Protein AF-0000000074221878 (afdb_homodimer)

Structure (mmCIF, N/CA/C/O backbone):
data_AF-0000000074221878-model_v1
#
loop_
_entity.id
_entity.type
_entity.pdbx_description
1 polymer 'Proton channel OtopLc-like'
#
loop_
_atom_site.group_PDB
_atom_site.id
_atom_site.type_symbol
_atom_site.label_atom_id
_atom_site.label_alt_id
_atom_site.label_comp_id
_atom_site.label_asym_id
_atom_site.label_entity_id
_atom_site.label_seq_id
_atom_site.pdbx_PDB_ins_code
_atom_site.Cartn_x
_atom_site.Cartn_y
_atom_site.Cartn_z
_atom_site.occupancy
_atom_site.B_iso_or_equiv
_atom_site.auth_seq_id
_atom_site.auth_comp_id
_atom_site.auth_asym_id
_atom_site.auth_atom_id
_atom_site.pdbx_PDB_model_num
ATOM 1 N N . MET A 1 1 ? -26.781 33.594 -7.465 1 39.38 1 MET A N 1
ATOM 2 C CA . MET A 1 1 ? -26.672 32.406 -6.637 1 39.38 1 MET A CA 1
ATOM 3 C C . MET A 1 1 ? -25.438 31.594 -7.02 1 39.38 1 MET A C 1
ATOM 5 O O . MET A 1 1 ? -25.219 31.312 -8.203 1 39.38 1 MET A O 1
ATOM 9 N N . ILE A 1 2 ? -24.562 31.484 -6.18 1 54.72 2 ILE A N 1
ATOM 10 C CA . ILE A 1 2 ? -23.312 30.781 -6.449 1 54.72 2 ILE A CA 1
ATOM 11 C C . ILE A 1 2 ? -23.625 29.344 -6.867 1 54.72 2 ILE A C 1
ATOM 13 O O . ILE A 1 2 ? -24.359 28.625 -6.168 1 54.72 2 ILE A O 1
ATOM 17 N N . ALA A 1 3 ? -23.375 28.922 -8.078 1 70.56 3 ALA A N 1
ATOM 18 C CA . ALA A 1 3 ? -23.719 27.672 -8.742 1 70.56 3 ALA A CA 1
ATOM 19 C C . ALA A 1 3 ? -23.156 26.469 -7.977 1 70.56 3 ALA A C 1
ATOM 21 O O . ALA A 1 3 ? -23.828 25.453 -7.828 1 70.56 3 ALA A O 1
ATOM 22 N N . TYR A 1 4 ? -22 26.609 -7.422 1 78 4 TYR A N 1
ATOM 23 C CA . TYR A 1 4 ? -21.375 25.5 -6.715 1 78 4 TYR A CA 1
ATOM 24 C C . TYR A 1 4 ? -20.719 25.984 -5.422 1 78 4 TYR A C 1
ATOM 26 O O . TYR A 1 4 ? -20.141 27.078 -5.379 1 78 4 TYR A O 1
ATOM 34 N N . ARG A 1 5 ? -21.031 25.312 -4.316 1 76.56 5 ARG A N 1
ATOM 35 C CA . ARG A 1 5 ? -20.391 25.562 -3.031 1 76.56 5 ARG A CA 1
ATOM 36 C C . ARG A 1 5 ? -19.734 24.297 -2.482 1 76.56 5 ARG A C 1
ATOM 38 O O . ARG A 1 5 ? -19.953 23.203 -3.008 1 76.56 5 ARG A O 1
ATOM 45 N N . TYR A 1 6 ? -18.812 24.438 -1.639 1 74.56 6 TYR A N 1
ATOM 46 C CA . TYR A 1 6 ? -18.141 23.281 -1.045 1 74.56 6 TYR A CA 1
ATOM 47 C C . TYR A 1 6 ? -18.406 23.219 0.454 1 74.56 6 TYR A C 1
ATOM 49 O O . TYR A 1 6 ? -18.438 24.234 1.137 1 74.56 6 TYR A O 1
ATOM 57 N N . PHE A 1 7 ? -18.703 22.062 0.841 1 70.56 7 PHE A N 1
ATOM 58 C CA . PHE A 1 7 ? -18.922 21.797 2.256 1 70.56 7 PHE A CA 1
ATOM 59 C C . PHE A 1 7 ? -17.625 21.859 3.033 1 70.56 7 PHE A C 1
ATOM 61 O O . PHE A 1 7 ? -16.609 21.297 2.609 1 70.56 7 PHE A O 1
ATOM 68 N N . HIS A 1 8 ? -17.625 22.859 4.031 1 65.5 8 HIS A N 1
ATOM 69 C CA . HIS A 1 8 ? -16.453 22.938 4.895 1 65.5 8 HIS A CA 1
ATOM 70 C C . HIS A 1 8 ? -16.781 22.5 6.316 1 65.5 8 HIS A C 1
ATOM 72 O O . HIS A 1 8 ? -17.75 22.969 6.91 1 65.5 8 HIS A O 1
ATOM 78 N N . GLY A 1 9 ? -16.781 21.25 6.664 1 62.94 9 GLY A N 1
ATOM 79 C CA . GLY A 1 9 ? -17.047 20.766 8.008 1 62.94 9 GLY A CA 1
ATOM 80 C C . GLY A 1 9 ? -16.203 19.562 8.375 1 62.94 9 GLY A C 1
ATOM 81 O O . GLY A 1 9 ? -15.383 19.109 7.57 1 62.94 9 GLY A O 1
ATOM 82 N N . ARG A 1 10 ? -16.516 19.406 9.602 1 64.75 10 ARG A N 1
ATOM 83 C CA . ARG A 1 10 ? -15.883 18.203 10.125 1 64.75 10 ARG A CA 1
ATOM 84 C C . ARG A 1 10 ? -16.203 16.984 9.242 1 64.75 10 ARG A C 1
ATOM 86 O O . ARG A 1 10 ? -17.344 16.828 8.797 1 64.75 10 ARG A O 1
ATOM 93 N N . HIS A 1 11 ? -15.359 16.297 8.828 1 63 11 HIS A N 1
ATOM 94 C CA . HIS A 1 11 ? -15.516 15.016 8.148 1 63 11 HIS A CA 1
ATOM 95 C C . HIS A 1 11 ? -15.727 15.211 6.652 1 63 11 HIS A C 1
ATOM 97 O O . HIS A 1 11 ? -15.922 14.242 5.914 1 63 11 HIS A O 1
ATOM 103 N N . ALA A 1 12 ? -15.82 16.594 6.219 1 64.19 12 ALA A N 1
ATOM 104 C CA . ALA A 1 12 ? -16.078 16.844 4.801 1 64.19 12 ALA A CA 1
ATOM 105 C C . ALA A 1 12 ? -14.906 16.359 3.943 1 64.19 12 ALA A C 1
ATOM 107 O O . ALA A 1 12 ? -15.094 15.945 2.799 1 64.19 12 ALA A O 1
ATOM 108 N N . ASN A 1 13 ? -13.75 16.5 4.453 1 64.88 13 ASN A N 1
ATOM 109 C CA . ASN A 1 13 ? -12.594 16.078 3.67 1 64.88 13 ASN A CA 1
ATOM 110 C C . ASN A 1 13 ? -11.852 14.93 4.336 1 64.88 13 ASN A C 1
ATOM 112 O O . ASN A 1 13 ? -10.922 15.148 5.117 1 64.88 13 ASN A O 1
ATOM 116 N N . ASP A 1 14 ? -12.344 13.773 3.955 1 79.06 14 ASP A N 1
ATOM 117 C CA . ASP A 1 14 ? -11.742 12.586 4.566 1 79.06 14 ASP A CA 1
ATOM 118 C C . ASP A 1 14 ? -10.586 12.055 3.725 1 79.06 14 ASP A C 1
ATOM 120 O O . ASP A 1 14 ? -10.797 11.477 2.66 1 79.06 14 ASP A O 1
ATOM 124 N N . PHE A 1 15 ? -9.469 12.266 4.164 1 79.25 15 PHE A N 1
ATOM 125 C CA . PHE A 1 15 ? -8.266 11.844 3.461 1 79.25 15 PHE A CA 1
ATOM 126 C C . PHE A 1 15 ? -8.148 10.32 3.463 1 79.25 15 PHE A C 1
ATOM 128 O O . PHE A 1 15 ? -7.73 9.727 2.469 1 79.25 15 PHE A O 1
ATOM 135 N N . TYR A 1 16 ? -8.547 9.688 4.52 1 86.44 16 TYR A N 1
ATOM 136 C CA . TYR A 1 16 ? -8.461 8.242 4.621 1 86.44 16 TYR A CA 1
ATOM 137 C C . TYR A 1 16 ? -9.391 7.566 3.621 1 86.44 16 TYR A C 1
ATOM 139 O O . TYR A 1 16 ? -9.016 6.586 2.971 1 86.44 16 TYR A O 1
ATOM 147 N N . LEU A 1 17 ? -10.531 8.094 3.508 1 88.25 17 LEU A N 1
ATOM 148 C CA . LEU A 1 17 ? -11.484 7.539 2.549 1 88.25 17 LEU A CA 1
ATOM 149 C C . LEU A 1 17 ? -10.977 7.707 1.12 1 88.25 17 LEU A C 1
ATOM 151 O O . LEU A 1 17 ? -11.117 6.805 0.293 1 88.25 17 LEU A O 1
ATOM 155 N N . LYS A 1 18 ? -10.352 8.805 0.858 1 87.38 18 LYS A N 1
ATOM 156 C CA . LYS A 1 18 ? -9.828 9.078 -0.477 1 87.38 18 LYS A CA 1
ATOM 157 C C . LYS A 1 18 ? -8.68 8.141 -0.821 1 87.38 18 LYS A C 1
ATOM 159 O O . LYS A 1 18 ? -8.57 7.672 -1.956 1 87.38 18 LYS A O 1
ATOM 164 N N . ILE A 1 19 ? -7.855 7.914 0.152 1 87.94 19 ILE A N 1
ATOM 165 C CA . ILE A 1 19 ? -6.773 6.961 -0.062 1 87.94 19 ILE A CA 1
ATOM 166 C C . ILE A 1 19 ? -7.352 5.57 -0.311 1 87.94 19 ILE A C 1
ATOM 168 O O . ILE A 1 19 ? -6.883 4.844 -1.191 1 87.94 19 ILE A O 1
ATOM 172 N N . GLY A 1 20 ? -8.344 5.191 0.486 1 91.56 20 GLY A N 1
ATOM 173 C CA . GLY A 1 20 ? -9.016 3.924 0.25 1 91.56 20 GLY A CA 1
ATOM 174 C C . GLY A 1 20 ? -9.617 3.818 -1.137 1 91.56 20 GLY A C 1
ATOM 175 O O . GLY A 1 20 ? -9.516 2.779 -1.789 1 91.56 20 GLY A O 1
ATOM 176 N N . MET A 1 21 ? -10.141 4.887 -1.604 1 92.38 21 MET A N 1
ATOM 177 C CA . MET A 1 21 ? -10.742 4.902 -2.934 1 92.38 21 MET A CA 1
ATOM 178 C C . MET A 1 21 ? -9.688 4.703 -4.016 1 92.38 21 MET A C 1
ATOM 180 O O . MET A 1 21 ? -9.938 4.023 -5.012 1 92.38 21 MET A O 1
ATOM 184 N N . ILE A 1 22 ? -8.586 5.27 -3.826 1 91 22 ILE A N 1
ATOM 185 C CA . ILE A 1 22 ? -7.504 5.109 -4.785 1 91 22 ILE A CA 1
ATOM 186 C C . ILE A 1 22 ? -7.074 3.645 -4.84 1 91 22 ILE A C 1
ATOM 188 O O . ILE A 1 22 ? -6.941 3.07 -5.922 1 91 22 ILE A O 1
ATOM 192 N N . VAL A 1 23 ? -6.977 3.053 -3.689 1 92.38 23 VAL A N 1
ATOM 193 C CA . VAL A 1 23 ? -6.535 1.663 -3.617 1 92.38 23 VAL A CA 1
ATOM 194 C C . VAL A 1 23 ? -7.578 0.755 -4.262 1 92.38 23 VAL A C 1
ATOM 196 O O . VAL A 1 23 ? -7.242 -0.112 -5.074 1 92.38 23 VAL A O 1
ATOM 199 N N . PHE A 1 24 ? -8.766 0.953 -3.951 1 94.75 24 PHE A N 1
ATOM 200 C CA . PHE A 1 24 ? -9.828 0.114 -4.488 1 94.75 24 PHE A CA 1
ATOM 201 C C . PHE A 1 24 ? -10.008 0.355 -5.984 1 94.75 24 PHE A C 1
ATOM 203 O O . PHE A 1 24 ? -10.312 -0.572 -6.734 1 94.75 24 PHE A O 1
ATOM 210 N N . CYS A 1 25 ? -9.812 1.573 -6.406 1 94.31 25 CYS A N 1
ATOM 211 C CA . CYS A 1 25 ? -9.883 1.866 -7.832 1 94.31 25 CYS A CA 1
ATOM 212 C C . CYS A 1 25 ? -8.75 1.181 -8.586 1 94.31 25 CYS A C 1
ATOM 214 O O . CYS A 1 25 ? -8.969 0.613 -9.656 1 94.31 25 CYS A O 1
ATOM 216 N N . PHE A 1 26 ? -7.594 1.206 -8.031 1 91 26 PHE A N 1
ATOM 217 C CA . PHE A 1 26 ? -6.453 0.548 -8.656 1 91 26 PHE A CA 1
ATOM 218 C C . PHE A 1 26 ? -6.688 -0.954 -8.773 1 91 26 PHE A C 1
ATOM 220 O O . PHE A 1 26 ? -6.387 -1.561 -9.805 1 91 26 PHE A O 1
ATOM 227 N N . GLY A 1 27 ? -7.25 -1.488 -7.676 1 90.94 27 GLY A N 1
ATOM 228 C CA . GLY A 1 27 ? -7.602 -2.896 -7.742 1 90.94 27 GLY A CA 1
ATOM 229 C C . GLY A 1 27 ? -8.656 -3.197 -8.789 1 90.94 27 GLY A C 1
ATOM 230 O O . GLY A 1 27 ? -8.57 -4.199 -9.5 1 90.94 27 GLY A O 1
ATOM 231 N N . SER A 1 28 ? -9.578 -2.328 -8.859 1 92.38 28 SER A N 1
ATOM 232 C CA . SER A 1 28 ? -10.648 -2.504 -9.836 1 92.38 28 SER A CA 1
ATOM 233 C C . SER A 1 28 ? -10.125 -2.387 -11.266 1 92.38 28 SER A C 1
ATOM 235 O O . SER A 1 28 ? -10.484 -3.184 -12.133 1 92.38 28 SER A O 1
ATOM 237 N N . ILE A 1 29 ? -9.297 -1.512 -11.484 1 90.19 29 ILE A N 1
ATOM 238 C CA . ILE A 1 29 ? -8.75 -1.298 -12.82 1 90.19 29 ILE A CA 1
ATOM 239 C C . ILE A 1 29 ? -7.848 -2.469 -13.203 1 90.19 29 ILE A C 1
ATOM 241 O O . ILE A 1 29 ? -7.84 -2.9 -14.352 1 90.19 29 ILE A O 1
ATOM 245 N N . THR A 1 30 ? -7.129 -2.957 -12.219 1 85.75 30 THR A N 1
ATOM 246 C CA . THR A 1 30 ? -6.332 -4.152 -12.469 1 85.75 30 THR A CA 1
ATOM 247 C C . THR A 1 30 ? -7.23 -5.332 -12.828 1 85.75 30 THR A C 1
ATOM 249 O O . THR A 1 30 ? -6.91 -6.109 -13.734 1 85.75 30 THR A O 1
ATOM 252 N N . HIS A 1 31 ? -8.258 -5.43 -12.125 1 88.25 31 HIS A N 1
ATOM 253 C CA . HIS A 1 31 ? -9.25 -6.457 -12.414 1 88.25 31 HIS A CA 1
ATOM 254 C C . HIS A 1 31 ? -9.766 -6.336 -13.852 1 88.25 31 HIS A C 1
ATOM 256 O O . HIS A 1 31 ? -9.773 -7.316 -14.594 1 88.25 31 HIS A O 1
ATOM 262 N N . ILE A 1 32 ? -10.148 -5.219 -14.25 1 86.69 32 ILE A N 1
ATOM 263 C CA . ILE A 1 32 ? -10.656 -4.957 -15.594 1 86.69 32 ILE A CA 1
ATOM 264 C C . ILE A 1 32 ? -9.547 -5.164 -16.625 1 86.69 32 ILE A C 1
ATOM 266 O O . ILE A 1 32 ? -9.789 -5.66 -17.719 1 86.69 32 ILE A O 1
ATOM 270 N N . GLY A 1 33 ? -8.383 -4.805 -16.219 1 82.06 33 GLY A N 1
ATOM 271 C CA . GLY A 1 33 ? -7.238 -4.996 -17.109 1 82.06 33 GLY A CA 1
ATOM 272 C C . GLY A 1 33 ? -6.98 -6.453 -17.438 1 82.06 33 GLY A C 1
ATOM 273 O O . GLY A 1 33 ? -6.656 -6.785 -18.578 1 82.06 33 GLY A O 1
ATOM 274 N N . ILE A 1 34 ? -7.102 -7.309 -16.422 1 81.88 34 ILE A N 1
ATOM 275 C CA . ILE A 1 34 ? -6.914 -8.734 -16.641 1 81.88 34 ILE A CA 1
ATOM 276 C C . ILE A 1 34 ? -8.008 -9.258 -17.578 1 81.88 34 ILE A C 1
ATOM 278 O O . ILE A 1 34 ? -7.738 -10.086 -18.453 1 81.88 34 ILE A O 1
ATOM 282 N N . ASP A 1 35 ? -9.211 -8.742 -17.422 1 81.69 35 ASP A N 1
ATOM 283 C CA . ASP A 1 35 ? -10.305 -9.133 -18.312 1 81.69 35 ASP A CA 1
ATOM 284 C C . ASP A 1 35 ? -10.055 -8.648 -19.734 1 81.69 35 ASP A C 1
ATOM 286 O O . ASP A 1 35 ? -10.391 -9.344 -20.703 1 81.69 35 ASP A O 1
ATOM 290 N N . LEU A 1 36 ? -9.508 -7.57 -19.844 1 81.75 36 LEU A N 1
ATOM 291 C CA . LEU A 1 36 ? -9.18 -7.031 -21.156 1 81.75 36 LEU A CA 1
ATOM 292 C C . LEU A 1 36 ? -8.07 -7.852 -21.812 1 81.75 36 LEU A C 1
ATOM 294 O O . LEU A 1 36 ? -8.109 -8.086 -23.016 1 81.75 36 LEU A O 1
ATOM 298 N N . ALA A 1 37 ? -7.129 -8.266 -21.016 1 77 37 ALA A N 1
ATOM 299 C CA . ALA A 1 37 ? -6.059 -9.109 -21.547 1 77 37 ALA A CA 1
ATOM 300 C C . ALA A 1 37 ? -6.605 -10.445 -22.031 1 77 37 ALA A C 1
ATOM 302 O O . ALA A 1 37 ? -6.156 -10.969 -23.062 1 77 37 ALA A O 1
ATOM 303 N N . LYS A 1 38 ? -7.516 -10.945 -21.297 1 79.88 38 LYS A N 1
ATOM 304 C CA . LYS A 1 38 ? -8.172 -12.188 -21.703 1 79.88 38 LYS A CA 1
ATOM 305 C C . LYS A 1 38 ? -8.883 -12.023 -23.047 1 79.88 38 LYS A C 1
ATOM 307 O O . LYS A 1 38 ? -8.75 -12.867 -23.922 1 79.88 38 LYS A O 1
ATOM 312 N N . GLN A 1 39 ? -9.539 -10.938 -23.234 1 80.88 39 GLN A N 1
ATOM 313 C CA . GLN A 1 39 ? -10.266 -10.688 -24.469 1 80.88 39 GLN A CA 1
ATOM 314 C C . GLN A 1 39 ? -9.305 -10.438 -25.625 1 80.88 39 GLN A C 1
ATOM 316 O O . GLN A 1 39 ? -9.555 -10.883 -26.75 1 80.88 39 GLN A O 1
ATOM 321 N N . THR A 1 40 ? -8.305 -9.773 -25.359 1 75.12 40 THR A N 1
ATOM 322 C CA . THR A 1 40 ? -7.316 -9.523 -26.406 1 75.12 40 THR A CA 1
ATOM 323 C C . THR A 1 40 ? -6.684 -10.836 -26.859 1 75.12 40 THR A C 1
ATOM 325 O O . THR A 1 40 ? -6.395 -11 -28.047 1 75.12 40 THR A O 1
ATOM 328 N N . TYR A 1 41 ? -6.508 -11.719 -25.906 1 74.88 41 TYR A N 1
ATOM 329 C CA . TYR A 1 41 ? -5.988 -13.031 -26.266 1 74.88 41 TYR A CA 1
ATOM 330 C C . TYR A 1 41 ? -6.934 -13.758 -27.219 1 74.88 41 TYR A C 1
ATOM 332 O O . TYR A 1 41 ? -6.492 -14.359 -28.203 1 74.88 41 TYR A O 1
ATOM 340 N N . PHE A 1 42 ? -8.18 -13.688 -26.953 1 81.25 42 PHE A N 1
ATOM 341 C CA . PHE A 1 42 ? -9.164 -14.359 -27.797 1 81.25 42 PHE A CA 1
ATOM 342 C C . PHE A 1 42 ? -9.211 -13.727 -29.188 1 81.25 42 PHE A C 1
ATOM 344 O O . PHE A 1 42 ? -9.398 -14.422 -30.188 1 81.25 42 PHE A O 1
ATOM 351 N N . PHE A 1 43 ? -8.984 -12.484 -29.25 1 79.12 43 PHE A N 1
ATOM 352 C CA . PHE A 1 43 ? -9 -11.789 -30.531 1 79.12 43 PHE A CA 1
ATOM 353 C C . PHE A 1 43 ? -7.754 -12.117 -31.344 1 79.12 43 PHE A C 1
ATOM 355 O O . PHE A 1 43 ? -7.832 -12.297 -32.562 1 79.12 43 PHE A O 1
ATOM 362 N N . VAL A 1 44 ? -6.652 -12.234 -30.656 1 74 44 VAL A N 1
ATOM 363 C CA . VAL A 1 44 ? -5.395 -12.516 -31.328 1 74 44 VAL A CA 1
ATOM 364 C C . VAL A 1 44 ? -5.41 -13.945 -31.859 1 74 44 VAL A C 1
ATOM 366 O O . VAL A 1 44 ? -4.898 -14.219 -32.969 1 74 44 VAL A O 1
ATOM 369 N N . HIS A 1 45 ? -6 -14.875 -31.125 1 77.38 45 HIS A N 1
ATOM 370 C CA . HIS A 1 45 ? -6.012 -16.281 -31.516 1 77.38 45 HIS A CA 1
ATOM 371 C C . HIS A 1 45 ? -7.266 -16.609 -32.312 1 77.38 45 HIS A C 1
ATOM 373 O O . HIS A 1 45 ? -7.512 -17.781 -32.625 1 77.38 45 HIS A O 1
ATOM 379 N N . ASN A 1 46 ? -8.008 -15.641 -32.656 1 78.88 46 ASN A N 1
ATOM 380 C CA . ASN A 1 46 ? -9.195 -15.758 -33.5 1 78.88 46 ASN A CA 1
ATOM 381 C C . ASN A 1 46 ? -10.141 -16.844 -33 1 78.88 46 ASN A C 1
ATOM 383 O O . ASN A 1 46 ? -10.57 -17.703 -33.75 1 78.88 46 ASN A O 1
ATOM 387 N N . ASP A 1 47 ? -10.289 -16.828 -31.688 1 81.88 47 ASP A N 1
ATOM 388 C CA . ASP A 1 47 ? -11.281 -17.719 -31.109 1 81.88 47 ASP A CA 1
ATOM 389 C C . ASP A 1 47 ? -12.688 -17.156 -31.234 1 81.88 47 ASP A C 1
ATOM 391 O O . ASP A 1 47 ? -13.102 -16.328 -30.422 1 81.88 47 ASP A O 1
ATOM 395 N N . ASN A 1 48 ? -13.438 -17.578 -32.062 1 82 48 ASN A N 1
ATOM 396 C CA . ASN A 1 48 ? -14.75 -17.031 -32.375 1 82 48 ASN A CA 1
ATOM 397 C C . ASN A 1 48 ? -15.758 -17.297 -31.25 1 82 48 ASN A C 1
ATOM 399 O O . ASN A 1 48 ? -16.75 -16.578 -31.109 1 82 48 ASN A O 1
ATOM 403 N N . GLU A 1 49 ? -15.539 -18.281 -30.516 1 82.81 49 GLU A N 1
ATOM 404 C CA . GLU A 1 49 ? -16.5 -18.641 -29.469 1 82.81 49 GLU A CA 1
ATOM 405 C C . GLU A 1 49 ? -16.406 -17.688 -28.281 1 82.81 49 GLU A C 1
ATOM 407 O O . GLU A 1 49 ? -17.422 -17.297 -27.703 1 82.81 49 GLU A O 1
ATOM 412 N N . CYS A 1 50 ? -15.258 -17.203 -28 1 84.38 50 CYS A N 1
ATOM 413 C CA . CYS A 1 50 ? -15.055 -16.438 -26.766 1 84.38 50 CYS A CA 1
ATOM 414 C C . CYS A 1 50 ? -14.781 -14.969 -27.078 1 84.38 50 CYS A C 1
ATOM 416 O O . CYS A 1 50 ? -14.852 -14.117 -26.188 1 84.38 50 CYS A O 1
ATOM 418 N N . GLN A 1 51 ? -14.578 -14.734 -28.406 1 84.75 51 GLN A N 1
ATOM 419 C CA . GLN A 1 51 ? -14.289 -13.352 -28.766 1 84.75 51 GLN A CA 1
ATOM 420 C C . GLN A 1 51 ? -15.562 -12.516 -28.797 1 84.75 51 GLN A C 1
ATOM 422 O O . GLN A 1 51 ? -16.562 -12.914 -29.391 1 84.75 51 GLN A O 1
ATOM 427 N N . CYS A 1 52 ? -15.648 -11.391 -28.031 1 85.56 52 CYS A N 1
ATOM 428 C CA . CYS A 1 52 ? -16.781 -10.461 -28.016 1 85.56 52 CYS A CA 1
ATOM 429 C C . CYS A 1 52 ? -16.297 -9.023 -28.078 1 85.56 52 CYS A C 1
ATOM 431 O O . CYS A 1 52 ? -15.773 -8.484 -27.094 1 85.56 52 CYS A O 1
ATOM 433 N N . ILE A 1 53 ? -16.531 -8.359 -29.172 1 86.81 53 ILE A N 1
ATOM 434 C CA . ILE A 1 53 ? -16.047 -7 -29.391 1 86.81 53 ILE A CA 1
ATOM 435 C C . ILE A 1 53 ? -16.781 -6.031 -28.469 1 86.81 53 ILE A C 1
ATOM 437 O O . ILE A 1 53 ? -16.188 -5.055 -28 1 86.81 53 ILE A O 1
ATOM 441 N N . SER A 1 54 ? -18.062 -6.297 -28.266 1 88.38 54 SER A N 1
ATOM 442 C CA . SER A 1 54 ? -18.828 -5.434 -27.375 1 88.38 54 SER A CA 1
ATOM 443 C C . SER A 1 54 ? -18.281 -5.465 -25.953 1 88.38 54 SER A C 1
ATOM 445 O O . SER A 1 54 ? -18.219 -4.434 -25.281 1 88.38 54 SER A O 1
ATOM 447 N N . LEU A 1 55 ? -17.797 -6.582 -25.594 1 86 55 LEU A N 1
ATOM 448 C CA . LEU A 1 55 ? -17.234 -6.715 -24.25 1 86 55 LEU A CA 1
ATOM 449 C C . LEU A 1 55 ? -15.891 -5.992 -24.156 1 86 55 LEU A C 1
ATOM 451 O O . LEU A 1 55 ? -15.594 -5.359 -23.141 1 86 55 LEU A O 1
ATOM 455 N N . LEU A 1 56 ? -15.141 -6.094 -25.188 1 86.69 56 LEU A N 1
ATOM 456 C CA . LEU A 1 56 ? -13.867 -5.395 -25.234 1 86.69 56 LEU A CA 1
ATOM 457 C C . LEU A 1 56 ? -14.07 -3.885 -25.156 1 86.69 56 LEU A C 1
ATOM 459 O O . LEU A 1 56 ? -13.383 -3.203 -24.391 1 86.69 56 LEU A O 1
ATOM 463 N N . PHE A 1 57 ? -15.008 -3.408 -25.844 1 89.75 57 PHE A N 1
ATOM 464 C CA . PHE A 1 57 ? -15.305 -1.98 -25.828 1 89.75 57 PHE A CA 1
ATOM 465 C C . PHE A 1 57 ? -15.867 -1.55 -24.484 1 89.75 57 PHE A C 1
ATOM 467 O O . PHE A 1 57 ? -15.461 -0.521 -23.938 1 89.75 57 PHE A O 1
ATOM 474 N N . MET A 1 58 ? -16.734 -2.297 -23.938 1 89.12 58 MET A N 1
ATOM 475 C CA . MET A 1 58 ? -17.359 -1.966 -22.672 1 89.12 58 MET A CA 1
ATOM 476 C C . MET A 1 58 ? -16.328 -1.967 -21.547 1 89.12 58 MET A C 1
ATOM 478 O O . MET A 1 58 ? -16.344 -1.084 -20.688 1 89.12 58 MET A O 1
ATOM 482 N N . GLU A 1 59 ? -15.422 -2.877 -21.594 1 88.19 59 GLU A N 1
ATOM 483 C CA . GLU A 1 59 ? -14.398 -2.945 -20.547 1 88.19 59 GLU A CA 1
ATOM 484 C C . GLU A 1 59 ? -13.406 -1.789 -20.672 1 88.19 59 GLU A C 1
ATOM 486 O O . GLU A 1 59 ? -12.922 -1.265 -19.672 1 88.19 59 GLU A O 1
ATOM 491 N N . SER A 1 60 ? -13.133 -1.376 -21.859 1 87.94 60 SER A N 1
ATOM 492 C CA . SER A 1 60 ? -12.242 -0.242 -22.078 1 87.94 60 SER A CA 1
ATOM 493 C C . SER A 1 60 ? -12.867 1.057 -21.578 1 87.94 60 SER A C 1
ATOM 495 O O . SER A 1 60 ? -12.211 1.869 -20.938 1 87.94 60 SER A O 1
ATOM 497 N N . VAL A 1 61 ? -14.078 1.188 -21.812 1 91.62 61 VAL A N 1
ATOM 498 C CA . VAL A 1 61 ? -14.789 2.387 -21.359 1 91.62 61 VAL A CA 1
ATOM 499 C C . VAL A 1 61 ? -14.945 2.363 -19.844 1 91.62 61 VAL A C 1
ATOM 501 O O . VAL A 1 61 ? -14.836 3.4 -19.188 1 91.62 61 VAL A O 1
ATOM 504 N N . ARG A 1 62 ? -15.172 1.207 -19.344 1 91.81 62 ARG A N 1
ATOM 505 C CA . ARG A 1 62 ? -15.312 1.069 -17.906 1 91.81 62 ARG A CA 1
ATOM 506 C C . ARG A 1 62 ? -14.023 1.457 -17.188 1 91.81 62 ARG A C 1
ATOM 508 O O . ARG A 1 62 ? -14.055 2.068 -16.109 1 91.81 62 ARG A O 1
ATOM 515 N N . LEU A 1 63 ? -12.953 1.116 -17.766 1 90.12 63 LEU A N 1
ATOM 516 C CA . LEU A 1 63 ? -11.648 1.468 -17.203 1 90.12 63 LEU A CA 1
ATOM 517 C C . LEU A 1 63 ? -11.469 2.98 -17.156 1 90.12 63 LEU A C 1
ATOM 519 O O . LEU A 1 63 ? -11.125 3.533 -16.109 1 90.12 63 LEU A O 1
ATOM 523 N N . LEU A 1 64 ? -11.758 3.633 -18.203 1 89.81 64 LEU A N 1
ATOM 524 C CA . LEU A 1 64 ? -11.625 5.082 -18.281 1 89.81 64 LEU A CA 1
ATOM 525 C C . LEU A 1 64 ? -12.648 5.773 -17.391 1 89.81 64 LEU A C 1
ATOM 527 O O . LEU A 1 64 ? -12.328 6.766 -16.734 1 89.81 64 LEU A O 1
ATOM 531 N N . PHE A 1 65 ? -13.789 5.23 -17.391 1 93.69 65 PHE A N 1
ATOM 532 C CA . PHE A 1 65 ? -14.859 5.785 -16.578 1 93.69 65 PHE A CA 1
ATOM 533 C C . PHE A 1 65 ? -14.523 5.684 -15.086 1 93.69 65 PHE A C 1
ATOM 535 O O . PHE A 1 65 ? -14.773 6.617 -14.32 1 93.69 65 PHE A O 1
ATOM 542 N N . SER A 1 66 ? -13.977 4.582 -14.703 1 92.69 66 SER A N 1
ATOM 543 C CA . SER A 1 66 ? -13.602 4.395 -13.305 1 92.69 66 SER A CA 1
ATOM 544 C C . SER A 1 66 ? -12.531 5.395 -12.875 1 92.69 66 SER A C 1
ATOM 546 O O . SER A 1 66 ? -12.617 5.973 -11.789 1 92.69 66 SER A O 1
ATOM 548 N N . PHE A 1 67 ? -11.641 5.656 -13.711 1 90.12 67 PHE A N 1
ATOM 549 C CA . PHE A 1 67 ? -10.578 6.598 -13.391 1 90.12 67 PHE A CA 1
ATOM 550 C C . PHE A 1 67 ? -11.109 8.023 -13.352 1 90.12 67 PHE A C 1
ATOM 552 O O . PHE A 1 67 ? -10.688 8.828 -12.516 1 90.12 67 PHE A O 1
ATOM 559 N N . TYR A 1 68 ? -11.961 8.312 -14.234 1 91.56 68 TYR A N 1
ATOM 560 C CA . TYR A 1 68 ? -12.539 9.648 -14.258 1 91.56 68 TYR A CA 1
ATOM 561 C C . TYR A 1 68 ? -13.383 9.898 -13.016 1 91.56 68 TYR A C 1
ATOM 563 O O . TYR A 1 68 ? -13.367 10.992 -12.453 1 91.56 68 TYR A O 1
ATOM 571 N N . GLN A 1 69 ? -14.125 8.883 -12.633 1 93.94 69 GLN A N 1
ATOM 572 C CA . GLN A 1 69 ? -14.922 9.031 -11.422 1 93.94 69 GLN A CA 1
ATOM 573 C C . GLN A 1 69 ? -14.031 9.25 -10.203 1 93.94 69 GLN A C 1
ATOM 575 O O . GLN A 1 69 ? -14.367 10.039 -9.312 1 93.94 69 GLN A O 1
ATOM 580 N N . LEU A 1 70 ? -12.961 8.562 -10.164 1 92.5 70 LEU A N 1
ATOM 581 C CA . LEU A 1 70 ? -12.016 8.766 -9.07 1 92.5 70 LEU A CA 1
ATOM 582 C C . LEU A 1 70 ? -11.516 10.203 -9.047 1 92.5 70 LEU A C 1
ATOM 584 O O . LEU A 1 70 ? -11.469 10.828 -7.984 1 92.5 70 LEU A O 1
ATOM 588 N N . TYR A 1 71 ? -11.211 10.711 -10.188 1 89.44 71 TYR A N 1
ATOM 589 C CA . TYR A 1 71 ? -10.727 12.086 -10.297 1 89.44 71 TYR A CA 1
ATOM 590 C C . TYR A 1 71 ? -11.773 13.078 -9.812 1 89.44 71 TYR A C 1
ATOM 592 O O . TYR A 1 71 ? -11.461 13.984 -9.031 1 89.44 71 TYR A O 1
ATOM 600 N N . PHE A 1 72 ? -12.93 12.906 -10.188 1 90 72 PHE A N 1
ATOM 601 C CA . PHE A 1 72 ? -14.016 13.812 -9.828 1 90 72 PHE A CA 1
ATOM 602 C C . PHE A 1 72 ? -14.266 13.781 -8.328 1 90 72 PHE A C 1
ATOM 604 O O . PHE A 1 72 ? -14.398 14.836 -7.699 1 90 72 PHE A O 1
ATOM 611 N N . ILE A 1 73 ? -14.328 12.625 -7.805 1 89 73 ILE A N 1
ATOM 612 C CA . ILE A 1 73 ? -14.656 12.5 -6.391 1 89 73 ILE A CA 1
ATOM 613 C C . ILE A 1 73 ? -13.492 13 -5.543 1 89 73 ILE A C 1
ATOM 615 O O . ILE A 1 73 ? -13.695 13.602 -4.488 1 89 73 ILE A O 1
ATOM 619 N N . PHE A 1 74 ? -12.367 12.734 -6.008 1 85.38 74 PHE A N 1
ATOM 620 C CA . PHE A 1 74 ? -11.195 13.18 -5.254 1 85.38 74 PHE A CA 1
ATOM 621 C C . PHE A 1 74 ? -11.156 14.695 -5.152 1 85.38 74 PHE A C 1
ATOM 623 O O . PHE A 1 74 ? -10.805 15.242 -4.105 1 85.38 74 PHE A O 1
ATOM 630 N N . LYS A 1 75 ? -11.625 15.367 -6.156 1 82.19 75 LYS A N 1
ATOM 631 C CA . LYS A 1 75 ? -11.539 16.828 -6.195 1 82.19 75 LYS A CA 1
ATOM 632 C C . LYS A 1 75 ? -12.828 17.469 -5.684 1 82.19 75 LYS A C 1
ATOM 634 O O . LYS A 1 75 ? -12.789 18.5 -5.012 1 82.19 75 LYS A O 1
ATOM 639 N N . TYR A 1 76 ? -13.969 16.766 -5.996 1 84.75 76 TYR A N 1
ATOM 640 C CA . TYR A 1 76 ? -15.234 17.453 -5.781 1 84.75 76 TYR A CA 1
ATOM 641 C C . TYR A 1 76 ? -16.172 16.609 -4.926 1 84.75 76 TYR A C 1
ATOM 643 O O . TYR A 1 76 ? -17.375 16.562 -5.18 1 84.75 76 TYR A O 1
ATOM 651 N N . SER A 1 77 ? -15.695 15.945 -3.955 1 82.31 77 SER A N 1
ATOM 652 C CA . SER A 1 77 ? -16.562 15.102 -3.135 1 82.31 77 SER A CA 1
ATOM 653 C C . SER A 1 77 ? -17.469 15.938 -2.238 1 82.31 77 SER A C 1
ATOM 655 O O . SER A 1 77 ? -18.562 15.5 -1.868 1 82.31 77 SER A O 1
ATOM 657 N N . ASN A 1 78 ? -17.047 17.156 -1.926 1 82.19 78 ASN A N 1
ATOM 658 C CA . ASN A 1 78 ? -17.812 17.984 -1.013 1 82.19 78 ASN A CA 1
ATOM 659 C C . ASN A 1 78 ? -18.547 19.109 -1.755 1 82.19 78 ASN A C 1
ATOM 661 O O . ASN A 1 78 ? -18.891 20.125 -1.164 1 82.19 78 ASN A O 1
ATOM 665 N N . ILE A 1 79 ? -18.875 18.859 -2.945 1 84.25 79 ILE A N 1
ATOM 666 C CA . ILE A 1 79 ? -19.5 19.891 -3.764 1 84.25 79 ILE A CA 1
ATOM 667 C C . ILE A 1 79 ? -21 19.984 -3.426 1 84.25 79 ILE A C 1
ATOM 669 O O . ILE A 1 79 ? -21.641 18.953 -3.152 1 84.25 79 ILE A O 1
ATOM 673 N N . ILE A 1 80 ? -21.438 21.125 -3.33 1 86.31 80 ILE A N 1
ATOM 674 C CA . ILE A 1 80 ? -22.859 21.406 -3.207 1 86.31 80 ILE A CA 1
ATOM 675 C C . ILE A 1 80 ? -23.375 22.078 -4.48 1 86.31 80 ILE A C 1
ATOM 677 O O . ILE A 1 80 ? -22.922 23.172 -4.828 1 86.31 80 ILE A O 1
ATOM 681 N N . ILE A 1 81 ? -24.312 21.438 -5.082 1 88.31 81 ILE A N 1
ATOM 682 C CA . ILE A 1 81 ? -24.797 21.906 -6.371 1 88.31 81 ILE A CA 1
ATOM 683 C C . ILE A 1 81 ? -26.094 22.703 -6.176 1 88.31 81 ILE A C 1
ATOM 685 O O . ILE A 1 81 ? -27.078 22.172 -5.664 1 88.31 81 ILE A O 1
ATOM 689 N N . ASN A 1 82 ? -26.047 23.953 -6.59 1 87.88 82 ASN A N 1
ATOM 690 C CA . ASN A 1 82 ? -27.219 24.812 -6.426 1 87.88 82 ASN A CA 1
ATOM 691 C C . ASN A 1 82 ? -27.75 25.297 -7.773 1 87.88 82 ASN A C 1
ATOM 693 O O . ASN A 1 82 ? -28.734 26.031 -7.828 1 87.88 82 ASN A O 1
ATOM 697 N N . ARG A 1 83 ? -27.094 24.875 -8.797 1 87.81 83 ARG A N 1
ATOM 698 C CA . ARG A 1 83 ? -27.547 25.203 -10.141 1 87.81 83 ARG A CA 1
ATOM 699 C C . ARG A 1 83 ? -28.078 23.969 -10.867 1 87.81 83 ARG A C 1
ATOM 701 O O . ARG A 1 83 ? -27.516 22.891 -10.734 1 87.81 83 ARG A O 1
ATOM 708 N N . TYR A 1 84 ? -29.141 24.125 -11.68 1 90.31 84 TYR A N 1
ATOM 709 C CA . TYR A 1 84 ? -29.75 23.016 -12.422 1 90.31 84 TYR A CA 1
ATOM 710 C C . TYR A 1 84 ? -29.984 21.812 -11.516 1 90.31 84 TYR A C 1
ATOM 712 O O . TYR A 1 84 ? -29.531 20.703 -11.82 1 90.31 84 TYR A O 1
ATOM 720 N N . LYS A 1 85 ? -30.672 22.094 -10.516 1 91.31 85 LYS A N 1
ATOM 721 C CA . LYS A 1 85 ? -30.844 21.125 -9.438 1 91.31 85 LYS A CA 1
ATOM 722 C C . LYS A 1 85 ? -31.484 19.844 -9.953 1 91.31 85 LYS A C 1
ATOM 724 O O . LYS A 1 85 ? -31.047 18.75 -9.625 1 91.31 85 LYS A O 1
ATOM 729 N N . ASN A 1 86 ? -32.438 19.969 -10.812 1 92.44 86 ASN A N 1
ATOM 730 C CA . ASN A 1 86 ? -33.125 18.797 -11.297 1 92.44 86 ASN A CA 1
ATOM 731 C C . ASN A 1 86 ? -32.25 17.938 -12.219 1 92.44 86 ASN A C 1
ATOM 733 O O . ASN A 1 86 ? -32.312 16.719 -12.164 1 92.44 86 ASN A O 1
ATOM 737 N N . LEU A 1 87 ? -31.562 18.625 -13.016 1 93.44 87 LEU A N 1
ATOM 738 C CA . LEU A 1 87 ? -30.656 17.891 -13.891 1 93.44 87 LEU A CA 1
ATOM 739 C C . LEU A 1 87 ? -29.562 17.188 -13.078 1 93.44 87 LEU A C 1
ATOM 741 O O . LEU A 1 87 ? -29.156 16.078 -13.391 1 93.44 87 LEU A O 1
ATOM 745 N N . ALA A 1 88 ? -29.141 17.906 -12.109 1 94.19 88 ALA A N 1
ATOM 746 C CA . ALA A 1 88 ? -28.125 17.328 -11.234 1 94.19 88 ALA A CA 1
ATOM 747 C C . ALA A 1 88 ? -28.672 16.109 -10.484 1 94.19 88 ALA A C 1
ATOM 749 O O . ALA A 1 88 ? -27.969 15.102 -10.352 1 94.19 88 ALA A O 1
ATOM 750 N N . ARG A 1 89 ? -29.875 16.203 -10.047 1 94.75 89 ARG A N 1
ATOM 751 C CA . ARG A 1 89 ? -30.484 15.078 -9.359 1 94.75 89 ARG A CA 1
ATOM 752 C C . ARG A 1 89 ? -30.625 13.875 -10.281 1 94.75 89 ARG A C 1
ATOM 754 O O . ARG A 1 89 ? -30.359 12.742 -9.883 1 94.75 89 ARG A O 1
ATOM 761 N N . PHE A 1 90 ? -31 14.148 -11.461 1 95.94 90 PHE A N 1
ATOM 762 C CA . PHE A 1 90 ? -31.156 13.078 -12.438 1 95.94 90 PHE A CA 1
ATOM 763 C C . PHE A 1 90 ? -29.812 12.43 -12.75 1 95.94 90 PHE A C 1
ATOM 765 O O . PHE A 1 90 ? -29.703 11.203 -12.797 1 95.94 90 PHE A O 1
ATOM 772 N N . ALA A 1 91 ? -28.875 13.258 -12.969 1 95.5 91 ALA A N 1
ATOM 773 C CA . ALA A 1 91 ? -27.547 12.742 -13.289 1 95.5 91 ALA A CA 1
ATOM 774 C C . ALA A 1 91 ? -26.984 11.922 -12.133 1 95.5 91 ALA A C 1
ATOM 776 O O . ALA A 1 91 ? -26.422 10.844 -12.344 1 95.5 91 ALA A O 1
ATOM 777 N N . LEU A 1 92 ? -27.156 12.383 -10.93 1 95.81 92 LEU A N 1
ATOM 778 C CA . LEU A 1 92 ? -26.625 11.688 -9.766 1 95.81 92 LEU A CA 1
ATOM 779 C C . LEU A 1 92 ? -27.391 10.398 -9.5 1 95.81 92 LEU A C 1
ATOM 781 O O . LEU A 1 92 ? -26.812 9.406 -9.055 1 95.81 92 LEU A O 1
ATOM 785 N N . MET A 1 93 ? -28.625 10.367 -9.789 1 96.62 93 MET A N 1
ATOM 786 C CA . MET A 1 93 ? -29.406 9.141 -9.672 1 96.62 93 MET A CA 1
ATOM 787 C C . MET A 1 93 ? -28.906 8.086 -10.656 1 96.62 93 MET A C 1
ATOM 789 O O . MET A 1 93 ? -28.828 6.898 -10.312 1 96.62 93 MET A O 1
ATOM 793 N N . HIS A 1 94 ? -28.594 8.555 -11.812 1 96.56 94 HIS A N 1
ATOM 794 C CA . HIS A 1 94 ? -28.047 7.637 -12.805 1 96.56 94 HIS A CA 1
ATOM 795 C C . HIS A 1 94 ? -26.688 7.098 -12.367 1 96.56 94 HIS A C 1
ATOM 797 O O . HIS A 1 94 ? -26.375 5.926 -12.602 1 96.56 94 HIS A O 1
ATOM 803 N N . LEU A 1 95 ? -25.922 7.961 -11.773 1 96.94 95 LEU A N 1
ATOM 804 C CA . LEU A 1 95 ? -24.609 7.531 -11.312 1 96.94 95 LEU A CA 1
ATOM 805 C C . LEU A 1 95 ? -24.734 6.539 -10.156 1 96.94 95 LEU A C 1
ATOM 807 O O . LEU A 1 95 ? -23.984 5.566 -10.086 1 96.94 95 LEU A O 1
ATOM 811 N N . ILE A 1 96 ? -25.641 6.73 -9.281 1 96.75 96 ILE A N 1
ATOM 812 C CA . ILE A 1 96 ? -25.906 5.797 -8.195 1 96.75 96 ILE A CA 1
ATOM 813 C C . ILE A 1 96 ? -26.375 4.457 -8.766 1 96.75 96 ILE A C 1
ATOM 815 O O . ILE A 1 96 ? -25.859 3.4 -8.375 1 96.75 96 ILE A O 1
ATOM 819 N N . GLY A 1 97 ? -27.266 4.547 -9.711 1 96.56 97 GLY A N 1
ATOM 820 C CA . GLY A 1 97 ? -27.75 3.336 -10.352 1 96.56 97 GLY A CA 1
ATOM 821 C C . GLY A 1 97 ? -26.672 2.564 -11.07 1 96.56 97 GLY A C 1
ATOM 822 O O . GLY A 1 97 ? -26.625 1.335 -11.008 1 96.56 97 GLY A O 1
ATOM 823 N N . THR A 1 98 ? -25.812 3.256 -11.734 1 95.94 98 THR A N 1
ATOM 824 C CA . THR A 1 98 ? -24.703 2.617 -12.438 1 95.94 98 THR A CA 1
ATOM 825 C C . THR A 1 98 ? -23.75 1.944 -11.461 1 95.94 98 THR A C 1
ATOM 827 O O . THR A 1 98 ? -23.328 0.811 -11.68 1 95.94 98 THR A O 1
ATOM 830 N N . SER A 1 99 ? -23.453 2.617 -10.344 1 96.44 99 SER A N 1
ATOM 831 C CA . SER A 1 99 ? -22.547 2.051 -9.344 1 96.44 99 SER A CA 1
ATOM 832 C C . SER A 1 99 ? -23.156 0.81 -8.695 1 96.44 99 SER A C 1
ATOM 834 O O . SER A 1 99 ? -22.453 -0.19 -8.492 1 96.44 99 SER A O 1
ATOM 836 N N . ILE A 1 100 ? -24.406 0.826 -8.461 1 95.44 100 ILE A N 1
ATOM 837 C CA . ILE A 1 100 ? -25.078 -0.315 -7.855 1 95.44 100 ILE A CA 1
ATOM 838 C C . ILE A 1 100 ? -25.156 -1.464 -8.859 1 95.44 100 ILE A C 1
ATOM 840 O O . ILE A 1 100 ? -25 -2.631 -8.492 1 95.44 100 ILE A O 1
ATOM 844 N N . SER A 1 101 ? -25.344 -1.125 -10.07 1 95.69 101 SER A N 1
ATOM 845 C CA . SER A 1 101 ? -25.391 -2.148 -11.109 1 95.69 101 SER A CA 1
ATOM 846 C C . SER A 1 101 ? -24.031 -2.824 -11.273 1 95.69 101 SER A C 1
ATOM 848 O O . SER A 1 101 ? -23.953 -4.051 -11.375 1 95.69 101 SER A O 1
ATOM 850 N N . PHE A 1 102 ? -23.016 -2.023 -11.289 1 94.75 102 PHE A N 1
ATOM 851 C CA . PHE A 1 102 ? -21.688 -2.598 -11.398 1 94.75 102 PHE A CA 1
ATOM 852 C C . PHE A 1 102 ? -21.344 -3.43 -10.164 1 94.75 102 PHE A C 1
ATOM 854 O O . PHE A 1 102 ? -20.688 -4.465 -10.266 1 94.75 102 PHE A O 1
ATOM 861 N N . TRP A 1 103 ? -21.766 -2.977 -9.07 1 93.88 103 TRP A N 1
ATOM 862 C CA . TRP A 1 103 ? -21.562 -3.707 -7.82 1 93.88 103 TRP A CA 1
ATOM 863 C C . TRP A 1 103 ? -22.203 -5.082 -7.883 1 93.88 103 TRP A C 1
ATOM 865 O O . TRP A 1 103 ? -21.562 -6.098 -7.598 1 93.88 103 TRP A O 1
ATOM 875 N N . LEU A 1 104 ? -23.453 -5.188 -8.328 1 92.69 104 LEU A N 1
ATOM 876 C CA . LEU A 1 104 ? -24.172 -6.445 -8.422 1 92.69 104 LEU A CA 1
ATOM 877 C C . LEU A 1 104 ? -23.594 -7.336 -9.508 1 92.69 104 LEU A C 1
ATOM 879 O O . LEU A 1 104 ? -23.438 -8.547 -9.32 1 92.69 104 LEU A O 1
ATOM 883 N N . ASP A 1 105 ? -23.266 -6.699 -10.555 1 92.19 105 ASP A N 1
ATOM 884 C CA . ASP A 1 105 ? -22.672 -7.434 -11.664 1 92.19 105 ASP A CA 1
ATOM 885 C C . ASP A 1 105 ? -21.375 -8.117 -11.242 1 92.19 105 ASP A C 1
ATOM 887 O O . ASP A 1 105 ? -21.141 -9.273 -11.594 1 92.19 105 ASP A O 1
ATOM 891 N N . THR A 1 106 ? -20.609 -7.449 -10.523 1 92.31 106 THR A N 1
ATOM 892 C CA . THR A 1 106 ? -19.312 -7.984 -10.094 1 92.31 106 THR A CA 1
ATOM 893 C C . THR A 1 106 ? -19.516 -9.133 -9.109 1 92.31 106 THR A C 1
ATOM 895 O O . THR A 1 106 ? -18.766 -10.109 -9.125 1 92.31 106 THR A O 1
ATOM 898 N N . ILE A 1 107 ? -20.5 -9.047 -8.289 1 92.25 107 ILE A N 1
ATOM 899 C CA . ILE A 1 107 ? -20.781 -10.109 -7.34 1 92.25 107 ILE A CA 1
ATOM 900 C C . ILE A 1 107 ? -21.203 -11.375 -8.086 1 92.25 107 ILE A C 1
ATOM 902 O O . ILE A 1 107 ? -20.75 -12.477 -7.758 1 92.25 107 ILE A O 1
ATOM 906 N N . ILE A 1 108 ? -21.984 -11.227 -9.109 1 88.81 108 ILE A N 1
ATOM 907 C CA . ILE A 1 108 ? -22.453 -12.359 -9.906 1 88.81 108 ILE A CA 1
ATOM 908 C C . ILE A 1 108 ? -21.266 -12.984 -10.656 1 88.81 108 ILE A C 1
ATOM 910 O O . ILE A 1 108 ? -21.109 -14.203 -10.664 1 88.81 108 ILE A O 1
ATOM 914 N N . ASP A 1 109 ? -20.469 -12.117 -11.227 1 87.12 109 ASP A N 1
ATOM 915 C CA . ASP A 1 109 ? -19.297 -12.609 -11.93 1 87.12 109 ASP A CA 1
ATOM 916 C C . ASP A 1 109 ? -18.359 -13.367 -10.984 1 87.12 109 ASP A C 1
ATOM 918 O O . ASP A 1 109 ? -17.812 -14.398 -11.359 1 87.12 109 ASP A O 1
ATOM 922 N N . ASP A 1 110 ? -18.188 -12.805 -9.852 1 89.44 110 ASP A N 1
ATOM 923 C CA . ASP A 1 110 ? -17.344 -13.445 -8.852 1 89.44 110 ASP A CA 1
ATOM 924 C C . ASP A 1 110 ? -17.875 -14.82 -8.469 1 89.44 110 ASP A C 1
ATOM 926 O O . ASP A 1 110 ? -17.125 -15.781 -8.359 1 89.44 110 ASP A O 1
ATOM 930 N N . ALA A 1 111 ? -19.156 -14.953 -8.312 1 87.75 111 ALA A N 1
ATOM 931 C CA . ALA A 1 111 ? -19.781 -16.219 -7.945 1 87.75 111 ALA A CA 1
ATOM 932 C C . ALA A 1 111 ? -19.641 -17.25 -9.062 1 87.75 111 ALA A C 1
ATOM 934 O O . ALA A 1 111 ? -19.312 -18.406 -8.82 1 87.75 111 ALA A O 1
ATOM 935 N N . ILE A 1 112 ? -19.812 -16.781 -10.242 1 84.12 112 ILE A N 1
ATOM 936 C CA . ILE A 1 112 ? -19.75 -17.672 -11.398 1 84.12 112 ILE A CA 1
ATOM 937 C C . ILE A 1 112 ? -18.312 -18.156 -11.594 1 84.12 112 ILE A C 1
ATOM 939 O O . ILE A 1 112 ? -18.062 -19.344 -11.805 1 84.12 112 ILE A O 1
ATOM 943 N N . ASP A 1 113 ? -17.406 -17.203 -11.516 1 82.62 113 ASP A N 1
ATOM 944 C CA . ASP A 1 113 ? -16 -17.547 -11.695 1 82.62 113 ASP A CA 1
ATOM 945 C C . ASP A 1 113 ? -15.547 -18.531 -10.625 1 82.62 113 ASP A C 1
ATOM 947 O O . ASP A 1 113 ? -14.758 -19.453 -10.906 1 82.62 113 ASP A O 1
ATOM 951 N N . ASP A 1 114 ? -15.961 -18.297 -9.477 1 83.5 114 ASP A N 1
ATOM 952 C CA . ASP A 1 114 ? -15.609 -19.172 -8.367 1 83.5 114 ASP A CA 1
ATOM 953 C C . ASP A 1 114 ? -16.156 -20.578 -8.594 1 83.5 114 ASP A C 1
ATOM 955 O O . ASP A 1 114 ? -15.469 -21.578 -8.352 1 83.5 114 ASP A O 1
ATOM 959 N N . TYR A 1 115 ? -17.312 -20.672 -9.07 1 79.62 115 TYR A N 1
ATOM 960 C CA . TYR A 1 115 ? -17.953 -21.953 -9.336 1 79.62 115 TYR A CA 1
ATOM 961 C C . TYR A 1 115 ? -17.25 -22.688 -10.469 1 79.62 115 TYR A C 1
ATOM 963 O O . TYR A 1 115 ? -16.984 -23.891 -10.367 1 79.62 115 TYR A O 1
ATOM 971 N N . VAL A 1 116 ? -16.906 -21.969 -11.438 1 78.5 116 VAL A N 1
ATOM 972 C CA . VAL A 1 116 ? -16.25 -22.547 -12.602 1 78.5 116 VAL A CA 1
ATOM 973 C C . VAL A 1 116 ? -14.844 -23.031 -12.227 1 78.5 116 VAL A C 1
ATOM 975 O O . VAL A 1 116 ? -14.422 -24.109 -12.641 1 78.5 116 VAL A O 1
ATOM 978 N N . ASP A 1 117 ? -14.156 -22.234 -11.484 1 77.5 117 ASP A N 1
ATOM 979 C CA . ASP A 1 117 ? -12.805 -22.578 -11.07 1 77.5 117 ASP A CA 1
ATOM 980 C C . ASP A 1 117 ? -12.805 -23.859 -10.234 1 77.5 117 ASP A C 1
ATOM 982 O O . ASP A 1 117 ? -11.914 -24.703 -10.383 1 77.5 117 ASP A O 1
ATOM 986 N N . LYS A 1 118 ? -13.703 -24.062 -9.422 1 76.94 118 LYS A N 1
ATOM 987 C CA . LYS A 1 118 ? -13.797 -25.25 -8.594 1 76.94 118 LYS A CA 1
ATOM 988 C C . LYS A 1 118 ? -14.125 -26.484 -9.43 1 76.94 118 LYS A C 1
ATOM 990 O O . LYS A 1 118 ? -13.57 -27.562 -9.203 1 76.94 118 LYS A O 1
ATOM 995 N N . LYS A 1 119 ? -14.859 -26.297 -10.414 1 74.38 119 LYS A N 1
ATOM 996 C CA . LYS A 1 119 ? -15.219 -27.406 -11.297 1 74.38 119 LYS A CA 1
ATOM 997 C C . LYS A 1 119 ? -14.039 -27.812 -12.188 1 74.38 119 LYS A C 1
ATOM 999 O O . LYS A 1 119 ? -13.82 -29 -12.438 1 74.38 119 LYS A O 1
ATOM 1004 N N . LEU A 1 120 ? -13.375 -26.766 -12.555 1 73 120 LEU A N 1
ATOM 1005 C CA . LEU A 1 120 ? -12.203 -27.031 -13.391 1 73 120 LEU A CA 1
ATOM 1006 C C . LEU A 1 120 ? -11.117 -27.75 -12.594 1 73 120 LEU A C 1
ATOM 1008 O O . LEU A 1 120 ? -10.453 -28.641 -13.109 1 73 120 LEU A O 1
ATOM 1012 N N . ASN A 1 121 ? -10.898 -27.344 -11.391 1 70.56 121 ASN A N 1
ATOM 1013 C CA . ASN A 1 121 ? -9.914 -27.984 -10.531 1 70.56 121 ASN A CA 1
ATOM 1014 C C . ASN A 1 121 ? -10.297 -29.438 -10.227 1 70.56 121 ASN A C 1
ATOM 1016 O O . ASN A 1 121 ? -9.438 -30.312 -10.195 1 70.56 121 ASN A O 1
ATOM 1020 N N . ASP A 1 122 ? -11.523 -29.672 -10.07 1 68.06 122 ASP A N 1
ATOM 1021 C CA . ASP A 1 122 ? -12.008 -31.031 -9.852 1 68.06 122 ASP A CA 1
ATOM 1022 C C . ASP A 1 122 ? -11.812 -31.906 -11.094 1 68.06 122 ASP A C 1
ATOM 1024 O O . ASP A 1 122 ? -11.477 -33.094 -10.984 1 68.06 122 ASP A O 1
ATOM 1028 N N . TYR A 1 123 ? -11.922 -31.188 -12.172 1 63.56 123 TYR A N 1
ATOM 1029 C CA . TYR A 1 123 ? -11.734 -31.859 -13.453 1 63.56 123 TYR A CA 1
ATOM 1030 C C . TYR A 1 123 ? -10.273 -32.281 -13.641 1 63.56 123 TYR A C 1
ATOM 1032 O O . TYR A 1 123 ? -9.992 -33.406 -14.062 1 63.56 123 TYR A O 1
ATOM 1040 N N . TYR A 1 124 ? -9.406 -31.391 -13.398 1 62.78 124 TYR A N 1
ATOM 1041 C CA . TYR A 1 124 ? -7.98 -31.656 -13.594 1 62.78 124 TYR A CA 1
ATOM 1042 C C . TYR A 1 124 ? -7.477 -32.719 -12.617 1 62.78 124 TYR A C 1
ATOM 1044 O O . TYR A 1 124 ? -6.621 -33.531 -12.961 1 62.78 124 TYR A O 1
ATOM 1052 N N . GLN A 1 125 ? -7.961 -32.719 -11.461 1 59.78 125 GLN A N 1
ATOM 1053 C CA . GLN A 1 125 ? -7.543 -33.688 -10.453 1 59.78 125 GLN A CA 1
ATOM 1054 C C . GLN A 1 125 ? -8.102 -35.094 -10.773 1 59.78 125 GLN A C 1
ATOM 1056 O O . GLN A 1 125 ? -7.441 -36.094 -10.516 1 59.78 125 GLN A O 1
ATOM 1061 N N . GLN A 1 126 ? -9.336 -35.188 -11.234 1 56.91 126 GLN A N 1
ATOM 1062 C CA . GLN A 1 126 ? -9.93 -36.5 -11.484 1 56.91 126 GLN A CA 1
ATOM 1063 C C . GLN A 1 126 ? -9.586 -37 -12.883 1 56.91 126 GLN A C 1
ATOM 1065 O O . GLN A 1 126 ? -9.969 -38.094 -13.266 1 56.91 126 GLN A O 1
ATOM 1070 N N . ASN A 1 127 ? -8.352 -36.625 -13.539 1 53 127 ASN A N 1
ATOM 1071 C CA . ASN A 1 127 ? -7.941 -37.094 -14.852 1 53 127 ASN A CA 1
ATOM 1072 C C . ASN A 1 127 ? -9.148 -37.406 -15.742 1 53 127 ASN A C 1
ATOM 1074 O O . ASN A 1 127 ? -9.039 -38.156 -16.703 1 53 127 ASN A O 1
ATOM 1078 N N . GLN A 1 128 ? -10.438 -37.5 -15.367 1 45.94 128 GLN A N 1
ATOM 1079 C CA . GLN A 1 128 ? -11.586 -38 -16.094 1 45.94 128 GLN A CA 1
ATOM 1080 C C . GLN A 1 128 ? -12.188 -36.938 -17.016 1 45.94 128 GLN A C 1
ATOM 1082 O O . GLN A 1 128 ? -12.086 -35.75 -16.719 1 45.94 128 GLN A O 1
ATOM 1087 N N . SER A 1 129 ? -12.367 -37.188 -18.344 1 41.34 129 SER A N 1
ATOM 1088 C CA . SER A 1 129 ? -12.961 -36.531 -19.484 1 41.34 129 SER A CA 1
ATOM 1089 C C . SER A 1 129 ? -14.25 -35.812 -19.109 1 41.34 129 SER A C 1
ATOM 1091 O O . SER A 1 129 ? -14.938 -35.25 -19.969 1 41.34 129 SER A O 1
ATOM 1093 N N . ILE A 1 130 ? -15.094 -36.219 -18.047 1 39.16 130 ILE A N 1
ATOM 1094 C CA . ILE A 1 130 ? -16.516 -35.969 -17.922 1 39.16 130 ILE A CA 1
ATOM 1095 C C . ILE A 1 130 ? -16.734 -34.531 -17.453 1 39.16 130 ILE A C 1
ATOM 1097 O O . ILE A 1 130 ? -16.438 -34.188 -16.312 1 39.16 130 ILE A O 1
ATOM 1101 N N . VAL A 1 131 ? -16.406 -33.594 -18.078 1 44.5 131 VAL A N 1
ATOM 1102 C CA . VAL A 1 131 ? -16.766 -32.188 -17.828 1 44.5 131 VAL A CA 1
ATOM 1103 C C . VAL A 1 131 ? -18.266 -32.062 -17.578 1 44.5 131 VAL A C 1
ATOM 1105 O O . VAL A 1 131 ? -18.844 -30.984 -17.688 1 44.5 131 VAL A O 1
ATOM 1108 N N . ILE A 1 132 ? -19.203 -33.094 -17.688 1 43.22 132 ILE A N 1
ATOM 1109 C CA . ILE A 1 132 ? -20.625 -32.812 -17.875 1 43.22 132 ILE A CA 1
ATOM 1110 C C . ILE A 1 132 ? -21.156 -32.031 -16.688 1 43.22 132 ILE A C 1
ATOM 1112 O O . ILE A 1 132 ? -21.109 -32.5 -15.547 1 43.22 132 ILE A O 1
ATOM 1116 N N . ILE A 1 133 ? -21.141 -30.719 -16.609 1 47.94 133 ILE A N 1
ATOM 1117 C CA . ILE A 1 133 ? -22.156 -29.984 -15.875 1 47.94 133 ILE A CA 1
ATOM 1118 C C . ILE A 1 133 ? -23.422 -30.844 -15.781 1 47.94 133 ILE A C 1
ATOM 1120 O O . ILE A 1 133 ? -24.328 -30.703 -16.609 1 47.94 133 ILE A O 1
ATOM 1124 N N . ASP A 1 134 ? -23.406 -32.156 -15.898 1 43.03 134 ASP A N 1
ATOM 1125 C CA . ASP A 1 134 ? -24.609 -32.969 -15.773 1 43.03 134 ASP A CA 1
ATOM 1126 C C . ASP A 1 134 ? -25.328 -32.688 -14.453 1 43.03 134 ASP A C 1
ATOM 1128 O O . ASP A 1 134 ? -26.109 -33.5 -13.977 1 43.03 134 ASP A O 1
ATOM 1132 N N . ASP A 1 135 ? -24.734 -31.906 -13.641 1 43.69 135 ASP A N 1
ATOM 1133 C CA . ASP A 1 135 ? -25.547 -31.922 -12.43 1 43.69 135 ASP A CA 1
ATOM 1134 C C . ASP A 1 135 ? -27 -31.516 -12.734 1 43.69 135 ASP A C 1
ATOM 1136 O O . ASP A 1 135 ? -27.25 -30.406 -13.18 1 43.69 135 ASP A O 1
ATOM 1140 N N . ASN A 1 136 ? -27.875 -32.406 -13.086 1 42.81 136 ASN A N 1
ATOM 1141 C CA . ASN A 1 136 ? -29.328 -32.406 -13.172 1 42.81 136 ASN A CA 1
ATOM 1142 C C . ASN A 1 136 ? -29.953 -31.344 -12.297 1 42.81 136 ASN A C 1
ATOM 1144 O O . ASN A 1 136 ? -31.109 -30.969 -12.492 1 42.81 136 ASN A O 1
ATOM 1148 N N . SER A 1 137 ? -29.391 -31.094 -11.211 1 44.12 137 SER A N 1
ATOM 1149 C CA . SER A 1 137 ? -30.094 -30.188 -10.312 1 44.12 137 SER A CA 1
ATOM 1150 C C . SER A 1 137 ? -30.109 -28.766 -10.883 1 44.12 137 SER A C 1
ATOM 1152 O O . SER A 1 137 ? -31.094 -28.031 -10.688 1 44.12 137 SER A O 1
ATOM 1154 N N . ILE A 1 138 ? -28.953 -28.188 -11.414 1 49.44 138 ILE A N 1
ATOM 1155 C CA . ILE A 1 138 ? -29.047 -26.859 -12.023 1 49.44 138 ILE A CA 1
ATOM 1156 C C . ILE A 1 138 ? -29.797 -26.953 -13.344 1 49.44 138 ILE A C 1
ATOM 1158 O O . ILE A 1 138 ? -30.406 -25.969 -13.797 1 49.44 138 ILE A O 1
ATOM 1162 N N . ILE A 1 139 ? -29.672 -28.094 -14.156 1 44.53 139 ILE A N 1
ATOM 1163 C CA . ILE A 1 139 ? -30.188 -28.297 -15.508 1 44.53 139 ILE A CA 1
ATOM 1164 C C . ILE A 1 139 ? -31.719 -28.281 -15.484 1 44.53 139 ILE A C 1
ATOM 1166 O O . ILE A 1 139 ? -32.344 -27.875 -16.469 1 44.53 139 ILE A O 1
ATOM 1170 N N . ASN A 1 140 ? -32.281 -29.141 -14.703 1 44.31 140 ASN A N 1
ATOM 1171 C CA . ASN A 1 140 ? -33.688 -29.266 -15.016 1 44.31 140 ASN A CA 1
ATOM 1172 C C . ASN A 1 140 ? -34.344 -27.906 -15.219 1 44.31 140 ASN A C 1
ATOM 1174 O O . ASN A 1 140 ? -35.062 -27.688 -16.188 1 44.31 140 ASN A O 1
ATOM 1178 N N . GLY A 1 141 ? -35.062 -27.219 -14.164 1 41.84 141 GLY A N 1
ATOM 1179 C CA . GLY A 1 141 ? -36.094 -26.219 -14.359 1 41.84 141 GLY A CA 1
ATOM 1180 C C . GLY A 1 141 ? -35.562 -24.875 -14.805 1 41.84 141 GLY A C 1
ATOM 1181 O O . GLY A 1 141 ? -35.031 -24.734 -15.906 1 41.84 141 GLY A O 1
ATOM 1182 N N . GLU A 1 142 ? -35.688 -23.656 -13.922 1 48.41 142 GLU A N 1
ATOM 1183 C CA . GLU A 1 142 ? -36 -22.234 -13.906 1 48.41 142 GLU A CA 1
ATOM 1184 C C . GLU A 1 142 ? -34.75 -21.391 -14.18 1 48.41 142 GLU A C 1
ATOM 1186 O O . GLU A 1 142 ? -34.844 -20.188 -14.445 1 48.41 142 GLU A O 1
ATOM 1191 N N . PHE A 1 143 ? -33.438 -21.859 -14.188 1 56.66 143 PHE A N 1
ATOM 1192 C CA . PHE A 1 143 ? -32.344 -20.891 -14.312 1 56.66 143 PHE A CA 1
ATOM 1193 C C . PHE A 1 143 ? -31.516 -21.156 -15.562 1 56.66 143 PHE A C 1
ATOM 1195 O O . PHE A 1 143 ? -30.281 -21.203 -15.5 1 56.66 143 PHE A O 1
ATOM 1202 N N . HIS A 1 144 ? -32.062 -21.359 -16.734 1 57.62 144 HIS A N 1
ATOM 1203 C CA . HIS A 1 144 ? -31.422 -21.625 -18.031 1 57.62 144 HIS A CA 1
ATOM 1204 C C . HIS A 1 144 ? -30.391 -20.562 -18.375 1 57.62 144 HIS A C 1
ATOM 1206 O O . HIS A 1 144 ? -29.312 -20.875 -18.891 1 57.62 144 HIS A O 1
ATOM 1212 N N . GLY A 1 145 ? -30.766 -19.312 -18.078 1 61.25 145 GLY A N 1
ATOM 1213 C CA . GLY A 1 145 ? -29.828 -18.234 -18.375 1 61.25 145 GLY A CA 1
ATOM 1214 C C . GLY A 1 145 ? -28.531 -18.328 -17.609 1 61.25 145 GLY A C 1
ATOM 1215 O O . GLY A 1 145 ? -27.453 -18.125 -18.172 1 61.25 145 GLY A O 1
ATOM 1216 N N . LEU A 1 146 ? -28.594 -18.719 -16.484 1 69.88 146 LEU A N 1
ATOM 1217 C CA . LEU A 1 146 ? -27.406 -18.859 -15.641 1 69.88 146 LEU A CA 1
ATOM 1218 C C . LEU A 1 146 ? -26.531 -20.016 -16.109 1 69.88 146 LEU A C 1
ATOM 1220 O O . LEU A 1 146 ? -25.297 -19.922 -16.094 1 69.88 146 LEU A O 1
ATOM 1224 N N . LYS A 1 147 ? -27.172 -21.047 -16.609 1 70.88 147 LYS A N 1
ATOM 1225 C CA . LYS A 1 147 ? -26.453 -22.219 -17.094 1 70.88 147 LYS A CA 1
ATOM 1226 C C . LYS A 1 147 ? -25.609 -21.875 -18.312 1 70.88 147 LYS A C 1
ATOM 1228 O O . LYS A 1 147 ? -24.438 -22.266 -18.391 1 70.88 147 LYS A O 1
ATOM 1233 N N . ASN A 1 148 ? -26.297 -21.156 -19.188 1 71.38 148 ASN A N 1
ATOM 1234 C CA . ASN A 1 148 ? -25.562 -20.781 -20.391 1 71.38 148 ASN A CA 1
ATOM 1235 C C . ASN A 1 148 ? -24.375 -19.891 -20.062 1 71.38 148 ASN A C 1
ATOM 1237 O O . ASN A 1 148 ? -23.312 -20.031 -20.656 1 71.38 148 ASN A O 1
ATOM 1241 N N . HIS A 1 149 ? -24.625 -19.094 -19.094 1 74.94 149 HIS A N 1
ATOM 1242 C CA . HIS A 1 149 ? -23.531 -18.203 -18.688 1 74.94 149 HIS A CA 1
ATOM 1243 C C . HIS A 1 149 ? -22.406 -18.984 -18.016 1 74.94 149 HIS A C 1
ATOM 1245 O O . HIS A 1 149 ? -21.219 -18.703 -18.266 1 74.94 149 HIS A O 1
ATOM 1251 N N . ILE A 1 150 ? -22.719 -19.938 -17.344 1 75.94 150 ILE A N 1
ATOM 1252 C CA . ILE A 1 150 ? -21.719 -20.75 -16.641 1 75.94 150 ILE A CA 1
ATOM 1253 C C . ILE A 1 150 ? -20.938 -21.578 -17.641 1 75.94 150 ILE A C 1
ATOM 1255 O O . ILE A 1 150 ? -19.703 -21.688 -17.547 1 75.94 150 ILE A O 1
ATOM 1259 N N . ILE A 1 151 ? -21.656 -22.125 -18.641 1 75.12 151 ILE A N 1
ATOM 1260 C CA . ILE A 1 151 ? -21 -22.953 -19.656 1 75.12 151 ILE A CA 1
ATOM 1261 C C . ILE A 1 151 ? -20.062 -22.094 -20.5 1 75.12 151 ILE A C 1
ATOM 1263 O O . ILE A 1 151 ? -18.938 -22.516 -20.797 1 75.12 151 ILE A O 1
ATOM 1267 N N . PHE A 1 152 ? -20.578 -20.969 -20.812 1 75.88 152 PHE A N 1
ATOM 1268 C CA . PHE A 1 152 ? -19.766 -20.031 -21.578 1 75.88 152 PHE A CA 1
ATOM 1269 C C . PHE A 1 152 ? -18.5 -19.672 -20.828 1 75.88 152 PHE A C 1
ATOM 1271 O O . PHE A 1 152 ? -17.406 -19.703 -21.391 1 75.88 152 PHE A O 1
ATOM 1278 N N . GLU A 1 153 ? -18.656 -19.375 -19.594 1 77.31 153 GLU A N 1
ATOM 1279 C CA . GLU A 1 153 ? -17.516 -18.969 -18.781 1 77.31 153 GLU A CA 1
ATOM 1280 C C . GLU A 1 153 ? -16.547 -20.125 -18.562 1 77.31 153 GLU A C 1
ATOM 1282 O O . GLU A 1 153 ? -15.328 -19.938 -18.531 1 77.31 153 GLU A O 1
ATOM 1287 N N . GLU A 1 154 ? -17.094 -21.234 -18.422 1 77.12 154 GLU A N 1
ATOM 1288 C CA . GLU A 1 154 ? -16.25 -22.422 -18.25 1 77.12 154 GLU A CA 1
ATOM 1289 C C . GLU A 1 154 ? -15.391 -22.672 -19.484 1 77.12 154 GLU A C 1
ATOM 1291 O O . GLU A 1 154 ? -14.188 -22.906 -19.359 1 77.12 154 GLU A O 1
ATOM 1296 N N . ASN A 1 155 ? -16.016 -22.578 -20.625 1 77.25 155 ASN A N 1
ATOM 1297 C CA . ASN A 1 155 ? -15.305 -22.844 -21.875 1 77.25 155 ASN A CA 1
ATOM 1298 C C . ASN A 1 155 ? -14.227 -21.797 -22.141 1 77.25 155 ASN A C 1
ATOM 1300 O O . ASN A 1 155 ? -13.117 -22.141 -22.562 1 77.25 155 ASN A O 1
ATOM 1304 N N . CYS A 1 156 ? -14.586 -20.656 -21.859 1 77.81 156 CYS A N 1
ATOM 1305 C CA . CYS A 1 156 ? -13.656 -19.578 -22.172 1 77.81 156 CYS A CA 1
ATOM 1306 C C . CYS A 1 156 ? -12.547 -19.5 -21.125 1 77.81 156 CYS A C 1
ATOM 1308 O O . CYS A 1 156 ? -11.406 -19.188 -21.453 1 77.81 156 CYS A O 1
ATOM 1310 N N . SER A 1 157 ? -12.914 -19.797 -19.906 1 74.88 157 SER A N 1
ATOM 1311 C CA . SER A 1 157 ? -11.906 -19.766 -18.859 1 74.88 157 SER A CA 1
ATOM 1312 C C . SER A 1 157 ? -10.883 -20.875 -19.031 1 74.88 157 SER A C 1
ATOM 1314 O O . SER A 1 157 ? -9.695 -20.688 -18.766 1 74.88 157 SER A O 1
ATOM 1316 N N . LYS A 1 158 ? -11.312 -21.984 -19.438 1 72.12 158 LYS A N 1
ATOM 1317 C CA . LYS A 1 158 ? -10.414 -23.109 -19.688 1 72.12 158 LYS A CA 1
ATOM 1318 C C . LYS A 1 158 ? -9.383 -22.75 -20.75 1 72.12 158 LYS A C 1
ATOM 1320 O O . LYS A 1 158 ? -8.203 -23.078 -20.625 1 72.12 158 LYS A O 1
ATOM 1325 N N . LYS A 1 159 ? -9.883 -22.062 -21.672 1 72.25 159 LYS A N 1
ATOM 1326 C CA . LYS A 1 159 ? -8.992 -21.672 -22.781 1 72.25 159 LYS A CA 1
ATOM 1327 C C . LYS A 1 159 ? -8.023 -20.578 -22.344 1 72.25 159 LYS A C 1
ATOM 1329 O O . LYS A 1 159 ? -6.852 -20.594 -22.734 1 72.25 159 LYS A O 1
ATOM 1334 N N . ALA A 1 160 ? -8.57 -19.766 -21.469 1 67.69 160 ALA A N 1
ATOM 1335 C CA . ALA A 1 160 ? -7.793 -18.594 -21.078 1 67.69 160 ALA A CA 1
ATOM 1336 C C . ALA A 1 160 ? -6.754 -18.953 -20.031 1 67.69 160 ALA A C 1
ATOM 1338 O O . ALA A 1 160 ? -5.637 -18.422 -20.047 1 67.69 160 ALA A O 1
ATOM 1339 N N . ILE A 1 161 ? -7.074 -19.703 -19.031 1 59.56 161 ILE A N 1
ATOM 1340 C CA . ILE A 1 161 ? -6.207 -20.031 -17.891 1 59.56 161 ILE A CA 1
ATOM 1341 C C . ILE A 1 161 ? -4.973 -20.781 -18.391 1 59.56 161 ILE A C 1
ATOM 1343 O O . ILE A 1 161 ? -3.863 -20.547 -17.906 1 59.56 161 ILE A O 1
ATOM 1347 N N . ILE A 1 162 ? -5.234 -21.688 -19.234 1 54.25 162 ILE A N 1
ATOM 1348 C CA . ILE A 1 162 ? -4.109 -22.438 -19.797 1 54.25 162 ILE A CA 1
ATOM 1349 C C . ILE A 1 162 ? -3.064 -21.453 -20.328 1 54.25 162 ILE A C 1
ATOM 1351 O O . ILE A 1 162 ? -1.861 -21.719 -20.25 1 54.25 162 ILE A O 1
ATOM 1355 N N . SER A 1 163 ? -3.572 -20.297 -20.547 1 56.38 163 SER A N 1
ATOM 1356 C CA . SER A 1 163 ? -2.645 -19.438 -21.281 1 56.38 163 SER A CA 1
ATOM 1357 C C . SER A 1 163 ? -2.135 -18.312 -20.391 1 56.38 163 SER A C 1
ATOM 1359 O O . SER A 1 163 ? -1.06 -17.75 -20.625 1 56.38 163 SER A O 1
ATOM 1361 N N . ASN A 1 164 ? -2.955 -18.078 -19.312 1 62.25 164 ASN A N 1
ATOM 1362 C CA . ASN A 1 164 ? -2.58 -16.875 -18.578 1 62.25 164 ASN A CA 1
ATOM 1363 C C . ASN A 1 164 ? -2.621 -17.109 -17.078 1 62.25 164 ASN A C 1
ATOM 1365 O O . ASN A 1 164 ? -3.699 -17.188 -16.484 1 62.25 164 ASN A O 1
ATOM 1369 N N . GLU A 1 165 ? -1.406 -17.219 -16.453 1 65.62 165 GLU A N 1
ATOM 1370 C CA . GLU A 1 165 ? -1.263 -17.438 -15.023 1 65.62 165 GLU A CA 1
ATOM 1371 C C . GLU A 1 165 ? -1.848 -16.266 -14.227 1 65.62 165 GLU A C 1
ATOM 1373 O O . GLU A 1 165 ? -2.184 -16.422 -13.047 1 65.62 165 GLU A O 1
ATOM 1378 N N . SER A 1 166 ? -2.049 -15.188 -14.898 1 65.56 166 SER A N 1
ATOM 1379 C CA . SER A 1 166 ? -2.547 -14.016 -14.195 1 65.56 166 SER A CA 1
ATOM 1380 C C . SER A 1 166 ? -4.016 -14.172 -13.82 1 65.56 166 SER A C 1
ATOM 1382 O O . SER A 1 166 ? -4.52 -13.477 -12.938 1 65.56 166 SER A O 1
ATOM 1384 N N . LEU A 1 167 ? -4.641 -15.102 -14.43 1 71.44 167 LEU A N 1
ATOM 1385 C CA . LEU A 1 167 ? -6.059 -15.336 -14.172 1 71.44 167 LEU A CA 1
ATOM 1386 C C . LEU A 1 167 ? -6.27 -15.891 -12.766 1 71.44 167 LEU A C 1
ATOM 1388 O O . LEU A 1 167 ? -7.359 -15.766 -12.203 1 71.44 167 LEU A O 1
ATOM 1392 N N . HIS A 1 168 ? -5.188 -16.344 -12.195 1 72.5 168 HIS A N 1
ATOM 1393 C CA . HIS A 1 168 ? -5.281 -16.875 -10.844 1 72.5 168 HIS A CA 1
ATOM 1394 C C . HIS A 1 168 ? -5.402 -15.758 -9.812 1 72.5 168 HIS A C 1
ATOM 1396 O O . HIS A 1 168 ? -5.789 -16 -8.672 1 72.5 168 HIS A O 1
ATOM 1402 N N . ALA A 1 169 ? -5.152 -14.594 -10.242 1 74.44 169 ALA A N 1
ATOM 1403 C CA . ALA A 1 169 ? -5.219 -13.461 -9.328 1 74.44 169 ALA A CA 1
ATOM 1404 C C . ALA A 1 169 ? -6.617 -12.859 -9.305 1 74.44 169 ALA A C 1
ATOM 1406 O O . ALA A 1 169 ? -6.941 -12.062 -8.414 1 74.44 169 ALA A O 1
ATOM 1407 N N . LEU A 1 170 ? -7.52 -13.227 -10.172 1 77.69 170 LEU A N 1
ATOM 1408 C CA . LEU A 1 170 ? -8.82 -12.594 -10.367 1 77.69 170 LEU A CA 1
ATOM 1409 C C . LEU A 1 170 ? -9.688 -12.727 -9.117 1 77.69 170 LEU A C 1
ATOM 1411 O O . LEU A 1 170 ? -10.297 -11.758 -8.672 1 77.69 170 LEU A O 1
ATOM 1415 N N . PRO A 1 171 ? -9.672 -13.812 -8.516 1 80.44 171 PRO A N 1
ATOM 1416 C CA . PRO A 1 171 ? -10.531 -13.969 -7.34 1 80.44 171 PRO A CA 1
ATOM 1417 C C . PRO A 1 171 ? -10.164 -13.016 -6.203 1 80.44 171 PRO A C 1
ATOM 1419 O O . PRO A 1 171 ? -11.016 -12.648 -5.391 1 80.44 171 PRO A O 1
ATOM 1422 N N . TYR A 1 172 ? -9.039 -12.586 -6.219 1 84.81 172 TYR A N 1
ATOM 1423 C CA . TYR A 1 172 ? -8.578 -11.719 -5.137 1 84.81 172 TYR A CA 1
ATOM 1424 C C . TYR A 1 172 ? -8.812 -10.25 -5.477 1 84.81 172 TYR A C 1
ATOM 1426 O O . TYR A 1 172 ? -8.68 -9.383 -4.617 1 84.81 172 TYR A O 1
ATOM 1434 N N . LEU A 1 173 ? -9.203 -9.953 -6.66 1 88.75 173 LEU A N 1
ATOM 1435 C CA . LEU A 1 173 ? -9.375 -8.57 -7.09 1 88.75 173 LEU A CA 1
ATOM 1436 C C . LEU A 1 173 ? -10.852 -8.18 -7.078 1 88.75 173 LEU A C 1
ATOM 1438 O O . LEU A 1 173 ? -11.188 -6.996 -7.066 1 88.75 173 LEU A O 1
ATOM 1442 N N . TYR A 1 174 ? -11.781 -9.148 -6.996 1 91.69 174 TYR A N 1
ATOM 1443 C CA . TYR A 1 174 ? -13.211 -8.883 -7.012 1 91.69 174 TYR A CA 1
ATOM 1444 C C . TYR A 1 174 ? -13.617 -8.016 -5.828 1 91.69 174 TYR A C 1
ATOM 1446 O O . TYR A 1 174 ? -14.375 -7.051 -5.988 1 91.69 174 TYR A O 1
ATOM 1454 N N . PRO A 1 175 ? -13.07 -8.258 -4.656 1 91.75 175 PRO A N 1
ATOM 1455 C CA . PRO A 1 175 ? -13.461 -7.43 -3.516 1 91.75 175 PRO A CA 1
ATOM 1456 C C . PRO A 1 175 ? -13.094 -5.957 -3.707 1 91.75 175 PRO A C 1
ATOM 1458 O O . PRO A 1 175 ? -13.805 -5.074 -3.232 1 91.75 175 PRO A O 1
ATOM 1461 N N . PHE A 1 176 ? -12.078 -5.688 -4.402 1 93.81 176 PHE A N 1
ATOM 1462 C CA . PHE A 1 176 ? -11.68 -4.305 -4.641 1 93.81 176 PHE A CA 1
ATOM 1463 C C . PHE A 1 176 ? -12.688 -3.6 -5.543 1 93.81 176 PHE A C 1
ATOM 1465 O O . PHE A 1 176 ? -13.055 -2.451 -5.293 1 93.81 176 PHE A O 1
ATOM 1472 N N . THR A 1 177 ? -13.125 -4.301 -6.52 1 94.44 177 THR A N 1
ATOM 1473 C CA . THR A 1 177 ? -14.117 -3.727 -7.426 1 94.44 177 THR A CA 1
ATOM 1474 C C . THR A 1 177 ? -15.453 -3.545 -6.715 1 94.44 177 THR A C 1
ATOM 1476 O O . THR A 1 177 ? -16.125 -2.523 -6.887 1 94.44 177 THR A O 1
ATOM 1479 N N . ILE A 1 178 ? -15.766 -4.469 -5.934 1 94.69 178 ILE A N 1
ATOM 1480 C CA . ILE A 1 178 ? -17.031 -4.414 -5.195 1 94.69 178 ILE A CA 1
ATOM 1481 C C . ILE A 1 178 ? -17 -3.242 -4.219 1 94.69 178 ILE A C 1
ATOM 1483 O O . ILE A 1 178 ? -17.922 -2.428 -4.191 1 94.69 178 ILE A O 1
ATOM 1487 N N . GLU A 1 179 ? -15.969 -3.139 -3.467 1 94.25 179 GLU A N 1
ATOM 1488 C CA . GLU A 1 179 ? -15.859 -2.062 -2.486 1 94.25 179 GLU A CA 1
ATOM 1489 C C . GLU A 1 179 ? -15.797 -0.699 -3.168 1 94.25 179 GLU A C 1
ATOM 1491 O O . GLU A 1 179 ? -16.375 0.271 -2.684 1 94.25 179 GLU A O 1
ATOM 1496 N N . TYR A 1 180 ? -15.078 -0.634 -4.312 1 96.06 180 TYR A N 1
ATOM 1497 C CA . TYR A 1 180 ? -14.984 0.622 -5.047 1 96.06 180 TYR A CA 1
ATOM 1498 C C . TYR A 1 180 ? -16.375 1.124 -5.449 1 96.06 180 TYR A C 1
ATOM 1500 O O . TYR A 1 180 ? -16.688 2.301 -5.262 1 96.06 180 TYR A O 1
ATOM 1508 N N . ASN A 1 181 ? -17.219 0.26 -5.891 1 95.75 181 ASN A N 1
ATOM 1509 C CA . ASN A 1 181 ? -18.531 0.655 -6.375 1 95.75 181 ASN A CA 1
ATOM 1510 C C . ASN A 1 181 ? -19.469 0.991 -5.223 1 95.75 181 ASN A C 1
ATOM 1512 O O . ASN A 1 181 ? -20.344 1.863 -5.352 1 95.75 181 ASN A O 1
ATOM 1516 N N . ILE A 1 182 ? -19.281 0.353 -4.117 1 93 182 ILE A N 1
ATOM 1517 C CA . ILE A 1 182 ? -20.109 0.689 -2.959 1 93 182 ILE A CA 1
ATOM 1518 C C . ILE A 1 182 ? -19.734 2.076 -2.445 1 93 182 ILE A C 1
ATOM 1520 O O . ILE A 1 182 ? -20.609 2.871 -2.086 1 93 182 ILE A O 1
ATOM 1524 N N . ILE A 1 183 ? -18.484 2.342 -2.4 1 93.31 183 ILE A N 1
ATOM 1525 C CA . ILE A 1 183 ? -18.016 3.65 -1.95 1 93.31 183 ILE A CA 1
ATOM 1526 C C . ILE A 1 183 ? -18.516 4.73 -2.908 1 93.31 183 ILE A C 1
ATOM 1528 O O . ILE A 1 183 ? -18.984 5.781 -2.475 1 93.31 183 ILE A O 1
ATOM 1532 N N . LEU A 1 184 ? -18.453 4.43 -4.184 1 94.94 184 LEU A N 1
ATOM 1533 C CA . LEU A 1 184 ? -18.938 5.379 -5.18 1 94.94 184 LEU A CA 1
ATOM 1534 C C . LEU A 1 184 ? -20.422 5.656 -4.996 1 94.94 184 LEU A C 1
ATOM 1536 O O . LEU A 1 184 ? -20.844 6.816 -4.996 1 94.94 184 LEU A O 1
ATOM 1540 N N . ALA A 1 185 ? -21.172 4.633 -4.844 1 94.44 185 ALA A N 1
ATOM 1541 C CA . ALA A 1 185 ? -22.609 4.793 -4.652 1 94.44 185 ALA A CA 1
ATOM 1542 C C . ALA A 1 185 ? -22.906 5.648 -3.422 1 94.44 185 ALA A C 1
ATOM 1544 O O . ALA A 1 185 ? -23.797 6.5 -3.451 1 94.44 185 ALA A O 1
ATOM 1545 N N . SER A 1 186 ? -22.141 5.469 -2.412 1 91.75 186 SER A N 1
ATOM 1546 C CA . SER A 1 186 ? -22.359 6.215 -1.177 1 91.75 186 SER A CA 1
ATOM 1547 C C . SER A 1 186 ? -22.016 7.688 -1.354 1 91.75 186 SER A C 1
ATOM 1549 O O . SER A 1 186 ? -22.75 8.562 -0.881 1 91.75 186 SER A O 1
ATOM 1551 N N . ILE A 1 187 ? -20.938 7.949 -1.988 1 91.81 187 ILE A N 1
ATOM 1552 C CA . ILE A 1 187 ? -20.516 9.328 -2.176 1 91.81 187 ILE A CA 1
ATOM 1553 C C . ILE A 1 187 ? -21.484 10.055 -3.105 1 91.81 187 ILE A C 1
ATOM 1555 O O . ILE A 1 187 ? -21.859 11.203 -2.857 1 91.81 187 ILE A O 1
ATOM 1559 N N . TRP A 1 188 ? -21.906 9.375 -4.199 1 94.31 188 TRP A N 1
ATOM 1560 C CA . TRP A 1 188 ? -22.891 9.977 -5.098 1 94.31 188 TRP A CA 1
ATOM 1561 C C . TRP A 1 188 ? -24.188 10.273 -4.355 1 94.31 188 TRP A C 1
ATOM 1563 O O . TRP A 1 188 ? -24.812 11.312 -4.582 1 94.31 188 TRP A O 1
ATOM 1573 N N . TYR A 1 189 ? -24.547 9.383 -3.553 1 92.69 189 TYR A N 1
ATOM 1574 C CA . TYR A 1 189 ? -25.766 9.602 -2.764 1 92.69 189 TYR A CA 1
ATOM 1575 C C . TYR A 1 189 ? -25.594 10.797 -1.836 1 92.69 189 TYR A C 1
ATOM 1577 O O . TYR A 1 189 ? -26.531 11.57 -1.645 1 92.69 189 TYR A O 1
ATOM 1585 N N . MET A 1 190 ? -24.438 10.93 -1.241 1 89.19 190 MET A N 1
ATOM 1586 C CA . MET A 1 190 ? -24.172 12.062 -0.364 1 89.19 190 MET A CA 1
ATOM 1587 C C . MET A 1 190 ? -24.266 13.383 -1.128 1 89.19 190 MET A C 1
ATOM 1589 O O . MET A 1 190 ? -24.875 14.344 -0.64 1 89.19 190 MET A O 1
ATOM 1593 N N . ILE A 1 191 ? -23.688 13.422 -2.252 1 90.19 191 ILE A N 1
ATOM 1594 C CA . ILE A 1 191 ? -23.766 14.633 -3.07 1 90.19 191 ILE A CA 1
ATOM 1595 C C . ILE A 1 191 ? -25.219 14.898 -3.467 1 90.19 191 ILE A C 1
ATOM 1597 O O . ILE A 1 191 ? -25.672 16.047 -3.449 1 90.19 191 ILE A O 1
ATOM 1601 N N . TRP A 1 192 ? -25.938 13.828 -3.842 1 91.62 192 TRP A N 1
ATOM 1602 C CA . TRP A 1 192 ? -27.344 13.938 -4.223 1 91.62 192 TRP A CA 1
ATOM 1603 C C . TRP A 1 192 ? -28.172 14.5 -3.078 1 91.62 192 TRP A C 1
ATOM 1605 O O . TRP A 1 192 ? -29.047 15.352 -3.293 1 91.62 192 TRP A O 1
ATOM 1615 N N . SER A 1 193 ? -27.875 14.164 -1.854 1 87.44 193 SER A N 1
ATOM 1616 C CA . SER A 1 193 ? -28.641 14.57 -0.682 1 87.44 193 SER A CA 1
ATOM 1617 C C . SER A 1 193 ? -28.359 16.016 -0.31 1 87.44 193 SER A C 1
ATOM 1619 O O . SER A 1 193 ? -29.141 16.656 0.398 1 87.44 193 SER A O 1
ATOM 1621 N N . ASN A 1 194 ? -27.281 16.516 -0.761 1 86.31 194 ASN A N 1
ATOM 1622 C CA . ASN A 1 194 ? -26.875 17.859 -0.382 1 86.31 194 ASN A CA 1
ATOM 1623 C C . ASN A 1 194 ? -27.219 18.875 -1.47 1 86.31 194 ASN A C 1
ATOM 1625 O O . ASN A 1 194 ? -26.906 20.062 -1.343 1 86.31 194 ASN A O 1
ATOM 1629 N N . ILE A 1 195 ? -27.875 18.406 -2.447 1 89.25 195 ILE A N 1
ATOM 1630 C CA . ILE A 1 195 ? -28.25 19.328 -3.518 1 89.25 195 ILE A CA 1
ATOM 1631 C C . ILE A 1 195 ? -29.25 20.359 -2.988 1 89.25 195 ILE A C 1
ATOM 1633 O O . ILE A 1 195 ? -30.219 20 -2.303 1 89.25 195 ILE A O 1
ATOM 1637 N N . GLY A 1 196 ? -29 21.656 -3.252 1 81.38 196 GLY A N 1
ATOM 1638 C CA . GLY A 1 196 ? -29.922 22.734 -2.928 1 81.38 196 GLY A CA 1
ATOM 1639 C C . GLY A 1 196 ? -29.797 23.219 -1.494 1 81.38 196 GLY A C 1
ATOM 1640 O O . GLY A 1 196 ? -30.531 24.094 -1.064 1 81.38 196 GLY A O 1
ATOM 1641 N N . LYS A 1 197 ? -28.906 22.547 -0.721 1 74.56 197 LYS A N 1
ATOM 1642 C CA . LYS A 1 197 ? -28.734 22.984 0.663 1 74.56 197 LYS A CA 1
ATOM 1643 C C . LYS A 1 197 ? -27.938 24.281 0.736 1 74.56 197 LYS A C 1
ATOM 1645 O O . LYS A 1 197 ? -26.812 24.344 0.263 1 74.56 197 LYS A O 1
ATOM 1650 N N . VAL A 1 198 ? -28.406 25.531 0.597 1 62.41 198 VAL A N 1
ATOM 1651 C CA . VAL A 1 198 ? -27.812 26.859 0.645 1 62.41 198 VAL A CA 1
ATOM 1652 C C . VAL A 1 198 ? -27.562 27.266 2.098 1 62.41 198 VAL A C 1
ATOM 1654 O O . VAL A 1 198 ? -26.547 27.906 2.412 1 62.41 198 VAL A O 1
ATOM 1657 N N . LYS A 1 199 ? -28.578 27.5 2.934 1 53.06 199 LYS A N 1
ATOM 1658 C CA . LYS A 1 199 ? -28.734 28.312 4.129 1 53.06 199 LYS A CA 1
ATOM 1659 C C . LYS A 1 199 ? -28.125 27.641 5.352 1 53.06 199 LYS A C 1
ATOM 1661 O O . LYS A 1 199 ? -28.234 28.156 6.469 1 53.06 199 LYS A O 1
ATOM 1666 N N . ASP A 1 200 ? -27.672 26.422 5.34 1 50.94 200 ASP A N 1
ATOM 1667 C CA . ASP A 1 200 ? -27.391 25.953 6.691 1 50.94 200 ASP A CA 1
ATOM 1668 C C . ASP A 1 200 ? -26.047 26.469 7.188 1 50.94 200 ASP A C 1
ATOM 1670 O O . ASP A 1 200 ? -25 26.031 6.711 1 50.94 200 ASP A O 1
ATOM 1674 N N . ARG A 1 201 ? -26.016 27.719 7.719 1 47.34 201 ARG A N 1
ATOM 1675 C CA . ARG A 1 201 ? -24.906 28.438 8.359 1 47.34 201 ARG A CA 1
ATOM 1676 C C . ARG A 1 201 ? -24 27.469 9.117 1 47.34 201 ARG A C 1
ATOM 1678 O O . ARG A 1 201 ? -22.812 27.75 9.289 1 47.34 201 ARG A O 1
ATOM 1685 N N . SER A 1 202 ? -24.688 26.484 9.695 1 46.28 202 SER A N 1
ATOM 1686 C CA . SER A 1 202 ? -23.938 25.547 10.523 1 46.28 202 SER A CA 1
ATOM 1687 C C . SER A 1 202 ? -22.938 24.75 9.68 1 46.28 202 SER A C 1
ATOM 1689 O O . SER A 1 202 ? -21.984 24.188 10.211 1 46.28 202 SER A O 1
ATOM 1691 N N . LEU A 1 203 ? -23.281 24.562 8.445 1 49.78 203 LEU A N 1
ATOM 1692 C CA . LEU A 1 203 ? -22.5 23.688 7.574 1 49.78 203 LEU A CA 1
ATOM 1693 C C . LEU A 1 203 ? -21.234 24.391 7.082 1 49.78 203 LEU A C 1
ATOM 1695 O O . LEU A 1 203 ? -20.312 23.734 6.609 1 49.78 203 LEU A O 1
ATOM 1699 N N . PHE A 1 204 ? -21.266 25.766 7.121 1 47.69 204 PHE A N 1
ATOM 1700 C CA . PHE A 1 204 ? -20.156 26.562 6.598 1 47.69 204 PHE A CA 1
ATOM 1701 C C . PHE A 1 204 ? -19.391 27.234 7.734 1 47.69 204 PHE A C 1
ATOM 1703 O O . PHE A 1 204 ? -19.844 28.219 8.305 1 47.69 204 PHE A O 1
ATOM 1710 N N . SER A 1 205 ? -18.906 26.531 8.703 1 42.28 205 SER A N 1
ATOM 1711 C CA . SER A 1 205 ? -18.172 27.125 9.812 1 42.28 205 SER A CA 1
ATOM 1712 C C . SER A 1 205 ? -17.281 28.266 9.344 1 42.28 205 SER A C 1
ATOM 1714 O O . SER A 1 205 ? -16.531 28.125 8.375 1 42.28 205 SER A O 1
ATOM 1716 N N . GLU A 1 206 ? -17.5 29.484 9.617 1 39.12 206 GLU A N 1
ATOM 1717 C CA . GLU A 1 206 ? -16.812 30.766 9.461 1 39.12 206 GLU A CA 1
ATOM 1718 C C . GLU A 1 206 ? -15.328 30.641 9.789 1 39.12 206 GLU A C 1
ATOM 1720 O O . GLU A 1 206 ? -14.516 31.438 9.336 1 39.12 206 GLU A O 1
ATOM 1725 N N . SER A 1 207 ? -14.961 29.797 10.664 1 39.5 207 SER A N 1
ATOM 1726 C CA . SER A 1 207 ? -13.617 29.875 11.227 1 39.5 207 SER A CA 1
ATOM 1727 C C . SER A 1 207 ? -12.562 29.562 10.172 1 39.5 207 SER A C 1
ATOM 1729 O O . SER A 1 207 ? -11.484 30.156 10.172 1 39.5 207 SER A O 1
ATOM 1731 N N . TYR A 1 208 ? -12.719 28.562 9.375 1 39.69 208 TYR A N 1
ATOM 1732 C CA . TYR A 1 208 ? -11.695 28.219 8.398 1 39.69 208 TYR A CA 1
ATOM 1733 C C . TYR A 1 208 ? -11.562 29.312 7.344 1 39.69 208 TYR A C 1
ATOM 1735 O O . TYR A 1 208 ? -10.461 29.609 6.879 1 39.69 208 TYR A O 1
ATOM 1743 N N . GLU A 1 209 ? -12.656 30.016 6.984 1 39.56 209 GLU A N 1
ATOM 1744 C CA . GLU A 1 209 ? -12.633 31.188 6.125 1 39.56 209 GLU A CA 1
ATOM 1745 C C . GLU A 1 209 ? -11.773 32.312 6.727 1 39.56 209 GLU A C 1
ATOM 1747 O O . GLU A 1 209 ? -11.078 33.031 6.004 1 39.56 209 GLU A O 1
ATOM 1752 N N . LYS A 1 210 ? -11.93 32.562 8 1 43.47 210 LYS A N 1
ATOM 1753 C CA . LYS A 1 210 ? -11.156 33.625 8.633 1 43.47 210 LYS A CA 1
ATOM 1754 C C . LYS A 1 210 ? -9.656 33.312 8.578 1 43.47 210 LYS A C 1
ATOM 1756 O O . LYS A 1 210 ? -8.844 34.219 8.359 1 43.47 210 LYS A O 1
ATOM 1761 N N . ASP A 1 211 ? -9.336 32.125 8.711 1 41.88 211 ASP A N 1
ATOM 1762 C CA . ASP A 1 211 ? -7.914 31.797 8.68 1 41.88 211 ASP A CA 1
ATOM 1763 C C . ASP A 1 211 ? -7.367 31.859 7.258 1 41.88 211 ASP A C 1
ATOM 1765 O O . ASP A 1 211 ? -6.258 32.344 7.031 1 41.88 211 ASP A O 1
ATOM 1769 N N . LEU A 1 212 ? -8.141 31.344 6.277 1 41.25 212 LEU A N 1
ATOM 1770 C CA . LEU A 1 212 ? -7.77 31.531 4.879 1 41.25 212 LEU A CA 1
ATOM 1771 C C . LEU A 1 212 ? -7.883 33 4.48 1 41.25 212 LEU A C 1
ATOM 1773 O O . LEU A 1 212 ? -7.023 33.531 3.768 1 41.25 212 LEU A O 1
ATOM 1777 N N . LEU A 1 213 ? -8.969 33.75 4.879 1 40.97 213 LEU A N 1
ATOM 1778 C CA . LEU A 1 213 ? -9.094 35.188 4.664 1 40.97 213 LEU A CA 1
ATOM 1779 C C . LEU A 1 213 ? -7.957 35.938 5.355 1 40.97 213 LEU A C 1
ATOM 1781 O O . LEU A 1 213 ? -7.445 36.906 4.824 1 40.97 213 LEU A O 1
ATOM 1785 N N . HIS A 1 214 ? -7.641 35.562 6.566 1 41.88 214 HIS A N 1
ATOM 1786 C CA . HIS A 1 214 ? -6.512 36.219 7.219 1 41.88 214 HIS A CA 1
ATOM 1787 C C . HIS A 1 214 ? -5.219 36 6.445 1 41.88 214 HIS A C 1
ATOM 1789 O O . HIS A 1 214 ? -4.395 36.906 6.316 1 41.88 214 HIS A O 1
ATOM 1795 N N . LYS A 1 215 ? -5.031 34.812 5.969 1 43.31 215 LYS A N 1
ATOM 1796 C CA . LYS A 1 215 ? -3.855 34.562 5.145 1 43.31 215 LYS A CA 1
ATOM 1797 C C . LYS A 1 215 ? -3.943 35.312 3.82 1 43.31 215 LYS A C 1
ATOM 1799 O O . LYS A 1 215 ? -2.941 35.844 3.336 1 43.31 215 LYS A O 1
ATOM 1804 N N . TYR A 1 216 ? -5.133 35.469 3.24 1 40.97 216 TYR A N 1
ATOM 1805 C CA . TYR A 1 216 ? -5.34 36.281 2.041 1 40.97 216 TYR A CA 1
ATOM 1806 C C . TYR A 1 216 ? -5.223 37.75 2.354 1 40.97 216 TYR A C 1
ATOM 1808 O O . TYR A 1 216 ? -4.727 38.531 1.534 1 40.97 216 TYR A O 1
ATOM 1816 N N . ARG A 1 217 ? -5.742 38.312 3.48 1 41.81 217 ARG A N 1
ATOM 1817 C CA . ARG A 1 217 ? -5.621 39.75 3.818 1 41.81 217 ARG A CA 1
ATOM 1818 C C . ARG A 1 217 ? -4.156 40.156 3.945 1 41.81 217 ARG A C 1
ATOM 1820 O O . ARG A 1 217 ? -3.797 41.281 3.641 1 41.81 217 ARG A O 1
ATOM 1827 N N . ILE A 1 218 ? -3.361 39.344 4.438 1 41.78 218 ILE A N 1
ATOM 1828 C CA . ILE A 1 218 ? -1.962 39.75 4.492 1 41.78 218 ILE A CA 1
ATOM 1829 C C . ILE A 1 218 ? -1.454 40.031 3.08 1 41.78 218 ILE A C 1
ATOM 1831 O O . ILE A 1 218 ? -0.575 40.875 2.889 1 41.78 218 ILE A O 1
ATOM 1835 N N . PHE A 1 219 ? -2.027 39.312 2.084 1 37.12 219 PHE A N 1
ATOM 1836 C CA . PHE A 1 219 ? -1.591 39.562 0.72 1 37.12 219 PHE A CA 1
ATOM 1837 C C . PHE A 1 219 ? -2.035 40.969 0.275 1 37.12 219 PHE A C 1
ATOM 1839 O O . PHE A 1 219 ? -1.32 41.656 -0.465 1 37.12 219 PHE A O 1
ATOM 1846 N N . ASN A 1 220 ? -3.324 41.281 0.572 1 36.5 220 ASN A N 1
ATOM 1847 C CA . ASN A 1 220 ? -3.807 42.562 0.037 1 36.5 220 ASN A CA 1
ATOM 1848 C C . ASN A 1 220 ? -3.355 43.75 0.896 1 36.5 220 ASN A C 1
ATOM 1850 O O . ASN A 1 220 ? -3.895 44.844 0.778 1 36.5 220 ASN A O 1
ATOM 1854 N N . ASP A 1 221 ? -2.643 43.562 1.921 1 36.75 221 ASP A N 1
ATOM 1855 C CA . ASP A 1 221 ? -2.344 44.812 2.615 1 36.75 221 ASP A CA 1
ATOM 1856 C C . ASP A 1 221 ? -1.548 45.75 1.721 1 36.75 221 ASP A C 1
ATOM 1858 O O . ASP A 1 221 ? -1.076 46.781 2.178 1 36.75 221 ASP A O 1
ATOM 1862 N N . ASP A 1 222 ? -0.803 45.469 0.639 1 34.41 222 ASP A N 1
ATOM 1863 C CA . ASP A 1 222 ? -0.254 46.719 0.168 1 34.41 222 ASP A CA 1
ATOM 1864 C C . ASP A 1 222 ? -1.363 47.75 -0.092 1 34.41 222 ASP A C 1
ATOM 1866 O O . ASP A 1 222 ? -1.25 48.906 0.298 1 34.41 222 ASP A O 1
ATOM 1870 N N . GLU A 1 223 ? -1.782 47.938 -1.451 1 33.56 223 GLU A N 1
ATOM 1871 C CA . GLU A 1 223 ? -2.35 49.219 -1.893 1 33.56 223 GLU A CA 1
ATOM 1872 C C . GLU A 1 223 ? -3.65 49.5 -1.156 1 33.56 223 GLU A C 1
ATOM 1874 O O . GLU A 1 223 ? -4.359 48.594 -0.728 1 33.56 223 GLU A O 1
ATOM 1879 N N . GLU A 1 224 ? -3.959 50.906 -0.678 1 32.28 224 GLU A N 1
ATOM 1880 C CA . GLU A 1 224 ? -4.984 51.812 -0.207 1 32.28 224 GLU A CA 1
ATOM 1881 C C . GLU A 1 224 ? -6.348 51.5 -0.808 1 32.28 224 GLU A C 1
ATOM 1883 O O . GLU A 1 224 ? -7.336 52.188 -0.542 1 32.28 224 GLU A O 1
ATOM 1888 N N . THR A 1 225 ? -6.406 51.094 -2.168 1 32.78 225 THR A N 1
ATOM 1889 C CA . THR A 1 225 ? -7.773 51.281 -2.643 1 32.78 225 THR A CA 1
ATOM 1890 C C . THR A 1 225 ? -8.75 50.438 -1.83 1 32.78 225 THR A C 1
ATOM 1892 O O . THR A 1 225 ? -8.609 49.219 -1.771 1 32.78 225 THR A O 1
ATOM 1895 N N . GLU A 1 226 ? -9.492 50.938 -0.791 1 32.28 226 GLU A N 1
ATOM 1896 C CA . GLU A 1 226 ? -10.727 50.781 -0.032 1 32.28 226 GLU A CA 1
ATOM 1897 C C . GLU A 1 226 ? -11.789 50.062 -0.856 1 32.28 226 GLU A C 1
ATOM 1899 O O . GLU A 1 226 ? -12.945 49.969 -0.441 1 32.28 226 GLU A O 1
ATOM 1904 N N . GLN A 1 227 ? -11.734 50.125 -2.234 1 30.22 227 GLN A N 1
ATOM 1905 C CA . GLN A 1 227 ? -13.039 49.719 -2.73 1 30.22 227 GLN A CA 1
ATOM 1906 C C . GLN A 1 227 ? -13.383 48.312 -2.271 1 30.22 227 GLN A C 1
ATOM 1908 O O . GLN A 1 227 ? -12.594 47.375 -2.463 1 30.22 227 GLN A O 1
ATOM 1913 N N . ASP A 1 228 ? -14.312 48.094 -1.286 1 32.44 228 ASP A N 1
ATOM 1914 C CA . ASP A 1 228 ? -15.234 47.062 -0.812 1 32.44 228 ASP A CA 1
ATOM 1915 C C . ASP A 1 228 ? -15.672 46.156 -1.953 1 32.44 228 ASP A C 1
ATOM 1917 O O . ASP A 1 228 ? -16.859 45.875 -2.109 1 32.44 228 ASP A O 1
ATOM 1921 N N . ASP A 1 229 ? -15.07 46.312 -3.139 1 31.25 229 ASP A N 1
ATOM 1922 C CA . ASP A 1 229 ? -15.875 45.469 -4.023 1 31.25 229 ASP A CA 1
ATOM 1923 C C . ASP A 1 229 ? -15.953 44.031 -3.49 1 31.25 229 ASP A C 1
ATOM 1925 O O . ASP A 1 229 ? -14.977 43.5 -2.951 1 31.25 229 ASP A O 1
ATOM 1929 N N . GLY A 1 230 ? -17.125 43.5 -3.162 1 30.62 230 GLY A N 1
ATOM 1930 C CA . GLY A 1 230 ? -17.859 42.281 -2.857 1 30.62 230 GLY A CA 1
ATOM 1931 C C . GLY A 1 230 ? -17.234 41.031 -3.467 1 30.62 230 GLY A C 1
ATOM 1932 O O . GLY A 1 230 ? -17.891 40 -3.623 1 30.62 230 GLY A O 1
ATOM 1933 N N . ASP A 1 231 ? -16.234 41.219 -4.309 1 31.03 231 ASP A N 1
ATOM 1934 C CA . ASP A 1 231 ? -15.922 39.906 -4.918 1 31.03 231 ASP A CA 1
ATOM 1935 C C . ASP A 1 231 ? -15.367 38.938 -3.887 1 31.03 231 ASP A C 1
ATOM 1937 O O . ASP A 1 231 ? -14.148 38.875 -3.666 1 31.03 231 ASP A O 1
ATOM 1941 N N . ASP A 1 232 ? -15.844 38.844 -2.719 1 33.75 232 ASP A N 1
ATOM 1942 C CA . ASP A 1 232 ? -15.875 37.75 -1.757 1 33.75 232 ASP A CA 1
ATOM 1943 C C . ASP A 1 232 ? -15.867 36.406 -2.467 1 33.75 232 ASP A C 1
ATOM 1945 O O . ASP A 1 232 ? -15.906 35.344 -1.817 1 33.75 232 ASP A O 1
ATOM 1949 N N . GLY A 1 233 ? -16.141 36.281 -3.732 1 33 233 GLY A N 1
ATOM 1950 C CA . GLY A 1 233 ? -16.578 35.094 -4.422 1 33 233 GLY A CA 1
ATOM 1951 C C . GLY A 1 233 ? -15.461 34.094 -4.676 1 33 233 GLY A C 1
ATOM 1952 O O . GLY A 1 233 ? -15.703 32.938 -5.02 1 33 233 GLY A O 1
ATOM 1953 N N . ASP A 1 234 ? -14.25 34.5 -4.941 1 35.59 234 ASP A N 1
ATOM 1954 C CA . ASP A 1 234 ? -13.367 33.531 -5.551 1 35.59 234 ASP A CA 1
ATOM 1955 C C . ASP A 1 234 ? -12.789 32.562 -4.496 1 35.59 234 ASP A C 1
ATOM 1957 O O . ASP A 1 234 ? -12.18 31.547 -4.836 1 35.59 234 ASP A O 1
ATOM 1961 N N . ASP A 1 235 ? -12.609 33 -3.271 1 36.69 235 ASP A N 1
ATOM 1962 C CA . ASP A 1 235 ? -11.945 32.188 -2.254 1 36.69 235 ASP A CA 1
ATOM 1963 C C . ASP A 1 235 ? -12.719 30.906 -1.966 1 36.69 235 ASP A C 1
ATOM 1965 O O . ASP A 1 235 ? -12.18 29.953 -1.403 1 36.69 235 ASP A O 1
ATOM 1969 N N . TYR A 1 236 ? -14.016 30.984 -2.166 1 37.84 236 TYR A N 1
ATOM 1970 C CA . TYR A 1 236 ? -15 29.938 -1.914 1 37.84 236 TYR A CA 1
ATOM 1971 C C . TYR A 1 236 ? -14.766 28.734 -2.816 1 37.84 236 TYR A C 1
ATOM 1973 O O . TYR A 1 236 ? -15.43 27.703 -2.674 1 37.84 236 TYR A O 1
ATOM 1981 N N . ASN A 1 237 ? -13.938 28.828 -3.783 1 41.56 237 ASN A N 1
ATOM 1982 C CA . ASN A 1 237 ? -13.961 27.797 -4.812 1 41.56 237 ASN A CA 1
ATOM 1983 C C . ASN A 1 237 ? -12.859 26.766 -4.598 1 41.56 237 ASN A C 1
ATOM 1985 O O . ASN A 1 237 ? -12.453 26.078 -5.539 1 41.56 237 ASN A O 1
ATOM 1989 N N . ARG A 1 238 ? -12.117 26.953 -3.436 1 48.31 238 ARG A N 1
ATOM 1990 C CA . ARG A 1 238 ? -11.023 26 -3.572 1 48.31 238 ARG A CA 1
ATOM 1991 C C . ARG A 1 238 ? -11.133 24.891 -2.537 1 48.31 238 ARG A C 1
ATOM 1993 O O . ARG A 1 238 ? -11.367 25.156 -1.355 1 48.31 238 ARG A O 1
ATOM 2000 N N . SER A 1 239 ? -11.43 23.656 -2.895 1 47.41 239 SER A N 1
ATOM 2001 C CA . SER A 1 239 ? -11.461 22.391 -2.168 1 47.41 239 SER A CA 1
ATOM 2002 C C . SER A 1 239 ? -10.078 22.031 -1.641 1 47.41 239 SER A C 1
ATOM 2004 O O . SER A 1 239 ? -9.211 21.594 -2.402 1 47.41 239 SER A O 1
ATOM 2006 N N . SER A 1 240 ? -9.523 22.859 -0.69 1 53.06 240 SER A N 1
ATOM 2007 C CA . SER A 1 240 ? -8.18 22.484 -0.25 1 53.06 240 SER A CA 1
ATOM 2008 C C . SER A 1 240 ? -8.234 21.359 0.784 1 53.06 240 SER A C 1
ATOM 2010 O O . SER A 1 240 ? -9.062 21.391 1.692 1 53.06 240 SER A O 1
ATOM 2012 N N . LEU A 1 241 ? -7.707 20.234 0.475 1 55.97 241 LEU A N 1
ATOM 2013 C CA . LEU A 1 241 ? -7.488 19.156 1.433 1 55.97 241 LEU A CA 1
ATOM 2014 C C . LEU A 1 241 ? -6.324 19.484 2.363 1 55.97 241 LEU A C 1
ATOM 2016 O O . LEU A 1 241 ? -5.18 19.594 1.921 1 55.97 241 LEU A O 1
ATOM 2020 N N . LEU A 1 242 ? -6.527 20.078 3.525 1 58.44 242 LEU A N 1
ATOM 2021 C CA . LEU A 1 242 ? -5.512 20.312 4.547 1 58.44 242 LEU A CA 1
ATOM 2022 C C . LEU A 1 242 ? -5.551 19.234 5.613 1 58.44 242 LEU A C 1
ATOM 2024 O O . LEU A 1 242 ? -6.617 18.906 6.141 1 58.44 242 LEU A O 1
ATOM 2028 N N . LEU A 1 243 ? -4.574 18.344 5.621 1 62.09 243 LEU A N 1
ATOM 2029 C CA . LEU A 1 243 ? -4.492 17.312 6.648 1 62.09 243 LEU A CA 1
ATOM 2030 C C . LEU A 1 243 ? -3.357 17.609 7.625 1 62.09 243 LEU A C 1
ATOM 2032 O O . LEU A 1 243 ? -2.227 17.859 7.207 1 62.09 243 LEU A O 1
ATOM 2036 N N . THR A 1 244 ? -3.686 17.844 8.883 1 64.62 244 THR A N 1
ATOM 2037 C CA . THR A 1 244 ? -2.689 17.922 9.945 1 64.62 244 THR A CA 1
ATOM 2038 C C . THR A 1 244 ? -2.637 16.609 10.727 1 64.62 244 THR A C 1
ATOM 2040 O O . THR A 1 244 ? -3.658 16.141 11.234 1 64.62 244 THR A O 1
ATOM 2043 N N . VAL A 1 245 ? -1.63 15.906 10.602 1 68.94 245 VAL A N 1
ATOM 2044 C CA . VAL A 1 245 ? -1.472 14.633 11.289 1 68.94 245 VAL A CA 1
ATOM 2045 C C . VAL A 1 245 ? -0.488 14.781 12.445 1 68.94 245 VAL A C 1
ATOM 2047 O O . VAL A 1 245 ? 0.631 15.266 12.258 1 68.94 245 VAL A O 1
ATOM 2050 N N . ASP A 1 246 ? -1.001 14.672 13.734 1 68.44 246 ASP A N 1
ATOM 2051 C CA . ASP A 1 246 ? -0.185 14.625 14.945 1 68.44 246 ASP A CA 1
ATOM 2052 C C . ASP A 1 246 ? -0.152 13.211 15.531 1 68.44 246 ASP A C 1
ATOM 2054 O O . ASP A 1 246 ? -1.172 12.703 16 1 68.44 246 ASP A O 1
ATOM 2058 N N . CYS A 1 247 ? 0.965 12.609 15.461 1 71.75 247 CYS A N 1
ATOM 2059 C CA . CYS A 1 247 ? 1.032 11.211 15.875 1 71.75 247 CYS A CA 1
ATOM 2060 C C . CYS A 1 247 ? 1.597 11.086 17.281 1 71.75 247 CYS A C 1
ATOM 2062 O O . CYS A 1 247 ? 1.964 9.992 17.719 1 71.75 247 CYS A O 1
ATOM 2064 N N . HIS A 1 248 ? 1.676 12.039 18.109 1 71.25 248 HIS A N 1
ATOM 2065 C CA . HIS A 1 248 ? 2.369 11.977 19.391 1 71.25 248 HIS A CA 1
ATOM 2066 C C . HIS A 1 248 ? 1.666 11.016 20.344 1 71.25 248 HIS A C 1
ATOM 2068 O O . HIS A 1 248 ? 2.322 10.273 21.078 1 71.25 248 HIS A O 1
ATOM 2074 N N . ALA A 1 249 ? 0.367 10.836 20.375 1 77.62 249 ALA A N 1
ATOM 2075 C CA . ALA A 1 249 ? -0.345 9.992 21.328 1 77.62 249 ALA A CA 1
ATOM 2076 C C . ALA A 1 249 ? -0.879 8.734 20.656 1 77.62 249 ALA A C 1
ATOM 2078 O O . ALA A 1 249 ? -1.861 8.148 21.109 1 77.62 249 ALA A O 1
ATOM 2079 N N . SER A 1 250 ? -0.245 8.266 19.625 1 86.62 250 SER A N 1
ATOM 2080 C CA . SER A 1 250 ? -0.771 7.109 18.906 1 86.62 250 SER A CA 1
ATOM 2081 C C . SER A 1 250 ? 0.331 6.105 18.594 1 86.62 250 SER A C 1
ATOM 2083 O O . SER A 1 250 ? 0.076 5.07 17.984 1 86.62 250 SER A O 1
ATOM 2085 N N . ASN A 1 251 ? 1.548 6.273 19.109 1 83.25 251 ASN A N 1
ATOM 2086 C CA . ASN A 1 251 ? 2.703 5.488 18.703 1 83.25 251 ASN A CA 1
ATOM 2087 C C . ASN A 1 251 ? 2.605 4.047 19.188 1 83.25 251 ASN A C 1
ATOM 2089 O O . ASN A 1 251 ? 2.807 3.107 18.422 1 83.25 251 ASN A O 1
ATOM 2093 N N . LYS A 1 252 ? 2.258 3.871 20.422 1 86.69 252 LYS A N 1
ATOM 2094 C CA . LYS A 1 252 ? 2.188 2.518 20.969 1 86.69 252 LYS A CA 1
ATOM 2095 C C . LYS A 1 252 ? 1.093 1.705 20.281 1 86.69 252 LYS A C 1
ATOM 2097 O O . LYS A 1 252 ? 1.283 0.525 19.984 1 86.69 252 LYS A O 1
ATOM 2102 N N . GLY A 1 253 ? -0.05 2.312 20.109 1 91.81 253 GLY A N 1
ATOM 2103 C CA . GLY A 1 253 ? -1.125 1.641 19.406 1 91.81 253 GLY A CA 1
ATOM 2104 C C . GLY A 1 253 ? -0.777 1.321 17.969 1 91.81 253 GLY A C 1
ATOM 2105 O O . GLY A 1 253 ? -1.127 0.254 17.453 1 91.81 253 GLY A O 1
ATOM 2106 N N . LEU A 1 254 ? -0.09 2.211 17.391 1 89.69 254 LEU A N 1
ATOM 2107 C CA . LEU A 1 254 ? 0.31 2.025 16 1 89.69 254 LEU A CA 1
ATOM 2108 C C . LEU A 1 254 ? 1.268 0.846 15.859 1 89.69 254 LEU A C 1
ATOM 2110 O O . LEU A 1 254 ? 1.055 -0.039 15.031 1 89.69 254 LEU A O 1
ATOM 2114 N N . PHE A 1 255 ? 2.258 0.737 16.672 1 89.12 255 PHE A N 1
ATOM 2115 C CA . PHE A 1 255 ? 3.285 -0.285 16.531 1 89.12 255 PHE A CA 1
ATOM 2116 C C . PHE A 1 255 ? 2.777 -1.64 17 1 89.12 255 PHE A C 1
ATOM 2118 O O . PHE A 1 255 ? 3.154 -2.678 16.453 1 89.12 255 PHE A O 1
ATOM 2125 N N . LEU A 1 256 ? 1.945 -1.603 18 1 92.06 256 LEU A N 1
ATOM 2126 C CA . LEU A 1 256 ? 1.318 -2.863 18.375 1 92.06 256 LEU A CA 1
ATOM 2127 C C . LEU A 1 256 ? 0.425 -3.385 17.266 1 92.06 256 LEU A C 1
ATOM 2129 O O . LEU A 1 256 ? 0.423 -4.582 16.969 1 92.06 256 LEU A O 1
ATOM 2133 N N . GLY A 1 257 ? -0.319 -2.484 16.734 1 94.31 257 GLY A N 1
ATOM 2134 C CA . GLY A 1 257 ? -1.142 -2.869 15.602 1 94.31 257 GLY A CA 1
ATOM 2135 C C . GLY A 1 257 ? -0.333 -3.375 14.422 1 94.31 257 GLY A C 1
ATOM 2136 O O . GLY A 1 257 ? -0.676 -4.395 13.812 1 94.31 257 GLY A O 1
ATOM 2137 N N . LEU A 1 258 ? 0.733 -2.725 14.117 1 90.88 258 LEU A N 1
ATOM 2138 C CA . LEU A 1 258 ? 1.599 -3.133 13.016 1 90.88 258 LEU A CA 1
ATOM 2139 C C . LEU A 1 258 ? 2.24 -4.488 13.305 1 90.88 258 LEU A C 1
ATOM 2141 O O . LEU A 1 258 ? 2.43 -5.293 12.391 1 90.88 258 LEU A O 1
ATOM 2145 N N . ALA A 1 259 ? 2.578 -4.684 14.5 1 90.5 259 ALA A N 1
ATOM 2146 C CA . ALA A 1 259 ? 3.141 -5.977 14.875 1 90.5 259 ALA A CA 1
ATOM 2147 C C . ALA A 1 259 ? 2.137 -7.102 14.633 1 90.5 259 ALA A C 1
ATOM 2149 O O . ALA A 1 259 ? 2.486 -8.148 14.078 1 90.5 259 ALA A O 1
ATOM 2150 N N . ILE A 1 260 ? 0.93 -6.855 15.023 1 93 260 ILE A N 1
ATOM 2151 C CA . ILE A 1 260 ? -0.11 -7.855 14.812 1 93 260 ILE A CA 1
ATOM 2152 C C . ILE A 1 260 ? -0.323 -8.07 13.32 1 93 260 ILE A C 1
ATOM 2154 O O . ILE A 1 260 ? -0.438 -9.211 12.859 1 93 260 ILE A O 1
ATOM 2158 N N . LEU A 1 261 ? -0.352 -7.02 12.609 1 92.88 261 LEU A N 1
ATOM 2159 C CA . LEU A 1 261 ? -0.523 -7.109 11.164 1 92.88 261 LEU A CA 1
ATOM 2160 C C . LEU A 1 261 ? 0.604 -7.922 10.531 1 92.88 261 LEU A C 1
ATOM 2162 O O . LEU A 1 261 ? 0.359 -8.758 9.656 1 92.88 261 LEU A O 1
ATOM 2166 N N . LEU A 1 262 ? 1.748 -7.723 10.992 1 86.88 262 LEU A N 1
ATOM 2167 C CA . LEU A 1 262 ? 2.9 -8.438 10.453 1 86.88 262 LEU A CA 1
ATOM 2168 C C . LEU A 1 262 ? 2.803 -9.93 10.758 1 86.88 262 LEU A C 1
ATOM 2170 O O . LEU A 1 262 ? 3.076 -10.766 9.891 1 86.88 262 LEU A O 1
ATOM 2174 N N . ILE A 1 263 ? 2.475 -10.211 11.938 1 86.62 263 ILE A N 1
ATOM 2175 C CA . ILE A 1 263 ? 2.307 -11.602 12.328 1 86.62 263 ILE A CA 1
ATOM 2176 C C . ILE A 1 263 ? 1.233 -12.258 11.461 1 86.62 263 ILE A C 1
ATOM 2178 O O . ILE A 1 263 ? 1.409 -13.383 10.984 1 86.62 263 ILE A O 1
ATOM 2182 N N . ILE A 1 264 ? 0.173 -11.57 11.234 1 90.69 264 ILE A N 1
ATOM 2183 C CA . ILE A 1 264 ? -0.928 -12.102 10.445 1 90.69 264 ILE A CA 1
ATOM 2184 C C . ILE A 1 264 ? -0.478 -12.289 8.992 1 90.69 264 ILE A C 1
ATOM 2186 O O . ILE A 1 264 ? -0.804 -13.289 8.359 1 90.69 264 ILE A O 1
ATOM 2190 N N . LEU A 1 265 ? 0.287 -11.391 8.508 1 84.88 265 LEU A N 1
ATOM 2191 C CA . LEU A 1 265 ? 0.769 -11.516 7.133 1 84.88 265 LEU A CA 1
ATOM 2192 C C . LEU A 1 265 ? 1.658 -12.742 6.98 1 84.88 265 LEU A C 1
ATOM 2194 O O . LEU A 1 265 ? 1.551 -13.477 5.992 1 84.88 265 LEU A O 1
ATOM 2198 N N . ILE A 1 266 ? 2.473 -12.961 7.91 1 80.38 266 ILE A N 1
ATOM 2199 C CA . ILE A 1 266 ? 3.344 -14.133 7.891 1 80.38 266 ILE A CA 1
ATOM 2200 C C . ILE A 1 266 ? 2.5 -15.398 7.953 1 80.38 266 ILE A C 1
ATOM 2202 O O . ILE A 1 266 ? 2.729 -16.344 7.191 1 80.38 266 ILE A O 1
ATOM 2206 N N . THR A 1 267 ? 1.547 -15.445 8.766 1 86 267 THR A N 1
ATOM 2207 C CA . THR A 1 267 ? 0.717 -16.641 8.914 1 86 267 THR A CA 1
ATOM 2208 C C . THR A 1 267 ? -0.168 -16.828 7.688 1 86 267 THR A C 1
ATOM 2210 O O . THR A 1 267 ? -0.526 -17.969 7.352 1 86 267 THR A O 1
ATOM 2213 N N . VAL A 1 268 ? -0.534 -15.766 7.008 1 87.44 268 VAL A N 1
ATOM 2214 C CA . VAL A 1 268 ? -1.287 -15.891 5.766 1 87.44 268 VAL A CA 1
ATOM 2215 C C . VAL A 1 268 ? -0.426 -16.562 4.703 1 87.44 268 VAL A C 1
ATOM 2217 O O . VAL A 1 268 ? -0.913 -17.422 3.951 1 87.44 268 VAL A O 1
ATOM 2220 N N . ILE A 1 269 ? 0.804 -16.219 4.664 1 79.19 269 ILE A N 1
ATOM 2221 C CA . ILE A 1 269 ? 1.72 -16.844 3.713 1 79.19 269 ILE A CA 1
ATOM 2222 C C . ILE A 1 269 ? 1.843 -18.328 4.016 1 79.19 269 ILE A C 1
ATOM 2224 O O . ILE A 1 269 ? 1.781 -19.156 3.105 1 79.19 269 ILE A O 1
ATOM 2228 N N . ILE A 1 270 ? 1.956 -18.672 5.266 1 78.19 270 ILE A N 1
ATOM 2229 C CA . ILE A 1 270 ? 2.035 -20.078 5.672 1 78.19 270 ILE A CA 1
ATOM 2230 C C . ILE A 1 270 ? 0.734 -20.781 5.312 1 78.19 270 ILE A C 1
ATOM 2232 O O . ILE A 1 270 ? 0.753 -21.938 4.859 1 78.19 270 ILE A O 1
ATOM 2236 N N . PHE A 1 271 ? -0.358 -20.172 5.441 1 85.19 271 PHE A N 1
ATOM 2237 C CA . PHE A 1 271 ? -1.671 -20.719 5.105 1 85.19 271 PHE A CA 1
ATOM 2238 C C . PHE A 1 271 ? -1.737 -21.109 3.637 1 85.19 271 PHE A C 1
ATOM 2240 O O . PHE A 1 271 ? -2.133 -22.234 3.305 1 85.19 271 PHE A O 1
ATOM 2247 N N . PHE A 1 272 ? -1.285 -20.312 2.719 1 79.94 272 PHE A N 1
ATOM 2248 C CA . PHE A 1 272 ? -1.392 -20.578 1.287 1 79.94 272 PHE A CA 1
ATOM 2249 C C . PHE A 1 272 ? -0.391 -21.641 0.851 1 79.94 272 PHE A C 1
ATOM 2251 O O . PHE A 1 272 ? -0.63 -22.359 -0.116 1 79.94 272 PHE A O 1
ATOM 2258 N N . SER A 1 273 ? 0.63 -21.781 1.6 1 74.88 273 SER A N 1
ATOM 2259 C CA . SER A 1 273 ? 1.609 -22.812 1.272 1 74.88 273 SER A CA 1
ATOM 2260 C C . SER A 1 273 ? 1.126 -24.188 1.707 1 74.88 273 SER A C 1
ATOM 2262 O O . SER A 1 273 ? 1.533 -25.203 1.138 1 74.88 273 SER A O 1
ATOM 2264 N N . THR A 1 274 ? 0.228 -24.188 2.635 1 77.19 274 THR A N 1
ATOM 2265 C CA . THR A 1 274 ? -0.151 -25.469 3.215 1 77.19 274 THR A CA 1
ATOM 2266 C C . THR A 1 274 ? -1.544 -25.875 2.748 1 77.19 274 THR A C 1
ATOM 2268 O O . THR A 1 274 ? -1.87 -27.062 2.729 1 77.19 274 THR A O 1
ATOM 2271 N N . ILE A 1 275 ? -2.375 -25.031 2.277 1 81.19 275 ILE A N 1
ATOM 2272 C CA . ILE A 1 275 ? -3.781 -25.328 2.014 1 81.19 275 ILE A CA 1
ATOM 2273 C C . ILE A 1 275 ? -3.904 -26.219 0.786 1 81.19 275 ILE A C 1
ATOM 2275 O O . ILE A 1 275 ? -4.836 -27.031 0.687 1 81.19 275 ILE A O 1
ATOM 2279 N N . HIS A 1 276 ? -2.99 -26.109 -0.168 1 74.69 276 HIS A N 1
ATOM 2280 C CA . HIS A 1 276 ? -3.127 -26.859 -1.41 1 74.69 276 HIS A CA 1
ATOM 2281 C C . HIS A 1 276 ? -2.447 -28.219 -1.31 1 74.69 276 HIS A C 1
ATOM 2283 O O . HIS A 1 276 ? -2.486 -29.016 -2.256 1 74.69 276 HIS A O 1
ATOM 2289 N N . LYS A 1 277 ? -1.9 -28.453 -0.163 1 72.56 277 LYS A N 1
ATOM 2290 C CA . LYS A 1 277 ? -1.317 -29.766 0.051 1 72.56 277 LYS A CA 1
ATOM 2291 C C . LYS A 1 277 ? -2.248 -30.656 0.875 1 72.56 277 LYS A C 1
ATOM 2293 O O . LYS A 1 277 ? -2.695 -30.25 1.953 1 72.56 277 LYS A O 1
ATOM 2298 N N . ASP A 1 278 ? -2.586 -31.734 0.325 1 69.25 278 ASP A N 1
ATOM 2299 C CA . ASP A 1 278 ? -3.604 -32.625 0.887 1 69.25 278 ASP A CA 1
ATOM 2300 C C . ASP A 1 278 ? -3.279 -32.969 2.334 1 69.25 278 ASP A C 1
ATOM 2302 O O . ASP A 1 278 ? -4.16 -32.969 3.197 1 69.25 278 ASP A O 1
ATOM 2306 N N . VAL A 1 279 ? -2.049 -33.156 2.584 1 68 279 VAL A N 1
ATOM 2307 C CA . VAL A 1 279 ? -1.677 -33.656 3.9 1 68 279 VAL A CA 1
ATOM 2308 C C . VAL A 1 279 ? -1.732 -32.531 4.922 1 68 279 VAL A C 1
ATOM 2310 O O . VAL A 1 279 ? -2.029 -32.75 6.098 1 68 279 VAL A O 1
ATOM 2313 N N . SER A 1 280 ? -1.743 -31.359 4.441 1 78.38 280 SER A N 1
ATOM 2314 C CA . SER A 1 280 ? -1.57 -30.25 5.379 1 78.38 280 SER A CA 1
ATOM 2315 C C . SER A 1 280 ? -2.771 -29.312 5.352 1 78.38 280 SER A C 1
ATOM 2317 O O . SER A 1 280 ? -2.715 -28.219 5.898 1 78.38 280 SER A O 1
ATOM 2319 N N . THR A 1 281 ? -3.816 -29.719 4.785 1 82.88 281 THR A N 1
ATOM 2320 C CA . THR A 1 281 ? -5 -28.875 4.688 1 82.88 281 THR A CA 1
ATOM 2321 C C . THR A 1 281 ? -5.57 -28.578 6.07 1 82.88 281 THR A C 1
ATOM 2323 O O . THR A 1 281 ? -5.98 -27.453 6.352 1 82.88 281 THR A O 1
ATOM 2326 N N . HIS A 1 282 ? -5.566 -29.562 6.871 1 83.38 282 HIS A N 1
ATOM 2327 C CA . HIS A 1 282 ? -6.094 -29.391 8.219 1 83.38 282 HIS A CA 1
ATOM 2328 C C . HIS A 1 282 ? -5.293 -28.344 8.992 1 83.38 282 HIS A C 1
ATOM 2330 O O . HIS A 1 282 ? -5.859 -27.562 9.75 1 83.38 282 HIS A O 1
ATOM 2336 N N . PHE A 1 283 ? -4.051 -28.391 8.773 1 84 283 PHE A N 1
ATOM 2337 C CA . PHE A 1 283 ? -3.182 -27.422 9.438 1 84 283 PHE A CA 1
ATOM 2338 C C . PHE A 1 283 ? -3.496 -26 8.969 1 84 283 PHE A C 1
ATOM 2340 O O . PHE A 1 283 ? -3.512 -25.062 9.773 1 84 283 PHE A O 1
ATOM 2347 N N . ALA A 1 284 ? -3.732 -25.844 7.734 1 86.94 284 ALA A N 1
ATOM 2348 C CA . ALA A 1 284 ? -4.078 -24.531 7.184 1 86.94 284 ALA A CA 1
ATOM 2349 C C . ALA A 1 284 ? -5.391 -24.016 7.777 1 86.94 284 ALA A C 1
ATOM 2351 O O . ALA A 1 284 ? -5.504 -22.828 8.109 1 86.94 284 ALA A O 1
ATOM 2352 N N . VAL A 1 285 ? -6.309 -24.875 7.965 1 88.06 285 VAL A N 1
ATOM 2353 C CA . VAL A 1 285 ? -7.605 -24.484 8.516 1 88.06 285 VAL A CA 1
ATOM 2354 C C . VAL A 1 285 ? -7.441 -24.078 9.977 1 88.06 285 VAL A C 1
ATOM 2356 O O . VAL A 1 285 ? -8.062 -23.109 10.43 1 88.06 285 VAL A O 1
ATOM 2359 N N . VAL A 1 286 ? -6.617 -24.75 10.688 1 88.62 286 VAL A N 1
ATOM 2360 C CA . VAL A 1 286 ? -6.367 -24.422 12.086 1 88.62 286 VAL A CA 1
ATOM 2361 C C . VAL A 1 286 ? -5.672 -23.062 12.188 1 88.62 286 VAL A C 1
ATOM 2363 O O . VAL A 1 286 ? -5.965 -22.281 13.094 1 88.62 286 VAL A O 1
ATOM 2366 N N . ILE A 1 287 ? -4.777 -22.781 11.289 1 89.25 287 ILE A N 1
ATOM 2367 C CA . ILE A 1 287 ? -4.09 -21.484 11.266 1 89.25 287 ILE A CA 1
ATOM 2368 C C . ILE A 1 287 ? -5.109 -20.359 11.117 1 89.25 287 ILE A C 1
ATOM 2370 O O . ILE A 1 287 ? -5.066 -19.375 11.844 1 89.25 287 ILE A O 1
ATOM 2374 N N . TYR A 1 288 ? -5.98 -20.531 10.203 1 90.88 288 TYR A N 1
ATOM 2375 C CA . TYR A 1 288 ? -7.004 -19.516 9.984 1 90.88 288 TYR A CA 1
ATOM 2376 C C . TYR A 1 288 ? -7.863 -19.328 11.227 1 90.88 288 TYR A C 1
ATOM 2378 O O . TYR A 1 288 ? -8.148 -18.188 11.633 1 90.88 288 TYR A O 1
ATOM 2386 N N . THR A 1 289 ? -8.258 -20.406 11.836 1 91.56 289 THR A N 1
ATOM 2387 C CA . THR A 1 289 ? -9.109 -20.359 13.023 1 91.56 289 THR A CA 1
ATOM 2388 C C . THR A 1 289 ? -8.398 -19.641 14.172 1 91.56 289 THR A C 1
ATOM 2390 O O . THR A 1 289 ? -9.008 -18.844 14.883 1 91.56 289 THR A O 1
ATOM 2393 N N . LEU A 1 290 ? -7.195 -19.875 14.289 1 92.12 290 LEU A N 1
ATOM 2394 C CA . LEU A 1 290 ? -6.422 -19.25 15.344 1 92.12 290 LEU A CA 1
ATOM 2395 C C . LEU A 1 290 ? -6.25 -17.75 15.078 1 92.12 290 LEU A C 1
ATOM 2397 O O . LEU A 1 290 ? -6.281 -16.938 16 1 92.12 290 LEU A O 1
ATOM 2401 N N . GLN A 1 291 ? -6.047 -17.422 13.805 1 94.88 291 GLN A N 1
ATOM 2402 C CA . GLN A 1 291 ? -5.914 -16.016 13.438 1 94.88 291 GLN A CA 1
ATOM 2403 C C . GLN A 1 291 ? -7.18 -15.234 13.773 1 94.88 291 GLN A C 1
ATOM 2405 O O . GLN A 1 291 ? -7.113 -14.195 14.438 1 94.88 291 GLN A O 1
ATOM 2410 N N . ILE A 1 292 ? -8.312 -15.766 13.414 1 94.25 292 ILE A N 1
ATOM 2411 C CA . ILE A 1 292 ? -9.578 -15.086 13.633 1 94.25 292 ILE A CA 1
ATOM 2412 C C . ILE A 1 292 ? -9.891 -15.039 15.133 1 94.25 292 ILE A C 1
ATOM 2414 O O . ILE A 1 292 ? -10.375 -14.023 15.641 1 94.25 292 ILE A O 1
ATOM 2418 N N . LEU A 1 293 ? -9.578 -16.062 15.797 1 94.06 293 LEU A N 1
ATOM 2419 C CA . LEU A 1 293 ? -9.82 -16.125 17.234 1 94.06 293 LEU A CA 1
ATOM 2420 C C . LEU A 1 293 ? -8.984 -15.078 17.969 1 94.06 293 LEU A C 1
ATOM 2422 O O . LEU A 1 293 ? -9.5 -14.328 18.797 1 94.06 293 LEU A O 1
ATOM 2426 N N . LEU A 1 294 ? -7.777 -14.992 17.609 1 94.31 294 LEU A N 1
ATOM 2427 C CA . LEU A 1 294 ? -6.875 -14.047 18.25 1 94.31 294 LEU A CA 1
ATOM 2428 C C . LEU A 1 294 ? -7.301 -12.609 17.969 1 94.31 294 LEU A C 1
ATOM 2430 O O . LEU A 1 294 ? -7.312 -11.773 18.875 1 94.31 294 LEU A O 1
ATOM 2434 N N . LEU A 1 295 ? -7.625 -12.336 16.75 1 96.5 295 LEU A N 1
ATOM 2435 C CA . LEU A 1 295 ? -8.016 -10.977 16.375 1 96.5 295 LEU A CA 1
ATOM 2436 C C . LEU A 1 295 ? -9.344 -10.594 17.016 1 96.5 295 LEU A C 1
ATOM 2438 O O . LEU A 1 295 ? -9.492 -9.484 17.531 1 96.5 295 LEU A O 1
ATOM 2442 N N . THR A 1 296 ? -10.297 -11.531 17.078 1 94.94 296 THR A N 1
ATOM 2443 C CA . THR A 1 296 ? -11.602 -11.258 17.672 1 94.94 296 THR A CA 1
ATOM 2444 C C . THR A 1 296 ? -11.477 -11.086 19.172 1 94.94 296 THR A C 1
ATOM 2446 O O . THR A 1 296 ? -12.078 -10.18 19.75 1 94.94 296 THR A O 1
ATOM 2449 N N . LEU A 1 297 ? -10.672 -11.867 19.781 1 94.06 297 LEU A N 1
ATOM 2450 C CA . LEU A 1 297 ? -10.461 -11.758 21.219 1 94.06 297 LEU A CA 1
ATOM 2451 C C . LEU A 1 297 ? -9.781 -10.43 21.562 1 94.06 297 LEU A C 1
ATOM 2453 O O . LEU A 1 297 ? -10.133 -9.789 22.562 1 94.06 297 LEU A O 1
ATOM 2457 N N . SER A 1 298 ? -8.812 -10.062 20.734 1 95.38 298 SER A N 1
ATOM 2458 C CA . SER A 1 298 ? -8.156 -8.773 20.938 1 95.38 298 SER A CA 1
ATOM 2459 C C . SER A 1 298 ? -9.148 -7.625 20.859 1 95.38 298 SER A C 1
ATOM 2461 O O . SER A 1 298 ? -9.141 -6.727 21.703 1 95.38 298 SER A O 1
ATOM 2463 N N . CYS A 1 299 ? -10.055 -7.68 19.906 1 95.94 299 CYS A N 1
ATOM 2464 C CA . CYS A 1 299 ? -11.07 -6.637 19.766 1 95.94 299 CYS A CA 1
ATOM 2465 C C . CYS A 1 299 ? -12.008 -6.629 20.969 1 95.94 299 CYS A C 1
ATOM 2467 O O . CYS A 1 299 ? -12.414 -5.562 21.438 1 95.94 299 CYS A O 1
ATOM 2469 N N . PHE A 1 300 ? -12.281 -7.75 21.531 1 93.5 300 PHE A N 1
ATOM 2470 C CA . PHE A 1 300 ? -13.195 -7.895 22.672 1 93.5 300 PHE A CA 1
ATOM 2471 C C . PHE A 1 300 ? -12.617 -7.23 23.906 1 93.5 300 PHE A C 1
ATOM 2473 O O . PHE A 1 300 ? -13.367 -6.73 24.75 1 93.5 300 PHE A O 1
ATOM 2480 N N . VAL A 1 301 ? -11.367 -7.203 23.922 1 94.38 301 VAL A N 1
ATOM 2481 C CA . VAL A 1 301 ? -10.711 -6.637 25.094 1 94.38 301 VAL A CA 1
ATOM 2482 C C . VAL A 1 301 ? -10.453 -5.148 24.875 1 94.38 301 VAL A C 1
ATOM 2484 O O . VAL A 1 301 ? -10.75 -4.32 25.734 1 94.38 301 VAL A O 1
ATOM 2487 N N . ILE A 1 302 ? -10.031 -4.766 23.734 1 97.06 302 ILE A N 1
ATOM 2488 C CA . ILE A 1 302 ? -9.531 -3.42 23.469 1 97.06 302 ILE A CA 1
ATOM 2489 C C . ILE A 1 302 ? -10.703 -2.451 23.328 1 97.06 302 ILE A C 1
ATOM 2491 O O . ILE A 1 302 ? -10.641 -1.32 23.812 1 97.06 302 ILE A O 1
ATOM 2495 N N . ILE A 1 303 ? -11.836 -2.842 22.734 1 97.44 303 ILE A N 1
ATOM 2496 C CA . ILE A 1 303 ? -12.93 -1.938 22.406 1 97.44 303 ILE A CA 1
ATOM 2497 C C . ILE A 1 303 ? -13.594 -1.443 23.688 1 97.44 303 ILE A C 1
ATOM 2499 O O . ILE A 1 303 ? -13.789 -0.239 23.875 1 97.44 303 ILE A O 1
ATOM 2503 N N . PRO A 1 304 ? -13.906 -2.326 24.656 1 96.12 304 PRO A N 1
ATOM 2504 C CA . PRO A 1 304 ? -14.5 -1.811 25.891 1 96.12 304 PRO A CA 1
ATOM 2505 C C . PRO A 1 304 ? -13.547 -0.916 26.672 1 96.12 304 PRO A C 1
ATOM 2507 O O . PRO A 1 304 ? -13.977 0.059 27.297 1 96.12 304 PRO A O 1
ATOM 2510 N N . ILE A 1 305 ? -12.289 -1.195 26.672 1 96.38 305 ILE A N 1
ATOM 2511 C CA . ILE A 1 305 ? -11.312 -0.363 27.359 1 96.38 305 ILE A CA 1
ATOM 2512 C C . ILE A 1 305 ? -11.25 1.014 26.703 1 96.38 305 ILE A C 1
ATOM 2514 O O . ILE A 1 305 ? -11.227 2.037 27.391 1 96.38 305 ILE A O 1
ATOM 2518 N N . ALA A 1 306 ? -11.211 1.021 25.391 1 96.62 306 ALA A N 1
ATOM 2519 C CA . ALA A 1 306 ? -11.211 2.287 24.656 1 96.62 306 ALA A CA 1
ATOM 2520 C C . ALA A 1 306 ? -12.477 3.086 24.938 1 96.62 306 ALA A C 1
ATOM 2522 O O . ALA A 1 306 ? -12.422 4.301 25.156 1 96.62 306 ALA A O 1
ATOM 2523 N N . TYR A 1 307 ? -13.602 2.418 24.969 1 95.69 307 TYR A N 1
ATOM 2524 C CA . TYR A 1 307 ? -14.883 3.074 25.219 1 95.69 307 TYR A CA 1
ATOM 2525 C C . TYR A 1 307 ? -14.906 3.717 26.609 1 95.69 307 TYR A C 1
ATOM 2527 O O . TYR A 1 307 ? -15.359 4.852 26.766 1 95.69 307 TYR A O 1
ATOM 2535 N N . TYR A 1 308 ? -14.414 3.041 27.547 1 95.06 308 TYR A N 1
ATOM 2536 C CA . TYR A 1 308 ? -14.391 3.541 28.922 1 95.06 308 TYR A CA 1
ATOM 2537 C C . TYR A 1 308 ? -13.484 4.762 29.047 1 95.06 308 TYR A C 1
ATOM 2539 O O . TYR A 1 308 ? -13.859 5.762 29.656 1 95.06 308 TYR A O 1
ATOM 2547 N N . ARG A 1 309 ? -12.391 4.758 28.438 1 93.88 309 ARG A N 1
ATOM 2548 C CA . ARG A 1 309 ? -11.43 5.855 28.5 1 93.88 309 ARG A CA 1
ATOM 2549 C C . ARG A 1 309 ? -11.953 7.086 27.766 1 93.88 309 ARG A C 1
ATOM 2551 O O . ARG A 1 309 ? -11.734 8.219 28.203 1 93.88 309 ARG A O 1
ATOM 2558 N N . MET A 1 310 ? -12.617 6.895 26.703 1 94.38 310 MET A N 1
ATOM 2559 C CA . MET A 1 310 ? -13.078 8.008 25.875 1 94.38 310 MET A CA 1
ATOM 2560 C C . MET A 1 310 ? -14.375 8.594 26.422 1 94.38 310 MET A C 1
ATOM 2562 O O . MET A 1 310 ? -14.547 9.812 26.453 1 94.38 310 MET A O 1
ATOM 2566 N N . ARG A 1 311 ? -15.242 7.762 26.891 1 91.88 311 ARG A N 1
ATOM 2567 C CA . ARG A 1 311 ? -16.547 8.203 27.375 1 91.88 311 ARG A CA 1
ATOM 2568 C C . ARG A 1 311 ? -16.406 9.117 28.594 1 91.88 311 ARG A C 1
ATOM 2570 O O . ARG A 1 311 ? -17.125 10.102 28.734 1 91.88 311 ARG A O 1
ATOM 2577 N N . ASN A 1 312 ? -15.492 8.867 29.391 1 89.75 312 ASN A N 1
ATOM 2578 C CA . ASN A 1 312 ? -15.328 9.609 30.641 1 89.75 312 ASN A CA 1
ATOM 2579 C C . ASN A 1 312 ? -14.602 10.938 30.422 1 89.75 312 ASN A C 1
ATOM 2581 O O . ASN A 1 312 ? -14.734 11.867 31.219 1 89.75 312 ASN A O 1
ATOM 2585 N N . GLN A 1 313 ? -14.008 11.062 29.281 1 91.75 313 GLN A N 1
ATOM 2586 C CA . GLN A 1 313 ? -13.133 12.227 29.156 1 91.75 313 GLN A CA 1
ATOM 2587 C C . GLN A 1 313 ? -13.57 13.117 28 1 91.75 313 GLN A C 1
ATOM 2589 O O . GLN A 1 313 ? -13.18 14.289 27.922 1 91.75 313 GLN A O 1
ATOM 2594 N N . LEU A 1 314 ? -14.281 12.578 27.078 1 93.19 314 LEU A N 1
ATOM 2595 C CA . LEU A 1 314 ? -14.672 13.359 25.906 1 93.19 314 LEU A CA 1
ATOM 2596 C C . LEU A 1 314 ? -16.094 13.883 26.062 1 93.19 314 LEU A C 1
ATOM 2598 O O . LEU A 1 314 ? -16.906 13.289 26.781 1 93.19 314 LEU A O 1
ATOM 2602 N N . ASP A 1 315 ? -16.359 14.953 25.406 1 91.31 315 ASP A N 1
ATOM 2603 C CA . ASP A 1 315 ? -17.672 15.594 25.422 1 91.31 315 ASP A CA 1
ATOM 2604 C C . ASP A 1 315 ? -18.484 15.242 24.172 1 91.31 315 ASP A C 1
ATOM 2606 O O . ASP A 1 315 ? -17.922 14.781 23.188 1 91.31 315 ASP A O 1
ATOM 2610 N N . VAL A 1 316 ? -19.75 15.359 24.312 1 89.12 316 VAL A N 1
ATOM 2611 C CA . VAL A 1 316 ? -20.641 15.148 23.172 1 89.12 316 VAL A CA 1
ATOM 2612 C C . VAL A 1 316 ? -20.75 16.438 22.359 1 89.12 316 VAL A C 1
ATOM 2614 O O . VAL A 1 316 ? -20.859 17.531 22.922 1 89.12 316 VAL A O 1
ATOM 2617 N N . VAL A 1 317 ? -20.641 16.266 21.109 1 85.75 317 VAL A N 1
ATOM 2618 C CA . VAL A 1 317 ? -20.734 17.406 20.203 1 85.75 317 VAL A CA 1
ATOM 2619 C C . VAL A 1 317 ? -22.094 18.094 20.391 1 85.75 317 VAL A C 1
ATOM 2621 O O . VAL A 1 317 ? -23.078 17.453 20.734 1 85.75 317 VAL A O 1
ATOM 2624 N N . ASN A 1 318 ? -22.094 19.297 20.047 1 80 318 ASN A N 1
ATOM 2625 C CA . ASN A 1 318 ? -23.328 20.094 20.172 1 80 318 ASN A CA 1
ATOM 2626 C C . ASN A 1 318 ? -24.406 19.578 19.234 1 80 318 ASN A C 1
ATOM 2628 O O . ASN A 1 318 ? -24.109 19.031 18.172 1 80 318 ASN A O 1
ATOM 2632 N N . PHE A 1 319 ? -25.594 19.703 19.594 1 73.81 319 PHE A N 1
ATOM 2633 C CA . PHE A 1 319 ? -26.781 19.172 18.906 1 73.81 319 PHE A CA 1
ATOM 2634 C C . PHE A 1 319 ? -26.844 19.672 17.469 1 73.81 319 PHE A C 1
ATOM 2636 O O . PHE A 1 319 ? -27.25 18.938 16.562 1 73.81 319 PHE A O 1
ATOM 2643 N N . GLU A 1 320 ? -26.344 20.859 17.219 1 70.19 320 GLU A N 1
ATOM 2644 C CA . GLU A 1 320 ? -26.391 21.453 15.883 1 70.19 320 GLU A CA 1
ATOM 2645 C C . GLU A 1 320 ? -25.484 20.703 14.914 1 70.19 320 GLU A C 1
ATOM 2647 O O . GLU A 1 320 ? -25.766 20.641 13.719 1 70.19 320 GLU A O 1
ATOM 2652 N N . HIS A 1 321 ? -24.531 20.109 15.461 1 67.81 321 HIS A N 1
ATOM 2653 C CA . HIS A 1 321 ? -23.531 19.484 14.602 1 67.81 321 HIS A CA 1
ATOM 2654 C C . HIS A 1 321 ? -23.672 17.969 14.602 1 67.81 321 HIS A C 1
ATOM 2656 O O . HIS A 1 321 ? -22.969 17.266 13.859 1 67.81 321 HIS A O 1
ATOM 2662 N N . ARG A 1 322 ? -24.641 17.469 15.328 1 66.81 322 ARG A N 1
ATOM 2663 C CA . ARG A 1 322 ? -24.75 16.031 15.539 1 66.81 322 ARG A CA 1
ATOM 2664 C C . ARG A 1 322 ? -25.359 15.344 14.32 1 66.81 322 ARG A C 1
ATOM 2666 O O . ARG A 1 322 ? -25.047 14.18 14.039 1 66.81 322 ARG A O 1
ATOM 2673 N N . ASN A 1 323 ? -26.188 16.125 13.648 1 71 323 ASN A N 1
ATOM 2674 C CA . ASN A 1 323 ? -26.891 15.414 12.578 1 71 323 ASN A CA 1
ATOM 2675 C C . ASN A 1 323 ? -26.547 15.992 11.211 1 71 323 ASN A C 1
ATOM 2677 O O . ASN A 1 323 ? -27.438 16.453 10.484 1 71 323 ASN A O 1
ATOM 2681 N N . ASN A 1 324 ? -25.266 15.93 10.984 1 75.12 324 ASN A N 1
ATOM 2682 C CA . ASN A 1 324 ? -24.828 16.312 9.648 1 75.12 324 ASN A CA 1
ATOM 2683 C C . ASN A 1 324 ? -24.969 15.156 8.664 1 75.12 324 ASN A C 1
ATOM 2685 O O . ASN A 1 324 ? -25.047 13.992 9.07 1 75.12 324 ASN A O 1
ATOM 2689 N N . SER A 1 325 ? -25.188 15.445 7.449 1 76.31 325 SER A N 1
ATOM 2690 C CA . SER A 1 325 ? -25.406 14.453 6.402 1 76.31 325 SER A CA 1
ATOM 2691 C C . SER A 1 325 ? -24.281 13.43 6.371 1 76.31 325 SER A C 1
ATOM 2693 O O . SER A 1 325 ? -24.516 12.242 6.125 1 76.31 325 SER A O 1
ATOM 2695 N N . PHE A 1 326 ? -23.125 13.859 6.66 1 79.56 326 PHE A N 1
ATOM 2696 C CA . PHE A 1 326 ? -21.984 12.953 6.613 1 79.56 326 PHE A CA 1
ATOM 2697 C C . PHE A 1 326 ? -22.031 11.953 7.762 1 79.56 326 PHE A C 1
ATOM 2699 O O . PHE A 1 326 ? -21.75 10.773 7.57 1 79.56 326 PHE A O 1
ATOM 2706 N N . MET A 1 327 ? -22.438 12.406 8.898 1 84.06 327 MET A N 1
ATOM 2707 C CA . MET A 1 327 ? -22.531 11.516 10.055 1 84.06 327 MET A CA 1
ATOM 2708 C C . MET A 1 327 ? -23.672 10.516 9.883 1 84.06 327 MET A C 1
ATOM 2710 O O . MET A 1 327 ? -23.562 9.352 10.258 1 84.06 327 MET A O 1
ATOM 2714 N N . MET A 1 328 ? -24.688 10.961 9.289 1 85 328 MET A N 1
ATOM 2715 C CA . MET A 1 328 ? -25.812 10.078 9.031 1 85 328 MET A CA 1
ATOM 2716 C C . MET A 1 328 ? -25.438 8.992 8.023 1 85 328 MET A C 1
ATOM 2718 O O . MET A 1 328 ? -25.844 7.84 8.164 1 85 328 MET A O 1
ATOM 2722 N N . MET A 1 329 ? -24.734 9.453 7.074 1 86.69 329 MET A N 1
ATOM 2723 C CA . MET A 1 329 ? -24.281 8.469 6.086 1 86.69 329 MET A CA 1
ATOM 2724 C C . MET A 1 329 ? -23.344 7.445 6.719 1 86.69 329 MET A C 1
ATOM 2726 O O . MET A 1 329 ? -23.438 6.254 6.43 1 86.69 329 MET A O 1
ATOM 2730 N N . ASP A 1 330 ? -22.469 7.93 7.57 1 90 330 ASP A N 1
ATOM 2731 C CA . ASP A 1 330 ? -21.578 7.016 8.266 1 90 330 ASP A CA 1
ATOM 2732 C C . ASP A 1 330 ? -22.359 6.016 9.117 1 90 330 ASP A C 1
ATOM 2734 O O . ASP A 1 330 ? -22.016 4.836 9.18 1 90 330 ASP A O 1
ATOM 2738 N N . ASP A 1 331 ? -23.438 6.441 9.711 1 92.06 331 ASP A N 1
ATOM 2739 C CA . ASP A 1 331 ? -24.281 5.555 10.508 1 92.06 331 ASP A CA 1
ATOM 2740 C C . ASP A 1 331 ? -24.922 4.477 9.633 1 92.06 331 ASP A C 1
ATOM 2742 O O . ASP A 1 331 ? -24.891 3.295 9.984 1 92.06 331 ASP A O 1
ATOM 2746 N N . ILE A 1 332 ? -25.344 4.883 8.531 1 90.38 332 ILE A N 1
ATOM 2747 C CA . ILE A 1 332 ? -26.016 3.959 7.629 1 90.38 332 ILE A CA 1
ATOM 2748 C C . ILE A 1 332 ? -25.016 2.93 7.102 1 90.38 332 ILE A C 1
ATOM 2750 O O . ILE A 1 332 ? -25.312 1.734 7.055 1 90.38 332 ILE A O 1
ATOM 2754 N N . LEU A 1 333 ? -23.891 3.414 6.801 1 92.5 333 LEU A N 1
ATOM 2755 C CA . LEU A 1 333 ? -22.891 2.543 6.191 1 92.5 333 LEU A CA 1
ATOM 2756 C C . LEU A 1 333 ? -22.344 1.558 7.215 1 92.5 333 LEU A C 1
ATOM 2758 O O . LEU A 1 333 ? -21.828 0.494 6.844 1 92.5 333 LEU A O 1
ATOM 2762 N N . ILE A 1 334 ? -22.406 1.881 8.492 1 95.75 334 ILE A N 1
ATOM 2763 C CA . ILE A 1 334 ? -21.969 0.966 9.539 1 95.75 334 ILE A CA 1
ATOM 2764 C C . ILE A 1 334 ? -23.094 -0.008 9.875 1 95.75 334 ILE A C 1
ATOM 2766 O O . ILE A 1 334 ? -22.844 -1.173 10.195 1 95.75 334 ILE A O 1
ATOM 2770 N N . LEU A 1 335 ? -24.328 0.399 9.734 1 95.12 335 LEU A N 1
ATOM 2771 C CA . LEU A 1 335 ? -25.469 -0.388 10.188 1 95.12 335 LEU A CA 1
ATOM 2772 C C . LEU A 1 335 ? -25.938 -1.357 9.102 1 95.12 335 LEU A C 1
ATOM 2774 O O . LEU A 1 335 ? -26.328 -2.484 9.406 1 95.12 335 LEU A O 1
ATOM 2778 N N . ILE A 1 336 ? -25.766 -1.067 7.879 1 93.31 336 ILE A N 1
ATOM 2779 C CA . ILE A 1 336 ? -26.297 -1.848 6.77 1 93.31 336 ILE A CA 1
ATOM 2780 C C . ILE A 1 336 ? -25.594 -3.199 6.703 1 93.31 336 ILE A C 1
ATOM 2782 O O . ILE A 1 336 ? -26.234 -4.23 6.469 1 93.31 336 ILE A O 1
ATOM 2786 N N . PRO A 1 337 ? -24.312 -3.264 6.957 1 96.38 337 PRO A N 1
ATOM 2787 C CA . PRO A 1 337 ? -23.625 -4.551 6.828 1 96.38 337 PRO A CA 1
ATOM 2788 C C . PRO A 1 337 ? -23.906 -5.484 8.008 1 96.38 337 PRO A C 1
ATOM 2790 O O . PRO A 1 337 ? -23.641 -6.688 7.914 1 96.38 337 PRO A O 1
ATOM 2793 N N . ILE A 1 338 ? -24.484 -5.098 9.117 1 96.88 338 ILE A N 1
ATOM 2794 C CA . ILE A 1 338 ? -24.594 -5.859 10.359 1 96.88 338 ILE A CA 1
ATOM 2795 C C . ILE A 1 338 ? -25.5 -7.078 10.133 1 96.88 338 ILE A C 1
ATOM 2797 O O . ILE A 1 338 ? -25.141 -8.195 10.5 1 96.88 338 ILE A O 1
ATOM 2801 N N . PRO A 1 339 ? -26.609 -6.992 9.383 1 96.44 339 PRO A N 1
ATOM 2802 C CA . PRO A 1 339 ? -27.422 -8.18 9.148 1 96.44 339 PRO A CA 1
ATOM 2803 C C . PRO A 1 339 ? -26.703 -9.258 8.352 1 96.44 339 PRO A C 1
ATOM 2805 O O . PRO A 1 339 ? -26.969 -10.445 8.523 1 96.44 339 PRO A O 1
ATOM 2808 N N . PHE A 1 340 ? -25.844 -8.859 7.516 1 96.12 340 PHE A N 1
ATOM 2809 C CA . PHE A 1 340 ? -25.109 -9.82 6.703 1 96.12 340 PHE A CA 1
ATOM 2810 C C . PHE A 1 340 ? -24.141 -10.641 7.559 1 96.12 340 PHE A C 1
ATOM 2812 O O . PHE A 1 340 ? -23.906 -11.812 7.281 1 96.12 340 PHE A O 1
ATOM 2819 N N . TYR A 1 341 ? -23.594 -10.047 8.648 1 96.31 341 TYR A N 1
ATOM 2820 C CA . TYR A 1 341 ? -22.812 -10.805 9.617 1 96.31 341 TYR A CA 1
ATOM 2821 C C . TYR A 1 341 ? -23.672 -11.875 10.297 1 96.31 341 TYR A C 1
ATOM 2823 O O . TYR A 1 341 ? -23.234 -13.016 10.453 1 96.31 341 TYR A O 1
ATOM 2831 N N . PHE A 1 342 ? -24.859 -11.484 10.586 1 96.69 342 PHE A N 1
ATOM 2832 C CA . PHE A 1 342 ? -25.766 -12.414 11.258 1 96.69 342 PHE A CA 1
ATOM 2833 C C . PHE A 1 342 ? -26.125 -13.578 10.344 1 96.69 342 PHE A C 1
ATOM 2835 O O . PHE A 1 342 ? -26.094 -14.734 10.758 1 96.69 342 PHE A O 1
ATOM 2842 N N . ILE A 1 343 ? -26.391 -13.266 9.133 1 96.56 343 ILE A N 1
ATOM 2843 C CA . ILE A 1 343 ? -26.766 -14.305 8.18 1 96.56 343 ILE A CA 1
ATOM 2844 C C . ILE A 1 343 ? -25.609 -15.266 7.961 1 96.56 343 ILE A C 1
ATOM 2846 O O . ILE A 1 343 ? -25.766 -16.484 8.07 1 96.56 343 ILE A O 1
ATOM 2850 N N . HIS A 1 344 ? -24.469 -14.742 7.723 1 95.25 344 HIS A N 1
ATOM 2851 C CA . HIS A 1 344 ? -23.297 -15.547 7.395 1 95.25 344 HIS A CA 1
ATOM 2852 C C . HIS A 1 344 ? -22.906 -16.469 8.555 1 95.25 344 HIS A C 1
ATOM 2854 O O . HIS A 1 344 ? -22.797 -17.672 8.383 1 95.25 344 HIS A O 1
ATOM 2860 N N . TYR A 1 345 ? -22.828 -15.961 9.75 1 95.06 345 TYR A N 1
ATOM 2861 C CA . TYR A 1 345 ? -22.266 -16.719 10.859 1 95.06 345 TYR A CA 1
ATOM 2862 C C . TYR A 1 345 ? -23.328 -17.562 11.547 1 95.06 345 TYR A C 1
ATOM 2864 O O . TYR A 1 345 ? -23.031 -18.578 12.156 1 95.06 345 TYR A O 1
ATOM 2872 N N . THR A 1 346 ? -24.609 -17.188 11.391 1 95.12 346 THR A N 1
ATOM 2873 C CA . THR A 1 346 ? -25.672 -18.062 11.883 1 95.12 346 THR A CA 1
ATOM 2874 C C . THR A 1 346 ? -25.781 -19.312 11.008 1 95.12 346 THR A C 1
ATOM 2876 O O . THR A 1 346 ? -25.922 -20.422 11.516 1 95.12 346 THR A O 1
ATOM 2879 N N . CYS A 1 347 ? -25.703 -19.141 9.688 1 94.25 347 CYS A N 1
ATOM 2880 C CA . CYS A 1 347 ? -25.719 -20.281 8.789 1 94.25 347 CYS A CA 1
ATOM 2881 C C . CYS A 1 347 ? -24.516 -21.188 9.016 1 94.25 347 CYS A C 1
ATOM 2883 O O . CYS A 1 347 ? -24.641 -22.406 9 1 94.25 347 CYS A O 1
ATOM 2885 N N . SER A 1 348 ? -23.406 -20.547 9.25 1 92.94 348 SER A N 1
ATOM 2886 C CA . SER A 1 348 ? -22.203 -21.328 9.531 1 92.94 348 SER A CA 1
ATOM 2887 C C . SER A 1 348 ? -22.328 -22.094 10.844 1 92.94 348 SER A C 1
ATOM 2889 O O . SER A 1 348 ? -21.969 -23.266 10.93 1 92.94 348 SER A O 1
ATOM 2891 N N . ALA A 1 349 ? -22.891 -21.516 11.859 1 93.12 349 ALA A N 1
ATOM 2892 C CA . ALA A 1 349 ? -23.078 -22.156 13.156 1 93.12 349 ALA A CA 1
ATOM 2893 C C . ALA A 1 349 ? -24.094 -23.281 13.062 1 93.12 349 ALA A C 1
ATOM 2895 O O . ALA A 1 349 ? -23.875 -24.359 13.633 1 93.12 349 ALA A O 1
ATOM 2896 N N . ILE A 1 350 ? -25.156 -23.047 12.336 1 93.25 350 ILE A N 1
ATOM 2897 C CA . ILE A 1 350 ? -26.172 -24.062 12.156 1 93.25 350 ILE A CA 1
ATOM 2898 C C . ILE A 1 350 ? -25.578 -25.281 11.453 1 93.25 350 ILE A C 1
ATOM 2900 O O . ILE A 1 350 ? -25.797 -26.422 11.867 1 93.25 350 ILE A O 1
ATOM 2904 N N . ALA A 1 351 ? -24.812 -24.984 10.406 1 92.94 351 ALA A N 1
ATOM 2905 C CA . ALA A 1 351 ? -24.172 -26.078 9.672 1 92.94 351 ALA A CA 1
ATOM 2906 C C . ALA A 1 351 ? -23.234 -26.875 10.578 1 92.94 351 ALA A C 1
ATOM 2908 O O . ALA A 1 351 ? -23.203 -28.109 10.531 1 92.94 351 ALA A O 1
ATOM 2909 N N . SER A 1 352 ? -22.5 -26.219 11.422 1 91.44 352 SER A N 1
ATOM 2910 C CA . SER A 1 352 ? -21.562 -26.891 12.305 1 91.44 352 SER A CA 1
ATOM 2911 C C . SER A 1 352 ? -22.266 -27.703 13.375 1 91.44 352 SER A C 1
ATOM 2913 O O . SER A 1 352 ? -21.781 -28.75 13.805 1 91.44 352 SER A O 1
ATOM 2915 N N . ILE A 1 353 ? -23.469 -27.312 13.758 1 90.31 353 ILE A N 1
ATOM 2916 C CA . ILE A 1 353 ? -24.234 -28 14.781 1 90.31 353 ILE A CA 1
ATOM 2917 C C . ILE A 1 353 ? -24.922 -29.234 14.172 1 90.31 353 ILE A C 1
ATOM 2919 O O . ILE A 1 353 ? -25.016 -30.281 14.812 1 90.31 353 ILE A O 1
ATOM 2923 N N . MET A 1 354 ? -25.234 -29.141 12.93 1 90 354 MET A N 1
ATOM 2924 C CA . MET A 1 354 ? -26.094 -30.156 12.312 1 90 354 MET A CA 1
ATOM 2925 C C . MET A 1 354 ? -25.25 -31.281 11.703 1 90 354 MET A C 1
ATOM 2927 O O . MET A 1 354 ? -25.75 -32.375 11.461 1 90 354 MET A O 1
ATOM 2931 N N . ILE A 1 355 ? -23.984 -30.984 11.516 1 85.06 355 ILE A N 1
ATOM 2932 C CA . ILE A 1 355 ? -23.141 -32.031 10.914 1 85.06 355 ILE A CA 1
ATOM 2933 C C . ILE A 1 355 ? -22.891 -33.125 11.922 1 85.06 355 ILE A C 1
ATOM 2935 O O . ILE A 1 355 ? -22.969 -32.906 13.133 1 85.06 355 ILE A O 1
ATOM 2939 N N . ASN A 1 356 ? -22.75 -34.375 11.43 1 74.75 356 ASN A N 1
ATOM 2940 C CA . ASN A 1 356 ? -22.625 -35.594 12.234 1 74.75 356 ASN A CA 1
ATOM 2941 C C . ASN A 1 356 ? -21.5 -35.469 13.25 1 74.75 356 ASN A C 1
ATOM 2943 O O . ASN A 1 356 ? -21.625 -35.938 14.383 1 74.75 356 ASN A O 1
ATOM 2947 N N . ASN A 1 357 ? -20.375 -34.844 12.891 1 75.19 357 ASN A N 1
ATOM 2948 C CA . ASN A 1 357 ? -19.234 -34.719 13.781 1 75.19 357 ASN A CA 1
ATOM 2949 C C . ASN A 1 357 ? -19.203 -33.344 14.43 1 75.19 357 ASN A C 1
ATOM 2951 O O . ASN A 1 357 ? -18.141 -32.719 14.539 1 75.19 357 ASN A O 1
ATOM 2955 N N . SER A 1 358 ? -20.391 -33.062 14.914 1 71.69 358 SER A N 1
ATOM 2956 C CA . SER A 1 358 ? -20.562 -31.719 15.461 1 71.69 358 SER A CA 1
ATOM 2957 C C . SER A 1 358 ? -19.75 -31.547 16.75 1 71.69 358 SER A C 1
ATOM 2959 O O . SER A 1 358 ? -19.312 -30.438 17.062 1 71.69 358 SER A O 1
ATOM 2961 N N . MET A 1 359 ? -19.453 -32.688 17.312 1 73.56 359 MET A N 1
ATOM 2962 C CA . MET A 1 359 ? -18.828 -32.562 18.625 1 73.56 359 MET A CA 1
ATOM 2963 C C . MET A 1 359 ? -17.297 -32.594 18.5 1 73.56 359 MET A C 1
ATOM 2965 O O . MET A 1 359 ? -16.594 -32.469 19.5 1 73.56 359 MET A O 1
ATOM 2969 N N . GLU A 1 360 ? -16.922 -32.562 17.297 1 78.88 360 GLU A N 1
ATOM 2970 C CA . GLU A 1 360 ? -15.477 -32.469 17.109 1 78.88 360 GLU A CA 1
ATOM 2971 C C . GLU A 1 360 ? -14.961 -31.078 17.5 1 78.88 360 GLU A C 1
ATOM 2973 O O . GLU A 1 360 ? -15.648 -30.078 17.312 1 78.88 360 GLU A O 1
ATOM 2978 N N . CYS A 1 361 ? -13.828 -31.016 18.062 1 73.56 361 CYS A N 1
ATOM 2979 C CA . CYS A 1 361 ? -13.211 -29.812 18.625 1 73.56 361 CYS A CA 1
ATOM 2980 C C . CYS A 1 361 ? -13.156 -28.703 17.594 1 73.56 361 CYS A C 1
ATOM 2982 O O . CYS A 1 361 ? -13.391 -27.531 17.906 1 73.56 361 CYS A O 1
ATOM 2984 N N . ASN A 1 362 ? -12.984 -29.094 16.422 1 77.62 362 ASN A N 1
ATOM 2985 C CA . ASN A 1 362 ? -12.867 -28.078 15.383 1 77.62 362 ASN A CA 1
ATOM 2986 C C . ASN A 1 362 ? -14.203 -27.391 15.102 1 77.62 362 ASN A C 1
ATOM 2988 O O . ASN A 1 362 ? -14.258 -26.172 14.945 1 77.62 362 ASN A O 1
ATOM 2992 N N . ASN A 1 363 ? -15.266 -28.172 15.148 1 84.06 363 ASN A N 1
ATOM 2993 C CA . ASN A 1 363 ? -16.578 -27.609 14.883 1 84.06 363 ASN A CA 1
ATOM 2994 C C . ASN A 1 363 ? -17.078 -26.766 16.062 1 84.06 363 ASN A C 1
ATOM 2996 O O . ASN A 1 363 ? -17.703 -25.719 15.859 1 84.06 363 ASN A O 1
ATOM 3000 N N . LEU A 1 364 ? -16.734 -27.188 17.203 1 87.38 364 LEU A N 1
ATOM 3001 C CA . LEU A 1 364 ? -17.125 -26.422 18.375 1 87.38 364 LEU A CA 1
ATOM 3002 C C . LEU A 1 364 ? -16.391 -25.094 18.422 1 87.38 364 LEU A C 1
ATOM 3004 O O . LEU A 1 364 ? -16.984 -24.062 18.781 1 87.38 364 LEU A O 1
ATOM 3008 N N . THR A 1 365 ? -15.148 -25.141 18.094 1 88 365 THR A N 1
ATOM 3009 C CA . THR A 1 365 ? -14.367 -23.906 18.062 1 88 365 THR A CA 1
ATOM 3010 C C . THR A 1 365 ? -14.914 -22.938 17.016 1 88 365 THR A C 1
ATOM 3012 O O . THR A 1 365 ? -14.969 -21.734 17.25 1 88 365 THR A O 1
ATOM 3015 N N . LEU A 1 366 ? -15.359 -23.531 15.977 1 88.62 366 LEU A N 1
ATOM 3016 C CA . LEU A 1 366 ? -15.906 -22.688 14.914 1 88.62 366 LEU A CA 1
ATOM 3017 C C . LEU A 1 366 ? -17.219 -22.031 15.352 1 88.62 366 LEU A C 1
ATOM 3019 O O . LEU A 1 366 ? -17.453 -20.859 15.055 1 88.62 366 LEU A O 1
ATOM 3023 N N . ILE A 1 367 ? -18.016 -22.781 16.031 1 91.81 367 ILE A N 1
ATOM 3024 C CA . ILE A 1 367 ? -19.266 -22.234 16.547 1 91.81 367 ILE A CA 1
ATOM 3025 C C . ILE A 1 367 ? -18.969 -21.094 17.531 1 91.81 367 ILE A C 1
ATOM 3027 O O . ILE A 1 367 ? -19.594 -20.031 17.469 1 91.81 367 ILE A O 1
ATOM 3031 N N . GLY A 1 368 ? -18.031 -21.297 18.344 1 91.94 368 GLY A N 1
ATOM 3032 C CA . GLY A 1 368 ? -17.625 -20.266 19.281 1 91.94 368 GLY A CA 1
ATOM 3033 C C . GLY A 1 368 ? -17.125 -19 18.594 1 91.94 368 GLY A C 1
ATOM 3034 O O . GLY A 1 368 ? -17.5 -17.891 18.984 1 91.94 368 GLY A O 1
ATOM 3035 N N . ILE A 1 369 ? -16.375 -19.172 17.594 1 92.19 369 ILE A N 1
ATOM 3036 C CA . ILE A 1 369 ? -15.812 -18.031 16.859 1 92.19 369 ILE A CA 1
ATOM 3037 C C . ILE A 1 369 ? -16.922 -17.297 16.125 1 92.19 369 ILE A C 1
ATOM 3039 O O . ILE A 1 369 ? -16.922 -16.062 16.062 1 92.19 369 ILE A O 1
ATOM 3043 N N . ASP A 1 370 ? -17.891 -18 15.57 1 94.19 370 ASP A N 1
ATOM 3044 C CA . ASP A 1 370 ? -19.016 -17.391 14.875 1 94.19 370 ASP A CA 1
ATOM 3045 C C . ASP A 1 370 ? -19.812 -16.484 15.82 1 94.19 370 ASP A C 1
ATOM 3047 O O . ASP A 1 370 ? -20.094 -15.328 15.484 1 94.19 370 ASP A O 1
ATOM 3051 N N . PHE A 1 371 ? -20 -16.953 16.953 1 94.81 371 PHE A N 1
ATOM 3052 C CA . PHE A 1 371 ? -20.75 -16.172 17.922 1 94.81 371 PHE A CA 1
ATOM 3053 C C . PHE A 1 371 ? -19.922 -14.992 18.422 1 94.81 371 PHE A C 1
ATOM 3055 O O . PHE A 1 371 ? -20.438 -13.883 18.578 1 94.81 371 PHE A O 1
ATOM 3062 N N . LEU A 1 372 ? -18.719 -15.266 18.672 1 95.12 372 LEU A N 1
ATOM 3063 C CA . LEU A 1 372 ? -17.828 -14.203 19.125 1 95.12 372 LEU A CA 1
ATOM 3064 C C . LEU A 1 372 ? -17.734 -13.094 18.094 1 95.12 372 LEU A C 1
ATOM 3066 O O . LEU A 1 372 ? -17.656 -11.914 18.438 1 95.12 372 LEU A O 1
ATOM 3070 N N . THR A 1 373 ? -17.703 -13.438 16.875 1 95.06 373 THR A N 1
ATOM 3071 C CA . THR A 1 373 ? -17.594 -12.453 15.797 1 95.06 373 THR A CA 1
ATOM 3072 C C . THR A 1 373 ? -18.844 -11.586 15.734 1 95.06 373 THR A C 1
ATOM 3074 O O . THR A 1 373 ? -18.766 -10.367 15.586 1 95.06 373 THR A O 1
ATOM 3077 N N . ILE A 1 374 ? -19.984 -12.172 15.891 1 96.12 374 ILE A N 1
ATOM 3078 C CA . ILE A 1 374 ? -21.234 -11.43 15.891 1 96.12 374 ILE A CA 1
ATOM 3079 C C . ILE A 1 374 ? -21.266 -10.461 17.078 1 96.12 374 ILE A C 1
ATOM 3081 O O . ILE A 1 374 ? -21.594 -9.281 16.906 1 96.12 374 ILE A O 1
ATOM 3085 N N . ILE A 1 375 ? -20.828 -10.898 18.172 1 96.38 375 ILE A N 1
ATOM 3086 C CA . ILE A 1 375 ? -20.812 -10.07 19.359 1 96.38 375 ILE A CA 1
ATOM 3087 C C . ILE A 1 375 ? -19.828 -8.93 19.188 1 96.38 375 ILE A C 1
ATOM 3089 O O . ILE A 1 375 ? -20.094 -7.793 19.594 1 96.38 375 ILE A O 1
ATOM 3093 N N . GLN A 1 376 ? -18.75 -9.273 18.641 1 96.38 376 GLN A N 1
ATOM 3094 C CA . GLN A 1 376 ? -17.719 -8.258 18.422 1 96.38 376 GLN A CA 1
ATOM 3095 C C . GLN A 1 376 ? -18.234 -7.133 17.531 1 96.38 376 GLN A C 1
ATOM 3097 O O . GLN A 1 376 ? -18.016 -5.957 17.828 1 96.38 376 GLN A O 1
ATOM 3102 N N . VAL A 1 377 ? -18.922 -7.434 16.484 1 96.44 377 VAL A N 1
ATOM 3103 C CA . VAL A 1 377 ? -19.484 -6.438 15.57 1 96.44 377 VAL A CA 1
ATOM 3104 C C . VAL A 1 377 ? -20.578 -5.637 16.281 1 96.44 377 VAL A C 1
ATOM 3106 O O . VAL A 1 377 ? -20.688 -4.422 16.078 1 96.44 377 VAL A O 1
ATOM 3109 N N . MET A 1 378 ? -21.297 -6.25 17.172 1 96.44 378 MET A N 1
ATOM 3110 C CA . MET A 1 378 ? -22.391 -5.602 17.906 1 96.44 378 MET A CA 1
ATOM 3111 C C . MET A 1 378 ? -21.859 -4.641 18.953 1 96.44 378 MET A C 1
ATOM 3113 O O . MET A 1 378 ? -22.531 -3.666 19.312 1 96.44 378 MET A O 1
ATOM 3117 N N . ILE A 1 379 ? -20.703 -4.895 19.375 1 96.31 379 ILE A N 1
ATOM 3118 C CA . ILE A 1 379 ? -20.109 -4.016 20.375 1 96.31 379 ILE A CA 1
ATOM 3119 C C . ILE A 1 379 ? -19.344 -2.887 19.672 1 96.31 379 ILE A C 1
ATOM 3121 O O . ILE A 1 379 ? -19.391 -1.736 20.109 1 96.31 379 ILE A O 1
ATOM 3125 N N . GLN A 1 380 ? -18.734 -3.197 18.609 1 97.44 380 GLN A N 1
ATOM 3126 C CA . GLN A 1 380 ? -17.906 -2.219 17.906 1 97.44 380 GLN A CA 1
ATOM 3127 C C . GLN A 1 380 ? -18.766 -1.154 17.234 1 97.44 380 GLN A C 1
ATOM 3129 O O . GLN A 1 380 ? -18.406 0.019 17.188 1 97.44 380 GLN A O 1
ATOM 3134 N N . SER A 1 381 ? -19.953 -1.5 16.719 1 97.5 381 SER A N 1
ATOM 3135 C CA . SER A 1 381 ? -20.797 -0.588 15.953 1 97.5 381 SER A CA 1
ATOM 3136 C C . SER A 1 381 ? -21.281 0.572 16.828 1 97.5 381 SER A C 1
ATOM 3138 O O . SER A 1 381 ? -21.109 1.737 16.453 1 97.5 381 SER A O 1
ATOM 3140 N N . PRO A 1 382 ? -21.812 0.32 18 1 95.94 382 PRO A N 1
ATOM 3141 C CA . PRO A 1 382 ? -22.188 1.459 18.844 1 95.94 382 PRO A CA 1
ATOM 3142 C C . PRO A 1 382 ? -20.984 2.27 19.328 1 95.94 382 PRO A C 1
ATOM 3144 O O . PRO A 1 382 ? -21.094 3.484 19.5 1 95.94 382 PRO A O 1
ATOM 3147 N N . PHE A 1 383 ? -19.922 1.622 19.547 1 96.94 383 PHE A N 1
ATOM 3148 C CA . PHE A 1 383 ? -18.688 2.328 19.906 1 96.94 383 PHE A CA 1
ATOM 3149 C C . PHE A 1 383 ? -18.344 3.367 18.844 1 96.94 383 PHE A C 1
ATOM 3151 O O . PHE A 1 383 ? -18.031 4.516 19.172 1 96.94 383 PHE A O 1
ATOM 3158 N N . ILE A 1 384 ? -18.375 2.967 17.594 1 96.81 384 ILE A N 1
ATOM 3159 C CA . ILE A 1 384 ? -18.016 3.848 16.5 1 96.81 384 ILE A CA 1
ATOM 3160 C C . ILE A 1 384 ? -19.031 4.973 16.375 1 96.81 384 ILE A C 1
ATOM 3162 O O . ILE A 1 384 ? -18.672 6.148 16.297 1 96.81 384 ILE A O 1
ATOM 3166 N N . VAL A 1 385 ? -20.344 4.668 16.406 1 94.5 385 VAL A N 1
ATOM 3167 C CA . VAL A 1 385 ? -21.406 5.645 16.219 1 94.5 385 VAL A CA 1
ATOM 3168 C C . VAL A 1 385 ? -21.359 6.684 17.328 1 94.5 385 VAL A C 1
ATOM 3170 O O . VAL A 1 385 ? -21.516 7.883 17.094 1 94.5 385 VAL A O 1
ATOM 3173 N N . ASP A 1 386 ? -21.047 6.285 18.5 1 94.12 386 ASP A N 1
ATOM 3174 C CA . ASP A 1 386 ? -21.016 7.188 19.641 1 94.12 386 ASP A CA 1
ATOM 3175 C C . ASP A 1 386 ? -19.797 8.109 19.562 1 94.12 386 ASP A C 1
ATOM 3177 O O . ASP A 1 386 ? -19.922 9.32 19.75 1 94.12 386 ASP A O 1
ATOM 3181 N N . ASN A 1 387 ? -18.703 7.574 19.266 1 94.56 387 ASN A N 1
ATOM 3182 C CA . ASN A 1 387 ? -17.469 8.352 19.328 1 94.56 387 ASN A CA 1
ATOM 3183 C C . ASN A 1 387 ? -17.312 9.266 18.125 1 94.56 387 ASN A C 1
ATOM 3185 O O . ASN A 1 387 ? -16.5 10.188 18.141 1 94.56 387 ASN A O 1
ATOM 3189 N N . LEU A 1 388 ? -18.094 9.031 17.094 1 92.06 388 LEU A N 1
ATOM 3190 C CA . LEU A 1 388 ? -18.125 9.953 15.961 1 92.06 388 LEU A CA 1
ATOM 3191 C C . LEU A 1 388 ? -18.75 11.281 16.375 1 92.06 388 LEU A C 1
ATOM 3193 O O . LEU A 1 388 ? -18.516 12.312 15.734 1 92.06 388 LEU A O 1
ATOM 3197 N N . ARG A 1 389 ? -19.5 11.281 17.438 1 91.44 389 ARG A N 1
ATOM 3198 C CA . ARG A 1 389 ? -20.203 12.469 17.891 1 91.44 389 ARG A CA 1
ATOM 3199 C C . ARG A 1 389 ? -19.547 13.039 19.156 1 91.44 389 ARG A C 1
ATOM 3201 O O . ARG A 1 389 ? -20.188 13.727 19.938 1 91.44 389 ARG A O 1
ATOM 3208 N N . ARG A 1 390 ? -18.344 12.781 19.312 1 91.69 390 ARG A N 1
ATOM 3209 C CA . ARG A 1 390 ? -17.641 13.297 20.484 1 91.69 390 ARG A CA 1
ATOM 3210 C C . ARG A 1 390 ? -16.578 14.305 20.078 1 91.69 390 ARG A C 1
ATOM 3212 O O . ARG A 1 390 ? -16.125 14.305 18.922 1 91.69 390 ARG A O 1
ATOM 3219 N N . CYS A 1 391 ? -16.297 15.148 20.969 1 90.44 391 CYS A N 1
ATOM 3220 C CA . CYS A 1 391 ? -15.289 16.188 20.797 1 90.44 391 CYS A CA 1
ATOM 3221 C C . CYS A 1 391 ? -14.578 16.484 22.109 1 90.44 391 CYS A C 1
ATOM 3223 O O . CYS A 1 391 ? -14.891 15.883 23.141 1 90.44 391 CYS A O 1
ATOM 3225 N N . SER A 1 392 ? -13.562 17.203 22.031 1 91.06 392 SER A N 1
ATOM 3226 C CA . SER A 1 392 ? -12.82 17.594 23.219 1 91.06 392 SER A CA 1
ATOM 3227 C C . SER A 1 392 ? -12.773 19.109 23.391 1 91.06 392 SER A C 1
ATOM 3229 O O . SER A 1 392 ? -12.047 19.797 22.672 1 91.06 392 SER A O 1
ATOM 3231 N N . ASN A 1 393 ? -13.477 19.609 24.438 1 87.5 393 ASN A N 1
ATOM 3232 C CA . ASN A 1 393 ? -13.484 21.047 24.703 1 87.5 393 ASN A CA 1
ATOM 3233 C C . ASN A 1 393 ? -12.438 21.438 25.734 1 87.5 393 ASN A C 1
ATOM 3235 O O . ASN A 1 393 ? -12.023 22.594 25.812 1 87.5 393 ASN A O 1
ATOM 3239 N N . ASN A 1 394 ? -12.008 20.516 26.484 1 87.44 394 ASN A N 1
ATOM 3240 C CA . ASN A 1 394 ? -10.977 20.734 27.484 1 87.44 394 ASN A CA 1
ATOM 3241 C C . ASN A 1 394 ? -9.578 20.656 26.891 1 87.44 394 ASN A C 1
ATOM 3243 O O . ASN A 1 394 ? -9.211 19.641 26.297 1 87.44 394 ASN A O 1
ATOM 3247 N N . PRO A 1 395 ? -8.805 21.688 27 1 85.94 395 PRO A N 1
ATOM 3248 C CA . PRO A 1 395 ? -7.461 21.703 26.422 1 85.94 395 PRO A CA 1
ATOM 3249 C C . PRO A 1 395 ? -6.562 20.609 26.984 1 85.94 395 PRO A C 1
ATOM 3251 O O . PRO A 1 395 ? -5.688 20.094 26.266 1 85.94 395 PRO A O 1
ATOM 3254 N N . LYS A 1 396 ? -6.793 20.219 28.234 1 83.62 396 LYS A N 1
ATOM 3255 C CA . LYS A 1 396 ? -5.984 19.156 28.828 1 83.62 396 LYS A CA 1
ATOM 3256 C C . LYS A 1 396 ? -6.234 17.828 28.125 1 83.62 396 LYS A C 1
ATOM 3258 O O . LYS A 1 396 ? -5.297 17.062 27.875 1 83.62 396 LYS A O 1
ATOM 3263 N N . VAL A 1 397 ? -7.477 17.641 27.844 1 87.88 397 VAL A N 1
ATOM 3264 C CA . VAL A 1 397 ? -7.859 16.391 27.188 1 87.88 397 VAL A CA 1
ATOM 3265 C C . VAL A 1 397 ? -7.371 16.406 25.734 1 87.88 397 VAL A C 1
ATOM 3267 O O . VAL A 1 397 ? -6.977 15.375 25.188 1 87.88 397 VAL A O 1
ATOM 3270 N N . ARG A 1 398 ? -7.305 17.562 25.141 1 85.69 398 ARG A N 1
ATOM 3271 C CA . ARG A 1 398 ? -6.832 17.688 23.766 1 85.69 398 ARG A CA 1
ATOM 3272 C C . ARG A 1 398 ? -5.34 17.391 23.672 1 85.69 398 ARG A C 1
ATOM 3274 O O . ARG A 1 398 ? -4.859 16.922 22.641 1 85.69 398 ARG A O 1
ATOM 3281 N N . PHE A 1 399 ? -4.75 17.578 24.734 1 82 399 PHE A N 1
ATOM 3282 C CA . PHE A 1 399 ? -3.311 17.344 24.75 1 82 399 PHE A CA 1
ATOM 3283 C C . PHE A 1 399 ? -3.002 15.891 25.078 1 82 399 PHE A C 1
ATOM 3285 O O . PHE A 1 399 ? -2.174 15.266 24.422 1 82 399 PHE A O 1
ATOM 3292 N N . ARG A 1 400 ? -3.629 15.391 26.094 1 85 400 ARG A N 1
ATOM 3293 C CA . ARG A 1 400 ? -3.365 14.023 26.516 1 85 400 ARG A CA 1
ATOM 3294 C C . ARG A 1 400 ? -3.939 13.016 25.516 1 85 400 ARG A C 1
ATOM 3296 O O . ARG A 1 400 ? -3.365 11.945 25.312 1 85 400 ARG A O 1
ATOM 3303 N N . LYS A 1 401 ? -5.043 13.398 24.906 1 89.69 401 LYS A N 1
ATOM 3304 C CA . LYS A 1 401 ? -5.762 12.578 23.922 1 89.69 401 LYS A CA 1
ATOM 3305 C C . LYS A 1 401 ? -5.938 11.148 24.438 1 89.69 401 LYS A C 1
ATOM 3307 O O . LYS A 1 401 ? -5.434 10.203 23.812 1 89.69 401 LYS A O 1
ATOM 3312 N N . PRO A 1 402 ? -6.609 11.008 25.469 1 89.69 402 PRO A N 1
ATOM 3313 C CA . PRO A 1 402 ? -6.816 9.68 26.031 1 89.69 402 PRO A CA 1
ATOM 3314 C C . PRO A 1 402 ? -7.531 8.727 25.078 1 89.69 402 PRO A C 1
ATOM 3316 O O . PRO A 1 402 ? -8.5 9.125 24.422 1 89.69 402 PRO A O 1
ATOM 3319 N N . GLY A 1 403 ? -7.098 7.508 24.969 1 92.88 403 GLY A N 1
ATOM 3320 C CA . GLY A 1 403 ? -7.75 6.48 24.172 1 92.88 403 GLY A CA 1
ATOM 3321 C C . GLY A 1 403 ? -7.348 6.516 22.703 1 92.88 403 GLY A C 1
ATOM 3322 O O . GLY A 1 403 ? -7.75 5.648 21.938 1 92.88 403 GLY A O 1
ATOM 3323 N N . ARG A 1 404 ? -6.609 7.473 22.375 1 93.31 404 ARG A N 1
ATOM 3324 C CA . ARG A 1 404 ? -6.242 7.617 20.969 1 93.31 404 ARG A CA 1
ATOM 3325 C C . ARG A 1 404 ? -5.387 6.445 20.5 1 93.31 404 ARG A C 1
ATOM 3327 O O . ARG A 1 404 ? -5.504 6 19.359 1 93.31 404 ARG A O 1
ATOM 3334 N N . GLU A 1 405 ? -4.512 5.918 21.344 1 94.25 405 GLU A N 1
ATOM 3335 C CA . GLU A 1 405 ? -3.693 4.75 21.031 1 94.25 405 GLU A CA 1
ATOM 3336 C C . GLU A 1 405 ? -4.559 3.521 20.781 1 94.25 405 GLU A C 1
ATOM 3338 O O . GLU A 1 405 ? -4.27 2.727 19.875 1 94.25 405 GLU A O 1
ATOM 3343 N N . LEU A 1 406 ? -5.52 3.422 21.531 1 96.38 406 LEU A N 1
ATOM 3344 C CA . LEU A 1 406 ? -6.406 2.273 21.391 1 96.38 406 LEU A CA 1
ATOM 3345 C C . LEU A 1 406 ? -7.238 2.385 20.109 1 96.38 406 LEU A C 1
ATOM 3347 O O . LEU A 1 406 ? -7.492 1.383 19.438 1 96.38 406 LEU A O 1
ATOM 3351 N N . VAL A 1 407 ? -7.656 3.59 19.766 1 96.56 407 VAL A N 1
ATOM 3352 C CA . VAL A 1 407 ? -8.406 3.811 18.531 1 96.56 407 VAL A CA 1
ATOM 3353 C C . VAL A 1 407 ? -7.531 3.443 17.328 1 96.56 407 VAL A C 1
ATOM 3355 O O . VAL A 1 407 ? -8.008 2.807 16.391 1 96.56 407 VAL A O 1
ATOM 3358 N N . THR A 1 408 ? -6.289 3.799 17.391 1 95.56 408 THR A N 1
ATOM 3359 C CA . THR A 1 408 ? -5.355 3.441 16.328 1 95.56 408 THR A CA 1
ATOM 3360 C C . THR A 1 408 ? -5.199 1.926 16.234 1 95.56 408 THR A C 1
ATOM 3362 O O . THR A 1 408 ? -5.164 1.368 15.133 1 95.56 408 THR A O 1
ATOM 3365 N N . LEU A 1 409 ? -5.129 1.307 17.344 1 97.25 409 LEU A N 1
ATOM 3366 C CA . LEU A 1 409 ? -5.004 -0.146 17.375 1 97.25 409 LEU A CA 1
ATOM 3367 C C . LEU A 1 409 ? -6.238 -0.813 16.781 1 97.25 409 LEU A C 1
ATOM 3369 O O . LEU A 1 409 ? -6.121 -1.739 15.969 1 97.25 409 LEU A O 1
ATOM 3373 N N . ILE A 1 410 ? -7.422 -0.339 17.188 1 98.06 410 ILE A N 1
ATOM 3374 C CA . ILE A 1 410 ? -8.656 -0.893 16.656 1 98.06 410 ILE A CA 1
ATOM 3375 C C . ILE A 1 410 ? -8.719 -0.668 15.141 1 98.06 410 ILE A C 1
ATOM 3377 O O . ILE A 1 410 ? -9.188 -1.531 14.398 1 98.06 410 ILE A O 1
ATOM 3381 N N . LEU A 1 411 ? -8.289 0.472 14.703 1 97.44 411 LEU A N 1
ATOM 3382 C CA . LEU A 1 411 ? -8.25 0.788 13.281 1 97.44 411 LEU A CA 1
ATOM 3383 C C . LEU A 1 411 ? -7.414 -0.234 12.523 1 97.44 411 LEU A C 1
ATOM 3385 O O . LEU A 1 411 ? -7.871 -0.802 11.531 1 97.44 411 LEU A O 1
ATOM 3389 N N . ILE A 1 412 ? -6.238 -0.55 12.992 1 96.81 412 ILE A N 1
ATOM 3390 C CA . ILE A 1 412 ? -5.348 -1.486 12.32 1 96.81 412 ILE A CA 1
ATOM 3391 C C . ILE A 1 412 ? -5.918 -2.9 12.414 1 96.81 412 ILE A C 1
ATOM 3393 O O . ILE A 1 412 ? -5.789 -3.691 11.477 1 96.81 412 ILE A O 1
ATOM 3397 N N . LEU A 1 413 ? -6.531 -3.184 13.5 1 97.69 413 LEU A N 1
ATOM 3398 C CA . LEU A 1 413 ? -7.148 -4.496 13.648 1 97.69 413 LEU A CA 1
ATOM 3399 C C . LEU A 1 413 ? -8.258 -4.695 12.625 1 97.69 413 LEU A C 1
ATOM 3401 O O . LEU A 1 413 ? -8.406 -5.785 12.07 1 97.69 413 LEU A O 1
ATOM 3405 N N . ASN A 1 414 ? -9.039 -3.672 12.398 1 97.88 414 ASN A N 1
ATOM 3406 C CA . ASN A 1 414 ? -10.086 -3.773 11.383 1 97.88 414 ASN A CA 1
ATOM 3407 C C . ASN A 1 414 ? -9.492 -3.947 9.984 1 97.88 414 ASN A C 1
ATOM 3409 O O . ASN A 1 414 ? -10.016 -4.723 9.18 1 97.88 414 ASN A O 1
ATOM 3413 N N . VAL A 1 415 ? -8.453 -3.285 9.695 1 96.69 415 VAL A N 1
ATOM 3414 C CA . VAL A 1 415 ? -7.781 -3.453 8.414 1 96.69 415 VAL A CA 1
ATOM 3415 C C . VAL A 1 415 ? -7.223 -4.871 8.297 1 96.69 415 VAL A C 1
ATOM 3417 O O . VAL A 1 415 ? -7.309 -5.496 7.242 1 96.69 415 VAL A O 1
ATOM 3420 N N . THR A 1 416 ? -6.68 -5.359 9.383 1 97 416 THR A N 1
ATOM 3421 C CA . THR A 1 416 ? -6.125 -6.707 9.406 1 97 416 THR A CA 1
ATOM 3422 C C . THR A 1 416 ? -7.219 -7.742 9.164 1 97 416 THR A C 1
ATOM 3424 O O . THR A 1 416 ? -7.035 -8.68 8.391 1 97 416 THR A O 1
ATOM 3427 N N . LEU A 1 417 ? -8.289 -7.555 9.789 1 96.94 417 LEU A N 1
ATOM 3428 C CA . LEU A 1 417 ? -9.422 -8.453 9.586 1 96.94 417 LEU A CA 1
ATOM 3429 C C . LEU A 1 417 ? -9.922 -8.375 8.156 1 96.94 417 LEU A C 1
ATOM 3431 O O . LEU A 1 417 ? -10.336 -9.391 7.582 1 96.94 417 LEU A O 1
ATOM 3435 N N . TRP A 1 418 ? -9.938 -7.191 7.59 1 96.06 418 TRP A N 1
ATOM 3436 C CA . TRP A 1 418 ? -10.32 -7.016 6.191 1 96.06 418 TRP A CA 1
ATOM 3437 C C . TRP A 1 418 ? -9.391 -7.797 5.27 1 96.06 418 TRP A C 1
ATOM 3439 O O . TRP A 1 418 ? -9.852 -8.5 4.367 1 96.06 418 TRP A O 1
ATOM 3449 N N . ILE A 1 419 ? -8.109 -7.707 5.5 1 93.75 419 ILE A N 1
ATOM 3450 C CA . ILE A 1 419 ? -7.125 -8.414 4.688 1 93.75 419 ILE A CA 1
ATOM 3451 C C . ILE A 1 419 ? -7.316 -9.922 4.832 1 93.75 419 ILE A C 1
ATOM 3453 O O . ILE A 1 419 ? -7.344 -10.648 3.838 1 93.75 419 ILE A O 1
ATOM 3457 N N . LEU A 1 420 ? -7.488 -10.359 6.023 1 94.56 420 LEU A N 1
ATOM 3458 C CA . LEU A 1 420 ? -7.621 -11.781 6.312 1 94.56 420 LEU A CA 1
ATOM 3459 C C . LEU A 1 420 ? -8.867 -12.352 5.645 1 94.56 420 LEU A C 1
ATOM 3461 O O . LEU A 1 420 ? -8.797 -13.391 4.98 1 94.56 420 LEU A O 1
ATOM 3465 N N . ASN A 1 421 ? -9.953 -11.688 5.766 1 92.94 421 ASN A N 1
ATOM 3466 C CA . ASN A 1 421 ? -11.195 -12.172 5.18 1 92.94 421 ASN A CA 1
ATOM 3467 C C . ASN A 1 421 ? -11.172 -12.086 3.656 1 92.94 421 ASN A C 1
ATOM 3469 O O . ASN A 1 421 ? -11.758 -12.922 2.971 1 92.94 421 ASN A O 1
ATOM 3473 N N . THR A 1 422 ? -10.492 -11.164 3.119 1 91.88 422 THR A N 1
ATOM 3474 C CA . THR A 1 422 ? -10.391 -11.008 1.673 1 91.88 422 THR A CA 1
ATOM 3475 C C . THR A 1 422 ? -9.555 -12.133 1.066 1 91.88 422 THR A C 1
ATOM 3477 O O . THR A 1 422 ? -9.914 -12.68 0.021 1 91.88 422 THR A O 1
ATOM 3480 N N . LEU A 1 423 ? -8.531 -12.555 1.729 1 89.44 423 LEU A N 1
ATOM 3481 C CA . LEU A 1 423 ? -7.574 -13.469 1.123 1 89.44 423 LEU A CA 1
ATOM 3482 C C . LEU A 1 423 ? -7.914 -14.914 1.458 1 89.44 423 LEU A C 1
ATOM 3484 O O . LEU A 1 423 ? -7.762 -15.805 0.616 1 89.44 423 LEU A O 1
ATOM 3488 N N . GLU A 1 424 ? -8.414 -15.133 2.691 1 90.06 424 GLU A N 1
ATOM 3489 C CA . GLU A 1 424 ? -8.445 -16.531 3.139 1 90.06 424 GLU A CA 1
ATOM 3490 C C . GLU A 1 424 ? -9.875 -17.047 3.248 1 90.06 424 GLU A C 1
ATOM 3492 O O . GLU A 1 424 ? -10.117 -18.234 3.117 1 90.06 424 GLU A O 1
ATOM 3497 N N . LEU A 1 425 ? -10.789 -16.25 3.494 1 86.94 425 LEU A N 1
ATOM 3498 C CA . LEU A 1 425 ? -12.109 -16.719 3.924 1 86.94 425 LEU A CA 1
ATOM 3499 C C . LEU A 1 425 ? -12.766 -17.562 2.846 1 86.94 425 LEU A C 1
ATOM 3501 O O . LEU A 1 425 ? -13.281 -18.656 3.137 1 86.94 425 LEU A O 1
ATOM 3505 N N . LYS A 1 426 ? -12.688 -17.188 1.622 1 83.38 426 LYS A N 1
ATOM 3506 C CA . LYS A 1 426 ? -13.328 -17.953 0.546 1 83.38 426 LYS A CA 1
ATOM 3507 C C . LYS A 1 426 ? -12.695 -19.328 0.392 1 83.38 426 LYS A C 1
ATOM 3509 O O . LYS A 1 426 ? -13.383 -20.312 0.109 1 83.38 426 LYS A O 1
ATOM 3514 N N . THR A 1 427 ? -11.461 -19.422 0.615 1 85.5 427 THR A N 1
ATOM 3515 C CA . THR A 1 427 ? -10.742 -20.672 0.443 1 85.5 427 THR A CA 1
ATOM 3516 C C . THR A 1 427 ? -11.016 -21.609 1.61 1 85.5 427 THR A C 1
ATOM 3518 O O . THR A 1 427 ? -11.195 -22.812 1.412 1 85.5 427 THR A O 1
ATOM 3521 N N . VAL A 1 428 ? -11.102 -21.109 2.75 1 88.56 428 VAL A N 1
ATOM 3522 C CA . VAL A 1 428 ? -11.242 -21.938 3.936 1 88.56 428 VAL A CA 1
ATOM 3523 C C . VAL A 1 428 ? -12.688 -22.422 4.066 1 88.56 428 VAL A C 1
ATOM 3525 O O . VAL A 1 428 ? -12.945 -23.484 4.633 1 88.56 428 VAL A O 1
ATOM 3528 N N . GLU A 1 429 ? -13.617 -21.719 3.57 1 87.25 429 GLU A N 1
ATOM 3529 C CA . GLU A 1 429 ? -15.039 -22.047 3.684 1 87.25 429 GLU A CA 1
ATOM 3530 C C . GLU A 1 429 ? -15.359 -23.359 2.977 1 87.25 429 GLU A C 1
ATOM 3532 O O . GLU A 1 429 ? -16.359 -24.016 3.285 1 87.25 429 GLU A O 1
ATOM 3537 N N . GLU A 1 430 ? -14.492 -23.734 2.098 1 83.94 430 GLU A N 1
ATOM 3538 C CA . GLU A 1 430 ? -14.664 -25.016 1.421 1 83.94 430 GLU A CA 1
ATOM 3539 C C . GLU A 1 430 ? -14.492 -26.188 2.391 1 83.94 430 GLU A C 1
ATOM 3541 O O . GLU A 1 430 ? -15.016 -27.281 2.16 1 83.94 430 GLU A O 1
ATOM 3546 N N . TYR A 1 431 ? -13.836 -25.891 3.447 1 82.88 431 TYR A N 1
ATOM 3547 C CA . TYR A 1 431 ? -13.539 -26.953 4.395 1 82.88 431 TYR A CA 1
ATOM 3548 C C . TYR A 1 431 ? -14.398 -26.844 5.645 1 82.88 431 TYR A C 1
ATOM 3550 O O . TYR A 1 431 ? -14.266 -27.625 6.582 1 82.88 431 TYR A O 1
ATOM 3558 N N . HIS A 1 432 ? -15.281 -25.875 5.594 1 85.5 432 HIS A N 1
ATOM 3559 C CA . HIS A 1 432 ? -16.188 -25.688 6.723 1 85.5 432 HIS A CA 1
ATOM 3560 C C . HIS A 1 432 ? -17.453 -26.516 6.566 1 85.5 432 HIS A C 1
ATOM 3562 O O . HIS A 1 432 ? -17.719 -27.047 5.488 1 85.5 432 HIS A O 1
ATOM 3568 N N . ALA A 1 433 ? -18.156 -26.625 7.641 1 85.38 433 ALA A N 1
ATOM 3569 C CA . ALA A 1 433 ? -19.344 -27.453 7.703 1 85.38 433 ALA A CA 1
ATOM 3570 C C . ALA A 1 433 ? -20.438 -26.922 6.77 1 85.38 433 ALA A C 1
ATOM 3572 O O . ALA A 1 433 ? -21.312 -27.688 6.344 1 85.38 433 ALA A O 1
ATOM 3573 N N . THR A 1 434 ? -20.312 -25.719 6.434 1 87 434 THR A N 1
ATOM 3574 C CA . THR A 1 434 ? -21.328 -25.109 5.574 1 87 434 THR A CA 1
ATOM 3575 C C . THR A 1 434 ? -21.328 -25.766 4.195 1 87 434 THR A C 1
ATOM 3577 O O . THR A 1 434 ? -22.391 -26 3.621 1 87 434 THR A O 1
ATOM 3580 N N . HIS A 1 435 ? -20.188 -26.031 3.779 1 86.44 435 HIS A N 1
ATOM 3581 C CA . HIS A 1 435 ? -20.047 -26.672 2.475 1 86.44 435 HIS A CA 1
ATOM 3582 C C . HIS A 1 435 ? -20.625 -28.094 2.494 1 86.44 435 HIS A C 1
ATOM 3584 O O . HIS A 1 435 ? -21.25 -28.516 1.531 1 86.44 435 HIS A O 1
ATOM 3590 N N . GLU A 1 436 ? -20.453 -28.812 3.508 1 85.38 436 GLU A N 1
ATOM 3591 C CA . GLU A 1 436 ? -20.891 -30.188 3.623 1 85.38 436 GLU A CA 1
ATOM 3592 C C . GLU A 1 436 ? -22.391 -30.266 3.908 1 85.38 436 GLU A C 1
ATOM 3594 O O . GLU A 1 436 ? -23.094 -31.109 3.352 1 85.38 436 GLU A O 1
ATOM 3599 N N . TYR A 1 437 ? -22.859 -29.406 4.672 1 89.25 437 TYR A N 1
ATOM 3600 C CA . TYR A 1 437 ? -24.234 -29.469 5.121 1 89.25 437 TYR A CA 1
ATOM 3601 C C . TYR A 1 437 ? -25.172 -28.844 4.094 1 89.25 437 TYR A C 1
ATOM 3603 O O . TYR A 1 437 ? -26.172 -29.453 3.713 1 89.25 437 TYR A O 1
ATOM 3611 N N . PHE A 1 438 ? -24.953 -27.625 3.646 1 90.31 438 PHE A N 1
ATOM 3612 C CA . PHE A 1 438 ? -25.844 -26.891 2.758 1 90.31 438 PHE A CA 1
ATOM 3613 C C . PHE A 1 438 ? -25.531 -27.203 1.299 1 90.31 438 PHE A C 1
ATOM 3615 O O . PHE A 1 438 ? -26.344 -26.953 0.413 1 90.31 438 PHE A O 1
ATOM 3622 N N . GLY A 1 439 ? -24.375 -27.672 1.058 1 86.75 439 GLY A N 1
ATOM 3623 C CA . GLY A 1 439 ? -23.984 -27.953 -0.314 1 86.75 439 GLY A CA 1
ATOM 3624 C C . GLY A 1 439 ? -23.109 -26.859 -0.915 1 86.75 439 GLY A C 1
ATOM 3625 O O . GLY A 1 439 ? -22.984 -25.781 -0.342 1 86.75 439 GLY A O 1
ATOM 3626 N N . GLU A 1 440 ? -22.531 -27.156 -2.008 1 83.81 440 GLU A N 1
ATOM 3627 C CA . GLU A 1 440 ? -21.578 -26.281 -2.66 1 83.81 440 GLU A CA 1
ATOM 3628 C C . GLU A 1 440 ? -22.266 -25.031 -3.223 1 83.81 440 GLU A C 1
ATOM 3630 O O . GLU A 1 440 ? -21.75 -23.922 -3.08 1 83.81 440 GLU A O 1
ATOM 3635 N N . PHE A 1 441 ? -23.359 -25.219 -3.812 1 82.44 441 PHE A N 1
ATOM 3636 C CA . PHE A 1 441 ? -24.047 -24.109 -4.461 1 82.44 441 PHE A CA 1
ATOM 3637 C C . PHE A 1 441 ? -24.547 -23.109 -3.432 1 82.44 441 PHE A C 1
ATOM 3639 O O . PHE A 1 441 ? -24.359 -21.906 -3.59 1 82.44 441 PHE A O 1
ATOM 3646 N N . PHE A 1 442 ? -25.203 -23.562 -2.422 1 86.25 442 PHE A N 1
ATOM 3647 C CA . PHE A 1 442 ? -25.703 -22.688 -1.374 1 86.25 442 PHE A CA 1
ATOM 3648 C C . PHE A 1 442 ? -24.562 -21.953 -0.694 1 86.25 442 PHE A C 1
ATOM 3650 O O . PHE A 1 442 ? -24.672 -20.766 -0.4 1 86.25 442 PHE A O 1
ATOM 3657 N N . THR A 1 443 ? -23.531 -22.625 -0.41 1 88.25 443 THR A N 1
ATOM 3658 C CA . THR A 1 443 ? -22.375 -22.016 0.228 1 88.25 443 THR A CA 1
ATOM 3659 C C . THR A 1 443 ? -21.797 -20.906 -0.654 1 88.25 443 THR A C 1
ATOM 3661 O O . THR A 1 443 ? -21.359 -19.875 -0.155 1 88.25 443 THR A O 1
ATOM 3664 N N . MET A 1 444 ? -21.797 -21.156 -1.92 1 87.38 444 MET A N 1
ATOM 3665 C CA . MET A 1 444 ? -21.312 -20.156 -2.863 1 87.38 444 MET A CA 1
ATOM 3666 C C . MET A 1 444 ? -22.188 -18.906 -2.838 1 87.38 444 MET A C 1
ATOM 3668 O O . MET A 1 444 ? -21.672 -17.797 -2.789 1 87.38 444 MET A O 1
ATOM 3672 N N . ILE A 1 445 ? -23.469 -19.062 -2.838 1 86.69 445 ILE A N 1
ATOM 3673 C CA . ILE A 1 445 ? -24.391 -17.938 -2.82 1 86.69 445 ILE A CA 1
ATOM 3674 C C . ILE A 1 445 ? -24.266 -17.188 -1.495 1 86.69 445 ILE A C 1
ATOM 3676 O O . ILE A 1 445 ? -24.219 -15.953 -1.474 1 86.69 445 ILE A O 1
ATOM 3680 N N . LEU A 1 446 ? -24.219 -17.938 -0.476 1 90.75 446 LEU A N 1
ATOM 3681 C CA . LEU A 1 446 ? -24.094 -17.344 0.849 1 90.75 446 LEU A CA 1
ATOM 3682 C C . LEU A 1 446 ? -22.812 -16.516 0.958 1 90.75 446 LEU A C 1
ATOM 3684 O O . LEU A 1 446 ? -22.844 -15.359 1.38 1 90.75 446 LEU A O 1
ATOM 3688 N N . SER A 1 447 ? -21.75 -17.062 0.564 1 91.06 447 SER A N 1
ATOM 3689 C CA . SER A 1 447 ? -20.453 -16.406 0.679 1 91.06 447 SER A CA 1
ATOM 3690 C C . SER A 1 447 ? -20.375 -15.172 -0.2 1 91.06 447 SER A C 1
ATOM 3692 O O . SER A 1 447 ? -19.922 -14.109 0.248 1 91.06 447 SER A O 1
ATOM 3694 N N . HIS A 1 448 ? -20.875 -15.195 -1.39 1 91.56 448 HIS A N 1
ATOM 3695 C CA . HIS A 1 448 ? -20.703 -14.094 -2.33 1 91.56 448 HIS A CA 1
ATOM 3696 C C . HIS A 1 448 ? -21.734 -12.992 -2.068 1 91.56 448 HIS A C 1
ATOM 3698 O O . HIS A 1 448 ? -21.562 -11.859 -2.537 1 91.56 448 HIS A O 1
ATOM 3704 N N . THR A 1 449 ? -22.766 -13.32 -1.319 1 90.56 449 THR A N 1
ATOM 3705 C CA . THR A 1 449 ? -23.75 -12.305 -0.958 1 90.56 449 THR A CA 1
ATOM 3706 C C . THR A 1 449 ? -23.344 -11.609 0.344 1 90.56 449 THR A C 1
ATOM 3708 O O . THR A 1 449 ? -23.531 -10.406 0.494 1 90.56 449 THR A O 1
ATOM 3711 N N . THR A 1 450 ? -22.766 -12.312 1.254 1 94.69 450 THR A N 1
ATOM 3712 C CA . THR A 1 450 ? -22.531 -11.758 2.584 1 94.69 450 THR A CA 1
ATOM 3713 C C . THR A 1 450 ? -21.109 -11.227 2.699 1 94.69 450 THR A C 1
ATOM 3715 O O . THR A 1 450 ? -20.875 -10.195 3.34 1 94.69 450 THR A O 1
ATOM 3718 N N . LEU A 1 451 ? -20.172 -11.797 2.072 1 93.81 451 LEU A N 1
ATOM 3719 C CA . LEU A 1 451 ? -18.766 -11.461 2.248 1 93.81 451 LEU A CA 1
ATOM 3720 C C . LEU A 1 451 ? -18.484 -10.023 1.81 1 93.81 451 LEU A C 1
ATOM 3722 O O . LEU A 1 451 ? -17.828 -9.273 2.52 1 93.81 451 LEU A O 1
ATOM 3726 N N . PRO A 1 452 ? -19.016 -9.57 0.699 1 92.25 452 PRO A N 1
ATOM 3727 C CA . PRO A 1 452 ? -18.719 -8.195 0.292 1 92.25 452 PRO A CA 1
ATOM 3728 C C . PRO A 1 452 ? -19.188 -7.168 1.32 1 92.25 452 PRO A C 1
ATOM 3730 O O . PRO A 1 452 ? -18.5 -6.184 1.575 1 92.25 452 PRO A O 1
ATOM 3733 N N . MET A 1 453 ? -20.281 -7.406 1.899 1 94.06 453 MET A N 1
ATOM 3734 C CA . MET A 1 453 ? -20.828 -6.477 2.889 1 94.06 453 MET A CA 1
ATOM 3735 C C . MET A 1 453 ? -20.031 -6.547 4.188 1 94.06 453 MET A C 1
ATOM 3737 O O . MET A 1 453 ? -19.812 -5.527 4.844 1 94.06 453 MET A O 1
ATOM 3741 N N . MET A 1 454 ? -19.641 -7.707 4.504 1 96.19 454 MET A N 1
ATOM 3742 C CA . MET A 1 454 ? -18.828 -7.867 5.703 1 96.19 454 MET A CA 1
ATOM 3743 C C . MET A 1 454 ? -17.469 -7.184 5.535 1 96.19 454 MET A C 1
ATOM 3745 O O . MET A 1 454 ? -16.984 -6.531 6.457 1 96.19 454 MET A O 1
ATOM 3749 N N . LEU A 1 455 ? -16.906 -7.312 4.348 1 95.88 455 LEU A N 1
ATOM 3750 C CA . LEU A 1 455 ? -15.656 -6.641 4.043 1 95.88 455 LEU A CA 1
ATOM 3751 C C . LEU A 1 455 ? -15.828 -5.125 4.055 1 95.88 455 LEU A C 1
ATOM 3753 O O . LEU A 1 455 ? -14.961 -4.398 4.551 1 95.88 455 LEU A O 1
ATOM 3757 N N . PHE A 1 456 ? -16.922 -4.727 3.562 1 95 456 PHE A N 1
ATOM 3758 C CA . PHE A 1 456 ? -17.203 -3.297 3.551 1 95 456 PHE A CA 1
ATOM 3759 C C . PHE A 1 456 ? -17.312 -2.756 4.973 1 95 456 PHE A C 1
ATOM 3761 O O . PHE A 1 456 ? -16.859 -1.647 5.258 1 95 456 PHE A O 1
ATOM 3768 N N . TYR A 1 457 ? -17.906 -3.482 5.84 1 96.88 457 TYR A N 1
ATOM 3769 C CA . TYR A 1 457 ? -18.031 -3.07 7.23 1 96.88 457 TYR A CA 1
ATOM 3770 C C . TYR A 1 457 ? -16.672 -2.791 7.844 1 96.88 457 TYR A C 1
ATOM 3772 O O . TYR A 1 457 ? -16.469 -1.771 8.508 1 96.88 457 TYR A O 1
ATOM 3780 N N . ARG A 1 458 ? -15.781 -3.689 7.66 1 97.19 458 ARG A N 1
ATOM 3781 C CA . ARG A 1 458 ? -14.453 -3.564 8.258 1 97.19 458 ARG A CA 1
ATOM 3782 C C . ARG A 1 458 ? -13.703 -2.367 7.68 1 97.19 458 ARG A C 1
ATOM 3784 O O . ARG A 1 458 ? -13.062 -1.614 8.414 1 97.19 458 ARG A O 1
ATOM 3791 N N . PHE A 1 459 ? -13.812 -2.154 6.438 1 95.38 459 PHE A N 1
ATOM 3792 C CA . PHE A 1 459 ? -13.148 -1.017 5.82 1 95.38 459 PHE A CA 1
ATOM 3793 C C . PHE A 1 459 ? -13.773 0.295 6.281 1 95.38 459 PHE A C 1
ATOM 3795 O O . PHE A 1 459 ? -13.062 1.219 6.688 1 95.38 459 PHE A O 1
ATOM 3802 N N . HIS A 1 460 ? -15.023 0.314 6.164 1 95.31 460 HIS A N 1
ATOM 3803 C CA . HIS A 1 460 ? -15.68 1.562 6.531 1 95.31 460 HIS A CA 1
ATOM 3804 C C . HIS A 1 460 ? -15.508 1.855 8.016 1 95.31 460 HIS A C 1
ATOM 3806 O O . HIS A 1 460 ? -15.445 3.02 8.422 1 95.31 460 HIS A O 1
ATOM 3812 N N . SER A 1 461 ? -15.508 0.794 8.859 1 97.19 461 SER A N 1
ATOM 3813 C CA . SER A 1 461 ? -15.172 0.998 10.266 1 97.19 461 SER A CA 1
ATOM 3814 C C . SER A 1 461 ? -13.812 1.659 10.422 1 97.19 461 SER A C 1
ATOM 3816 O O . SER A 1 461 ? -13.633 2.543 11.266 1 97.19 461 SER A O 1
ATOM 3818 N N . SER A 1 462 ? -12.875 1.251 9.633 1 96.5 462 SER A N 1
ATOM 3819 C CA . SER A 1 462 ? -11.547 1.864 9.695 1 96.5 462 SER A CA 1
ATOM 3820 C C . SER A 1 462 ? -11.602 3.33 9.273 1 96.5 462 SER A C 1
ATOM 3822 O O . SER A 1 462 ? -10.867 4.16 9.812 1 96.5 462 SER A O 1
ATOM 3824 N N . VAL A 1 463 ? -12.445 3.662 8.328 1 94.69 463 VAL A N 1
ATOM 3825 C CA . VAL A 1 463 ? -12.633 5.047 7.91 1 94.69 463 VAL A CA 1
ATOM 3826 C C . VAL A 1 463 ? -13.195 5.863 9.078 1 94.69 463 VAL A C 1
ATOM 3828 O O . VAL A 1 463 ? -12.672 6.934 9.398 1 94.69 463 VAL A O 1
ATOM 3831 N N . CYS A 1 464 ? -14.18 5.34 9.68 1 95.56 464 CYS A N 1
ATOM 3832 C CA . CYS A 1 464 ? -14.805 6.035 10.797 1 95.56 464 CYS A CA 1
ATOM 3833 C C . CYS A 1 464 ? -13.844 6.176 11.969 1 95.56 464 CYS A C 1
ATOM 3835 O O . CYS A 1 464 ? -13.828 7.207 12.641 1 95.56 464 CYS A O 1
ATOM 3837 N N . LEU A 1 465 ? -13.117 5.164 12.211 1 96.56 465 LEU A N 1
ATOM 3838 C CA . LEU A 1 465 ? -12.141 5.215 13.289 1 96.56 465 LEU A CA 1
ATOM 3839 C C . LEU A 1 465 ? -11.07 6.262 13 1 96.56 465 LEU A C 1
ATOM 3841 O O . LEU A 1 465 ? -10.562 6.902 13.922 1 96.56 465 LEU A O 1
ATOM 3845 N N . SER A 1 466 ? -10.727 6.449 11.75 1 93.25 466 SER A N 1
ATOM 3846 C CA . SER A 1 466 ? -9.789 7.508 11.391 1 93.25 466 SER A CA 1
ATOM 3847 C C . SER A 1 466 ? -10.375 8.891 11.664 1 93.25 466 SER A C 1
ATOM 3849 O O . SER A 1 466 ? -9.664 9.805 12.062 1 93.25 466 SER A O 1
ATOM 3851 N N . HIS A 1 467 ? -11.672 9.008 11.492 1 91.88 467 HIS A N 1
ATOM 3852 C CA . HIS A 1 467 ? -12.352 10.258 11.82 1 91.88 467 HIS A CA 1
ATOM 3853 C C . HIS A 1 467 ? -12.336 10.508 13.32 1 91.88 467 HIS A C 1
ATOM 3855 O O . HIS A 1 467 ? -12.094 11.633 13.766 1 91.88 467 HIS A O 1
ATOM 3861 N N . ILE A 1 468 ? -12.625 9.477 13.984 1 93.38 468 ILE A N 1
ATOM 3862 C CA . ILE A 1 468 ? -12.617 9.594 15.438 1 93.38 468 ILE A CA 1
ATOM 3863 C C . ILE A 1 468 ? -11.219 9.984 15.922 1 93.38 468 ILE A C 1
ATOM 3865 O O . ILE A 1 468 ? -11.07 10.852 16.781 1 93.38 468 ILE A O 1
ATOM 3869 N N . TRP A 1 469 ? -10.273 9.32 15.383 1 92.06 469 TRP A N 1
ATOM 3870 C CA . TRP A 1 469 ? -8.875 9.562 15.734 1 92.06 469 TRP A CA 1
ATOM 3871 C C . TRP A 1 469 ? -8.516 11.031 15.539 1 92.06 469 TRP A C 1
ATOM 3873 O O . TRP A 1 469 ? -7.746 11.602 16.312 1 92.06 469 TRP A O 1
ATOM 3883 N N . LYS A 1 470 ? -9.117 11.672 14.594 1 87.5 470 LYS A N 1
ATOM 3884 C CA . LYS A 1 470 ? -8.781 13.055 14.273 1 87.5 470 LYS A CA 1
ATOM 3885 C C . LYS A 1 470 ? -9.711 14.031 14.992 1 87.5 470 LYS A C 1
ATOM 3887 O O . LYS A 1 470 ? -9.25 14.906 15.727 1 87.5 470 LYS A O 1
ATOM 3892 N N . TYR A 1 471 ? -10.977 13.836 14.961 1 87.62 471 TYR A N 1
ATOM 3893 C CA . TYR A 1 471 ? -11.938 14.883 15.305 1 87.62 471 TYR A CA 1
ATOM 3894 C C . TYR A 1 471 ? -12.398 14.75 16.75 1 87.62 471 TYR A C 1
ATOM 3896 O O . TYR A 1 471 ? -12.859 15.727 17.344 1 87.62 471 TYR A O 1
ATOM 3904 N N . ALA A 1 472 ? -12.297 13.633 17.281 1 90.25 472 ALA A N 1
ATOM 3905 C CA . ALA A 1 472 ? -12.75 13.461 18.656 1 90.25 472 ALA A CA 1
ATOM 3906 C C . ALA A 1 472 ? -11.883 14.273 19.625 1 90.25 472 ALA A C 1
ATOM 3908 O O . ALA A 1 472 ? -12.328 14.617 20.719 1 90.25 472 ALA A O 1
ATOM 3909 N N . TYR A 1 473 ? -10.742 14.602 19.219 1 89.25 473 TYR A N 1
ATOM 3910 C CA . TYR A 1 473 ? -9.82 15.297 20.109 1 89.25 473 TYR A CA 1
ATOM 3911 C C . TYR A 1 473 ? -9.633 16.75 19.688 1 89.25 473 TYR A C 1
ATOM 3913 O O . TYR A 1 473 ? -8.672 17.406 20.094 1 89.25 473 TYR A O 1
ATOM 3921 N N . GLU A 1 474 ? -10.453 17.156 18.812 1 85.56 474 GLU A N 1
ATOM 3922 C CA . GLU A 1 474 ? -10.492 18.562 18.406 1 85.56 474 GLU A CA 1
ATOM 3923 C C . GLU A 1 474 ? -11.68 19.297 19.016 1 85.56 474 GLU A C 1
ATOM 3925 O O . GLU A 1 474 ? -12.633 18.656 19.484 1 85.56 474 GLU A O 1
ATOM 3930 N N . LYS A 1 475 ? -11.531 20.625 19.047 1 84.06 475 LYS A N 1
ATOM 3931 C CA . LYS A 1 475 ? -12.609 21.438 19.609 1 84.06 475 LYS A CA 1
ATOM 3932 C C . LYS A 1 475 ? -13.836 21.422 18.703 1 84.06 475 LYS A C 1
ATOM 3934 O O . LYS A 1 475 ? -13.703 21.328 17.469 1 84.06 475 LYS A O 1
ATOM 3939 N N . ASP A 1 476 ? -14.922 21.375 19.375 1 79.31 476 ASP A N 1
ATOM 3940 C CA . ASP A 1 476 ? -16.156 21.438 18.609 1 79.31 476 ASP A CA 1
ATOM 3941 C C . ASP A 1 476 ? -16.25 22.719 17.797 1 79.31 476 ASP A C 1
ATOM 3943 O O . ASP A 1 476 ? -15.664 23.734 18.172 1 79.31 476 ASP A O 1
ATOM 3947 N N . GLU A 1 477 ? -16.656 22.672 16.578 1 66.69 477 GLU A N 1
ATOM 3948 C CA . GLU A 1 477 ? -16.828 23.844 15.727 1 66.69 477 GLU A CA 1
ATOM 3949 C C . GLU A 1 477 ? -17.797 24.844 16.359 1 66.69 477 GLU A C 1
ATOM 3951 O O . GLU A 1 477 ? -18.719 24.453 17.078 1 66.69 477 GLU A O 1
ATOM 3956 N N . MET B 1 1 ? 23.172 18.766 31.953 1 40.09 1 MET B N 1
ATOM 3957 C CA . MET B 1 1 ? 23.172 18.656 30.5 1 40.09 1 MET B CA 1
ATOM 3958 C C . MET B 1 1 ? 22.078 17.703 30.016 1 40.09 1 MET B C 1
ATOM 3960 O O . MET B 1 1 ? 21.953 16.594 30.531 1 40.09 1 MET B O 1
ATOM 3964 N N . ILE B 1 2 ? 21.188 18.188 29.359 1 54.91 2 ILE B N 1
ATOM 3965 C CA . ILE B 1 2 ? 20.062 17.375 28.891 1 54.91 2 ILE B CA 1
ATOM 3966 C C . ILE B 1 2 ? 20.594 16.203 28.062 1 54.91 2 ILE B C 1
ATOM 3968 O O . ILE B 1 2 ? 21.359 16.391 27.125 1 54.91 2 ILE B O 1
ATOM 3972 N N . ALA B 1 3 ? 20.453 14.984 28.484 1 70.56 3 ALA B N 1
ATOM 3973 C CA . ALA B 1 3 ? 20.984 13.734 27.969 1 70.56 3 ALA B CA 1
ATOM 3974 C C . ALA B 1 3 ? 20.547 13.5 26.516 1 70.56 3 ALA B C 1
ATOM 3976 O O . ALA B 1 3 ? 21.328 13.062 25.688 1 70.56 3 ALA B O 1
ATOM 3977 N N . TYR B 1 4 ? 19.344 13.875 26.203 1 77.75 4 TYR B N 1
ATOM 3978 C CA . TYR B 1 4 ? 18.812 13.656 24.875 1 77.75 4 TYR B CA 1
ATOM 3979 C C . TYR B 1 4 ? 18.047 14.867 24.375 1 77.75 4 TYR B C 1
ATOM 3981 O O . TYR B 1 4 ? 17.328 15.516 25.156 1 77.75 4 TYR B O 1
ATOM 3989 N N . ARG B 1 5 ? 18.359 15.344 23.172 1 76.31 5 ARG B N 1
ATOM 3990 C CA . ARG B 1 5 ? 17.609 16.406 22.516 1 76.31 5 ARG B CA 1
ATOM 3991 C C . ARG B 1 5 ? 17.094 15.961 21.156 1 76.31 5 ARG B C 1
ATOM 3993 O O . ARG B 1 5 ? 17.5 14.906 20.656 1 76.31 5 ARG B O 1
ATOM 4000 N N . TYR B 1 6 ? 16.109 16.562 20.672 1 74.44 6 TYR B N 1
ATOM 4001 C CA . TYR B 1 6 ? 15.547 16.219 19.375 1 74.44 6 TYR B CA 1
ATOM 4002 C C . TYR B 1 6 ? 15.727 17.359 18.375 1 74.44 6 TYR B C 1
ATOM 4004 O O . TYR B 1 6 ? 15.586 18.531 18.734 1 74.44 6 TYR B O 1
ATOM 4012 N N . PHE B 1 7 ? 16.141 16.984 17.25 1 70.38 7 PHE B N 1
ATOM 4013 C CA . PHE B 1 7 ? 16.312 17.938 16.156 1 70.38 7 PHE B CA 1
ATOM 4014 C C . PHE B 1 7 ? 14.961 18.406 15.641 1 70.38 7 PHE B C 1
ATOM 4016 O O . PHE B 1 7 ? 14.055 17.594 15.414 1 70.38 7 PHE B O 1
ATOM 4023 N N . HIS B 1 8 ? 14.789 19.781 15.758 1 65.56 8 HIS B N 1
ATOM 4024 C CA . HIS B 1 8 ? 13.562 20.359 15.203 1 65.56 8 HIS B CA 1
ATOM 4025 C C . HIS B 1 8 ? 13.852 21.219 13.984 1 65.56 8 HIS B C 1
ATOM 4027 O O . HIS B 1 8 ? 14.711 22.094 14.023 1 65.56 8 HIS B O 1
ATOM 4033 N N . GLY B 1 9 ? 13.984 20.719 12.812 1 63.22 9 GLY B N 1
ATOM 4034 C CA . GLY B 1 9 ? 14.211 21.469 11.586 1 63.22 9 GLY B CA 1
ATOM 4035 C C . GLY B 1 9 ? 13.492 20.875 10.383 1 63.22 9 GLY B C 1
ATOM 4036 O O . GLY B 1 9 ? 12.805 19.859 10.5 1 63.22 9 GLY B O 1
ATOM 4037 N N . ARG B 1 10 ? 13.758 21.781 9.5 1 65.25 10 ARG B N 1
ATOM 4038 C CA . ARG B 1 10 ? 13.25 21.328 8.211 1 65.25 10 ARG B CA 1
ATOM 4039 C C . ARG B 1 10 ? 13.758 19.938 7.875 1 65.25 10 ARG B C 1
ATOM 4041 O O . ARG B 1 10 ? 14.93 19.625 8.117 1 65.25 10 ARG B O 1
ATOM 4048 N N . HIS B 1 11 ? 13.023 19.078 7.582 1 63.81 11 HIS B N 1
ATOM 4049 C CA . HIS B 1 11 ? 13.383 17.766 7.047 1 63.81 11 HIS B CA 1
ATOM 4050 C C . HIS B 1 11 ? 13.664 16.766 8.172 1 63.81 11 HIS B C 1
ATOM 4052 O O . HIS B 1 11 ? 14.031 15.625 7.906 1 63.81 11 HIS B O 1
ATOM 4058 N N . ALA B 1 12 ? 13.602 17.312 9.516 1 64.31 12 ALA B N 1
ATOM 4059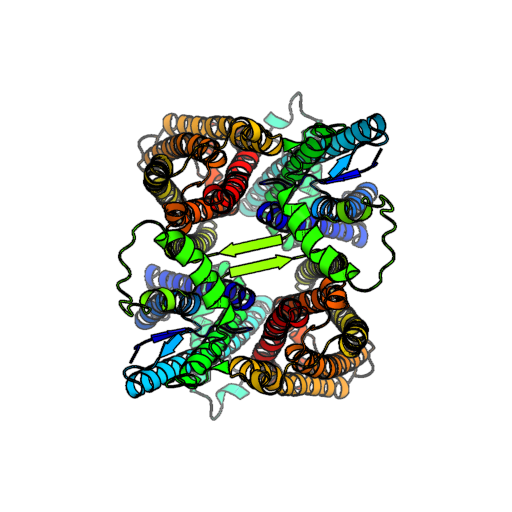 C CA . ALA B 1 12 ? 13.898 16.422 10.625 1 64.31 12 ALA B CA 1
ATOM 4060 C C . ALA B 1 12 ? 12.867 15.297 10.719 1 64.31 12 ALA B C 1
ATOM 4062 O O . ALA B 1 12 ? 13.18 14.188 11.156 1 64.31 12 ALA B O 1
ATOM 4063 N N . ASN B 1 13 ? 11.68 15.633 10.422 1 65.06 13 ASN B N 1
ATOM 4064 C CA . ASN B 1 13 ? 10.641 14.617 10.523 1 65.06 13 ASN B CA 1
ATOM 4065 C C . ASN B 1 13 ? 10.008 14.312 9.172 1 65.06 13 ASN B C 1
ATOM 4067 O O . ASN B 1 13 ? 9.016 14.93 8.789 1 65.06 13 ASN B O 1
ATOM 4071 N N . ASP B 1 14 ? 10.664 13.359 8.547 1 79.12 14 ASP B N 1
ATOM 4072 C CA . ASP B 1 14 ? 10.188 13.016 7.215 1 79.12 14 ASP B CA 1
ATOM 4073 C C . ASP B 1 14 ? 9.156 11.891 7.277 1 79.12 14 ASP B C 1
ATOM 4075 O O . ASP B 1 14 ? 9.5 10.734 7.508 1 79.12 14 ASP B O 1
ATOM 4079 N N . PHE B 1 15 ? 8 12.211 7.098 1 79.75 15 PHE B N 1
ATOM 4080 C CA . PHE B 1 15 ? 6.902 11.258 7.152 1 79.75 15 PHE B CA 1
ATOM 4081 C C . PHE B 1 15 ? 6.973 10.289 5.977 1 79.75 15 PHE B C 1
ATOM 4083 O O . PHE B 1 15 ? 6.695 9.094 6.129 1 79.75 15 PHE B O 1
ATOM 4090 N N . TYR B 1 16 ? 7.379 10.766 4.824 1 86.44 16 TYR B N 1
ATOM 4091 C CA . TYR B 1 16 ? 7.465 9.914 3.643 1 86.44 16 TYR B CA 1
ATOM 4092 C C . TYR B 1 16 ? 8.531 8.844 3.818 1 86.44 16 TYR B C 1
ATOM 4094 O O . TYR B 1 16 ? 8.32 7.68 3.463 1 86.44 16 TYR B O 1
ATOM 4102 N N . LEU B 1 17 ? 9.602 9.234 4.355 1 88.31 17 LEU B N 1
ATOM 4103 C CA . LEU B 1 17 ? 10.672 8.266 4.598 1 88.31 17 LEU B CA 1
ATOM 4104 C C . LEU B 1 17 ? 10.234 7.211 5.609 1 88.31 17 LEU B C 1
ATOM 4106 O O . LEU B 1 17 ? 10.531 6.027 5.449 1 88.31 17 LEU B O 1
ATOM 4110 N N . LYS B 1 18 ? 9.492 7.621 6.578 1 87.44 18 LYS B N 1
ATOM 4111 C CA . LYS B 1 18 ? 9.023 6.703 7.609 1 87.44 18 LYS B CA 1
ATOM 4112 C C . LYS B 1 18 ? 8.016 5.703 7.039 1 87.44 18 LYS B C 1
ATOM 4114 O O . LYS B 1 18 ? 8.039 4.523 7.395 1 87.44 18 LYS B O 1
ATOM 4119 N N . ILE B 1 19 ? 7.184 6.211 6.199 1 87.88 19 ILE B N 1
ATOM 4120 C CA . ILE B 1 19 ? 6.238 5.312 5.539 1 87.88 19 ILE B CA 1
ATOM 4121 C C . ILE B 1 19 ? 7 4.32 4.66 1 87.88 19 ILE B C 1
ATOM 4123 O O . ILE B 1 19 ? 6.68 3.131 4.637 1 87.88 19 ILE B O 1
ATOM 4127 N N . GLY B 1 20 ? 7.973 4.816 3.922 1 91.56 20 GLY B N 1
ATOM 4128 C CA . GLY B 1 20 ? 8.812 3.924 3.139 1 91.56 20 GLY B CA 1
ATOM 4129 C C . GLY B 1 20 ? 9.508 2.867 3.977 1 91.56 20 GLY B C 1
ATOM 4130 O O . GLY B 1 20 ? 9.57 1.7 3.586 1 91.56 20 GLY B O 1
ATOM 4131 N N . MET B 1 21 ? 9.922 3.246 5.129 1 92.31 21 MET B N 1
ATOM 4132 C CA . MET B 1 21 ? 10.594 2.311 6.023 1 92.31 21 MET B CA 1
ATOM 4133 C C . MET B 1 21 ? 9.633 1.222 6.492 1 92.31 21 MET B C 1
ATOM 4135 O O . MET B 1 21 ? 10.023 0.059 6.617 1 92.31 21 MET B O 1
ATOM 4139 N N . ILE B 1 22 ? 8.469 1.589 6.738 1 90.88 22 ILE B N 1
ATOM 4140 C CA . ILE B 1 22 ? 7.469 0.613 7.16 1 90.88 22 ILE B CA 1
ATOM 4141 C C . ILE B 1 22 ? 7.23 -0.399 6.043 1 90.88 22 ILE B C 1
ATOM 4143 O O . ILE B 1 22 ? 7.234 -1.609 6.281 1 90.88 22 ILE B O 1
ATOM 4147 N N . VAL B 1 23 ? 7.133 0.101 4.852 1 92.25 23 VAL B N 1
ATOM 4148 C CA . VAL B 1 23 ? 6.867 -0.769 3.711 1 92.25 23 VAL B CA 1
ATOM 4149 C C . VAL B 1 23 ? 8.055 -1.706 3.488 1 92.25 23 VAL B C 1
ATOM 4151 O O . VAL B 1 23 ? 7.871 -2.914 3.316 1 92.25 23 VAL B O 1
ATOM 4154 N N . PHE B 1 24 ? 9.188 -1.195 3.516 1 94.62 24 PHE B N 1
ATOM 4155 C CA . PHE B 1 24 ? 10.375 -2.002 3.275 1 94.62 24 PHE B CA 1
ATOM 4156 C C . PHE B 1 24 ? 10.609 -2.977 4.422 1 94.62 24 PHE B C 1
ATOM 4158 O O . PHE B 1 24 ? 11.078 -4.098 4.207 1 94.62 24 PHE B O 1
ATOM 4165 N N . CYS B 1 25 ? 10.297 -2.564 5.617 1 94.19 25 CYS B N 1
ATOM 4166 C CA . CYS B 1 25 ? 10.414 -3.469 6.754 1 94.19 25 CYS B CA 1
ATOM 4167 C C . CYS B 1 25 ? 9.422 -4.617 6.641 1 94.19 25 CYS B C 1
ATOM 4169 O O . CYS B 1 25 ? 9.766 -5.773 6.902 1 94.19 25 CYS B O 1
ATOM 4171 N N . PHE B 1 26 ? 8.242 -4.316 6.234 1 90.75 26 PHE B N 1
ATOM 4172 C CA . PHE B 1 26 ? 7.23 -5.355 6.062 1 90.75 26 PHE B CA 1
ATOM 4173 C C . PHE B 1 26 ? 7.656 -6.352 4.992 1 90.75 26 PHE B C 1
ATOM 4175 O O . PHE B 1 26 ? 7.492 -7.562 5.164 1 90.75 26 PHE B O 1
ATOM 4182 N N . GLY B 1 27 ? 8.211 -5.785 3.924 1 90.88 27 GLY B N 1
ATOM 4183 C CA . GLY B 1 27 ? 8.742 -6.676 2.906 1 90.88 27 GLY B CA 1
ATOM 4184 C C . GLY B 1 27 ? 9.883 -7.539 3.406 1 90.88 27 GLY B C 1
ATOM 4185 O O . GLY B 1 27 ? 9.961 -8.727 3.084 1 90.88 27 GLY B O 1
ATOM 4186 N N . SER B 1 28 ? 10.695 -6.934 4.172 1 92.31 28 SER B N 1
ATOM 4187 C CA . SER B 1 28 ? 11.844 -7.66 4.723 1 92.31 28 SER B CA 1
ATOM 4188 C C . SER B 1 28 ? 11.391 -8.742 5.691 1 92.31 28 SER B C 1
ATOM 4190 O O . SER B 1 28 ? 11.898 -9.867 5.656 1 92.31 28 SER B O 1
ATOM 4192 N N . ILE B 1 29 ? 10.469 -8.469 6.449 1 90.06 29 ILE B N 1
ATOM 4193 C CA . ILE B 1 29 ? 9.984 -9.43 7.434 1 90.06 29 ILE B CA 1
ATOM 4194 C C . ILE B 1 29 ? 9.258 -10.57 6.727 1 90.06 29 ILE B C 1
ATOM 4196 O O . ILE B 1 29 ? 9.375 -11.734 7.129 1 90.06 29 ILE B O 1
ATOM 4200 N N . THR B 1 30 ? 8.555 -10.219 5.68 1 85.56 30 THR B N 1
ATOM 4201 C CA . THR B 1 30 ? 7.934 -11.266 4.875 1 85.56 30 THR B CA 1
ATOM 4202 C C . THR B 1 30 ? 8.992 -12.172 4.25 1 85.56 30 THR B C 1
ATOM 4204 O O . THR B 1 30 ? 8.836 -13.391 4.215 1 85.56 30 THR B O 1
ATOM 4207 N N . HIS B 1 31 ? 9.969 -11.555 3.789 1 88.19 31 HIS B N 1
ATOM 4208 C CA . HIS B 1 31 ? 11.102 -12.297 3.244 1 88.19 31 HIS B CA 1
ATOM 4209 C C . HIS B 1 31 ? 11.688 -13.258 4.281 1 88.19 31 HIS B C 1
ATOM 4211 O O . HIS B 1 31 ? 11.859 -14.445 4.004 1 88.19 31 HIS B O 1
ATOM 4217 N N . ILE B 1 32 ? 11.953 -12.82 5.418 1 86.81 32 ILE B N 1
ATOM 4218 C CA . ILE B 1 32 ? 12.508 -13.617 6.508 1 86.81 32 ILE B CA 1
ATOM 4219 C C . ILE B 1 32 ? 11.5 -14.68 6.938 1 86.81 32 ILE B C 1
ATOM 4221 O O . ILE B 1 32 ? 11.875 -15.805 7.273 1 86.81 32 ILE B O 1
ATOM 4225 N N . GLY B 1 33 ? 10.273 -14.297 6.895 1 82 33 GLY B N 1
ATOM 4226 C CA . GLY B 1 33 ? 9.219 -15.234 7.246 1 82 33 GLY B CA 1
ATOM 4227 C C . GLY B 1 33 ? 9.164 -16.438 6.324 1 82 33 GLY B C 1
ATOM 4228 O O . GLY B 1 33 ? 8.953 -17.562 6.781 1 82 33 GLY B O 1
ATOM 4229 N N . ILE B 1 34 ? 9.328 -16.188 5.027 1 81.5 34 ILE B N 1
ATOM 4230 C CA . ILE B 1 34 ? 9.336 -17.281 4.062 1 81.5 34 ILE B CA 1
ATOM 4231 C C . ILE B 1 34 ? 10.539 -18.188 4.312 1 81.5 34 ILE B C 1
ATOM 4233 O O . ILE B 1 34 ? 10.43 -19.406 4.227 1 81.5 34 ILE B O 1
ATOM 4237 N N . ASP B 1 35 ? 11.656 -17.594 4.684 1 81.56 35 ASP B N 1
ATOM 4238 C CA . ASP B 1 35 ? 12.844 -18.375 5.008 1 81.56 35 ASP B CA 1
ATOM 4239 C C . ASP B 1 35 ? 12.625 -19.203 6.273 1 81.56 35 ASP B C 1
ATOM 4241 O O . ASP B 1 35 ? 13.094 -20.328 6.371 1 81.56 35 ASP B O 1
ATOM 4245 N N . LEU B 1 36 ? 11.953 -18.656 7.133 1 81.62 36 LEU B N 1
ATOM 4246 C CA . LEU B 1 36 ? 11.641 -19.375 8.367 1 81.62 36 LEU B CA 1
ATOM 4247 C C . LEU B 1 36 ? 10.688 -20.531 8.102 1 81.62 36 LEU B C 1
ATOM 4249 O O . LEU B 1 36 ? 10.82 -21.609 8.695 1 81.62 36 LEU B O 1
ATOM 4253 N N . ALA B 1 37 ? 9.758 -20.312 7.219 1 76.69 37 ALA B N 1
ATOM 4254 C CA . ALA B 1 37 ? 8.836 -21.375 6.844 1 76.69 37 ALA B CA 1
ATOM 4255 C C . ALA B 1 37 ? 9.57 -22.516 6.164 1 76.69 37 ALA B C 1
ATOM 4257 O O . ALA B 1 37 ? 9.25 -23.688 6.387 1 76.69 37 ALA B O 1
ATOM 4258 N N . LYS B 1 38 ? 10.492 -22.172 5.367 1 79.69 38 LYS B N 1
ATOM 4259 C CA . LYS B 1 38 ? 11.312 -23.172 4.711 1 79.69 38 LYS B CA 1
ATOM 4260 C C . LYS B 1 38 ? 12.078 -24.016 5.734 1 79.69 38 LYS B C 1
ATOM 4262 O O . LYS B 1 38 ? 12.109 -25.234 5.645 1 79.69 38 LYS B O 1
ATOM 4267 N N . GLN B 1 39 ? 12.602 -23.391 6.715 1 80.88 39 GLN B N 1
ATOM 4268 C CA . GLN B 1 39 ? 13.367 -24.078 7.742 1 80.88 39 GLN B CA 1
ATOM 4269 C C . GLN B 1 39 ? 12.453 -24.938 8.625 1 80.88 39 GLN B C 1
ATOM 4271 O O . GLN B 1 39 ? 12.82 -26.047 9.016 1 80.88 39 GLN B O 1
ATOM 4276 N N . THR B 1 40 ? 11.367 -24.438 8.891 1 75.25 40 THR B N 1
ATOM 4277 C CA . THR B 1 40 ? 10.414 -25.203 9.688 1 75.25 40 THR B CA 1
ATOM 4278 C C . THR B 1 40 ? 9.977 -26.469 8.945 1 75.25 40 THR B C 1
ATOM 4280 O O . THR B 1 40 ? 9.781 -27.516 9.555 1 75.25 40 THR B O 1
ATOM 4283 N N . TYR B 1 41 ? 9.859 -26.312 7.648 1 74.69 41 TYR B N 1
ATOM 4284 C CA . TYR B 1 41 ? 9.531 -27.469 6.828 1 74.69 41 TYR B CA 1
ATOM 4285 C C . TYR B 1 41 ? 10.609 -28.547 6.934 1 74.69 41 TYR B C 1
ATOM 4287 O O . TYR B 1 41 ? 10.305 -29.734 7.074 1 74.69 41 TYR B O 1
ATOM 4295 N N . PHE B 1 42 ? 11.82 -28.141 6.895 1 81 42 PHE B N 1
ATOM 4296 C CA . PHE B 1 42 ? 12.93 -29.094 6.969 1 81 42 PHE B CA 1
ATOM 4297 C C . PHE B 1 42 ? 12.984 -29.75 8.344 1 81 42 PHE B C 1
ATOM 4299 O O . PHE B 1 42 ? 13.32 -30.938 8.453 1 81 42 PHE B O 1
ATOM 4306 N N . PHE B 1 43 ? 12.609 -29.062 9.32 1 78.94 43 PHE B N 1
ATOM 4307 C CA . PHE B 1 43 ? 12.617 -29.594 10.672 1 78.94 43 PHE B CA 1
ATOM 4308 C C . PHE B 1 43 ? 11.477 -30.594 10.867 1 78.94 43 PHE B C 1
ATOM 4310 O O . PHE B 1 43 ? 11.648 -31.625 11.508 1 78.94 4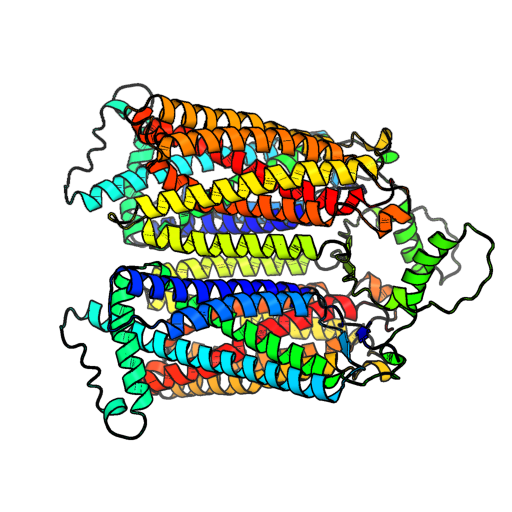3 PHE B O 1
ATOM 4317 N N . VAL B 1 44 ? 10.359 -30.266 10.273 1 73.88 44 VAL B N 1
ATOM 4318 C CA . VAL B 1 44 ? 9.188 -31.125 10.422 1 73.88 44 VAL B CA 1
ATOM 4319 C C . VAL B 1 44 ? 9.406 -32.438 9.656 1 73.88 44 VAL B C 1
ATOM 4321 O O . VAL B 1 44 ? 9.008 -33.5 10.117 1 73.88 44 VAL B O 1
ATOM 4324 N N . HIS B 1 45 ? 10.055 -32.375 8.492 1 76.94 45 HIS B N 1
ATOM 4325 C CA . HIS B 1 45 ? 10.266 -33.531 7.668 1 76.94 45 HIS B CA 1
ATOM 4326 C C . HIS B 1 45 ? 11.594 -34.219 7.996 1 76.94 45 HIS B C 1
ATOM 4328 O O . HIS B 1 45 ? 11.992 -35.188 7.324 1 76.94 45 HIS B O 1
ATOM 4334 N N . ASN B 1 46 ? 12.242 -33.781 9.016 1 78.5 46 ASN B N 1
ATOM 4335 C CA . ASN B 1 46 ? 13.477 -34.375 9.531 1 78.5 46 ASN B CA 1
ATOM 4336 C C . ASN B 1 46 ? 14.516 -34.531 8.422 1 78.5 46 ASN B C 1
ATOM 4338 O O . ASN B 1 46 ? 15.094 -35.625 8.266 1 78.5 46 ASN B O 1
ATOM 4342 N N . ASP B 1 47 ? 14.586 -33.5 7.621 1 81.56 47 ASP B N 1
ATOM 4343 C CA . ASP B 1 47 ? 15.641 -33.5 6.613 1 81.56 47 ASP B CA 1
ATOM 4344 C C . ASP B 1 47 ? 16.969 -33.062 7.215 1 81.56 47 ASP B C 1
ATOM 4346 O O . ASP B 1 47 ? 17.234 -31.875 7.375 1 81.56 47 ASP B O 1
ATOM 4350 N N . ASN B 1 48 ? 17.812 -33.875 7.441 1 81.56 48 ASN B N 1
ATOM 4351 C CA . ASN B 1 48 ? 19.078 -33.594 8.141 1 81.56 48 ASN B CA 1
ATOM 4352 C C . ASN B 1 48 ? 20.031 -32.781 7.281 1 81.56 48 ASN B C 1
ATOM 4354 O O . ASN B 1 48 ? 20.922 -32.094 7.812 1 81.56 48 ASN B O 1
ATOM 4358 N N . GLU B 1 49 ? 19.906 -32.844 6.039 1 82.56 49 GLU B N 1
ATOM 4359 C CA . GLU B 1 49 ? 20.828 -32.125 5.16 1 82.56 49 GLU B CA 1
ATOM 4360 C C . GLU B 1 49 ? 20.547 -30.641 5.141 1 82.56 49 GLU B C 1
ATOM 4362 O O . GLU B 1 49 ? 21.469 -29.828 5.141 1 82.56 49 GLU B O 1
ATOM 4367 N N . CYS B 1 50 ? 19.328 -30.266 5.254 1 84 50 CYS B N 1
ATOM 4368 C CA . CYS B 1 50 ? 18.969 -28.859 5.055 1 84 50 CYS B CA 1
ATOM 4369 C C . CYS B 1 50 ? 18.531 -28.219 6.371 1 84 50 CYS B C 1
ATOM 4371 O O . CYS B 1 50 ? 18.438 -27 6.469 1 84 50 CYS B O 1
ATOM 4373 N N . GLN B 1 51 ? 18.391 -29.125 7.371 1 84.75 51 GLN B N 1
ATOM 4374 C CA . GLN B 1 51 ? 17.969 -28.578 8.656 1 84.75 51 GLN B CA 1
ATOM 4375 C C . GLN B 1 51 ? 19.125 -27.906 9.391 1 84.75 51 GLN B C 1
ATOM 4377 O O . GLN B 1 51 ? 20.203 -28.5 9.531 1 84.75 51 GLN B O 1
ATOM 4382 N N . CYS B 1 52 ? 19.016 -26.609 9.781 1 85.5 52 CYS B N 1
ATOM 4383 C CA . CYS B 1 52 ? 20.016 -25.859 10.539 1 85.5 52 CYS B CA 1
ATOM 4384 C C . CYS B 1 52 ? 19.359 -25.062 11.664 1 85.5 52 CYS B C 1
ATOM 4386 O O . CYS B 1 52 ? 18.734 -24.031 11.422 1 85.5 52 CYS B O 1
ATOM 4388 N N . ILE B 1 53 ? 19.562 -25.453 12.891 1 86.81 53 ILE B N 1
ATOM 4389 C CA . ILE B 1 53 ? 18.938 -24.844 14.055 1 86.81 53 ILE B CA 1
ATOM 4390 C C . ILE B 1 53 ? 19.5 -23.422 14.25 1 86.81 53 ILE B C 1
ATOM 4392 O O . ILE B 1 53 ? 18.766 -22.516 14.664 1 86.81 53 ILE B O 1
ATOM 4396 N N . SER B 1 54 ? 20.781 -23.266 13.977 1 88.25 54 SER B N 1
ATOM 4397 C CA . SER B 1 54 ? 21.391 -21.938 14.117 1 88.25 54 SER B CA 1
ATOM 4398 C C . SER B 1 54 ? 20.75 -20.938 13.156 1 88.25 54 SER B C 1
ATOM 4400 O O . SER B 1 54 ? 20.531 -19.781 13.516 1 88.25 54 SER B O 1
ATOM 4402 N N . LEU B 1 55 ? 20.391 -21.422 12.039 1 85.94 55 LEU B N 1
ATOM 4403 C CA . LEU B 1 55 ? 19.766 -20.547 11.055 1 85.94 55 LEU B CA 1
ATOM 4404 C C . LEU B 1 55 ? 18.344 -20.188 11.469 1 85.94 55 LEU B C 1
ATOM 4406 O O . LEU B 1 55 ? 17.906 -19.062 11.289 1 85.94 55 LEU B O 1
ATOM 4410 N N . LEU B 1 56 ? 17.688 -21.141 12.008 1 86.75 56 LEU B N 1
ATOM 4411 C CA . LEU B 1 56 ? 16.328 -20.906 12.5 1 86.75 56 LEU B CA 1
ATOM 4412 C C . LEU B 1 56 ? 16.344 -19.859 13.617 1 86.75 56 LEU B C 1
ATOM 4414 O O . LEU B 1 56 ? 15.523 -18.938 13.617 1 86.75 56 LEU B O 1
ATOM 4418 N N . PHE B 1 57 ? 17.25 -19.969 14.469 1 89.94 57 PHE B N 1
ATOM 4419 C CA . PHE B 1 57 ? 17.359 -19.031 15.586 1 89.94 57 PHE B CA 1
ATOM 4420 C C . PHE B 1 57 ? 17.781 -17.656 15.086 1 89.94 57 PHE B C 1
ATOM 4422 O O . PHE B 1 57 ? 17.219 -16.641 15.508 1 89.94 57 PHE B O 1
ATOM 4429 N N . MET B 1 58 ? 18.703 -17.594 14.219 1 89.19 58 MET B N 1
ATOM 4430 C CA . MET B 1 58 ? 19.203 -16.328 13.695 1 89.19 58 MET B CA 1
ATOM 4431 C C . MET B 1 58 ? 18.109 -15.602 12.922 1 89.19 58 MET B C 1
ATOM 4433 O O . MET B 1 58 ? 17.969 -14.383 13.047 1 89.19 58 MET B O 1
ATOM 4437 N N . GLU B 1 59 ? 17.328 -16.328 12.203 1 88.25 59 GLU B N 1
ATOM 4438 C CA . GLU B 1 59 ? 16.25 -15.703 11.43 1 88.25 59 GLU B CA 1
ATOM 4439 C C . GLU B 1 59 ? 15.133 -15.195 12.344 1 88.25 59 GLU B C 1
ATOM 4441 O O . GLU B 1 59 ? 14.523 -14.156 12.07 1 88.25 59 GLU B O 1
ATOM 4446 N N . SER B 1 60 ? 14.891 -15.891 13.391 1 87.88 60 SER B N 1
ATOM 4447 C CA . SER B 1 60 ? 13.875 -15.445 14.344 1 87.88 60 SER B CA 1
ATOM 4448 C C . SER B 1 60 ? 14.305 -14.172 15.062 1 87.88 60 SER B C 1
ATOM 4450 O O . SER B 1 60 ? 13.508 -13.25 15.234 1 87.88 60 SER B O 1
ATOM 4452 N N . VAL B 1 61 ? 15.492 -14.109 15.383 1 91.69 61 VAL B N 1
ATOM 4453 C CA . VAL B 1 61 ? 16.016 -12.93 16.062 1 91.69 61 VAL B CA 1
ATOM 4454 C C . VAL B 1 61 ? 16.094 -11.758 15.094 1 91.69 61 VAL B C 1
ATOM 4456 O O . VAL B 1 61 ? 15.805 -10.617 15.461 1 91.69 61 VAL B O 1
ATOM 4459 N N . ARG B 1 62 ? 16.422 -12.07 13.898 1 91.75 62 ARG B N 1
ATOM 4460 C CA . ARG B 1 62 ? 16.5 -11.031 12.875 1 91.75 62 ARG B CA 1
ATOM 4461 C C . ARG B 1 62 ? 15.125 -10.398 12.648 1 91.75 62 ARG B C 1
ATOM 4463 O O . ARG B 1 62 ? 15.023 -9.188 12.438 1 91.75 62 ARG B O 1
ATOM 4470 N N . LEU B 1 63 ? 14.141 -11.195 12.695 1 90.12 63 LEU B N 1
ATOM 4471 C CA . LEU B 1 63 ? 12.781 -10.711 12.531 1 90.12 63 LEU B CA 1
ATOM 4472 C C . LEU B 1 63 ? 12.406 -9.742 13.656 1 90.12 63 LEU B C 1
ATOM 4474 O O . LEU B 1 63 ? 11.938 -8.633 13.391 1 90.12 63 LEU B O 1
ATOM 4478 N N . LEU B 1 64 ? 12.68 -10.109 14.852 1 89.69 64 LEU B N 1
ATOM 4479 C CA . LEU B 1 64 ? 12.367 -9.273 16 1 89.69 64 LEU B CA 1
ATOM 4480 C C . LEU B 1 64 ? 13.242 -8.023 16.031 1 89.69 64 LEU B C 1
ATOM 4482 O O . LEU B 1 64 ? 12.766 -6.934 16.359 1 89.69 64 LEU B O 1
ATOM 4486 N N . PHE B 1 65 ? 14.43 -8.211 15.664 1 93.69 65 PHE B N 1
ATOM 4487 C CA . PHE B 1 65 ? 15.375 -7.105 15.633 1 93.69 65 PHE B CA 1
ATOM 4488 C C . PHE B 1 65 ? 14.969 -6.07 14.586 1 93.69 65 PHE B C 1
ATOM 4490 O O . PHE B 1 65 ? 15.055 -4.867 14.836 1 93.69 65 PHE B O 1
ATOM 4497 N N . SER B 1 66 ? 14.539 -6.535 13.469 1 92.56 66 SER B N 1
ATOM 4498 C CA . SER B 1 66 ? 14.109 -5.625 12.414 1 92.56 66 SER B CA 1
ATOM 4499 C C . SER B 1 66 ? 12.898 -4.805 12.844 1 92.56 66 SER B C 1
ATOM 4501 O O . SER B 1 66 ? 12.844 -3.598 12.602 1 92.56 66 SER B O 1
ATOM 4503 N N . PHE B 1 67 ? 12.039 -5.395 13.531 1 89.94 67 PHE B N 1
ATOM 4504 C CA . PHE B 1 67 ? 10.844 -4.691 13.984 1 89.94 67 PHE B CA 1
ATOM 4505 C C . PHE B 1 67 ? 11.188 -3.697 15.086 1 89.94 67 PHE B C 1
ATOM 4507 O O . PHE B 1 67 ? 10.625 -2.602 15.141 1 89.94 67 PHE B O 1
ATOM 4514 N N . TYR B 1 68 ? 12.047 -4.094 15.914 1 91.5 68 TYR B N 1
ATOM 4515 C CA . TYR B 1 68 ? 12.461 -3.203 16.984 1 91.5 68 TYR B CA 1
ATOM 4516 C C . TYR B 1 68 ? 13.188 -1.982 16.438 1 91.5 68 TYR B C 1
ATOM 4518 O O . TYR B 1 68 ? 13 -0.866 16.922 1 91.5 68 TYR B O 1
ATOM 4526 N N . GLN B 1 69 ? 14.023 -2.234 15.461 1 93.88 69 GLN B N 1
ATOM 4527 C CA . GLN B 1 69 ? 14.719 -1.109 14.844 1 93.88 69 GLN B CA 1
ATOM 4528 C C . GLN B 1 69 ? 13.734 -0.149 14.188 1 93.88 69 GLN B C 1
ATOM 4530 O O . GLN B 1 69 ? 13.922 1.069 14.242 1 93.88 69 GLN B O 1
ATOM 4535 N N . LEU B 1 70 ? 12.766 -0.685 13.57 1 92.44 70 LEU B N 1
ATOM 4536 C CA . LEU B 1 70 ? 11.742 0.161 12.977 1 92.44 70 LEU B CA 1
ATOM 4537 C C . LEU B 1 70 ? 11.062 1.023 14.031 1 92.44 70 LEU B C 1
ATOM 4539 O O . LEU B 1 70 ? 10.867 2.225 13.828 1 92.44 70 LEU B O 1
ATOM 4543 N N . TYR B 1 71 ? 10.758 0.431 15.141 1 89.38 71 TYR B N 1
ATOM 4544 C CA . TYR B 1 71 ? 10.117 1.149 16.234 1 89.38 71 TYR B CA 1
ATOM 4545 C C . TYR B 1 71 ? 11 2.279 16.75 1 89.38 71 TYR B C 1
ATOM 4547 O O . TYR B 1 71 ? 10.539 3.406 16.922 1 89.38 71 TYR B O 1
ATOM 4555 N N . PHE B 1 72 ? 12.195 2.014 16.922 1 90 72 PHE B N 1
ATOM 4556 C CA . PHE B 1 72 ? 13.133 2.992 17.453 1 90 72 PHE B CA 1
ATOM 4557 C C . PHE B 1 72 ? 13.305 4.16 16.484 1 90 72 PHE B C 1
ATOM 4559 O O . PHE B 1 72 ? 13.266 5.324 16.906 1 90 72 PHE B O 1
ATOM 4566 N N . ILE B 1 73 ? 13.469 3.848 15.273 1 89 73 ILE B N 1
ATOM 4567 C CA . ILE B 1 73 ? 13.727 4.898 14.289 1 89 73 ILE B CA 1
ATOM 4568 C C . ILE B 1 73 ? 12.461 5.719 14.062 1 89 73 ILE B C 1
ATOM 4570 O O . ILE B 1 73 ? 12.523 6.934 13.867 1 89 73 ILE B O 1
ATOM 4574 N N . PHE B 1 74 ? 11.414 5.051 14.094 1 85.31 74 PHE B N 1
ATOM 4575 C CA . PHE B 1 74 ? 10.156 5.758 13.883 1 85.31 74 PHE B CA 1
ATOM 4576 C C . PHE B 1 74 ? 9.922 6.785 14.984 1 85.31 74 PHE B C 1
ATOM 4578 O O . PHE B 1 74 ? 9.445 7.891 14.719 1 85.31 74 PHE B O 1
ATOM 4585 N N . LYS B 1 75 ? 10.352 6.492 16.156 1 82.19 75 LYS B N 1
ATOM 4586 C CA . LYS B 1 75 ? 10.086 7.367 17.297 1 82.19 75 LYS B CA 1
ATOM 4587 C C . LYS B 1 75 ? 11.25 8.32 17.547 1 82.19 75 LYS B C 1
ATOM 4589 O O . LYS B 1 75 ? 11.047 9.484 17.906 1 82.19 75 LYS B O 1
ATOM 4594 N N . TYR B 1 76 ? 12.492 7.797 17.281 1 85.06 76 TYR B N 1
ATOM 4595 C CA . TYR B 1 76 ? 13.648 8.555 17.75 1 85.06 76 TYR B CA 1
ATOM 4596 C C . TYR B 1 76 ? 14.633 8.797 16.609 1 85.06 76 TYR B C 1
ATOM 4598 O O . TYR B 1 76 ? 15.844 8.719 16.797 1 85.06 76 TYR B O 1
ATOM 4606 N N . SER B 1 77 ? 14.188 9.07 15.438 1 82.25 77 SER B N 1
ATOM 4607 C CA . SER B 1 77 ? 15.094 9.273 14.32 1 82.25 77 SER B CA 1
ATOM 4608 C C . SER B 1 77 ? 15.836 10.609 14.438 1 82.25 77 SER B C 1
ATOM 4610 O O . SER B 1 77 ? 16.938 10.758 13.922 1 82.25 77 SER B O 1
ATOM 4612 N N . ASN B 1 78 ? 15.242 11.555 15.156 1 82 78 ASN B N 1
ATOM 4613 C CA . ASN B 1 78 ? 15.852 12.875 15.258 1 82 78 ASN B CA 1
ATOM 4614 C C . ASN B 1 78 ? 16.484 13.094 16.625 1 82 78 ASN B C 1
ATOM 4616 O O . ASN B 1 78 ? 16.672 14.234 17.062 1 82 78 ASN B O 1
ATOM 4620 N N . ILE B 1 79 ? 16.922 12.07 17.219 1 84.5 79 ILE B N 1
ATOM 4621 C CA . ILE B 1 79 ? 17.469 12.164 18.578 1 84.5 79 ILE B CA 1
ATOM 4622 C C . ILE B 1 79 ? 18.922 12.664 18.5 1 84.5 79 ILE B C 1
ATOM 4624 O O . ILE B 1 79 ? 19.656 12.312 17.578 1 84.5 79 ILE B O 1
ATOM 4628 N N . ILE B 1 80 ? 19.219 13.516 19.328 1 86.31 80 ILE B N 1
ATOM 4629 C CA . ILE B 1 80 ? 20.578 13.977 19.547 1 86.31 80 ILE B CA 1
ATOM 4630 C C . ILE B 1 80 ? 21.078 13.492 20.922 1 86.31 80 ILE B C 1
ATOM 4632 O O . ILE B 1 80 ? 20.516 13.867 21.953 1 86.31 80 ILE B O 1
ATOM 4636 N N . ILE B 1 81 ? 22.125 12.734 20.859 1 88.44 81 ILE B N 1
ATOM 4637 C CA . ILE B 1 81 ? 22.641 12.102 22.078 1 88.44 81 ILE B CA 1
ATOM 4638 C C . ILE B 1 81 ? 23.797 12.922 22.641 1 88.44 81 ILE B C 1
ATOM 4640 O O . ILE B 1 81 ? 24.812 13.109 21.953 1 88.44 81 ILE B O 1
ATOM 4644 N N . ASN B 1 82 ? 23.641 13.375 23.859 1 87.94 82 ASN B N 1
ATOM 4645 C CA . ASN B 1 82 ? 24.672 14.188 24.469 1 87.94 82 ASN B CA 1
ATOM 4646 C C . ASN B 1 82 ? 25.219 13.531 25.734 1 87.94 82 ASN B C 1
ATOM 4648 O O . ASN B 1 82 ? 26.109 14.086 26.391 1 87.94 82 ASN B O 1
ATOM 4652 N N . ARG B 1 83 ? 24.688 12.414 26.047 1 87.75 83 ARG B N 1
ATOM 4653 C CA . ARG B 1 83 ? 25.188 11.648 27.188 1 87.75 83 ARG B CA 1
ATOM 4654 C C . ARG B 1 83 ? 25.891 10.383 26.734 1 87.75 83 ARG B C 1
ATOM 4656 O O . ARG B 1 83 ? 25.469 9.727 25.781 1 87.75 83 ARG B O 1
ATOM 4663 N N . TYR B 1 84 ? 26.984 9.977 27.422 1 90.31 84 TYR B N 1
ATOM 4664 C CA . TYR B 1 84 ? 27.766 8.797 27.078 1 90.31 84 TYR B CA 1
ATOM 4665 C C . TYR B 1 84 ? 28.094 8.75 25.594 1 90.31 84 TYR B C 1
ATOM 4667 O O . TYR B 1 84 ? 27.797 7.766 24.906 1 90.31 84 TYR B O 1
ATOM 4675 N N . LYS B 1 85 ? 28.672 9.781 25.203 1 91.31 85 LYS B N 1
ATOM 4676 C CA . LYS B 1 85 ? 28.891 10.008 23.781 1 91.31 85 LYS B CA 1
ATOM 4677 C C . LYS B 1 85 ? 29.734 8.891 23.172 1 91.31 85 LYS B C 1
ATOM 4679 O O . LYS B 1 85 ? 29.406 8.391 22.094 1 91.31 85 LYS B O 1
ATOM 4684 N N . ASN B 1 86 ? 30.688 8.414 23.859 1 92.5 86 ASN B N 1
ATOM 4685 C CA . ASN B 1 86 ? 31.578 7.387 23.312 1 92.5 86 ASN B CA 1
ATOM 4686 C C . ASN B 1 86 ? 30.859 6.039 23.203 1 92.5 86 ASN B C 1
ATOM 4688 O O . ASN B 1 86 ? 31.062 5.309 22.234 1 92.5 86 ASN B O 1
ATOM 4692 N N . LEU B 1 87 ? 30.141 5.773 24.188 1 93.44 87 LEU B N 1
ATOM 4693 C CA . LEU B 1 87 ? 29.375 4.531 24.125 1 93.44 87 LEU B CA 1
ATOM 4694 C C . LEU B 1 87 ? 28.328 4.582 23.016 1 93.44 87 LEU B C 1
ATOM 4696 O O . LEU B 1 87 ? 28.094 3.584 22.344 1 93.44 87 LEU B O 1
ATOM 4700 N N . ALA B 1 88 ? 27.766 5.715 22.922 1 94.19 88 ALA B N 1
ATOM 4701 C CA . ALA B 1 88 ? 26.781 5.895 21.859 1 94.19 88 ALA B CA 1
ATOM 4702 C C . ALA B 1 88 ? 27.422 5.773 20.484 1 94.19 88 ALA B C 1
ATOM 4704 O O . ALA B 1 88 ? 26.859 5.152 19.578 1 94.19 88 ALA B O 1
ATOM 4705 N N . ARG B 1 89 ? 28.594 6.328 20.344 1 94.69 89 ARG B N 1
ATOM 4706 C CA . ARG B 1 89 ? 29.297 6.227 19.062 1 94.69 89 ARG B CA 1
ATOM 4707 C C . ARG B 1 89 ? 29.641 4.773 18.734 1 94.69 89 ARG B C 1
ATOM 4709 O O . ARG B 1 89 ? 29.484 4.336 17.594 1 94.69 89 ARG B O 1
ATOM 4716 N N . PHE B 1 90 ? 30.031 4.078 19.734 1 95.88 90 PHE B N 1
ATOM 4717 C CA . PHE B 1 90 ? 30.375 2.674 19.547 1 95.88 90 PHE B CA 1
ATOM 4718 C C . PHE B 1 90 ? 29.156 1.859 19.172 1 95.88 90 PHE B C 1
ATOM 4720 O O . PHE B 1 90 ? 29.203 1.041 18.25 1 95.88 90 PHE B O 1
ATOM 4727 N N . ALA B 1 91 ? 28.141 2.098 19.875 1 95.44 91 ALA B N 1
ATOM 4728 C CA . ALA B 1 91 ? 26.906 1.367 19.609 1 95.44 91 ALA B CA 1
ATOM 4729 C C . ALA B 1 91 ? 26.375 1.67 18.203 1 95.44 91 ALA B C 1
ATOM 4731 O O . ALA B 1 91 ? 25.953 0.763 17.484 1 95.44 91 ALA B O 1
ATOM 4732 N N . LEU B 1 92 ? 26.422 2.91 17.812 1 95.81 92 LEU B N 1
ATOM 4733 C CA . LEU B 1 92 ? 25.906 3.301 16.5 1 95.81 92 LEU B CA 1
ATOM 4734 C C . LEU B 1 92 ? 26.812 2.793 15.383 1 95.81 92 LEU B C 1
ATOM 4736 O O . LEU B 1 92 ? 26.328 2.439 14.305 1 95.81 92 LEU B O 1
ATOM 4740 N N . MET B 1 93 ? 28.062 2.697 15.625 1 96.62 93 MET B N 1
ATOM 4741 C CA . MET B 1 93 ? 28.984 2.115 14.641 1 96.62 93 MET B CA 1
ATOM 4742 C C . MET B 1 93 ? 28.672 0.636 14.43 1 96.62 93 MET B C 1
ATOM 4744 O O . MET B 1 93 ? 28.734 0.143 13.297 1 96.62 93 MET B O 1
ATOM 4748 N N . HIS B 1 94 ? 28.359 -0.005 15.508 1 96.56 94 HIS B N 1
ATOM 4749 C CA . HIS B 1 94 ? 28 -1.412 15.391 1 96.56 94 HIS B CA 1
ATOM 4750 C C . HIS B 1 94 ? 26.688 -1.582 14.625 1 96.56 94 HIS B C 1
ATOM 4752 O O . HIS B 1 94 ? 26.531 -2.535 13.859 1 96.56 94 HIS B O 1
ATOM 4758 N N . LEU B 1 95 ? 25.781 -0.67 14.875 1 96.88 95 LEU B N 1
ATOM 4759 C CA . LEU B 1 95 ? 24.516 -0.742 14.172 1 96.88 95 LEU B CA 1
ATOM 4760 C C . LEU B 1 95 ? 24.688 -0.467 12.688 1 96.88 95 LEU B C 1
ATOM 4762 O O . LEU B 1 95 ? 24.062 -1.115 11.852 1 96.88 95 LEU B O 1
ATOM 4766 N N . ILE B 1 96 ? 25.516 0.445 12.336 1 96.81 96 ILE B N 1
ATOM 4767 C CA . ILE B 1 96 ? 25.828 0.729 10.938 1 96.81 96 ILE B CA 1
ATOM 4768 C C . ILE B 1 96 ? 26.484 -0.489 10.297 1 96.81 96 ILE B C 1
ATOM 4770 O O . ILE B 1 96 ? 26.094 -0.918 9.211 1 96.81 96 ILE B O 1
ATOM 4774 N N . GLY B 1 97 ? 27.422 -1.051 11.008 1 96.56 97 GLY B N 1
ATOM 4775 C CA . GLY B 1 97 ? 28.094 -2.242 10.508 1 96.56 97 GLY B CA 1
ATOM 4776 C C . GLY B 1 97 ? 27.156 -3.416 10.312 1 96.56 97 GLY B C 1
ATOM 4777 O O . GLY B 1 97 ? 27.266 -4.141 9.32 1 96.56 97 GLY B O 1
ATOM 4778 N N . THR B 1 98 ? 26.266 -3.598 11.219 1 95.94 98 THR B N 1
ATOM 4779 C CA . THR B 1 98 ? 25.297 -4.68 11.117 1 95.94 98 THR B CA 1
ATOM 4780 C C . THR B 1 98 ? 24.375 -4.469 9.914 1 95.94 98 THR B C 1
ATOM 4782 O O . THR B 1 98 ? 24.094 -5.406 9.164 1 95.94 98 THR B O 1
ATOM 4785 N N . SER B 1 99 ? 23.922 -3.229 9.703 1 96.38 99 SER B N 1
ATOM 4786 C CA . SER B 1 99 ? 23.031 -2.932 8.578 1 96.38 99 SER B CA 1
ATOM 4787 C C . SER B 1 99 ? 23.75 -3.133 7.246 1 96.38 99 SER B C 1
ATOM 4789 O O . SER B 1 99 ? 23.172 -3.689 6.309 1 96.38 99 SER B O 1
ATOM 4791 N N . ILE B 1 100 ? 24.969 -2.783 7.188 1 95.38 100 ILE B N 1
ATOM 4792 C CA . ILE B 1 100 ? 25.75 -2.943 5.961 1 95.38 100 ILE B CA 1
ATOM 4793 C C . ILE B 1 100 ? 26.031 -4.426 5.719 1 95.38 100 ILE B C 1
ATOM 4795 O O . ILE B 1 100 ? 25.984 -4.895 4.578 1 95.38 100 ILE B O 1
ATOM 4799 N N . SER B 1 101 ? 26.25 -5.117 6.766 1 95.69 101 SER B N 1
ATOM 4800 C CA . SER B 1 101 ? 26.469 -6.555 6.645 1 95.69 101 SER B CA 1
ATOM 4801 C C . SER B 1 101 ? 25.219 -7.273 6.148 1 95.69 101 SER B C 1
ATOM 4803 O O . SER B 1 101 ? 25.312 -8.133 5.27 1 95.69 101 SER B O 1
ATOM 4805 N N . PHE B 1 102 ? 24.125 -6.914 6.711 1 94.75 102 PHE B N 1
ATOM 4806 C CA . PHE B 1 102 ? 22.875 -7.52 6.262 1 94.75 102 PHE B CA 1
ATOM 4807 C C . PHE B 1 102 ? 22.578 -7.137 4.816 1 94.75 102 PHE B C 1
ATOM 4809 O O . PHE B 1 102 ? 22.062 -7.949 4.047 1 94.75 102 PHE B O 1
ATOM 4816 N N . TRP B 1 103 ? 22.875 -5.961 4.492 1 93.88 103 TRP B N 1
ATOM 4817 C CA . TRP B 1 103 ? 22.688 -5.488 3.125 1 93.88 103 TRP B CA 1
ATOM 4818 C C . TRP B 1 103 ? 23.5 -6.32 2.146 1 93.88 103 TRP B C 1
ATOM 4820 O O . TRP B 1 103 ? 22.984 -6.809 1.144 1 93.88 103 TRP B O 1
ATOM 4830 N N . LEU B 1 104 ? 24.766 -6.578 2.426 1 92.69 104 LEU B N 1
ATOM 4831 C CA . LEU B 1 104 ? 25.656 -7.348 1.562 1 92.69 104 LEU B CA 1
ATOM 4832 C C . LEU B 1 104 ? 25.25 -8.82 1.539 1 92.69 104 LEU B C 1
ATOM 4834 O O . LEU B 1 104 ? 25.234 -9.445 0.479 1 92.69 104 LEU B O 1
ATOM 4838 N N . ASP B 1 105 ? 24.906 -9.258 2.666 1 92.12 105 ASP B N 1
ATOM 4839 C CA . ASP B 1 105 ? 24.484 -10.648 2.775 1 92.12 105 ASP B CA 1
ATOM 4840 C C . ASP B 1 105 ? 23.25 -10.914 1.905 1 92.12 105 ASP B C 1
ATOM 4842 O O . ASP B 1 105 ? 23.172 -11.938 1.225 1 92.12 105 ASP B O 1
ATOM 4846 N N . THR B 1 106 ? 22.359 -10.031 1.918 1 92.31 106 THR B N 1
ATOM 4847 C CA . THR B 1 106 ? 21.125 -10.203 1.157 1 92.31 106 THR B CA 1
ATOM 4848 C C . THR B 1 106 ? 21.406 -10.133 -0.342 1 92.31 106 THR B C 1
ATOM 4850 O O . THR B 1 106 ? 20.781 -10.859 -1.126 1 92.31 106 THR B O 1
ATOM 4853 N N . ILE B 1 107 ? 22.328 -9.336 -0.739 1 92.06 107 ILE B N 1
ATOM 4854 C CA . ILE B 1 107 ? 22.672 -9.234 -2.15 1 92.06 107 ILE B CA 1
ATOM 4855 C C . ILE B 1 107 ? 23.297 -10.555 -2.623 1 92.06 107 ILE B C 1
ATOM 4857 O O . ILE B 1 107 ? 22.953 -11.047 -3.703 1 92.06 107 ILE B O 1
ATOM 4861 N N . ILE B 1 108 ? 24.109 -11.156 -1.809 1 88.62 108 ILE B N 1
ATOM 4862 C CA . ILE B 1 108 ? 24.75 -12.414 -2.146 1 88.62 108 ILE B CA 1
ATOM 4863 C C . ILE B 1 108 ? 23.719 -13.531 -2.209 1 88.62 108 ILE B C 1
ATOM 4865 O O . ILE B 1 108 ? 23.703 -14.328 -3.154 1 88.62 108 ILE B O 1
ATOM 4869 N N . ASP B 1 109 ? 22.844 -13.523 -1.237 1 86.94 109 ASP B N 1
ATOM 4870 C CA . ASP B 1 109 ? 21.781 -14.523 -1.233 1 86.94 109 ASP B CA 1
ATOM 4871 C C . ASP B 1 109 ? 20.906 -14.391 -2.471 1 86.94 109 ASP B C 1
ATOM 4873 O O . ASP B 1 109 ? 20.5 -15.391 -3.061 1 86.94 109 ASP B O 1
ATOM 4877 N N . ASP B 1 110 ? 20.594 -13.188 -2.771 1 89.19 110 ASP B N 1
ATOM 4878 C CA . ASP B 1 110 ? 19.766 -12.922 -3.949 1 89.19 110 ASP B CA 1
ATOM 4879 C C . ASP B 1 110 ? 20.453 -13.422 -5.219 1 89.19 110 ASP B C 1
ATOM 4881 O O . ASP B 1 110 ? 19.812 -14.031 -6.074 1 89.19 110 ASP B O 1
ATOM 4885 N N . ALA B 1 111 ? 21.734 -13.227 -5.348 1 87.5 111 ALA B N 1
ATOM 4886 C CA . ALA B 1 111 ? 22.484 -13.664 -6.52 1 87.5 111 ALA B CA 1
ATOM 4887 C C . ALA B 1 111 ? 22.531 -15.188 -6.598 1 87.5 111 ALA B C 1
ATOM 4889 O O . ALA B 1 111 ? 22.344 -15.766 -7.668 1 87.5 111 ALA B O 1
ATOM 4890 N N . ILE B 1 112 ? 22.719 -15.781 -5.488 1 83.94 112 ILE B N 1
ATOM 4891 C CA . ILE B 1 112 ? 22.828 -17.234 -5.441 1 83.94 112 ILE B CA 1
ATOM 4892 C C . ILE B 1 112 ? 21.469 -17.859 -5.762 1 83.94 112 ILE B C 1
ATOM 4894 O O . ILE B 1 112 ? 21.391 -18.797 -6.551 1 83.94 112 ILE B O 1
ATOM 4898 N N . ASP B 1 113 ? 20.469 -17.328 -5.145 1 82.5 113 ASP B N 1
ATOM 4899 C CA . ASP B 1 113 ? 19.125 -17.844 -5.379 1 82.5 113 ASP B CA 1
ATOM 4900 C C . ASP B 1 113 ? 18.719 -17.703 -6.848 1 82.5 113 ASP B C 1
ATOM 4902 O O . ASP B 1 113 ? 18.078 -18.594 -7.41 1 82.5 113 ASP B O 1
ATOM 4906 N N . ASP B 1 114 ? 19.047 -16.609 -7.363 1 83.31 114 ASP B N 1
ATOM 4907 C CA . ASP B 1 114 ? 18.734 -16.375 -8.773 1 83.31 114 ASP B CA 1
ATOM 4908 C C . ASP B 1 114 ? 19.469 -17.359 -9.672 1 83.31 114 ASP B C 1
ATOM 4910 O O . ASP B 1 114 ? 18.891 -17.891 -10.625 1 83.31 114 ASP B O 1
ATOM 4914 N N . TYR B 1 115 ? 20.641 -17.625 -9.359 1 79.5 115 TYR B N 1
ATOM 4915 C CA . TYR B 1 115 ? 21.453 -18.562 -10.133 1 79.5 115 TYR B CA 1
ATOM 4916 C C . TYR B 1 115 ? 20.922 -19.984 -10.016 1 79.5 115 TYR B C 1
ATOM 4918 O O . TYR B 1 115 ? 20.797 -20.703 -11.016 1 79.5 115 TYR B O 1
ATOM 4926 N N . VAL B 1 116 ? 20.547 -20.328 -8.875 1 78.44 116 VAL B N 1
ATOM 4927 C CA . VAL B 1 116 ? 20.047 -21.672 -8.609 1 78.44 116 VAL B CA 1
ATOM 4928 C C . VAL B 1 116 ? 18.688 -21.859 -9.297 1 78.44 116 VAL B C 1
ATOM 4930 O O . VAL B 1 116 ? 18.438 -22.906 -9.891 1 78.44 116 VAL B O 1
ATOM 4933 N N . ASP B 1 117 ? 17.859 -20.859 -9.211 1 77.38 117 ASP B N 1
ATOM 4934 C CA . ASP B 1 117 ? 16.547 -20.938 -9.836 1 77.38 117 ASP B CA 1
ATOM 4935 C C . ASP B 1 117 ? 16.656 -21.109 -11.352 1 77.38 117 ASP B C 1
ATOM 4937 O O . ASP B 1 117 ? 15.891 -21.859 -11.953 1 77.38 117 ASP B O 1
ATOM 4941 N N . LYS B 1 118 ? 17.516 -20.484 -11.961 1 76.75 118 LYS B N 1
ATOM 4942 C CA . LYS B 1 118 ? 17.719 -20.594 -13.406 1 76.75 118 LYS B CA 1
ATOM 4943 C C . LYS B 1 118 ? 18.25 -21.969 -13.797 1 76.75 118 LYS B C 1
ATOM 4945 O O . LYS B 1 118 ? 17.828 -22.531 -14.805 1 76.75 118 LYS B O 1
ATOM 4950 N N . LYS B 1 119 ? 19.016 -22.516 -12.961 1 74.25 119 LYS B N 1
ATOM 4951 C CA . LYS B 1 119 ? 19.562 -23.844 -13.227 1 74.25 119 LYS B CA 1
ATOM 4952 C C . LYS B 1 119 ? 18.5 -24.922 -13.039 1 74.25 119 LYS B C 1
ATOM 4954 O O . LYS B 1 119 ? 18.438 -25.891 -13.797 1 74.25 119 LYS B O 1
ATOM 4959 N N . LEU B 1 120 ? 17.734 -24.641 -12.047 1 72.88 120 LEU B N 1
ATOM 4960 C CA . LEU B 1 120 ? 16.656 -25.594 -11.789 1 72.88 120 LEU B CA 1
ATOM 4961 C C . LEU B 1 120 ? 15.633 -25.578 -12.914 1 72.88 120 LEU B C 1
ATOM 4963 O O . LEU B 1 120 ? 15.117 -26.625 -13.305 1 72.88 120 LEU B O 1
ATOM 4967 N N . ASN B 1 121 ? 15.289 -24.422 -13.375 1 70.56 121 ASN B N 1
ATOM 4968 C CA . ASN B 1 121 ? 14.344 -24.297 -14.484 1 70.56 121 ASN B CA 1
ATOM 4969 C C . ASN B 1 121 ? 14.891 -24.922 -15.758 1 70.56 121 ASN B C 1
ATOM 4971 O O . ASN B 1 121 ? 14.148 -25.562 -16.516 1 70.56 121 ASN B O 1
ATOM 4975 N N . ASP B 1 122 ? 16.125 -24.797 -15.977 1 68.12 122 ASP B N 1
ATOM 4976 C CA . ASP B 1 122 ? 16.766 -25.422 -17.125 1 68.12 122 ASP B CA 1
ATOM 4977 C C . ASP B 1 122 ? 16.734 -26.953 -17.016 1 68.12 122 ASP B C 1
ATOM 4979 O O . ASP B 1 122 ? 16.547 -27.656 -18 1 68.12 122 ASP B O 1
ATOM 4983 N N . TYR B 1 123 ? 16.812 -27.328 -15.758 1 63.44 123 TYR B N 1
ATOM 4984 C CA . TYR B 1 123 ? 16.781 -28.75 -15.469 1 63.44 123 TYR B CA 1
ATOM 4985 C C . TYR B 1 123 ? 15.406 -29.344 -15.75 1 63.44 123 TYR B C 1
ATOM 4987 O O . TYR B 1 123 ? 15.289 -30.406 -16.359 1 63.44 123 TYR B O 1
ATOM 4995 N N . TYR B 1 124 ? 14.422 -28.688 -15.273 1 62.72 124 TYR B N 1
ATOM 4996 C CA . TYR B 1 124 ? 13.055 -29.188 -15.43 1 62.72 124 TYR B CA 1
ATOM 4997 C C . TYR B 1 124 ? 12.633 -29.156 -16.891 1 62.72 124 TYR B C 1
ATOM 4999 O O . TYR B 1 124 ? 11.898 -30.047 -17.344 1 62.72 124 TYR B O 1
ATOM 5007 N N . GLN B 1 125 ? 13.023 -28.234 -17.609 1 59.69 125 GLN B N 1
ATOM 5008 C CA . GLN B 1 125 ? 12.672 -28.125 -19.031 1 59.69 125 GLN B CA 1
ATOM 5009 C C . GLN B 1 125 ? 13.414 -29.172 -19.859 1 59.69 125 GLN B C 1
ATOM 5011 O O . GLN B 1 125 ? 12.867 -29.703 -20.828 1 59.69 125 GLN B O 1
ATOM 5016 N N . GLN B 1 126 ? 14.68 -29.438 -19.547 1 57.06 126 GLN B N 1
ATOM 5017 C CA . GLN B 1 126 ? 15.438 -30.391 -20.359 1 57.06 126 GLN B CA 1
ATOM 5018 C C . GLN B 1 126 ? 15.25 -31.812 -19.859 1 57.06 126 GLN B C 1
ATOM 5020 O O . GLN B 1 126 ? 15.805 -32.75 -20.422 1 57.06 126 GLN B O 1
ATOM 5025 N N . ASN B 1 127 ? 14.031 -32.25 -19.234 1 52.91 127 ASN B N 1
ATOM 5026 C CA . ASN B 1 127 ? 13.766 -33.594 -18.766 1 52.91 127 ASN B CA 1
ATOM 5027 C C . ASN B 1 127 ? 15.055 -34.312 -18.359 1 52.91 127 ASN B C 1
ATOM 5029 O O . ASN B 1 127 ? 15.109 -35.531 -18.344 1 52.91 127 ASN B O 1
ATOM 5033 N N . GLN B 1 128 ? 16.312 -33.938 -18.578 1 45.94 128 GLN B N 1
ATOM 5034 C 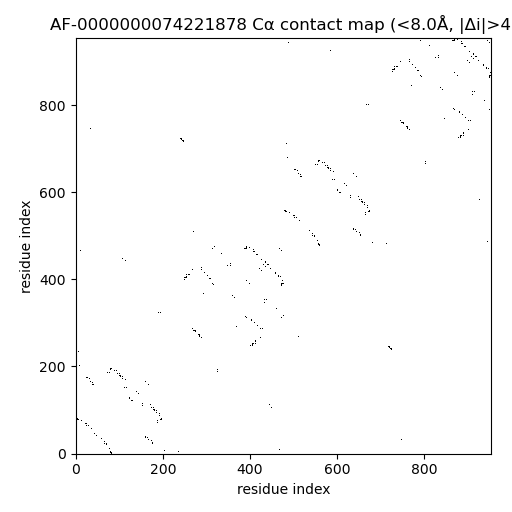CA . GLN B 1 128 ? 17.562 -34.656 -18.438 1 45.94 128 GLN B CA 1
ATOM 5035 C C . GLN B 1 128 ? 18.047 -34.625 -17 1 45.94 128 GLN B C 1
ATOM 5037 O O . GLN B 1 128 ? 17.766 -33.688 -16.25 1 45.94 128 GLN B O 1
ATOM 5042 N N . SER B 1 129 ? 18.281 -35.812 -16.328 1 41.5 129 SER B N 1
ATOM 5043 C CA . SER B 1 129 ? 18.812 -36.219 -15.031 1 41.5 129 SER B CA 1
ATOM 5044 C C . SER B 1 129 ? 19.984 -35.312 -14.609 1 41.5 129 SER B C 1
ATOM 5046 O O . SER B 1 129 ? 20.562 -35.5 -13.539 1 41.5 129 SER B O 1
ATOM 5048 N N . ILE B 1 130 ? 20.938 -34.781 -15.547 1 38.94 130 ILE B N 1
ATOM 5049 C CA . ILE B 1 130 ? 22.312 -34.406 -15.273 1 38.94 130 ILE B CA 1
ATOM 5050 C C . ILE B 1 130 ? 22.344 -33.062 -14.562 1 38.94 130 ILE B C 1
ATOM 5052 O O . ILE B 1 130 ? 22.062 -32 -15.164 1 38.94 130 ILE B O 1
ATOM 5056 N N . VAL B 1 131 ? 21.891 -32.844 -13.523 1 44.81 131 VAL B N 1
ATOM 5057 C CA . VAL B 1 131 ? 22.094 -31.625 -12.727 1 44.81 131 VAL B CA 1
ATOM 5058 C C . VAL B 1 131 ? 23.578 -31.312 -12.641 1 44.81 131 VAL B C 1
ATOM 5060 O O . VAL B 1 131 ? 24.188 -31.438 -11.578 1 44.81 131 VAL B O 1
ATOM 5063 N N . ILE B 1 132 ? 24.594 -31.906 -13.312 1 42.47 132 ILE B N 1
ATOM 5064 C CA . ILE B 1 132 ? 25.984 -31.719 -12.93 1 42.47 132 ILE B CA 1
ATOM 5065 C C . ILE B 1 132 ? 26.344 -30.234 -13 1 42.47 132 ILE B C 1
ATOM 5067 O O . ILE B 1 132 ? 26.25 -29.625 -14.07 1 42.47 132 ILE B O 1
ATOM 5071 N N . ILE B 1 133 ? 26.141 -29.391 -12.023 1 47.38 133 ILE B N 1
ATOM 5072 C CA . ILE B 1 133 ? 27.031 -28.234 -11.852 1 47.38 133 ILE B CA 1
ATOM 5073 C C . ILE B 1 133 ? 28.375 -28.516 -12.5 1 47.38 133 ILE B C 1
ATOM 5075 O O . ILE B 1 133 ? 29.312 -28.969 -11.828 1 47.38 133 ILE B O 1
ATOM 5079 N N . ASP B 1 134 ? 28.531 -29.422 -13.445 1 42.62 134 ASP B N 1
ATOM 5080 C CA . ASP B 1 134 ? 29.828 -29.672 -14.086 1 42.62 134 ASP B CA 1
ATOM 5081 C C . ASP B 1 134 ? 30.406 -28.375 -14.648 1 42.62 134 ASP B C 1
ATOM 5083 O O . ASP B 1 134 ? 31.25 -28.422 -15.547 1 42.62 134 ASP B O 1
ATOM 5087 N N . ASP B 1 135 ? 29.672 -27.344 -14.594 1 43.56 135 ASP B N 1
ATOM 5088 C CA . ASP B 1 135 ? 30.406 -26.312 -15.32 1 43.56 135 ASP B CA 1
ATOM 5089 C C . ASP B 1 135 ? 31.797 -26.094 -14.719 1 43.56 135 ASP B C 1
ATOM 5091 O O . ASP B 1 135 ? 31.922 -25.703 -13.555 1 43.56 135 ASP B O 1
ATOM 5095 N N . ASN B 1 136 ? 32.781 -26.828 -15.102 1 42.72 136 ASN B N 1
ATOM 5096 C CA . ASN B 1 136 ? 34.25 -26.703 -14.969 1 42.72 136 ASN B CA 1
ATOM 5097 C C . ASN B 1 136 ? 34.656 -25.266 -14.672 1 42.72 136 ASN B C 1
ATOM 5099 O O . ASN B 1 136 ? 35.781 -25.031 -14.203 1 42.72 136 ASN B O 1
ATOM 5103 N N . SER B 1 137 ? 34 -24.359 -15.219 1 43.94 137 SER B N 1
ATOM 5104 C CA . SER B 1 137 ? 34.531 -23 -15.062 1 43.94 137 SER B CA 1
ATOM 5105 C C . SER B 1 137 ? 34.406 -22.531 -13.617 1 43.94 137 SER B C 1
ATOM 5107 O O . SER B 1 137 ? 35.25 -21.797 -13.125 1 43.94 137 SER B O 1
ATOM 5109 N N . ILE B 1 138 ? 33.219 -22.734 -12.906 1 49.38 138 ILE B N 1
ATOM 5110 C CA . ILE B 1 138 ? 33.188 -22.359 -11.492 1 49.38 138 ILE B CA 1
ATOM 5111 C C . ILE B 1 138 ? 34.031 -23.328 -10.672 1 49.38 138 ILE B C 1
ATOM 5113 O O . ILE B 1 138 ? 34.5 -22.984 -9.586 1 49.38 138 ILE B O 1
ATOM 5117 N N . ILE B 1 139 ? 34.125 -24.656 -11.031 1 44.56 139 ILE B N 1
ATOM 5118 C CA . ILE B 1 139 ? 34.75 -25.75 -10.297 1 44.56 139 ILE B CA 1
ATOM 5119 C C . ILE B 1 139 ? 36.25 -25.516 -10.211 1 44.56 139 ILE B C 1
ATOM 5121 O O . ILE B 1 139 ? 36.906 -25.969 -9.266 1 44.56 139 ILE B O 1
ATOM 5125 N N . ASN B 1 140 ? 36.875 -25.344 -11.352 1 44.75 140 ASN B N 1
ATOM 5126 C CA . ASN B 1 140 ? 38.312 -25.453 -11.148 1 44.75 140 ASN B CA 1
ATOM 5127 C C . ASN B 1 140 ? 38.75 -24.703 -9.898 1 44.75 140 ASN B C 1
ATOM 5129 O O . ASN B 1 140 ? 39.469 -25.25 -9.062 1 44.75 140 ASN B O 1
ATOM 5133 N N . GLY B 1 141 ? 39.438 -23.422 -9.93 1 41.94 141 GLY B N 1
ATOM 5134 C CA . GLY B 1 141 ? 40.344 -22.859 -8.945 1 41.94 141 GLY B CA 1
ATOM 5135 C C . GLY B 1 141 ? 39.625 -22.359 -7.707 1 41.94 141 GLY B C 1
ATOM 5136 O O . GLY B 1 141 ? 39.281 -23.141 -6.828 1 41.94 141 GLY B O 1
ATOM 5137 N N . GLU B 1 142 ? 39.5 -20.906 -7.426 1 48.22 142 GLU B N 1
ATOM 5138 C CA . GLU B 1 142 ? 39.625 -19.922 -6.348 1 48.22 142 GLU B CA 1
ATOM 5139 C C . GLU B 1 142 ? 38.312 -19.75 -5.605 1 48.22 142 GLU B C 1
ATOM 5141 O O . GLU B 1 142 ? 38.25 -19.156 -4.527 1 48.22 142 GLU B O 1
ATOM 5146 N N . PHE B 1 143 ? 37.062 -20.25 -6.031 1 56.69 143 PHE B N 1
ATOM 5147 C CA . PHE B 1 143 ? 35.875 -19.875 -5.281 1 56.69 143 PHE B CA 1
ATOM 5148 C C . PHE B 1 143 ? 35.156 -21.109 -4.73 1 56.69 143 PHE B C 1
ATOM 5150 O O . PHE B 1 143 ? 33.938 -21.25 -4.883 1 56.69 143 PHE B O 1
ATOM 5157 N N . HIS B 1 144 ? 35.781 -22.062 -4.109 1 57.5 144 HIS B N 1
ATOM 5158 C CA . HIS B 1 144 ? 35.281 -23.312 -3.531 1 57.5 144 HIS B CA 1
ATOM 5159 C C . HIS B 1 144 ? 34.156 -23.031 -2.547 1 57.5 144 HIS B C 1
ATOM 5161 O O . HIS B 1 144 ? 33.156 -23.766 -2.523 1 57.5 144 HIS B O 1
ATOM 5167 N N . GLY B 1 145 ? 34.344 -21.984 -1.76 1 61.38 145 GLY B N 1
ATOM 5168 C CA . GLY B 1 145 ? 33.312 -21.656 -0.793 1 61.38 145 GLY B CA 1
ATOM 5169 C C . GLY B 1 145 ? 31.984 -21.297 -1.438 1 61.38 145 GLY B C 1
ATOM 5170 O O . GLY B 1 145 ? 30.922 -21.75 -0.983 1 61.38 145 GLY B O 1
ATOM 5171 N N . LEU B 1 146 ? 32 -20.672 -2.467 1 69.88 146 LEU B N 1
ATOM 5172 C CA . LEU B 1 146 ? 30.797 -20.266 -3.17 1 69.88 146 LEU B CA 1
ATOM 5173 C C . LEU B 1 146 ? 30.125 -21.469 -3.822 1 69.88 146 LEU B C 1
ATOM 5175 O O . LEU B 1 146 ? 28.891 -21.562 -3.834 1 69.88 146 LEU B O 1
ATOM 5179 N N . LYS B 1 147 ? 30.906 -22.406 -4.23 1 71.44 147 LYS B N 1
ATOM 5180 C CA . LYS B 1 147 ? 30.391 -23.609 -4.867 1 71.44 147 LYS B CA 1
ATOM 5181 C C . LYS B 1 147 ? 29.578 -24.453 -3.877 1 71.44 147 LYS B C 1
ATOM 5183 O O . LYS B 1 147 ? 28.469 -24.891 -4.191 1 71.44 147 LYS B O 1
ATOM 5188 N N . ASN B 1 148 ? 30.234 -24.578 -2.732 1 71.38 148 ASN B N 1
ATOM 5189 C CA . ASN B 1 148 ? 29.547 -25.344 -1.716 1 71.38 148 ASN B CA 1
ATOM 5190 C C . ASN B 1 148 ? 28.219 -24.688 -1.316 1 71.38 148 ASN B C 1
ATOM 5192 O O . ASN B 1 148 ? 27.219 -25.375 -1.096 1 71.38 148 ASN B O 1
ATOM 5196 N N . HIS B 1 149 ? 28.297 -23.422 -1.313 1 75.06 149 HIS B N 1
ATOM 5197 C CA . HIS B 1 149 ? 27.094 -22.688 -0.951 1 75.06 149 HIS B CA 1
ATOM 5198 C C . HIS B 1 149 ? 26.031 -22.812 -2.031 1 75.06 149 HIS B C 1
ATOM 5200 O O . HIS B 1 149 ? 24.844 -22.969 -1.725 1 75.06 149 HIS B O 1
ATOM 5206 N N . ILE B 1 150 ? 26.422 -22.844 -3.182 1 76.12 150 ILE B N 1
ATOM 5207 C CA . ILE B 1 150 ? 25.5 -22.938 -4.309 1 76.12 150 ILE B CA 1
ATOM 5208 C C . ILE B 1 150 ? 24.875 -24.344 -4.355 1 76.12 150 ILE B C 1
ATOM 5210 O O . ILE B 1 150 ? 23.672 -24.484 -4.57 1 76.12 150 ILE B O 1
ATOM 5214 N N . ILE B 1 151 ? 25.719 -25.344 -4.082 1 75.19 151 ILE B N 1
ATOM 5215 C CA . ILE B 1 151 ? 25.25 -26.734 -4.109 1 75.19 151 ILE B CA 1
ATOM 5216 C C . ILE B 1 151 ? 24.266 -26.953 -2.975 1 75.19 151 ILE B C 1
ATOM 5218 O O . ILE B 1 151 ? 23.219 -27.594 -3.17 1 75.19 151 ILE B O 1
ATOM 5222 N N . PHE B 1 152 ? 24.641 -26.406 -1.879 1 75.62 152 PHE B N 1
ATOM 5223 C CA . PHE B 1 152 ? 23.766 -26.531 -0.719 1 75.62 152 PHE B CA 1
ATOM 5224 C C . PHE B 1 152 ? 22.422 -25.875 -0.995 1 75.62 152 PHE B C 1
ATOM 5226 O O . PHE B 1 152 ? 21.375 -26.469 -0.725 1 75.62 152 PHE B O 1
ATOM 5233 N N . GLU B 1 153 ? 22.469 -24.734 -1.561 1 77.19 153 GLU B N 1
ATOM 5234 C CA . GLU B 1 153 ? 21.234 -24 -1.83 1 77.19 153 GLU B CA 1
ATOM 5235 C C . GLU B 1 153 ? 20.406 -24.688 -2.924 1 77.19 153 GLU B C 1
ATOM 5237 O O . GLU B 1 153 ? 19.172 -24.688 -2.867 1 77.19 153 GLU B O 1
ATOM 5242 N N . GLU B 1 154 ? 21.078 -25.219 -3.818 1 76.88 154 GLU B N 1
ATOM 5243 C CA . GLU B 1 154 ? 20.391 -25.938 -4.887 1 76.88 154 GLU B CA 1
ATOM 5244 C C . GLU B 1 154 ? 19.641 -27.141 -4.348 1 76.88 154 GLU B C 1
ATOM 5246 O O . GLU B 1 154 ? 18.484 -27.359 -4.676 1 76.88 154 GLU B O 1
ATOM 5251 N N . ASN B 1 155 ? 20.328 -27.891 -3.512 1 77.31 155 ASN B N 1
ATOM 5252 C CA . ASN B 1 155 ? 19.734 -29.109 -2.963 1 77.31 155 ASN B CA 1
ATOM 5253 C C . ASN B 1 155 ? 18.547 -28.781 -2.055 1 77.31 155 ASN B C 1
ATOM 5255 O O . ASN B 1 155 ? 17.516 -29.469 -2.104 1 77.31 155 ASN B O 1
ATOM 5259 N N . CYS B 1 156 ? 18.734 -27.812 -1.341 1 77.75 156 CYS B N 1
ATOM 5260 C CA . CYS B 1 156 ? 17.703 -27.484 -0.368 1 77.75 156 CYS B CA 1
ATOM 5261 C C . CYS B 1 156 ? 16.531 -26.781 -1.039 1 77.75 156 CYS B C 1
ATOM 5263 O O . CYS B 1 156 ? 15.375 -26.984 -0.658 1 77.75 156 CYS B O 1
ATOM 5265 N N . SER B 1 157 ? 16.859 -25.984 -2.033 1 74.75 157 SER B N 1
ATOM 5266 C CA . SER B 1 157 ? 15.789 -25.281 -2.742 1 74.75 157 SER B CA 1
ATOM 5267 C C . SER B 1 157 ? 14.93 -26.25 -3.549 1 74.75 157 SER B C 1
ATOM 5269 O O . SER B 1 157 ? 13.711 -26.094 -3.641 1 74.75 157 SER B O 1
ATOM 5271 N N . LYS B 1 158 ? 15.539 -27.203 -4.105 1 72 158 LYS B N 1
ATOM 5272 C CA . LYS B 1 158 ? 14.812 -28.219 -4.859 1 72 158 LYS B CA 1
ATOM 5273 C C . LYS B 1 158 ? 13.805 -28.953 -3.971 1 72 158 LYS B C 1
ATOM 5275 O O . LYS B 1 158 ? 12.68 -29.219 -4.387 1 72 158 LYS B O 1
ATOM 5280 N N . LYS B 1 159 ? 14.258 -29.156 -2.822 1 72.19 159 LYS B N 1
ATOM 5281 C CA . LYS B 1 159 ? 13.398 -29.875 -1.884 1 72.19 159 LYS B CA 1
ATOM 5282 C C . LYS B 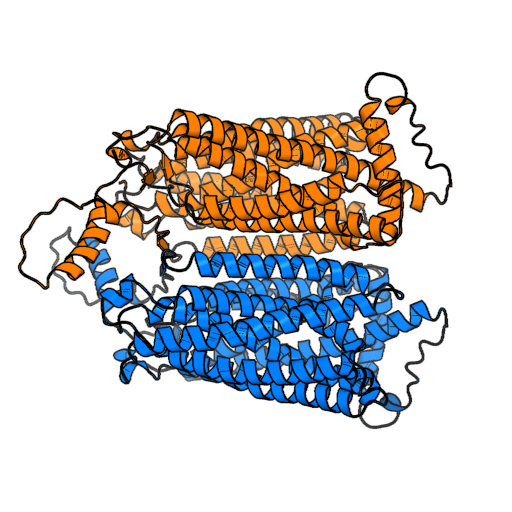1 159 ? 12.266 -28.984 -1.379 1 72.19 159 LYS B C 1
ATOM 5284 O O . LYS B 1 159 ? 11.133 -29.438 -1.213 1 72.19 159 LYS B O 1
ATOM 5289 N N . ALA B 1 160 ? 12.648 -27.734 -1.271 1 67.44 160 ALA B N 1
ATOM 5290 C CA . ALA B 1 160 ? 11.711 -26.797 -0.655 1 67.44 160 ALA B CA 1
ATOM 5291 C C . ALA B 1 160 ? 10.656 -26.328 -1.662 1 67.44 160 ALA B C 1
ATOM 5293 O O . ALA B 1 160 ? 9.484 -26.172 -1.315 1 67.44 160 ALA B O 1
ATOM 5294 N N . ILE B 1 161 ? 11.031 -26 -2.859 1 59.34 161 ILE B N 1
ATOM 5295 C CA . ILE B 1 161 ? 10.148 -25.422 -3.871 1 59.34 161 ILE B CA 1
ATOM 5296 C C . ILE B 1 161 ? 9.047 -26.438 -4.215 1 59.34 161 ILE B C 1
ATOM 5298 O O . ILE B 1 161 ? 7.895 -26.047 -4.418 1 59.34 161 ILE B O 1
ATOM 5302 N N . ILE B 1 162 ? 9.477 -27.609 -4.371 1 54.09 162 ILE B N 1
ATOM 5303 C CA . ILE B 1 162 ? 8.492 -28.641 -4.66 1 54.09 162 ILE B CA 1
ATOM 5304 C C . ILE B 1 162 ? 7.359 -28.594 -3.637 1 54.09 162 ILE B C 1
ATOM 5306 O O . ILE B 1 162 ? 6.199 -28.828 -3.971 1 54.09 162 ILE B O 1
ATOM 5310 N N . SER B 1 163 ? 7.734 -27.984 -2.572 1 56.41 163 SER B N 1
ATOM 5311 C CA . SER B 1 163 ? 6.746 -28.109 -1.509 1 56.41 163 SER B CA 1
ATOM 5312 C C . SER B 1 163 ? 6.047 -26.781 -1.239 1 56.41 163 SER B C 1
ATOM 5314 O O . SER B 1 163 ? 4.926 -26.75 -0.727 1 56.41 163 SER B O 1
ATOM 5316 N N . ASN B 1 164 ? 6.762 -25.703 -1.687 1 62.12 164 ASN B N 1
ATOM 5317 C CA . ASN B 1 164 ? 6.195 -24.438 -1.246 1 62.12 164 ASN B CA 1
ATOM 5318 C C . ASN B 1 164 ? 6.176 -23.406 -2.377 1 62.12 164 ASN B C 1
ATOM 5320 O O . ASN B 1 164 ? 7.215 -22.859 -2.75 1 62.12 164 ASN B O 1
ATOM 5324 N N . GLU B 1 165 ? 4.945 -23.156 -2.918 1 65.38 165 GLU B N 1
ATOM 5325 C CA . GLU B 1 165 ? 4.738 -22.203 -4.008 1 65.38 165 GLU B CA 1
ATOM 5326 C C . GLU B 1 165 ? 5.121 -20.797 -3.588 1 65.38 165 GLU B C 1
ATOM 5328 O O . GLU B 1 165 ? 5.406 -19.938 -4.438 1 65.38 165 GLU B O 1
ATOM 5333 N N . SER B 1 166 ? 5.223 -20.594 -2.32 1 64.75 166 SER B N 1
ATOM 5334 C CA . SER B 1 166 ? 5.527 -19.25 -1.838 1 64.75 166 SER B CA 1
ATOM 5335 C C . SER B 1 166 ? 6.98 -18.891 -2.115 1 64.75 166 SER B C 1
ATOM 5337 O O . SER B 1 166 ? 7.336 -17.703 -2.111 1 64.75 166 SER B O 1
ATOM 5339 N N . LEU B 1 167 ? 7.746 -19.859 -2.402 1 70.81 167 LEU B N 1
ATOM 5340 C CA . LEU B 1 167 ? 9.164 -19.625 -2.666 1 70.81 167 LEU B CA 1
ATOM 5341 C C . LEU B 1 167 ? 9.352 -18.859 -3.977 1 70.81 167 LEU B C 1
ATOM 5343 O O . LEU B 1 167 ? 10.383 -18.219 -4.176 1 70.81 167 LEU B O 1
ATOM 5347 N N . HIS B 1 168 ? 8.305 -18.859 -4.742 1 72.19 168 HIS B N 1
ATOM 5348 C CA . HIS B 1 168 ? 8.375 -18.141 -6.012 1 72.19 168 HIS B CA 1
ATOM 5349 C C . HIS B 1 168 ? 8.289 -16.641 -5.801 1 72.19 168 HIS B C 1
ATOM 5351 O O . HIS B 1 168 ? 8.633 -15.859 -6.695 1 72.19 168 HIS B O 1
ATOM 5357 N N . ALA B 1 169 ? 7.922 -16.25 -4.645 1 74 169 ALA B N 1
ATOM 5358 C CA . ALA B 1 169 ? 7.789 -14.828 -4.355 1 74 169 ALA B CA 1
ATOM 5359 C C . ALA B 1 169 ? 9.102 -14.25 -3.832 1 74 169 ALA B C 1
ATOM 5361 O O . ALA B 1 169 ? 9.273 -13.031 -3.771 1 74 169 ALA B O 1
ATOM 5362 N N . LEU B 1 170 ? 10.094 -15.031 -3.516 1 77.38 170 LEU B N 1
ATOM 5363 C CA . LEU B 1 170 ? 11.312 -14.625 -2.832 1 77.38 170 LEU B CA 1
ATOM 5364 C C . LEU B 1 170 ? 12.109 -13.648 -3.684 1 77.38 170 LEU B C 1
ATOM 5366 O O . LEU B 1 170 ? 12.57 -12.617 -3.186 1 77.38 170 LEU B O 1
ATOM 5370 N N . PRO B 1 171 ? 12.18 -13.859 -4.906 1 79.62 171 PRO B N 1
ATOM 5371 C CA . PRO B 1 171 ? 12.984 -12.953 -5.723 1 79.62 171 PRO B CA 1
ATOM 5372 C C . PRO B 1 171 ? 12.438 -11.523 -5.73 1 79.62 171 PRO B C 1
ATOM 5374 O O . PRO B 1 171 ? 13.188 -10.57 -5.918 1 79.62 171 PRO B O 1
ATOM 5377 N N . TYR B 1 172 ? 11.266 -11.398 -5.441 1 84.31 172 TYR B N 1
ATOM 5378 C CA . TYR B 1 172 ? 10.648 -10.086 -5.488 1 84.31 172 TYR B CA 1
ATOM 5379 C C . TYR B 1 172 ? 10.719 -9.398 -4.129 1 84.31 172 TYR B C 1
ATOM 5381 O O . TYR B 1 172 ? 10.414 -8.203 -4.016 1 84.31 172 TYR B O 1
ATOM 5389 N N . LEU B 1 173 ? 11.141 -10.07 -3.123 1 88.69 173 LEU B N 1
ATOM 5390 C CA . LEU B 1 173 ? 11.172 -9.516 -1.776 1 88.69 173 LEU B CA 1
ATOM 5391 C C . LEU B 1 173 ? 12.586 -9.078 -1.401 1 88.69 173 LEU B C 1
ATOM 5393 O O . LEU B 1 173 ? 12.766 -8.281 -0.478 1 88.69 173 LEU B O 1
ATOM 5397 N N . TYR B 1 174 ? 13.609 -9.5 -2.143 1 91.56 174 TYR B N 1
ATOM 5398 C CA . TYR B 1 174 ? 15 -9.172 -1.846 1 91.56 174 TYR B CA 1
ATOM 5399 C C . TYR B 1 174 ? 15.227 -7.664 -1.907 1 91.56 174 TYR B C 1
ATOM 5401 O O . TYR B 1 174 ? 15.867 -7.09 -1.022 1 91.56 174 TYR B O 1
ATOM 5409 N N . PRO B 1 175 ? 14.648 -6.98 -2.877 1 91.69 175 PRO B N 1
ATOM 5410 C CA . PRO B 1 175 ? 14.859 -5.531 -2.941 1 91.69 175 PRO B CA 1
ATOM 5411 C C . PRO B 1 175 ? 14.32 -4.801 -1.711 1 91.69 175 PRO B C 1
ATOM 5413 O O . PRO B 1 175 ? 14.898 -3.793 -1.289 1 91.69 175 PRO B O 1
ATOM 5416 N N . PHE B 1 176 ? 13.336 -5.293 -1.12 1 93.81 176 PHE B N 1
ATOM 5417 C CA . PHE B 1 176 ? 12.781 -4.66 0.071 1 93.81 176 PHE B CA 1
ATOM 5418 C C . PHE B 1 176 ? 13.742 -4.781 1.247 1 93.81 176 PHE B C 1
ATOM 5420 O O . PHE B 1 176 ? 13.953 -3.822 1.991 1 93.81 176 PHE B O 1
ATOM 5427 N N . THR B 1 177 ? 14.32 -5.918 1.356 1 94.38 177 THR B N 1
ATOM 5428 C CA . THR B 1 177 ? 15.281 -6.133 2.432 1 94.38 177 THR B CA 1
ATOM 5429 C C . THR B 1 177 ? 16.547 -5.309 2.199 1 94.38 177 THR B C 1
ATOM 5431 O O . THR B 1 177 ? 17.094 -4.719 3.135 1 94.38 177 THR B O 1
ATOM 5434 N N . ILE B 1 178 ? 16.922 -5.238 1.005 1 94.69 178 ILE B N 1
ATOM 5435 C CA . ILE B 1 178 ? 18.109 -4.484 0.651 1 94.69 178 ILE B CA 1
ATOM 5436 C C . ILE B 1 178 ? 17.891 -2.998 0.929 1 94.69 178 ILE B C 1
ATOM 5438 O O . ILE B 1 178 ? 18.703 -2.352 1.589 1 94.69 178 ILE B O 1
ATOM 5442 N N . GLU B 1 179 ? 16.797 -2.5 0.481 1 94.31 179 GLU B N 1
ATOM 5443 C CA . GLU B 1 179 ? 16.484 -1.086 0.678 1 94.31 179 GLU B CA 1
ATOM 5444 C C . GLU B 1 179 ? 16.297 -0.764 2.158 1 94.31 179 GLU B C 1
ATOM 5446 O O . GLU B 1 179 ? 16.734 0.292 2.629 1 94.31 179 GLU B O 1
ATOM 5451 N N . TYR B 1 180 ? 15.664 -1.68 2.885 1 96.06 180 TYR B N 1
ATOM 5452 C CA . TYR B 1 180 ? 15.461 -1.467 4.312 1 96.06 180 TYR B CA 1
ATOM 5453 C C . TYR B 1 180 ? 16.797 -1.286 5.031 1 96.06 180 TYR B C 1
ATOM 5455 O O . TYR B 1 180 ? 16.953 -0.367 5.84 1 96.06 180 TYR B O 1
ATOM 5463 N N . ASN B 1 181 ? 17.766 -2.061 4.711 1 95.81 181 ASN B N 1
ATOM 5464 C CA . ASN B 1 181 ? 19.047 -2.018 5.395 1 95.81 181 ASN B CA 1
ATOM 5465 C C . ASN B 1 181 ? 19.875 -0.802 4.973 1 95.81 181 ASN B C 1
ATOM 5467 O O . ASN B 1 181 ? 20.625 -0.247 5.773 1 95.81 181 ASN B O 1
ATOM 5471 N N . ILE B 1 182 ? 19.703 -0.374 3.764 1 93.06 182 ILE B N 1
ATOM 5472 C CA . ILE B 1 182 ? 20.406 0.831 3.33 1 93.06 182 ILE B CA 1
ATOM 5473 C C . ILE B 1 182 ? 19.828 2.049 4.051 1 93.06 182 ILE B C 1
ATOM 5475 O O . ILE B 1 182 ? 20.578 2.932 4.48 1 93.06 182 ILE B O 1
ATOM 5479 N N . ILE B 1 183 ? 18.547 2.088 4.156 1 93.38 183 ILE B N 1
ATOM 5480 C CA . ILE B 1 183 ? 17.906 3.195 4.852 1 93.38 183 ILE B CA 1
ATOM 5481 C C . ILE B 1 183 ? 18.312 3.197 6.32 1 93.38 183 ILE B C 1
ATOM 5483 O O . ILE B 1 183 ? 18.625 4.25 6.883 1 93.38 183 ILE B O 1
ATOM 5487 N N . LEU B 1 184 ? 18.375 2.012 6.895 1 94.94 184 LEU B N 1
ATOM 5488 C CA . LEU B 1 184 ? 18.797 1.901 8.289 1 94.94 184 LEU B CA 1
ATOM 5489 C C . LEU B 1 184 ? 20.219 2.406 8.469 1 94.94 184 LEU B C 1
ATOM 5491 O O . LEU B 1 184 ? 20.5 3.182 9.383 1 94.94 184 LEU B O 1
ATOM 5495 N N . ALA B 1 185 ? 21.078 1.986 7.625 1 94.5 185 ALA B N 1
ATOM 5496 C CA . ALA B 1 185 ? 22.469 2.42 7.703 1 94.5 185 ALA B CA 1
ATOM 5497 C C . ALA B 1 185 ? 22.578 3.938 7.598 1 94.5 185 ALA B C 1
ATOM 5499 O O . ALA B 1 185 ? 23.359 4.562 8.32 1 94.5 185 ALA B O 1
ATOM 5500 N N . SER B 1 186 ? 21.781 4.492 6.777 1 91.81 186 SER B N 1
ATOM 5501 C CA . SER B 1 186 ? 21.828 5.938 6.574 1 91.81 186 SER B CA 1
ATOM 5502 C C . SER B 1 186 ? 21.328 6.684 7.805 1 91.81 186 SER B C 1
ATOM 5504 O O . SER B 1 186 ? 21.906 7.684 8.219 1 91.81 186 SER B O 1
ATOM 5506 N N . ILE B 1 187 ? 20.266 6.219 8.344 1 91.81 187 ILE B N 1
ATOM 5507 C CA . ILE B 1 187 ? 19.688 6.887 9.508 1 91.81 187 ILE B CA 1
ATOM 5508 C C . ILE B 1 187 ? 20.609 6.746 10.703 1 91.81 187 ILE B C 1
ATOM 5510 O O . ILE B 1 187 ? 20.828 7.703 11.453 1 91.81 187 ILE B O 1
ATOM 5514 N N . TRP B 1 188 ? 21.172 5.535 10.906 1 94.31 188 TRP B N 1
ATOM 5515 C CA . TRP B 1 188 ? 22.141 5.344 11.992 1 94.31 188 TRP B CA 1
ATOM 5516 C C . TRP B 1 188 ? 23.344 6.266 11.828 1 94.31 188 TRP B C 1
ATOM 5518 O O . TRP B 1 188 ? 23.844 6.824 12.805 1 94.31 188 TRP B O 1
ATOM 5528 N N . TYR B 1 189 ? 23.766 6.379 10.648 1 92.69 189 TYR B N 1
ATOM 5529 C CA . TYR B 1 189 ? 24.875 7.273 10.375 1 92.69 189 TYR B CA 1
ATOM 5530 C C . TYR B 1 189 ? 24.516 8.719 10.695 1 92.69 189 TYR B C 1
ATOM 5532 O O . TYR B 1 189 ? 25.344 9.469 11.227 1 92.69 189 TYR B O 1
ATOM 5540 N N . MET B 1 190 ? 23.312 9.102 10.359 1 89.31 190 MET B N 1
ATOM 5541 C CA . MET B 1 190 ? 22.844 10.453 10.656 1 89.31 190 MET B CA 1
ATOM 5542 C C . MET B 1 190 ? 22.844 10.703 12.156 1 89.31 190 MET B C 1
ATOM 5544 O O . MET B 1 190 ? 23.297 11.758 12.617 1 89.31 190 MET B O 1
ATOM 5548 N N . ILE B 1 191 ? 22.328 9.797 12.891 1 90.19 191 ILE B N 1
ATOM 5549 C CA . ILE B 1 191 ? 22.312 9.938 14.344 1 90.19 191 ILE B CA 1
ATOM 5550 C C . ILE B 1 191 ? 23.734 9.977 14.875 1 90.19 191 ILE B C 1
ATOM 5552 O O . ILE B 1 191 ? 24.047 10.766 15.773 1 90.19 191 ILE B O 1
ATOM 5556 N N . TRP B 1 192 ? 24.594 9.117 14.328 1 91.69 192 TRP B N 1
ATOM 5557 C CA . TRP B 1 192 ? 26 9.062 14.734 1 91.69 192 TRP B CA 1
ATOM 5558 C C . TRP B 1 192 ? 26.688 10.406 14.484 1 91.69 192 TRP B C 1
ATOM 5560 O O . TRP B 1 192 ? 27.453 10.883 15.328 1 91.69 192 TRP B O 1
ATOM 5570 N N . SER B 1 193 ? 26.359 11.086 13.422 1 87.5 193 SER B N 1
ATOM 5571 C CA . SER B 1 193 ? 27 12.336 13.031 1 87.5 193 SER B CA 1
ATOM 5572 C C . SER B 1 193 ? 26.516 13.5 13.891 1 87.5 193 SER B C 1
ATOM 5574 O O . SER B 1 193 ? 27.172 14.547 13.961 1 87.5 193 SER B O 1
ATOM 5576 N N . ASN B 1 194 ? 25.422 13.328 14.5 1 86.38 194 ASN B N 1
ATOM 5577 C CA . ASN B 1 194 ? 24.844 14.422 15.273 1 86.38 194 ASN B CA 1
ATOM 5578 C C . ASN B 1 194 ? 25.125 14.266 16.766 1 86.38 194 ASN B C 1
ATOM 5580 O O . ASN B 1 194 ? 24.656 15.07 17.578 1 86.38 194 ASN B O 1
ATOM 5584 N N . ILE B 1 195 ? 25.875 13.305 17.062 1 89.38 195 ILE B N 1
ATOM 5585 C CA . ILE B 1 195 ? 26.219 13.109 18.484 1 89.38 195 ILE B CA 1
ATOM 5586 C C . ILE B 1 195 ? 27.047 14.289 18.984 1 89.38 195 ILE B C 1
ATOM 5588 O O . ILE B 1 195 ? 28 14.711 18.328 1 89.38 195 ILE B O 1
ATOM 5592 N N . GLY B 1 196 ? 26.641 14.883 20.125 1 81.5 196 GLY B N 1
ATOM 5593 C CA . GLY B 1 196 ? 27.406 15.922 20.797 1 81.5 196 GLY B CA 1
ATOM 5594 C C . GLY B 1 196 ? 27.125 17.312 20.25 1 81.5 196 GLY B C 1
ATOM 5595 O O . GLY B 1 196 ? 27.719 18.297 20.703 1 81.5 196 GLY B O 1
ATOM 5596 N N . LYS B 1 197 ? 26.281 17.375 19.188 1 74.5 197 LYS B N 1
ATOM 5597 C CA . LYS B 1 197 ? 25.984 18.688 18.625 1 74.5 197 LYS B CA 1
ATOM 5598 C C . LYS B 1 197 ? 25.016 19.453 19.531 1 74.5 197 LYS B C 1
ATOM 5600 O O . LYS B 1 197 ? 23.891 19.016 19.766 1 74.5 197 LYS B O 1
ATOM 5605 N N . VAL B 1 198 ? 25.344 20.156 20.641 1 62.09 198 VAL B N 1
ATOM 5606 C CA . VAL B 1 198 ? 24.578 20.953 21.594 1 62.09 198 VAL B CA 1
ATOM 5607 C C . VAL B 1 198 ? 24.234 22.312 20.984 1 62.09 198 VAL B C 1
ATOM 5609 O O . VAL B 1 198 ? 23.141 22.844 21.219 1 62.09 198 VAL B O 1
ATOM 5612 N N . LYS B 1 199 ? 25.156 23.188 20.672 1 53.28 199 LYS B N 1
ATOM 5613 C CA . LYS B 1 199 ? 25.172 24.641 20.562 1 53.28 199 LYS B CA 1
ATOM 5614 C C . LYS B 1 199 ? 24.531 25.109 19.25 1 53.28 199 LYS B C 1
ATOM 5616 O O . LYS B 1 199 ? 24.5 26.297 18.953 1 53.28 199 LYS B O 1
ATOM 5621 N N . ASP B 1 200 ? 24.219 24.281 18.297 1 50.91 200 ASP B N 1
ATOM 5622 C CA . ASP B 1 200 ? 23.875 24.984 17.062 1 50.91 200 ASP B CA 1
ATOM 5623 C C . ASP B 1 200 ? 22.438 25.531 17.125 1 50.91 200 ASP B C 1
ATOM 5625 O O . ASP B 1 200 ? 21.484 24.766 17.047 1 50.91 200 ASP B O 1
ATOM 5629 N N . ARG B 1 201 ? 22.25 26.703 17.75 1 47.06 201 ARG B N 1
ATOM 5630 C CA . ARG B 1 201 ? 21.047 27.5 17.875 1 47.06 201 ARG B CA 1
ATOM 5631 C C . ARG B 1 201 ? 20.172 27.391 16.641 1 47.06 201 ARG B C 1
ATOM 5633 O O . ARG B 1 201 ? 18.953 27.562 16.703 1 47.06 201 ARG B O 1
ATOM 5640 N N . SER B 1 202 ? 20.906 27.328 15.508 1 45.94 202 SER B N 1
ATOM 5641 C CA . SER B 1 202 ? 20.188 27.297 14.234 1 45.94 202 SER B CA 1
ATOM 5642 C C . SER B 1 202 ? 19.359 26.031 14.094 1 45.94 202 SER B C 1
ATOM 5644 O O . SER B 1 202 ? 18.438 25.969 13.281 1 45.94 202 SER B O 1
ATOM 5646 N N . LEU B 1 203 ? 19.812 25 14.719 1 49.62 203 LEU B N 1
ATOM 5647 C CA . LEU B 1 203 ? 19.188 23.688 14.547 1 49.62 203 LEU B CA 1
ATOM 5648 C C . LEU B 1 203 ? 17.891 23.594 15.336 1 49.62 203 LEU B C 1
ATOM 5650 O O . LEU B 1 203 ? 17.062 22.719 15.078 1 49.62 203 LEU B O 1
ATOM 5654 N N . PHE B 1 204 ? 17.719 24.484 16.359 1 47.56 204 PHE B N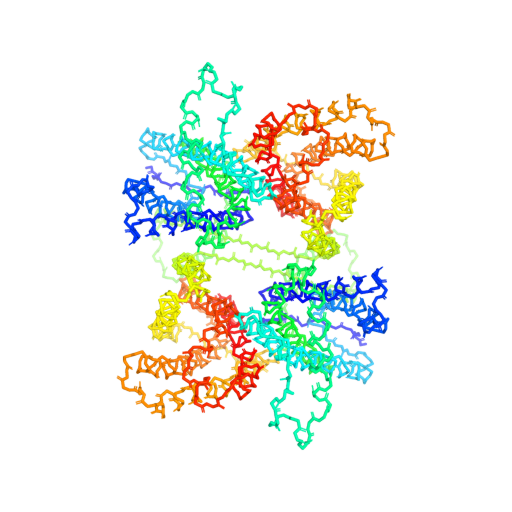 1
ATOM 5655 C CA . PHE B 1 204 ? 16.562 24.453 17.266 1 47.56 204 PHE B CA 1
ATOM 5656 C C . PHE B 1 204 ? 15.656 25.656 17.031 1 47.56 204 PHE B C 1
ATOM 5658 O O . PHE B 1 204 ? 15.977 26.766 17.453 1 47.56 204 PHE B O 1
ATOM 5665 N N . SER B 1 205 ? 15.18 25.906 15.852 1 42.25 205 SER B N 1
ATOM 5666 C CA . SER B 1 205 ? 14.32 27.047 15.578 1 42.25 205 SER B CA 1
ATOM 5667 C C . SER B 1 205 ? 13.344 27.297 16.719 1 42.25 205 SER B C 1
ATOM 5669 O O . SER B 1 205 ? 12.688 26.359 17.188 1 42.25 205 SER B O 1
ATOM 5671 N N . GLU B 1 206 ? 13.391 28.281 17.5 1 39.25 206 GLU B N 1
ATOM 5672 C CA . GLU B 1 206 ? 12.562 28.859 18.547 1 39.25 206 GLU B CA 1
ATOM 5673 C C . GLU B 1 206 ? 11.086 28.828 18.172 1 39.25 206 GLU B C 1
ATOM 5675 O O . GLU B 1 206 ? 10.219 28.859 19.047 1 39.25 206 GLU B O 1
ATOM 5680 N N . SER B 1 207 ? 10.766 28.938 16.953 1 39.66 207 SER B N 1
ATOM 5681 C CA . SER B 1 207 ? 9.383 29.234 16.594 1 39.66 207 SER B CA 1
ATOM 5682 C C . SER B 1 207 ? 8.461 28.062 16.938 1 39.66 207 SER B C 1
ATOM 5684 O O . SER B 1 207 ? 7.316 28.266 17.344 1 39.66 207 SER B O 1
ATOM 5686 N N . TYR B 1 208 ? 8.82 26.875 16.641 1 39.75 208 TYR B N 1
ATOM 5687 C CA . TYR B 1 208 ? 7.934 25.75 16.938 1 39.75 208 TYR B CA 1
ATOM 5688 C C . TYR B 1 208 ? 7.734 25.578 18.438 1 39.75 208 TYR B C 1
ATOM 5690 O O . TYR B 1 208 ? 6.637 25.25 18.891 1 39.75 208 TYR B O 1
ATOM 5698 N N . GLU B 1 209 ? 8.75 25.906 19.266 1 40.25 209 GLU B N 1
ATOM 5699 C CA . GLU B 1 209 ? 8.656 25.953 20.719 1 40.25 209 GLU B CA 1
ATOM 5700 C C . GLU B 1 209 ? 7.621 26.984 21.172 1 40.25 209 GLU B C 1
ATOM 5702 O O . GLU B 1 209 ? 6.906 26.766 22.141 1 40.25 209 GLU B O 1
ATOM 5707 N N . LYS B 1 210 ? 7.645 28.109 20.578 1 43.75 210 LYS B N 1
ATOM 5708 C CA . LYS B 1 210 ? 6.707 29.156 20.969 1 43.75 210 LYS B CA 1
ATOM 5709 C C . LYS B 1 210 ? 5.266 28.734 20.703 1 43.75 210 LYS B C 1
ATOM 5711 O O . LYS B 1 210 ? 4.367 29.016 21.5 1 43.75 210 LYS B O 1
ATOM 5716 N N . ASP B 1 211 ? 5.078 28.078 19.672 1 42.44 211 ASP B N 1
ATOM 5717 C CA . ASP B 1 211 ? 3.707 27.672 19.375 1 42.44 211 ASP B CA 1
ATOM 5718 C C . ASP B 1 211 ? 3.264 26.531 20.281 1 42.44 211 ASP B C 1
ATOM 5720 O O . ASP B 1 211 ? 2.123 26.516 20.75 1 42.44 211 ASP B O 1
ATOM 5724 N N . LEU B 1 212 ? 4.152 25.547 20.531 1 42.06 212 LEU B N 1
ATOM 5725 C CA . LEU B 1 212 ? 3.867 24.516 21.516 1 42.06 212 LEU B CA 1
ATOM 5726 C C . LEU B 1 212 ? 3.83 25.125 22.922 1 42.06 212 LEU B C 1
ATOM 5728 O O . LEU B 1 212 ? 2.969 24.766 23.734 1 42.06 212 LEU B O 1
ATOM 5732 N N . LEU B 1 213 ? 4.793 26.031 23.312 1 42.03 213 LEU B N 1
ATOM 5733 C CA . LEU B 1 213 ? 4.762 26.75 24.562 1 42.03 213 LEU B CA 1
ATOM 5734 C C . LEU B 1 213 ? 3.498 27.609 24.672 1 42.03 213 LEU B C 1
ATOM 5736 O O . LEU B 1 213 ? 2.912 27.734 25.75 1 42.03 213 LEU B O 1
ATOM 5740 N N . HIS B 1 214 ? 3.125 28.297 23.641 1 43.06 214 HIS B N 1
ATOM 5741 C CA . HIS B 1 214 ? 1.883 29.062 23.672 1 43.06 214 HIS B CA 1
ATOM 5742 C C . HIS B 1 214 ? 0.685 28.141 23.922 1 43.06 214 HIS B C 1
ATOM 5744 O O . HIS B 1 214 ? -0.229 28.5 24.672 1 43.06 214 HIS B O 1
ATOM 5750 N N . LYS B 1 215 ? 0.688 27.016 23.281 1 43.72 215 LYS B N 1
ATOM 5751 C CA . LYS B 1 215 ? -0.39 26.062 23.531 1 43.72 215 LYS B CA 1
ATOM 5752 C C . LYS B 1 215 ? -0.302 25.5 24.953 1 43.72 215 LYS B C 1
ATOM 5754 O O . LYS B 1 215 ? -1.324 25.328 25.609 1 43.72 215 LYS B O 1
ATOM 5759 N N . TYR B 1 216 ? 0.905 25.281 25.484 1 41.56 216 TYR B N 1
ATOM 5760 C CA . TYR B 1 216 ? 1.101 24.859 26.859 1 41.56 216 TYR B CA 1
ATOM 5761 C C . TYR B 1 216 ? 0.776 26 27.828 1 41.56 216 TYR B C 1
ATOM 5763 O O . TYR B 1 216 ? 0.238 25.766 28.906 1 41.56 216 TYR B O 1
ATOM 5771 N N . ARG B 1 217 ? 1.14 27.297 27.609 1 42.88 217 ARG B N 1
ATOM 5772 C CA . ARG B 1 217 ? 0.824 28.406 28.484 1 42.88 217 ARG B CA 1
ATOM 5773 C C . ARG B 1 217 ? -0.684 28.578 28.656 1 42.88 217 ARG B C 1
ATOM 5775 O O . ARG B 1 217 ? -1.158 29 29.703 1 42.88 217 ARG B O 1
ATOM 5782 N N . ILE B 1 218 ? -1.403 28.375 27.656 1 42.72 218 ILE B N 1
ATOM 5783 C CA . ILE B 1 218 ? -2.844 28.484 27.859 1 42.72 218 ILE B CA 1
ATOM 5784 C C . ILE B 1 218 ? -3.297 27.484 28.922 1 42.72 218 ILE B C 1
ATOM 5786 O O . ILE B 1 218 ? -4.258 27.734 29.656 1 42.72 218 ILE B O 1
ATOM 5790 N N . PHE B 1 219 ? -2.561 26.328 29.016 1 37.91 219 PHE B N 1
ATOM 5791 C CA . PHE B 1 219 ? -2.928 25.359 30.047 1 37.91 219 PHE B CA 1
ATOM 5792 C C . PHE B 1 219 ? -2.627 25.922 31.438 1 37.91 219 PHE B C 1
ATOM 5794 O O . PHE B 1 219 ? -3.379 25.672 32.375 1 37.91 219 PHE B O 1
ATOM 5801 N N . ASN B 1 220 ? -1.409 26.5 31.609 1 37.19 220 ASN B N 1
ATOM 5802 C CA . ASN B 1 220 ? -1.041 26.922 32.938 1 37.19 220 ASN B CA 1
ATOM 5803 C C . ASN B 1 220 ? -1.684 28.25 33.312 1 37.19 220 ASN B C 1
ATOM 5805 O O . ASN B 1 220 ? -1.304 28.875 34.312 1 37.19 220 ASN B O 1
ATOM 5809 N N . ASP B 1 221 ? -2.387 28.891 32.469 1 37.31 221 ASP B N 1
ATOM 5810 C CA . ASP B 1 221 ? -2.871 30.156 33 1 37.31 221 ASP B CA 1
ATOM 5811 C C . ASP B 1 221 ? -3.799 29.938 34.188 1 37.31 221 ASP B C 1
ATOM 5813 O O . ASP B 1 221 ? -4.434 30.875 34.688 1 37.31 221 ASP B O 1
ATOM 5817 N N . ASP B 1 222 ? -4.426 28.812 34.594 1 34.94 222 ASP B N 1
ATOM 5818 C CA . ASP B 1 222 ? -5.141 29.141 35.812 1 34.94 222 ASP B CA 1
ATOM 5819 C C . ASP B 1 222 ? -4.191 29.719 36.844 1 34.94 222 ASP B C 1
ATOM 5821 O O . ASP B 1 222 ? -4.52 30.703 37.531 1 34.94 222 ASP B O 1
ATOM 5825 N N . GLU B 1 223 ? -3.736 28.844 37.906 1 34.03 223 GLU B N 1
ATOM 5826 C CA . GLU B 1 223 ? -3.328 29.359 39.219 1 34.03 223 GLU B CA 1
ATOM 5827 C C . GLU B 1 223 ? -2.135 30.297 39.094 1 34.03 223 GLU B C 1
ATOM 5829 O O . GLU B 1 223 ? -1.347 30.188 38.156 1 34.03 223 GLU B O 1
ATOM 5834 N N . GLU B 1 224 ? -2.031 31.531 39.969 1 32.53 224 GLU B N 1
ATOM 5835 C CA . GLU B 1 224 ? -1.166 32.594 40.469 1 32.53 224 GLU B CA 1
ATOM 5836 C C . GLU B 1 224 ? 0.279 32.125 40.594 1 32.53 224 GLU B C 1
ATOM 5838 O O . GLU B 1 224 ? 1.158 32.906 41 1 32.53 224 GLU B O 1
ATOM 5843 N N . THR B 1 225 ? 0.522 30.828 41.125 1 32.69 225 THR B N 1
ATOM 5844 C CA . THR B 1 225 ? 1.896 30.766 41.594 1 32.69 225 THR B CA 1
ATOM 5845 C C . THR B 1 225 ? 2.883 31.016 40.469 1 32.69 225 THR B C 1
ATOM 5847 O O . THR B 1 225 ? 2.895 30.281 39.469 1 32.69 225 THR B O 1
ATOM 5850 N N . GLU B 1 226 ? 3.443 32.25 40.25 1 32.59 226 GLU B N 1
ATOM 5851 C CA . GLU B 1 226 ? 4.609 32.938 39.688 1 32.59 226 GLU B CA 1
ATOM 5852 C C . GLU B 1 226 ? 5.836 32.031 39.719 1 32.59 226 GLU B C 1
ATOM 5854 O O . GLU B 1 226 ? 6.949 32.469 39.406 1 32.59 226 GLU B O 1
ATOM 5859 N N . GLN B 1 227 ? 5.898 31 40.625 1 30.31 227 GLN B N 1
ATOM 5860 C CA . GLN B 1 227 ? 7.285 30.547 40.688 1 30.31 227 GLN B CA 1
ATOM 5861 C C . GLN B 1 227 ? 7.754 30.062 39.312 1 30.31 227 GLN B C 1
ATOM 5863 O O . GLN B 1 227 ? 7.105 29.203 38.719 1 30.31 227 GLN B O 1
ATOM 5868 N N . ASP B 1 228 ? 8.594 30.812 38.562 1 32.56 228 ASP B N 1
ATOM 5869 C CA . ASP B 1 228 ? 9.594 30.656 37.5 1 32.56 228 ASP B CA 1
ATOM 5870 C C . ASP B 1 228 ? 10.258 29.281 37.562 1 32.56 228 ASP B C 1
ATOM 5872 O O . ASP B 1 228 ? 11.484 29.172 37.656 1 32.56 228 ASP B O 1
ATOM 5876 N N . ASP B 1 229 ? 9.727 28.391 38.406 1 31.33 229 ASP B N 1
ATOM 5877 C CA . ASP B 1 229 ? 10.703 27.297 38.344 1 31.33 229 ASP B CA 1
ATOM 5878 C C . ASP B 1 229 ? 10.953 26.859 36.906 1 31.33 229 ASP B C 1
ATOM 5880 O O . ASP B 1 229 ? 10.023 26.797 36.125 1 31.33 229 ASP B O 1
ATOM 5884 N N . GLY B 1 230 ? 12.164 27 36.375 1 30.88 230 GLY B N 1
ATOM 5885 C CA . GLY B 1 230 ? 13.039 26.609 35.281 1 30.88 230 GLY B CA 1
ATOM 5886 C C . GLY B 1 230 ? 12.672 25.266 34.656 1 30.88 230 GLY B C 1
ATOM 5887 O O . GLY B 1 230 ? 13.492 24.641 34 1 30.88 230 GLY B O 1
ATOM 5888 N N . ASP B 1 231 ? 11.75 24.562 35.281 1 31.19 231 ASP B N 1
ATOM 5889 C CA . ASP B 1 231 ? 11.688 23.266 34.594 1 31.19 231 ASP B CA 1
ATOM 5890 C C . ASP B 1 231 ? 11.18 23.391 33.188 1 31.19 231 ASP B C 1
ATOM 5892 O O . ASP B 1 231 ? 9.969 23.359 32.938 1 31.19 231 ASP B O 1
ATOM 5896 N N . ASP B 1 232 ? 11.578 24.297 32.375 1 33.88 232 ASP B N 1
ATOM 5897 C CA . ASP B 1 232 ? 11.695 24.391 30.922 1 33.88 232 ASP B CA 1
ATOM 5898 C C . ASP B 1 232 ? 11.891 23 30.312 1 33.88 232 ASP B C 1
ATOM 5900 O O . ASP B 1 232 ? 11.992 22.875 29.094 1 33.88 232 ASP B O 1
ATOM 5904 N N . GLY B 1 233 ? 12.266 21.969 31.031 1 32.97 233 GLY B N 1
ATOM 5905 C CA . GLY B 1 233 ? 12.883 20.75 30.531 1 32.97 233 GLY B CA 1
ATOM 5906 C C . GLY B 1 233 ? 11.891 19.812 29.875 1 32.97 233 GLY B C 1
ATOM 5907 O O . GLY B 1 233 ? 12.289 18.859 29.203 1 32.97 233 GLY B O 1
ATOM 5908 N N . ASP B 1 234 ? 10.672 19.703 30.297 1 35.25 234 ASP B N 1
ATOM 5909 C CA . ASP B 1 234 ? 9.945 18.516 29.875 1 35.25 234 ASP B CA 1
ATOM 5910 C C . ASP B 1 234 ? 9.383 18.688 28.469 1 35.25 234 ASP B C 1
ATOM 5912 O O . ASP B 1 234 ? 8.859 17.734 27.891 1 35.25 234 ASP B O 1
ATOM 5916 N N . ASP B 1 235 ? 9.102 19.875 28.016 1 36.56 235 ASP B N 1
ATOM 5917 C CA . ASP B 1 235 ? 8.445 20.109 26.734 1 36.56 235 ASP B CA 1
ATOM 5918 C C . ASP B 1 235 ? 9.312 19.609 25.578 1 36.56 235 ASP B C 1
ATOM 5920 O O . ASP B 1 235 ? 8.82 19.406 24.469 1 36.56 235 ASP B O 1
ATOM 5924 N N . TYR B 1 236 ? 10.617 19.625 25.797 1 37.06 236 TYR B N 1
ATOM 5925 C CA . TYR B 1 236 ? 11.688 19.281 24.859 1 37.06 236 TYR B CA 1
ATOM 5926 C C . TYR B 1 236 ? 11.625 17.812 24.484 1 37.06 236 TYR B C 1
ATOM 5928 O O . TYR B 1 236 ? 12.406 17.344 23.656 1 37.06 236 TYR B O 1
ATOM 5936 N N . ASN B 1 237 ? 10.859 17.031 25.109 1 41.66 237 ASN B N 1
ATOM 5937 C CA . ASN B 1 237 ? 11.062 15.586 24.969 1 41.66 237 ASN B CA 1
ATOM 5938 C C . ASN B 1 237 ? 10.086 14.977 23.969 1 41.66 237 ASN B C 1
ATOM 5940 O O . ASN B 1 237 ? 9.812 13.773 24.016 1 41.66 237 ASN B O 1
ATOM 5944 N N . ARG B 1 238 ? 9.258 15.891 23.344 1 48.5 238 ARG B N 1
ATOM 5945 C CA . ARG B 1 238 ? 8.305 15.039 22.641 1 48.5 238 ARG B CA 1
ATOM 5946 C C . ARG B 1 238 ? 8.484 15.148 21.125 1 48.5 238 ARG B C 1
ATOM 5948 O O . ARG B 1 238 ? 8.633 16.25 20.594 1 48.5 238 ARG B O 1
ATOM 5955 N N . SER B 1 239 ? 8.922 14.133 20.422 1 46.88 239 SER B N 1
ATOM 5956 C CA . SER B 1 239 ? 9.062 13.883 19 1 46.88 239 SER B CA 1
ATOM 5957 C C . SER B 1 239 ? 7.711 13.914 18.297 1 46.88 239 SER B C 1
ATOM 5959 O O . SER B 1 239 ? 6.934 12.961 18.391 1 46.88 239 SER B O 1
ATOM 5961 N N . SER B 1 240 ? 6.992 15.102 18.297 1 52.66 240 SER B N 1
ATOM 5962 C CA . SER B 1 240 ? 5.688 15.047 17.656 1 52.66 240 SER B CA 1
ATOM 5963 C C . SER B 1 240 ? 5.812 15.148 16.141 1 52.66 240 SER B C 1
ATOM 5965 O O . SER B 1 240 ? 6.586 15.969 15.625 1 52.66 240 SER B O 1
ATOM 5967 N N . LEU B 1 241 ? 5.449 14.148 15.43 1 55.75 241 LEU B N 1
ATOM 5968 C CA . LEU B 1 241 ? 5.301 14.188 13.977 1 55.75 241 LEU B CA 1
ATOM 5969 C C . LEU B 1 241 ? 4.059 14.977 13.578 1 55.75 241 LEU B C 1
ATOM 5971 O O . LEU B 1 241 ? 2.936 14.562 13.867 1 55.75 241 LEU B O 1
ATOM 5975 N N . LEU B 1 242 ? 4.109 16.266 13.32 1 58.16 242 LEU B N 1
ATOM 5976 C CA . LEU B 1 242 ? 3.02 17.078 12.789 1 58.16 242 LEU B CA 1
ATOM 5977 C C . LEU B 1 242 ? 3.133 17.234 11.281 1 58.16 242 LEU B C 1
ATOM 5979 O O . LEU B 1 242 ? 4.199 17.578 10.766 1 58.16 242 LEU B O 1
ATOM 5983 N N . LEU B 1 243 ? 2.285 16.562 10.531 1 62.03 243 LEU B N 1
ATOM 5984 C CA . LEU B 1 243 ? 2.271 16.703 9.078 1 62.03 243 LEU B CA 1
ATOM 5985 C C . LEU B 1 243 ? 1.05 17.5 8.617 1 62.03 243 LEU B C 1
ATOM 5987 O O . LEU B 1 243 ? -0.078 17.188 9.008 1 62.03 243 LEU B O 1
ATOM 5991 N N . THR B 1 244 ? 1.271 18.672 8.031 1 64.69 244 THR B N 1
ATOM 5992 C CA . THR B 1 244 ? 0.209 19.406 7.355 1 64.69 244 THR B CA 1
ATOM 5993 C C . THR B 1 244 ? 0.278 19.188 5.848 1 64.69 244 THR B C 1
ATOM 5995 O O . THR B 1 244 ? 1.318 19.422 5.227 1 64.69 244 THR B O 1
ATOM 5998 N N . VAL B 1 245 ? -0.62 18.531 5.328 1 68.88 245 VAL B N 1
ATOM 5999 C CA . VAL B 1 245 ? -0.648 18.234 3.9 1 68.88 245 VAL B CA 1
ATOM 6000 C C . VAL B 1 245 ? -1.714 19.094 3.219 1 68.88 245 VAL B C 1
ATOM 6002 O O . VAL B 1 245 ? -2.869 19.109 3.648 1 68.88 245 VAL B O 1
ATOM 6005 N N . ASP B 1 246 ? -1.26 20.078 2.334 1 68.62 246 ASP B N 1
ATOM 6006 C CA . ASP B 1 246 ? -2.137 20.859 1.471 1 68.62 246 ASP B CA 1
ATOM 6007 C C . ASP B 1 246 ? -2.025 20.406 0.018 1 68.62 246 ASP B C 1
ATOM 6009 O O . ASP B 1 246 ? -0.977 20.562 -0.61 1 68.62 246 ASP B O 1
ATOM 6013 N N . CYS B 1 247 ? -3.055 19.828 -0.463 1 71.94 247 CYS B N 1
ATOM 6014 C CA . CYS B 1 247 ? -2.971 19.25 -1.799 1 71.94 247 CYS B CA 1
ATOM 6015 C C . CYS B 1 247 ? -3.6 20.172 -2.836 1 71.94 247 CYS B C 1
ATOM 6017 O O . CYS B 1 247 ? -3.85 19.766 -3.969 1 71.94 247 CYS B O 1
ATOM 6019 N N . HIS B 1 248 ? -3.832 21.406 -2.637 1 71.31 248 HIS B N 1
ATOM 6020 C CA . HIS B 1 248 ? -4.594 22.25 -3.553 1 71.31 248 HIS B CA 1
ATOM 6021 C C . HIS B 1 248 ? -3.838 22.469 -4.859 1 71.31 248 HIS B C 1
ATOM 6023 O O . HIS B 1 248 ? -4.438 22.469 -5.934 1 71.31 248 HIS B O 1
ATOM 6029 N N . ALA B 1 249 ? -2.531 22.531 -4.918 1 77.75 249 ALA B N 1
ATOM 6030 C CA . ALA B 1 249 ? -1.778 22.828 -6.137 1 77.75 249 ALA B CA 1
ATOM 6031 C C . ALA B 1 249 ? -1.058 21.594 -6.648 1 77.75 249 ALA B C 1
ATOM 6033 O O . ALA B 1 249 ? -0.053 21.688 -7.355 1 77.75 249 ALA B O 1
ATOM 6034 N N . SER B 1 250 ? -1.541 20.438 -6.363 1 86.88 250 SER B N 1
ATOM 6035 C CA . SER B 1 250 ? -0.833 19.219 -6.766 1 86.88 250 SER B CA 1
ATOM 6036 C C . SER B 1 250 ? -1.781 18.219 -7.406 1 86.88 250 SER B C 1
ATOM 6038 O O . SER B 1 250 ? -1.361 17.125 -7.809 1 86.88 250 SER B O 1
ATOM 6040 N N . ASN B 1 251 ? -3.039 18.578 -7.66 1 83.19 251 ASN B N 1
ATOM 6041 C CA . ASN B 1 251 ? -4.059 17.609 -8.078 1 83.19 251 ASN B CA 1
ATOM 6042 C C . ASN B 1 251 ? -3.812 17.109 -9.492 1 83.19 251 ASN B C 1
ATOM 6044 O O . ASN B 1 251 ? -3.857 15.906 -9.75 1 83.19 251 ASN B O 1
ATOM 6048 N N . LYS B 1 252 ? -3.52 18 -10.398 1 86.81 252 LYS B N 1
ATOM 6049 C CA . LYS B 1 252 ? -3.312 17.578 -11.781 1 86.81 252 LYS B CA 1
ATOM 6050 C C . LYS B 1 252 ? -2.088 16.688 -11.914 1 86.81 252 LYS B C 1
ATOM 6052 O O . LYS B 1 252 ? -2.111 15.688 -12.648 1 86.81 252 LYS B O 1
ATOM 6057 N N . GLY B 1 253 ? -1.017 17.078 -11.258 1 91.88 253 GLY B N 1
ATOM 6058 C CA . GLY B 1 253 ? 0.173 16.234 -11.266 1 91.88 253 GLY B CA 1
ATOM 6059 C C . GLY B 1 253 ? -0.048 14.883 -10.617 1 91.88 253 GLY B C 1
ATOM 6060 O O . GLY B 1 253 ? 0.459 13.867 -11.102 1 91.88 253 GLY B O 1
ATOM 6061 N N . LEU B 1 254 ? -0.809 14.906 -9.602 1 89.62 254 LEU B N 1
ATOM 6062 C CA . LEU B 1 254 ? -1.1 13.672 -8.883 1 89.62 254 LEU B CA 1
ATOM 6063 C C . LEU B 1 254 ? -1.895 12.711 -9.766 1 89.62 254 LEU B C 1
ATOM 6065 O O . LEU B 1 254 ? -1.525 11.539 -9.906 1 89.62 254 LEU B O 1
ATOM 6069 N N . PHE B 1 255 ? -2.91 13.156 -10.422 1 89.25 255 PHE B N 1
ATOM 6070 C CA . PHE B 1 255 ? -3.795 12.273 -11.18 1 89.25 255 PHE B CA 1
ATOM 6071 C C . PHE B 1 255 ? -3.15 11.852 -12.492 1 89.25 255 PHE B C 1
ATOM 6073 O O . PHE B 1 255 ? -3.361 10.734 -12.969 1 89.25 255 PHE B O 1
ATOM 6080 N N . LEU B 1 256 ? -2.398 12.75 -13.055 1 92.12 256 LEU B N 1
ATOM 6081 C CA . LEU B 1 256 ? -1.642 12.328 -14.227 1 92.12 256 LEU B CA 1
ATOM 6082 C C . LEU B 1 256 ? -0.627 11.25 -13.859 1 92.12 256 LEU B C 1
ATOM 6084 O O . LEU B 1 256 ? -0.461 10.273 -14.594 1 92.12 256 LEU B O 1
ATOM 6088 N N . GLY B 1 257 ? 0.03 11.5 -12.797 1 94.38 257 GLY B N 1
ATOM 6089 C CA . GLY B 1 257 ? 0.958 10.484 -12.32 1 94.38 257 GLY B CA 1
ATOM 6090 C C . GLY B 1 257 ? 0.289 9.164 -12.008 1 94.38 257 GLY B C 1
ATOM 6091 O O . GLY B 1 257 ? 0.79 8.102 -12.383 1 94.38 257 GLY B O 1
ATOM 6092 N N . LEU B 1 258 ? -0.829 9.211 -11.375 1 91 258 LEU B N 1
ATOM 6093 C CA . LEU B 1 258 ? -1.569 7.996 -11.039 1 91 258 LEU B CA 1
ATOM 6094 C C . LEU B 1 258 ? -2.053 7.285 -12.297 1 91 258 LEU B C 1
ATOM 6096 O O . LEU B 1 258 ? -2.088 6.055 -12.352 1 91 258 LEU B O 1
ATOM 6100 N N . ALA B 1 259 ? -2.434 8.039 -13.234 1 90.56 259 ALA B N 1
ATOM 6101 C CA . ALA B 1 259 ? -2.852 7.441 -14.5 1 90.56 259 ALA B CA 1
ATOM 6102 C C . ALA B 1 259 ? -1.702 6.676 -15.156 1 90.56 259 ALA B C 1
ATOM 6104 O O . ALA B 1 259 ? -1.885 5.547 -15.617 1 90.56 259 ALA B O 1
ATOM 6105 N N . ILE B 1 260 ? -0.572 7.289 -15.141 1 93.12 260 ILE B N 1
ATOM 6106 C CA . ILE B 1 260 ? 0.596 6.633 -15.719 1 93.12 260 ILE B CA 1
ATOM 6107 C C . ILE B 1 260 ? 0.925 5.375 -14.922 1 93.12 260 ILE B C 1
ATOM 6109 O O . ILE B 1 260 ? 1.208 4.32 -15.5 1 93.12 260 ILE B O 1
ATOM 6113 N N . LEU B 1 261 ? 0.866 5.484 -13.648 1 93.06 261 LEU B N 1
ATOM 6114 C CA . LEU B 1 261 ? 1.136 4.336 -12.789 1 93.06 261 LEU B CA 1
ATOM 6115 C C . LEU B 1 261 ? 0.161 3.201 -13.07 1 93.06 261 LEU B C 1
ATOM 6117 O O . LEU B 1 261 ? 0.561 2.035 -13.141 1 93.06 261 LEU B O 1
ATOM 6121 N N . LEU B 1 262 ? -1.025 3.531 -13.281 1 87.06 262 LEU B N 1
ATOM 6122 C CA . LEU B 1 262 ? -2.043 2.521 -13.555 1 87.06 262 LEU B CA 1
ATOM 6123 C C . LEU B 1 262 ? -1.781 1.835 -14.891 1 87.06 262 LEU B C 1
ATOM 6125 O O . LEU B 1 262 ? -1.896 0.611 -15 1 87.06 262 LEU B O 1
ATOM 6129 N N . ILE B 1 263 ? -1.491 2.613 -15.836 1 86.94 263 ILE B N 1
ATOM 6130 C CA . ILE B 1 263 ? -1.177 2.059 -17.156 1 86.94 263 ILE B CA 1
ATOM 6131 C C . ILE B 1 263 ? 0.021 1.118 -17.031 1 86.94 263 ILE B C 1
ATOM 6133 O O . ILE B 1 263 ? 0.015 0.026 -17.609 1 86.94 263 ILE B O 1
ATOM 6137 N N . ILE B 1 264 ? 0.995 1.507 -16.312 1 91 264 ILE B N 1
ATOM 6138 C CA . ILE B 1 264 ? 2.199 0.699 -16.141 1 91 264 ILE B CA 1
ATOM 6139 C C . ILE B 1 264 ? 1.861 -0.584 -15.391 1 91 264 ILE B C 1
ATOM 6141 O O . ILE B 1 264 ? 2.348 -1.663 -15.734 1 91 264 ILE B O 1
ATOM 6145 N N . LEU B 1 265 ? 1.021 -0.49 -14.43 1 85.25 265 LEU B N 1
ATOM 6146 C CA . LEU B 1 265 ? 0.64 -1.682 -13.68 1 85.25 265 LEU B CA 1
ATOM 6147 C C . LEU B 1 265 ? -0.078 -2.684 -14.578 1 85.25 265 LEU B C 1
ATOM 6149 O O . LEU B 1 265 ? 0.182 -3.887 -14.5 1 85.25 265 LEU B O 1
ATOM 6153 N N . ILE B 1 266 ? -0.913 -2.201 -15.398 1 80.69 266 ILE B N 1
ATOM 6154 C CA . ILE B 1 266 ? -1.629 -3.062 -16.328 1 80.69 266 ILE B CA 1
ATOM 6155 C C . ILE B 1 266 ? -0.639 -3.711 -17.297 1 80.69 266 ILE B C 1
ATOM 6157 O O . ILE B 1 266 ? -0.704 -4.918 -17.547 1 80.69 266 ILE B O 1
ATOM 6161 N N . THR B 1 267 ? 0.261 -2.994 -17.797 1 86.38 267 THR B N 1
ATOM 6162 C CA . THR B 1 267 ? 1.222 -3.525 -18.75 1 86.38 267 THR B CA 1
ATOM 6163 C C . THR B 1 267 ? 2.195 -4.48 -18.078 1 86.38 267 THR B C 1
ATOM 6165 O O . THR B 1 267 ? 2.713 -5.406 -18.703 1 86.38 267 THR B O 1
ATOM 6168 N N . VAL B 1 268 ? 2.467 -4.281 -16.797 1 87.56 268 VAL B N 1
ATOM 6169 C CA . VAL B 1 268 ? 3.305 -5.219 -16.062 1 87.56 268 VAL B CA 1
ATOM 6170 C C . VAL B 1 268 ? 2.6 -6.566 -15.945 1 87.56 268 VAL B C 1
ATOM 6172 O O . VAL B 1 268 ? 3.232 -7.617 -16.094 1 87.56 268 VAL B O 1
ATOM 6175 N N . ILE B 1 269 ? 1.339 -6.523 -15.727 1 79.44 269 ILE B N 1
ATOM 6176 C CA . ILE B 1 269 ? 0.565 -7.758 -15.648 1 79.44 269 ILE B CA 1
ATOM 6177 C C . ILE B 1 269 ? 0.606 -8.477 -17 1 79.44 269 ILE B C 1
ATOM 6179 O O . ILE B 1 269 ? 0.825 -9.688 -17.047 1 79.44 269 ILE B O 1
ATOM 6183 N N . ILE B 1 270 ? 0.455 -7.75 -18.062 1 78.44 270 ILE B N 1
ATOM 6184 C CA . ILE B 1 270 ? 0.523 -8.328 -19.406 1 78.44 270 ILE B CA 1
ATOM 6185 C C . ILE B 1 270 ? 1.921 -8.891 -19.656 1 78.44 270 ILE B C 1
ATOM 6187 O O . ILE B 1 270 ? 2.07 -9.961 -20.25 1 78.44 270 ILE B O 1
ATOM 6191 N N . PHE B 1 271 ? 2.922 -8.273 -19.203 1 85.38 271 PHE B N 1
ATOM 6192 C CA . PHE B 1 271 ? 4.309 -8.711 -19.328 1 85.38 271 PHE B CA 1
ATOM 6193 C C . PHE B 1 271 ? 4.508 -10.078 -18.688 1 85.38 271 PHE B C 1
ATOM 6195 O O . PHE B 1 271 ? 5.062 -10.984 -19.312 1 85.38 271 PHE B O 1
ATOM 6202 N N . PHE B 1 272 ? 4.016 -10.336 -17.516 1 79.94 272 PHE B N 1
ATOM 6203 C CA . PHE B 1 272 ? 4.234 -11.578 -16.797 1 79.94 272 PHE B CA 1
ATOM 6204 C C . PHE B 1 272 ? 3.402 -12.711 -17.391 1 79.94 272 PHE B C 1
ATOM 6206 O O . PHE B 1 272 ? 3.783 -13.875 -17.312 1 79.94 272 PHE B O 1
ATOM 6213 N N . SER B 1 273 ? 2.371 -12.352 -18.062 1 75.06 273 SER B N 1
ATOM 6214 C CA . SER B 1 273 ? 1.55 -13.375 -18.703 1 75.06 273 SER B CA 1
ATOM 6215 C C . SER B 1 273 ? 2.174 -13.844 -20 1 75.06 273 SER B C 1
ATOM 6217 O O . SER B 1 273 ? 1.93 -14.969 -20.453 1 75.06 273 SER B O 1
ATOM 6219 N N . THR B 1 274 ? 3.002 -13.016 -20.531 1 77.25 274 THR B N 1
ATOM 6220 C CA . THR B 1 274 ? 3.504 -13.32 -21.875 1 77.25 274 THR B CA 1
ATOM 6221 C C . THR B 1 274 ? 4.961 -13.773 -21.812 1 77.25 274 THR B C 1
ATOM 6223 O O . THR B 1 274 ? 5.426 -14.5 -22.688 1 77.25 274 THR B O 1
ATOM 6226 N N . ILE B 1 275 ? 5.707 -13.5 -20.812 1 81.31 275 ILE B N 1
ATOM 6227 C CA . ILE B 1 275 ? 7.148 -13.711 -20.781 1 81.31 275 ILE B CA 1
ATOM 6228 C C . ILE B 1 275 ? 7.449 -15.211 -20.672 1 81.31 275 ILE B C 1
ATOM 6230 O O . ILE B 1 275 ? 8.477 -15.68 -21.172 1 81.31 275 ILE B O 1
ATOM 6234 N N . HIS B 1 276 ? 6.59 -15.977 -20.031 1 74.81 276 HIS B N 1
ATOM 6235 C CA . HIS B 1 276 ? 6.887 -17.391 -19.797 1 74.81 276 HIS B CA 1
ATOM 6236 C C . HIS B 1 276 ? 6.371 -18.25 -20.938 1 74.81 276 HIS B C 1
ATOM 6238 O O . HIS B 1 276 ? 6.547 -19.469 -20.938 1 74.81 276 HIS B O 1
ATOM 6244 N N . LYS B 1 277 ? 5.801 -17.562 -21.875 1 72.31 277 LYS B N 1
ATOM 6245 C CA . LYS B 1 277 ? 5.375 -18.297 -23.062 1 72.31 277 LYS B CA 1
ATOM 6246 C C . LYS B 1 277 ? 6.363 -18.125 -24.219 1 72.31 277 LYS B C 1
ATOM 6248 O O . LYS B 1 277 ? 6.699 -16.984 -24.578 1 72.31 277 LYS B O 1
ATOM 6253 N N . ASP B 1 278 ? 6.867 -19.172 -24.672 1 68.75 278 ASP B N 1
ATOM 6254 C CA . ASP B 1 278 ? 7.957 -19.188 -25.641 1 68.75 278 ASP B CA 1
ATOM 6255 C C . ASP B 1 278 ? 7.602 -18.344 -26.859 1 68.75 278 ASP B C 1
ATOM 6257 O O . ASP B 1 278 ? 8.422 -17.562 -27.344 1 68.75 278 ASP B O 1
ATOM 6261 N N . VAL B 1 279 ? 6.383 -18.406 -27.219 1 67.81 279 VAL B N 1
ATOM 6262 C CA . VAL B 1 279 ? 6.004 -17.766 -28.484 1 67.81 279 VAL B CA 1
ATOM 6263 C C . VAL B 1 279 ? 5.859 -16.25 -28.266 1 67.81 279 VAL B C 1
ATOM 6265 O O . VAL B 1 279 ? 6.113 -15.461 -29.172 1 67.81 279 VAL B O 1
ATOM 6268 N N . SER B 1 280 ? 5.75 -15.898 -27.062 1 78.69 280 SER B N 1
ATOM 6269 C CA . SER B 1 280 ? 5.387 -14.508 -26.828 1 78.69 280 SER B CA 1
ATOM 6270 C C . SER B 1 280 ? 6.457 -13.781 -26.016 1 78.69 280 SER B C 1
ATOM 6272 O O . SER B 1 280 ? 6.227 -12.68 -25.516 1 78.69 280 SER B O 1
ATOM 6274 N N . THR B 1 281 ? 7.582 -14.344 -25.906 1 82.88 281 THR B N 1
ATOM 6275 C CA . THR B 1 281 ? 8.648 -13.734 -25.125 1 82.88 281 THR B CA 1
ATOM 6276 C C . THR B 1 281 ? 9.102 -12.414 -25.75 1 82.88 281 THR B C 1
ATOM 6278 O O . THR B 1 281 ? 9.352 -11.438 -25.047 1 82.88 281 THR B O 1
ATOM 6281 N N . HIS B 1 282 ? 9.164 -12.422 -27.016 1 83.44 282 HIS B N 1
ATOM 6282 C CA . HIS B 1 282 ? 9.586 -11.211 -27.719 1 83.44 282 HIS B CA 1
ATOM 6283 C C . HIS B 1 282 ? 8.617 -10.062 -27.453 1 83.44 282 HIS B C 1
ATOM 6285 O O . HIS B 1 282 ? 9.031 -8.914 -27.297 1 83.44 282 HIS B O 1
ATOM 6291 N N . PHE B 1 283 ? 7.402 -10.406 -27.406 1 84.06 283 PHE B N 1
ATOM 6292 C CA . PHE B 1 283 ? 6.383 -9.406 -27.141 1 84.06 283 PHE B CA 1
ATOM 6293 C C . PHE B 1 283 ? 6.543 -8.828 -25.734 1 84.06 283 PHE B C 1
ATOM 6295 O O . PHE B 1 283 ? 6.391 -7.625 -25.531 1 84.06 283 PHE B O 1
ATOM 6302 N N . ALA B 1 284 ? 6.836 -9.648 -24.812 1 86.94 284 ALA B N 1
ATOM 6303 C CA . ALA B 1 284 ? 7.051 -9.211 -23.438 1 86.94 284 ALA B CA 1
ATOM 6304 C C . ALA B 1 284 ? 8.25 -8.266 -23.344 1 86.94 284 ALA B C 1
ATOM 6306 O O . ALA B 1 284 ? 8.195 -7.25 -22.656 1 86.94 284 ALA B O 1
ATOM 6307 N N . VAL B 1 285 ? 9.258 -8.539 -24.078 1 88.19 285 VAL B N 1
ATOM 6308 C CA . VAL B 1 285 ? 10.461 -7.715 -24.062 1 88.19 285 VAL B CA 1
ATOM 6309 C C . VAL B 1 285 ? 10.156 -6.352 -24.688 1 88.19 285 VAL B C 1
ATOM 6311 O O . VAL B 1 285 ? 10.625 -5.32 -24.188 1 88.19 285 VAL B O 1
ATOM 6314 N N . VAL B 1 286 ? 9.375 -6.332 -25.703 1 88.75 286 VAL B N 1
ATOM 6315 C CA . VAL B 1 286 ? 9.008 -5.082 -26.359 1 88.75 286 VAL B CA 1
ATOM 6316 C C . VAL B 1 286 ? 8.141 -4.242 -25.422 1 88.75 286 VAL B C 1
ATOM 6318 O O . VAL B 1 286 ? 8.281 -3.016 -25.375 1 88.75 286 VAL B O 1
ATOM 6321 N N . ILE B 1 287 ? 7.277 -4.855 -24.672 1 89.44 287 ILE B N 1
ATOM 6322 C CA . ILE B 1 287 ? 6.441 -4.145 -23.703 1 89.44 287 ILE B CA 1
ATOM 6323 C C . ILE B 1 287 ? 7.32 -3.432 -22.688 1 89.44 287 ILE B C 1
ATOM 6325 O O . ILE B 1 287 ? 7.109 -2.252 -22.391 1 89.44 287 ILE B O 1
ATOM 6329 N N . TYR B 1 288 ? 8.258 -4.133 -22.188 1 91.12 288 TYR B N 1
ATOM 6330 C CA . TYR B 1 288 ? 9.156 -3.535 -21.203 1 91.12 288 TYR B CA 1
ATOM 6331 C C . TYR B 1 288 ? 9.914 -2.357 -21.797 1 91.12 288 TYR B C 1
ATOM 6333 O O . TYR B 1 288 ? 10.039 -1.304 -21.172 1 91.12 288 TYR B O 1
ATOM 6341 N N . THR B 1 289 ? 10.406 -2.516 -23 1 91.69 289 THR B N 1
ATOM 6342 C CA . THR B 1 289 ? 11.172 -1.471 -23.656 1 91.69 289 THR B CA 1
ATOM 6343 C C . THR B 1 289 ? 10.312 -0.231 -23.891 1 91.69 289 THR B C 1
ATOM 6345 O O . THR B 1 289 ? 10.781 0.896 -23.703 1 91.69 289 THR B O 1
ATOM 6348 N N . LEU B 1 290 ? 9.141 -0.441 -24.219 1 92.31 290 LEU B N 1
ATOM 6349 C CA . LEU B 1 290 ? 8.234 0.678 -24.453 1 92.31 290 LEU B CA 1
ATOM 6350 C C . LEU B 1 290 ? 7.895 1.384 -23.141 1 92.31 290 LEU B C 1
ATOM 6352 O O . LEU B 1 290 ? 7.77 2.611 -23.109 1 92.31 290 LEU B O 1
ATOM 6356 N N . GLN B 1 291 ? 7.73 0.588 -22.094 1 95 291 GLN B N 1
ATOM 6357 C CA . GLN B 1 291 ? 7.445 1.167 -20.781 1 95 291 GLN B CA 1
ATOM 6358 C C . GLN B 1 291 ? 8.586 2.076 -20.328 1 95 291 GLN B C 1
ATOM 6360 O O . GLN B 1 291 ? 8.352 3.227 -19.953 1 95 291 GLN B O 1
ATOM 6365 N N . ILE B 1 292 ? 9.797 1.606 -20.422 1 94.31 292 ILE B N 1
ATOM 6366 C CA . ILE B 1 292 ? 10.953 2.361 -19.969 1 94.31 292 ILE B CA 1
ATOM 6367 C C . ILE B 1 292 ? 11.172 3.576 -20.859 1 94.31 292 ILE B C 1
ATOM 6369 O O . ILE B 1 292 ? 11.5 4.66 -20.375 1 94.31 292 ILE B O 1
ATOM 6373 N N . LEU B 1 293 ? 10.945 3.398 -22.109 1 94.12 293 LEU B N 1
ATOM 6374 C CA . LEU B 1 293 ? 11.109 4.5 -23.047 1 94.12 293 LEU B CA 1
ATOM 6375 C C . LEU B 1 293 ? 10.109 5.613 -22.766 1 94.12 293 LEU B C 1
ATOM 6377 O O . LEU B 1 293 ? 10.484 6.789 -22.688 1 94.12 293 LEU B O 1
ATOM 6381 N N . LEU B 1 294 ? 8.922 5.242 -22.547 1 94.38 294 LEU B N 1
ATOM 6382 C CA . LEU B 1 294 ? 7.879 6.223 -22.281 1 94.38 294 LEU B CA 1
ATOM 6383 C C . LEU B 1 294 ? 8.133 6.957 -20.969 1 94.38 294 LEU B C 1
ATOM 6385 O O . LEU B 1 294 ? 7.984 8.18 -20.906 1 94.38 294 LEU B O 1
ATOM 6389 N N . LEU B 1 295 ? 8.5 6.242 -19.969 1 96.5 295 LEU B N 1
ATOM 6390 C CA . LEU B 1 295 ? 8.734 6.852 -18.656 1 96.5 295 LEU B CA 1
ATOM 6391 C C . LEU B 1 295 ? 9.969 7.75 -18.703 1 96.5 295 LEU B C 1
ATOM 6393 O O . LEU B 1 295 ? 9.953 8.859 -18.156 1 96.5 295 LEU B O 1
ATOM 6397 N N . THR B 1 296 ? 11.023 7.32 -19.391 1 94.88 296 THR B N 1
ATOM 6398 C CA . THR B 1 296 ? 12.25 8.109 -19.484 1 94.88 296 THR B CA 1
ATOM 6399 C C . THR B 1 296 ? 12.016 9.367 -20.312 1 94.88 296 THR B C 1
ATOM 6401 O O . THR B 1 296 ? 12.469 10.453 -19.953 1 94.88 296 THR B O 1
ATOM 6404 N N . LEU B 1 297 ? 11.281 9.234 -21.359 1 94 297 LEU B N 1
ATOM 6405 C CA . LEU B 1 297 ? 10.977 10.383 -22.188 1 94 297 LEU B CA 1
ATOM 6406 C C . LEU B 1 297 ? 10.117 11.398 -21.438 1 94 297 LEU B C 1
ATOM 6408 O O . LEU B 1 297 ? 10.328 12.602 -21.547 1 94 297 LEU B O 1
ATOM 6412 N N . SER B 1 298 ? 9.156 10.875 -20.672 1 95.31 298 SER B N 1
ATOM 6413 C CA . SER B 1 298 ? 8.336 11.766 -19.859 1 95.31 298 SER B CA 1
ATOM 6414 C C . SER B 1 298 ? 9.18 12.539 -18.859 1 95.31 298 SER B C 1
ATOM 6416 O O . SER B 1 298 ? 9.016 13.758 -18.703 1 95.31 298 SER B O 1
ATOM 6418 N N . CYS B 1 299 ? 10.141 11.883 -18.234 1 95.81 299 CYS B N 1
ATOM 6419 C CA . CYS B 1 299 ? 11.016 12.555 -17.281 1 95.81 299 CYS B CA 1
ATOM 6420 C C . CYS B 1 299 ? 11.883 13.602 -17.984 1 95.81 299 CYS B C 1
ATOM 6422 O O . CYS B 1 299 ? 12.117 14.68 -17.438 1 95.81 299 CYS B O 1
ATOM 6424 N N . PHE B 1 300 ? 12.273 13.344 -19.188 1 93.19 300 PHE B N 1
ATOM 6425 C CA . PHE B 1 300 ? 13.133 14.234 -19.953 1 93.19 300 PHE B CA 1
ATOM 6426 C C . PHE B 1 300 ? 12.414 15.539 -20.281 1 93.19 300 PHE B C 1
ATOM 6428 O O . PHE B 1 300 ? 13.047 16.594 -20.375 1 93.19 300 PHE B O 1
ATOM 6435 N N . VAL B 1 301 ? 11.164 15.414 -20.344 1 94.12 301 VAL B N 1
ATOM 6436 C CA . VAL B 1 301 ? 10.383 16.594 -20.688 1 94.12 301 VAL B CA 1
ATOM 6437 C C . VAL B 1 301 ? 9.953 17.328 -19.422 1 94.12 301 VAL B C 1
ATOM 6439 O O . VAL B 1 301 ? 10.094 18.547 -19.328 1 94.12 301 VAL B O 1
ATOM 6442 N N . ILE B 1 302 ? 9.539 16.656 -18.422 1 97.06 302 ILE B N 1
ATOM 6443 C CA . ILE B 1 302 ? 8.891 17.234 -17.25 1 97.06 302 ILE B CA 1
ATOM 6444 C C . ILE B 1 302 ? 9.938 17.875 -16.344 1 97.06 302 ILE B C 1
ATOM 6446 O O . ILE B 1 302 ? 9.703 18.953 -15.797 1 97.06 302 ILE B O 1
ATOM 6450 N N . ILE B 1 303 ? 11.133 17.297 -16.203 1 97.38 303 ILE B N 1
ATOM 6451 C CA . ILE B 1 303 ? 12.125 17.75 -15.234 1 97.38 303 ILE B CA 1
ATOM 6452 C C . ILE B 1 303 ? 12.648 19.141 -15.625 1 97.38 303 ILE B C 1
ATOM 6454 O O . ILE B 1 303 ? 12.672 20.047 -14.805 1 97.38 303 ILE B O 1
ATOM 6458 N N . PRO B 1 304 ? 13.016 19.359 -16.906 1 96.06 304 PRO B N 1
ATOM 6459 C CA . PRO B 1 304 ? 13.469 20.703 -17.266 1 96.06 304 PRO B CA 1
ATOM 6460 C C . PRO B 1 304 ? 12.367 21.75 -17.141 1 96.06 304 PRO B C 1
ATOM 6462 O O . PRO B 1 304 ? 12.633 22.891 -16.75 1 96.06 304 PRO B O 1
ATOM 6465 N N . ILE B 1 305 ? 11.164 21.422 -17.422 1 96.38 305 ILE B N 1
ATOM 6466 C CA . ILE B 1 305 ? 10.047 22.359 -17.281 1 96.38 305 ILE B CA 1
ATOM 6467 C C . ILE B 1 305 ? 9.852 22.703 -15.812 1 96.38 305 ILE B C 1
ATOM 6469 O O . ILE B 1 305 ? 9.656 23.875 -15.469 1 96.38 305 ILE B O 1
ATOM 6473 N N . ALA B 1 306 ? 9.875 21.703 -14.953 1 96.69 306 ALA B N 1
ATOM 6474 C CA . ALA B 1 306 ? 9.758 21.938 -13.516 1 96.69 306 ALA B CA 1
ATOM 6475 C C . ALA B 1 306 ? 10.898 22.812 -13 1 96.69 306 ALA B C 1
ATOM 6477 O O . ALA B 1 306 ? 10.672 23.719 -12.211 1 96.69 306 ALA B O 1
ATOM 6478 N N . TYR B 1 307 ? 12.094 22.562 -13.477 1 95.75 307 TYR B N 1
ATOM 6479 C CA . TYR B 1 307 ? 13.266 23.312 -13.055 1 95.75 307 TYR B CA 1
ATOM 6480 C C . TYR B 1 307 ? 13.125 24.781 -13.438 1 95.75 307 TYR B C 1
ATOM 6482 O O . TYR B 1 307 ? 13.422 25.672 -12.641 1 95.75 307 TYR B O 1
ATOM 6490 N N . TYR B 1 308 ? 12.664 25.016 -14.602 1 95 308 TYR B N 1
ATOM 6491 C CA . TYR B 1 308 ? 12.5 26.375 -15.094 1 95 308 TYR B CA 1
ATOM 6492 C C . TYR B 1 308 ? 11.438 27.125 -14.281 1 95 308 TYR B C 1
ATOM 6494 O O . TYR B 1 308 ? 11.648 28.281 -13.898 1 95 308 TYR B O 1
ATOM 6502 N N . ARG B 1 309 ? 10.391 26.516 -13.961 1 94 309 ARG B N 1
ATOM 6503 C CA . ARG B 1 309 ? 9.297 27.141 -13.219 1 94 309 ARG B CA 1
ATOM 6504 C C . ARG B 1 309 ? 9.703 27.422 -11.773 1 94 309 ARG B C 1
ATOM 6506 O O . ARG B 1 309 ? 9.312 28.438 -11.203 1 94 309 ARG B O 1
ATOM 6513 N N . MET B 1 310 ? 10.469 26.578 -11.195 1 94.44 310 MET B N 1
ATOM 6514 C CA . MET B 1 310 ? 10.828 26.688 -9.789 1 94.44 310 MET B CA 1
ATOM 6515 C C . MET B 1 310 ? 12.008 27.641 -9.609 1 94.44 310 MET B C 1
ATOM 6517 O O . MET B 1 310 ? 12.023 28.453 -8.68 1 94.44 310 MET B O 1
ATOM 6521 N N . ARG B 1 311 ? 12.945 27.594 -10.5 1 91.94 311 ARG B N 1
ATOM 6522 C CA . ARG B 1 311 ? 14.156 28.406 -10.391 1 91.94 311 ARG B CA 1
ATOM 6523 C C . ARG B 1 311 ? 13.828 29.891 -10.469 1 91.94 311 ARG B C 1
ATOM 6525 O O . ARG B 1 311 ? 14.414 30.703 -9.75 1 91.94 311 ARG B O 1
ATOM 6532 N N . ASN B 1 312 ? 12.898 30.234 -11.227 1 89.69 312 ASN B N 1
ATOM 6533 C CA . ASN B 1 312 ? 12.578 31.641 -11.461 1 89.69 312 ASN B CA 1
ATOM 6534 C C . ASN B 1 312 ? 11.703 32.188 -10.344 1 89.69 312 ASN B C 1
ATOM 6536 O O . ASN B 1 312 ? 11.672 33.406 -10.125 1 89.69 312 ASN B O 1
ATOM 6540 N N . GLN B 1 313 ? 11.164 31.344 -9.555 1 91.75 313 GLN B N 1
ATOM 6541 C CA . GLN B 1 313 ? 10.164 31.875 -8.633 1 91.75 313 GLN B CA 1
ATOM 6542 C C . GLN B 1 313 ? 10.555 31.594 -7.184 1 91.75 313 GLN B C 1
ATOM 6544 O O . GLN B 1 313 ? 10.031 32.219 -6.266 1 91.75 313 GLN B O 1
ATOM 6549 N N . LEU B 1 314 ? 11.383 30.641 -6.973 1 93.12 314 LEU B N 1
ATOM 6550 C CA . LEU B 1 314 ? 11.734 30.281 -5.605 1 93.12 314 LEU B CA 1
ATOM 6551 C C . LEU B 1 314 ? 13.07 30.906 -5.207 1 93.12 314 LEU B C 1
ATOM 6553 O O . LEU B 1 314 ? 13.906 31.188 -6.07 1 93.12 314 LEU B O 1
ATOM 6557 N N . ASP B 1 315 ? 13.227 31.094 -3.941 1 91.25 315 ASP B N 1
ATOM 6558 C CA . ASP B 1 315 ? 14.445 31.672 -3.389 1 91.25 315 ASP B CA 1
ATOM 6559 C C . ASP B 1 315 ? 15.359 30.594 -2.816 1 91.25 315 ASP B C 1
ATOM 6561 O O . ASP B 1 315 ? 14.922 29.469 -2.572 1 91.25 315 ASP B O 1
ATOM 6565 N N . VAL B 1 316 ? 16.609 30.922 -2.736 1 89.25 316 VAL B N 1
ATOM 6566 C CA . VAL B 1 316 ? 17.578 30.016 -2.125 1 89.25 316 VAL B CA 1
ATOM 6567 C C . VAL B 1 316 ? 17.578 30.219 -0.611 1 89.25 316 VAL B C 1
ATOM 6569 O O . VAL B 1 316 ? 17.516 31.344 -0.125 1 89.25 316 VAL B O 1
ATOM 6572 N N . VAL B 1 317 ? 17.562 29.125 0.04 1 85.75 317 VAL B N 1
ATOM 6573 C CA . VAL B 1 317 ? 17.578 29.156 1.498 1 85.75 317 VAL B CA 1
ATOM 6574 C C . VAL B 1 317 ? 18.812 29.891 1.99 1 85.75 317 VAL B C 1
ATOM 6576 O O . VAL B 1 317 ? 19.859 29.875 1.333 1 85.75 317 VAL B O 1
ATOM 6579 N N . ASN B 1 318 ? 18.688 30.406 3.141 1 80.25 318 ASN B N 1
ATOM 6580 C CA . ASN B 1 318 ? 19.797 31.125 3.746 1 80.25 318 ASN B CA 1
ATOM 6581 C C . ASN B 1 318 ? 20.984 30.219 4.008 1 80.25 318 ASN B C 1
ATOM 6583 O O . ASN B 1 318 ? 20.828 29.016 4.246 1 80.25 318 ASN B O 1
ATOM 6587 N N . PHE B 1 319 ? 22.125 30.719 3.939 1 73.69 319 PHE B N 1
ATOM 6588 C CA . PHE B 1 319 ? 23.391 30 4.043 1 73.69 319 PHE B CA 1
ATOM 6589 C C . PHE B 1 319 ? 23.469 29.219 5.348 1 73.69 319 PHE B C 1
ATOM 6591 O O . PHE B 1 319 ? 24.031 28.109 5.383 1 73.69 319 PHE B O 1
ATOM 6598 N N . GLU B 1 320 ? 22.859 29.703 6.391 1 70 320 GLU B N 1
ATOM 6599 C CA . GLU B 1 320 ? 22.906 29.062 7.699 1 70 320 GLU B CA 1
ATOM 6600 C C . GLU B 1 320 ? 22.156 27.734 7.691 1 70 320 GLU B C 1
ATOM 6602 O O . GLU B 1 320 ? 22.5 26.812 8.43 1 70 320 GLU B O 1
ATOM 6607 N N . HIS B 1 321 ? 21.266 27.656 6.82 1 67.44 321 HIS B N 1
ATOM 6608 C CA . HIS B 1 321 ? 20.391 26.484 6.828 1 67.44 321 HIS B CA 1
ATOM 6609 C C . HIS B 1 321 ? 20.734 25.547 5.672 1 67.44 321 HIS B C 1
ATOM 6611 O O . HIS B 1 321 ? 20.156 24.453 5.57 1 67.44 321 HIS B O 1
ATOM 6617 N N . ARG B 1 322 ? 21.688 25.906 4.895 1 66.56 322 ARG B N 1
ATOM 6618 C CA . ARG B 1 322 ? 21.953 25.188 3.656 1 66.56 322 ARG B CA 1
ATOM 6619 C C . ARG B 1 322 ? 22.703 23.891 3.928 1 66.56 322 ARG B C 1
ATOM 6621 O O . ARG B 1 322 ? 22.562 22.922 3.188 1 66.56 322 ARG B O 1
ATOM 6628 N N . ASN B 1 323 ? 23.484 23.969 4.988 1 70.81 323 ASN B N 1
ATOM 6629 C CA . ASN B 1 323 ? 24.328 22.781 5.148 1 70.81 323 ASN B CA 1
ATOM 6630 C C . ASN B 1 323 ? 24.016 22.047 6.449 1 70.81 323 ASN B C 1
ATOM 6632 O O . ASN B 1 323 ? 24.906 21.875 7.289 1 70.81 323 ASN B O 1
ATOM 6636 N N . ASN B 1 324 ? 22.781 21.688 6.492 1 75.44 324 ASN B N 1
ATOM 6637 C CA . ASN B 1 324 ? 22.406 20.844 7.625 1 75.44 324 ASN B CA 1
ATOM 6638 C C . ASN B 1 324 ? 22.75 19.375 7.367 1 75.44 324 ASN B C 1
ATOM 6640 O O . ASN B 1 324 ? 22.953 18.969 6.219 1 75.44 324 ASN B O 1
ATOM 6644 N N . SER B 1 325 ? 23 18.672 8.375 1 76.56 325 SER B N 1
ATOM 6645 C CA . SER B 1 325 ? 23.406 17.266 8.281 1 76.56 325 SER B CA 1
ATOM 6646 C C . SER B 1 325 ? 22.406 16.453 7.449 1 76.56 325 SER B C 1
ATOM 6648 O O . SER B 1 325 ? 22.812 15.562 6.707 1 76.56 325 SER B O 1
ATOM 6650 N N . PHE B 1 326 ? 21.203 16.812 7.523 1 79.81 326 PHE B N 1
ATOM 6651 C CA . PHE B 1 326 ? 20.172 16.062 6.793 1 79.81 326 PHE B CA 1
ATOM 6652 C C . PHE B 1 326 ? 20.281 16.328 5.297 1 79.81 326 PHE B C 1
ATOM 6654 O O . PHE B 1 326 ? 20.156 15.406 4.488 1 79.81 326 PHE B O 1
ATOM 6661 N N . MET B 1 327 ? 20.562 17.547 4.93 1 84.19 327 MET B N 1
ATOM 6662 C CA . MET B 1 327 ? 20.688 17.891 3.52 1 84.19 327 MET B CA 1
ATOM 6663 C C . MET B 1 327 ? 21.953 17.281 2.928 1 84.19 327 MET B C 1
ATOM 6665 O O . MET B 1 327 ? 21.953 16.828 1.78 1 84.19 327 MET B O 1
ATOM 6669 N N . MET B 1 328 ? 22.938 17.219 3.715 1 85.06 328 MET B N 1
ATOM 6670 C CA . MET B 1 328 ? 24.188 16.609 3.264 1 85.06 328 MET B CA 1
ATOM 6671 C C . MET B 1 328 ? 24 15.102 3.047 1 85.06 328 MET B C 1
ATOM 6673 O O . MET B 1 328 ? 24.531 14.539 2.09 1 85.06 328 MET B O 1
ATOM 6677 N N . MET B 1 329 ? 23.297 14.562 3.967 1 86.62 329 MET B N 1
ATOM 6678 C CA . MET B 1 329 ? 23.031 13.141 3.814 1 86.62 329 MET B CA 1
ATOM 6679 C C . MET B 1 329 ? 22.188 12.867 2.568 1 86.62 329 MET B C 1
ATOM 6681 O O . MET B 1 329 ? 22.453 11.906 1.837 1 86.62 329 MET B O 1
ATOM 6685 N N . ASP B 1 330 ? 21.219 13.719 2.344 1 90 330 ASP B N 1
ATOM 6686 C CA . ASP B 1 330 ? 20.406 13.57 1.143 1 90 330 ASP B CA 1
ATOM 6687 C C . ASP B 1 330 ? 21.266 13.695 -0.12 1 90 330 ASP B C 1
ATOM 6689 O O . ASP B 1 330 ? 21.062 12.961 -1.087 1 90 330 ASP B O 1
ATOM 6693 N N . ASP B 1 331 ? 22.234 14.562 -0.105 1 92.19 331 ASP B N 1
ATOM 6694 C CA . ASP B 1 331 ? 23.125 14.727 -1.244 1 92.19 331 ASP B CA 1
ATOM 6695 C C . ASP B 1 331 ? 23.938 13.453 -1.482 1 92.19 331 ASP B C 1
ATOM 6697 O O . ASP B 1 331 ? 24.047 12.984 -2.617 1 92.19 331 ASP B O 1
ATOM 6701 N N . ILE B 1 332 ? 24.375 12.914 -0.448 1 90.44 332 ILE B N 1
ATOM 6702 C CA . ILE B 1 332 ? 25.219 11.727 -0.543 1 90.44 332 ILE B CA 1
ATOM 6703 C C . ILE B 1 332 ? 24.391 10.555 -1.061 1 90.44 332 ILE B C 1
ATOM 6705 O O . ILE B 1 332 ? 24.828 9.805 -1.934 1 90.44 332 ILE B O 1
ATOM 6709 N N . LEU B 1 333 ? 23.234 10.484 -0.56 1 92.56 333 LEU B N 1
ATOM 6710 C CA . LEU B 1 333 ? 22.391 9.352 -0.901 1 92.56 333 LEU B CA 1
ATOM 6711 C C . LEU B 1 333 ? 21.891 9.453 -2.34 1 92.56 333 LEU B C 1
ATOM 6713 O O . LEU B 1 333 ? 21.547 8.438 -2.953 1 92.56 333 LEU B O 1
ATOM 6717 N N . ILE B 1 334 ? 21.844 10.641 -2.908 1 95.88 334 ILE B N 1
ATOM 6718 C CA . ILE B 1 334 ? 21.469 10.828 -4.305 1 95.88 334 ILE B CA 1
ATOM 6719 C C . ILE B 1 334 ? 22.688 10.617 -5.203 1 95.88 334 ILE B C 1
ATOM 6721 O O . ILE B 1 334 ? 22.562 10.102 -6.316 1 95.88 334 ILE B O 1
ATOM 6725 N N . LEU B 1 335 ? 23.875 10.914 -4.723 1 95.25 335 LEU B N 1
ATOM 6726 C CA . LEU B 1 335 ? 25.078 10.914 -5.551 1 95.25 335 LEU B CA 1
ATOM 6727 C C . LEU B 1 335 ? 25.719 9.523 -5.578 1 95.25 335 LEU B C 1
ATOM 6729 O O . LEU B 1 335 ? 26.25 9.102 -6.613 1 95.25 335 LEU B O 1
ATOM 6733 N N . ILE B 1 336 ? 25.578 8.742 -4.586 1 93.44 336 ILE B N 1
ATOM 6734 C CA . ILE B 1 336 ? 26.266 7.461 -4.449 1 93.44 336 ILE B CA 1
ATOM 6735 C C . ILE B 1 336 ? 25.734 6.477 -5.488 1 93.44 336 ILE B C 1
ATOM 6737 O O . ILE B 1 336 ? 26.516 5.73 -6.098 1 93.44 336 ILE B O 1
ATOM 6741 N N . PRO B 1 337 ? 24.469 6.477 -5.785 1 96.38 337 PRO B N 1
ATOM 6742 C CA . PRO B 1 337 ? 23.953 5.488 -6.734 1 96.38 337 PRO B CA 1
ATOM 6743 C C . PRO B 1 337 ? 24.266 5.844 -8.188 1 96.38 337 PRO B C 1
ATOM 6745 O O . PRO B 1 337 ? 24.172 4.984 -9.07 1 96.38 337 PRO B O 1
ATOM 6748 N N . ILE B 1 338 ? 24.734 7.016 -8.555 1 96.88 338 ILE B N 1
ATOM 6749 C CA . ILE B 1 338 ? 24.875 7.504 -9.922 1 96.88 338 ILE B CA 1
ATOM 6750 C C . ILE B 1 338 ? 25.922 6.676 -10.656 1 96.88 338 ILE B C 1
ATOM 6752 O O . ILE B 1 338 ? 25.688 6.215 -11.781 1 96.88 338 ILE B O 1
ATOM 6756 N N . PRO B 1 339 ? 27.047 6.309 -10.055 1 96.38 339 PRO B N 1
ATOM 6757 C CA . PRO B 1 339 ? 28.031 5.484 -10.766 1 96.38 339 PRO B CA 1
ATOM 6758 C C . PRO B 1 339 ? 27.5 4.102 -11.125 1 96.38 339 PRO B C 1
ATOM 6760 O O . PRO B 1 339 ? 27.906 3.521 -12.133 1 96.38 339 PRO B O 1
ATOM 6763 N N . PHE B 1 340 ? 26.641 3.602 -10.344 1 96 340 PHE B N 1
ATOM 6764 C CA . PHE B 1 340 ? 26.078 2.279 -10.609 1 96 340 PHE B CA 1
ATOM 6765 C C . PHE B 1 340 ? 25.188 2.309 -11.836 1 96 340 PHE B C 1
ATOM 6767 O O . PHE B 1 340 ? 25.094 1.327 -12.57 1 96 340 PHE B O 1
ATOM 6774 N N .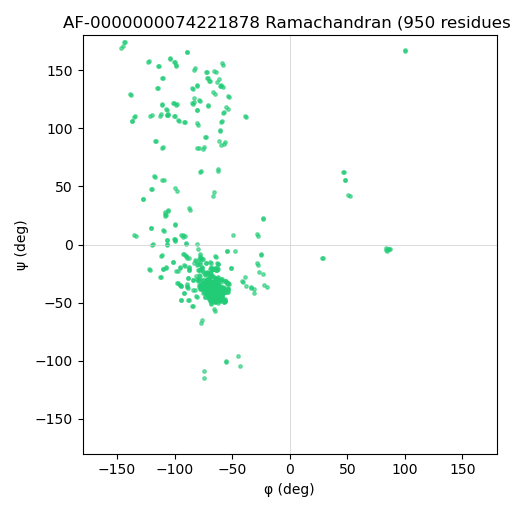 TYR B 1 341 ? 24.5 3.447 -12.109 1 96.31 341 TYR B N 1
ATOM 6775 C CA . TYR B 1 341 ? 23.766 3.623 -13.359 1 96.31 341 TYR B CA 1
ATOM 6776 C C . TYR B 1 341 ? 24.703 3.584 -14.555 1 96.31 341 TYR B C 1
ATOM 6778 O O . TYR B 1 341 ? 24.406 2.928 -15.562 1 96.31 341 TYR B O 1
ATOM 6786 N N . PHE B 1 342 ? 25.812 4.199 -14.375 1 96.62 342 PHE B N 1
ATOM 6787 C CA . PHE B 1 342 ? 26.781 4.25 -15.461 1 96.62 342 PHE B CA 1
ATOM 6788 C C . PHE B 1 342 ? 27.344 2.861 -15.75 1 96.62 342 PHE B C 1
ATOM 6790 O O . PHE B 1 342 ? 27.422 2.453 -16.906 1 96.62 342 PHE B O 1
ATOM 6797 N N . ILE B 1 343 ? 27.625 2.152 -14.734 1 96.5 343 ILE B N 1
ATOM 6798 C CA . ILE B 1 343 ? 28.203 0.82 -14.906 1 96.5 343 ILE B CA 1
ATOM 6799 C C . ILE B 1 343 ? 27.172 -0.097 -15.562 1 96.5 343 ILE B C 1
ATOM 6801 O O . ILE B 1 343 ? 27.469 -0.754 -16.562 1 96.5 343 ILE B O 1
ATOM 6805 N N . HIS B 1 344 ? 26 -0.093 -15.086 1 95.12 344 HIS B N 1
ATOM 6806 C CA . HIS B 1 344 ? 24.953 -1 -15.562 1 95.12 344 HIS B CA 1
ATOM 6807 C C . HIS B 1 344 ? 24.625 -0.725 -17.031 1 95.12 344 HIS B C 1
ATOM 6809 O O . HIS B 1 344 ? 24.672 -1.632 -17.859 1 95.12 344 HIS B O 1
ATOM 6815 N N . TYR B 1 345 ? 24.406 0.5 -17.406 1 95 345 TYR B N 1
ATOM 6816 C CA . TYR B 1 345 ? 23.875 0.811 -18.719 1 95 345 TYR B CA 1
ATOM 6817 C C . TYR B 1 345 ? 25 0.948 -19.734 1 95 345 TYR B C 1
ATOM 6819 O O . TYR B 1 345 ? 24.781 0.732 -20.938 1 95 345 TYR B O 1
ATOM 6827 N N . THR B 1 346 ? 26.219 1.225 -19.281 1 95.06 346 THR B N 1
ATOM 6828 C CA . THR B 1 346 ? 27.344 1.178 -20.203 1 95.06 346 THR B CA 1
ATOM 6829 C C . THR B 1 346 ? 27.672 -0.262 -20.609 1 95.06 346 THR B C 1
ATOM 6831 O O . THR B 1 346 ? 27.922 -0.547 -21.781 1 95.06 346 THR B O 1
ATOM 6834 N N . CYS B 1 347 ? 27.641 -1.178 -19.625 1 94.25 347 CYS B N 1
ATOM 6835 C CA . CYS B 1 347 ? 27.859 -2.586 -19.938 1 94.25 347 CYS B CA 1
ATOM 6836 C C . CYS B 1 347 ? 26.766 -3.121 -20.844 1 94.25 347 CYS B C 1
ATOM 6838 O O . CYS B 1 347 ? 27.031 -3.891 -21.781 1 94.25 347 CYS B O 1
ATOM 6840 N N . SER B 1 348 ? 25.594 -2.688 -20.578 1 92.88 348 SER B N 1
ATOM 6841 C CA . SER B 1 348 ? 24.484 -3.107 -21.438 1 92.88 348 SER B CA 1
ATOM 6842 C C . SER B 1 348 ? 24.625 -2.561 -22.844 1 92.88 348 SER B C 1
ATOM 6844 O O . SER B 1 348 ? 24.406 -3.279 -23.828 1 92.88 348 SER B O 1
ATOM 6846 N N . ALA B 1 349 ? 25.047 -1.336 -23.016 1 93.12 349 ALA B N 1
ATOM 6847 C CA . ALA B 1 349 ? 25.234 -0.718 -24.328 1 93.12 349 ALA B CA 1
ATOM 6848 C C . ALA B 1 349 ? 26.391 -1.375 -25.078 1 93.12 349 ALA B C 1
ATOM 6850 O O . ALA B 1 349 ? 26.281 -1.643 -26.281 1 93.12 349 ALA B O 1
ATOM 6851 N N . ILE B 1 350 ? 27.453 -1.647 -24.359 1 93.25 350 ILE B N 1
ATOM 6852 C CA . ILE B 1 350 ? 28.594 -2.301 -24.969 1 93.25 350 ILE B CA 1
ATOM 6853 C C . ILE B 1 350 ? 28.203 -3.678 -25.484 1 93.25 350 ILE B C 1
ATOM 6855 O O . ILE B 1 350 ? 28.531 -4.043 -26.625 1 93.25 350 ILE B O 1
ATOM 6859 N N . ALA B 1 351 ? 27.453 -4.402 -24.641 1 92.88 351 ALA B N 1
ATOM 6860 C CA . ALA B 1 351 ? 27.016 -5.73 -25.062 1 92.88 351 ALA B CA 1
ATOM 6861 C C . ALA B 1 351 ? 26.125 -5.652 -26.297 1 92.88 351 ALA B C 1
ATOM 6863 O O . ALA B 1 351 ? 26.266 -6.465 -27.219 1 92.88 351 ALA B O 1
ATOM 6864 N N . SER B 1 352 ? 25.281 -4.68 -26.375 1 91.31 352 SER B N 1
ATOM 6865 C CA . SER B 1 352 ? 24.359 -4.527 -27.5 1 91.31 352 SER B CA 1
ATOM 6866 C C . SER B 1 352 ? 25.109 -4.129 -28.766 1 91.31 352 SER B C 1
ATOM 6868 O O . SER B 1 352 ? 24.719 -4.516 -29.875 1 91.31 352 SER B O 1
ATOM 6870 N N . ILE B 1 353 ? 26.203 -3.438 -28.641 1 90.06 353 ILE B N 1
ATOM 6871 C CA . ILE B 1 353 ? 27 -2.988 -29.781 1 90.06 353 ILE B CA 1
ATOM 6872 C C . ILE B 1 353 ? 27.859 -4.137 -30.297 1 90.06 353 ILE B C 1
ATOM 6874 O O . ILE B 1 353 ? 28.062 -4.285 -31.5 1 90.06 353 ILE B O 1
ATOM 6878 N N . MET B 1 354 ? 28.25 -5.004 -29.422 1 89.88 354 MET B N 1
ATOM 6879 C CA . MET B 1 354 ? 29.25 -6.008 -29.766 1 89.88 354 MET B CA 1
ATOM 6880 C C . MET B 1 354 ? 28.594 -7.281 -30.297 1 89.88 354 MET B C 1
ATOM 6882 O O . MET B 1 354 ? 29.25 -8.094 -30.953 1 89.88 354 MET B O 1
ATOM 6886 N N . ILE B 1 355 ? 27.328 -7.402 -30 1 84.94 355 ILE B N 1
ATOM 6887 C CA . ILE B 1 355 ? 26.672 -8.617 -30.453 1 84.94 355 ILE B CA 1
ATOM 6888 C C . ILE B 1 355 ? 26.484 -8.562 -31.969 1 84.94 355 ILE B C 1
ATOM 6890 O O . ILE B 1 355 ? 26.453 -7.484 -32.562 1 84.94 355 ILE B O 1
ATOM 6894 N N . ASN B 1 356 ? 26.531 -9.734 -32.625 1 74.5 356 ASN B N 1
ATOM 6895 C CA . ASN B 1 356 ? 26.516 -9.891 -34.062 1 74.5 356 ASN B CA 1
ATOM 6896 C C . ASN B 1 356 ? 25.312 -9.188 -34.688 1 74.5 356 ASN B C 1
ATOM 6898 O O . ASN B 1 356 ? 25.422 -8.594 -35.781 1 74.5 356 ASN B O 1
ATOM 6902 N N . ASN B 1 357 ? 24.156 -9.219 -34.062 1 74.62 357 ASN B N 1
ATOM 6903 C CA . ASN B 1 357 ? 22.953 -8.594 -34.562 1 74.62 357 ASN B CA 1
ATOM 6904 C C . ASN B 1 357 ? 22.703 -7.234 -33.938 1 74.62 357 ASN B C 1
ATOM 6906 O O . ASN B 1 357 ? 21.562 -6.898 -33.594 1 74.62 357 ASN B O 1
ATOM 6910 N N . SER B 1 358 ? 23.812 -6.539 -33.938 1 71.5 358 SER B N 1
ATOM 6911 C CA . SER B 1 358 ? 23.781 -5.254 -33.25 1 71.5 358 SER B CA 1
ATOM 6912 C C . SER B 1 358 ? 22.875 -4.262 -34 1 71.5 358 SER B C 1
ATOM 6914 O O . SER B 1 358 ? 22.281 -3.385 -33.375 1 71.5 358 SER B O 1
ATOM 6916 N N . MET B 1 359 ? 22.703 -4.57 -35.25 1 73.44 359 MET B N 1
ATOM 6917 C CA . MET B 1 359 ? 21.984 -3.578 -36.031 1 73.44 359 MET B CA 1
ATOM 6918 C C . MET B 1 359 ? 20.484 -3.873 -36.062 1 73.44 359 MET B C 1
ATOM 6920 O O . MET B 1 359 ? 19.703 -3.125 -36.656 1 73.44 359 MET B O 1
ATOM 6924 N N . GLU B 1 360 ? 20.172 -4.844 -35.281 1 78.62 360 GLU B N 1
ATOM 6925 C CA . GLU B 1 360 ? 18.734 -5.105 -35.188 1 78.62 360 GLU B CA 1
ATOM 6926 C C . GLU B 1 360 ? 18.031 -4.008 -34.406 1 78.62 360 GLU B C 1
ATOM 6928 O O . GLU B 1 360 ? 18.609 -3.438 -33.469 1 78.62 360 GLU B O 1
ATOM 6933 N N . CYS B 1 361 ? 16.875 -3.668 -34.781 1 73.38 361 CYS B N 1
ATOM 6934 C CA . CYS B 1 361 ? 16.078 -2.564 -34.25 1 73.38 361 CYS B CA 1
ATOM 6935 C C . CYS B 1 361 ? 15.945 -2.668 -32.75 1 73.38 361 CYS B C 1
ATOM 6937 O O . CYS B 1 361 ? 16.016 -1.658 -32.031 1 73.38 361 CYS B O 1
ATOM 6939 N N . ASN B 1 362 ? 15.906 -3.834 -32.312 1 77.31 362 ASN B N 1
ATOM 6940 C CA . ASN B 1 362 ? 15.719 -4.008 -30.859 1 77.31 362 ASN B CA 1
ATOM 6941 C C . ASN B 1 362 ? 16.969 -3.627 -30.094 1 77.31 362 ASN B C 1
ATOM 6943 O O . ASN B 1 362 ? 16.891 -2.973 -29.047 1 77.31 362 ASN B O 1
ATOM 6947 N N . ASN B 1 363 ? 18.109 -3.945 -30.672 1 83.81 363 ASN B N 1
ATOM 6948 C CA . ASN B 1 363 ? 19.359 -3.627 -29.984 1 83.81 363 ASN B CA 1
ATOM 6949 C C . ASN B 1 363 ? 19.688 -2.137 -30.062 1 83.81 363 ASN B C 1
ATOM 6951 O O . ASN B 1 363 ? 20.188 -1.551 -29.094 1 83.81 363 ASN B O 1
ATOM 6955 N N . LEU B 1 364 ? 19.328 -1.558 -31.125 1 87.19 364 LEU B N 1
ATOM 6956 C CA . LEU B 1 364 ? 19.531 -0.122 -31.266 1 87.19 364 LEU B CA 1
ATOM 6957 C C . LEU B 1 364 ? 18.641 0.661 -30.312 1 87.19 364 LEU B C 1
ATOM 6959 O O . LEU B 1 364 ? 19.078 1.652 -29.719 1 87.19 364 LEU B O 1
ATOM 6963 N N . THR B 1 365 ? 17.438 0.207 -30.219 1 87.88 365 THR B N 1
ATOM 6964 C CA . THR B 1 365 ? 16.516 0.858 -29.297 1 87.88 365 THR B CA 1
ATOM 6965 C C . THR B 1 365 ? 17 0.724 -27.844 1 87.88 365 THR B C 1
ATOM 6967 O O . THR B 1 365 ? 16.891 1.665 -27.062 1 87.88 365 THR B O 1
ATOM 6970 N N . LEU B 1 366 ? 17.594 -0.384 -27.609 1 88.56 366 LEU B N 1
ATOM 6971 C CA . LEU B 1 366 ? 18.094 -0.612 -26.266 1 88.56 366 LEU B CA 1
ATOM 6972 C C . LEU B 1 366 ? 19.281 0.298 -25.969 1 88.56 366 LEU B C 1
ATOM 6974 O O . LEU B 1 366 ? 19.391 0.835 -24.859 1 88.56 366 LEU B O 1
ATOM 6978 N N . ILE B 1 367 ? 20.125 0.454 -26.922 1 91.69 367 ILE B N 1
ATOM 6979 C CA . ILE B 1 367 ? 21.25 1.355 -26.766 1 91.69 367 ILE B CA 1
ATOM 6980 C C . ILE B 1 367 ? 20.75 2.777 -26.531 1 91.69 367 ILE B C 1
ATOM 6982 O O . ILE B 1 367 ? 21.25 3.475 -25.641 1 91.69 367 ILE B O 1
ATOM 6986 N N . GLY B 1 368 ? 19.797 3.162 -27.266 1 91.81 368 GLY B N 1
ATOM 6987 C CA . GLY B 1 368 ? 19.219 4.48 -27.078 1 91.81 368 GLY B CA 1
ATOM 6988 C C . GLY B 1 368 ? 18.609 4.684 -25.703 1 91.81 368 GLY B C 1
ATOM 6989 O O . GLY B 1 368 ? 18.812 5.719 -25.062 1 91.81 368 GLY B O 1
ATOM 6990 N N . ILE B 1 369 ? 17.953 3.711 -25.219 1 92 369 ILE B N 1
ATOM 6991 C CA . ILE B 1 369 ? 17.297 3.779 -23.922 1 92 369 ILE B CA 1
ATOM 6992 C C . ILE B 1 369 ? 18.359 3.83 -22.828 1 92 369 ILE B C 1
ATOM 6994 O O . ILE B 1 369 ? 18.219 4.555 -21.844 1 92 369 ILE B O 1
ATOM 6998 N N . ASP B 1 370 ? 19.438 3.082 -22.953 1 94.06 370 ASP B N 1
ATOM 6999 C CA . ASP B 1 370 ? 20.516 3.078 -21.984 1 94.06 370 ASP B CA 1
ATOM 7000 C C . ASP B 1 370 ? 21.141 4.469 -21.828 1 94.06 370 ASP B C 1
ATOM 7002 O O . ASP B 1 370 ? 21.297 4.973 -20.719 1 94.06 370 ASP B O 1
ATOM 7006 N N . PHE B 1 371 ? 21.312 5.07 -22.906 1 94.69 371 PHE B N 1
ATOM 7007 C CA . PHE B 1 371 ? 21.906 6.402 -22.875 1 94.69 371 PHE B CA 1
ATOM 7008 C C . PHE B 1 371 ? 20.906 7.422 -22.344 1 94.69 371 PHE B C 1
ATOM 7010 O O . PHE B 1 371 ? 21.266 8.297 -21.562 1 94.69 371 PHE B O 1
ATOM 7017 N N . LEU B 1 372 ? 19.719 7.281 -22.781 1 94.94 372 LEU B N 1
ATOM 7018 C CA . LEU B 1 372 ? 18.688 8.188 -22.312 1 94.94 372 LEU B CA 1
ATOM 7019 C C . LEU B 1 372 ? 18.5 8.078 -20.797 1 94.94 372 LEU B C 1
ATOM 7021 O O . LEU B 1 372 ? 18.266 9.078 -20.109 1 94.94 372 LEU B O 1
ATOM 7025 N N . THR B 1 373 ? 18.594 6.91 -20.281 1 95 373 THR B N 1
ATOM 7026 C CA . THR B 1 373 ? 18.438 6.691 -18.844 1 95 373 THR B CA 1
ATOM 7027 C C . THR B 1 373 ? 19.578 7.344 -18.062 1 95 373 THR B C 1
ATOM 7029 O O . THR B 1 373 ? 19.344 7.98 -17.031 1 95 373 THR B O 1
ATOM 7032 N N . ILE B 1 374 ? 20.75 7.234 -18.562 1 96 374 ILE B N 1
ATOM 7033 C CA . ILE B 1 374 ? 21.906 7.855 -17.906 1 96 374 ILE B CA 1
ATOM 7034 C C . ILE B 1 374 ? 21.734 9.375 -17.906 1 96 374 ILE B C 1
ATOM 7036 O O . ILE B 1 374 ? 21.938 10.023 -16.891 1 96 374 ILE B O 1
ATOM 7040 N N . ILE B 1 375 ? 21.297 9.883 -18.984 1 96.25 375 ILE B N 1
ATOM 7041 C CA . ILE B 1 375 ? 21.109 11.328 -19.109 1 96.25 375 ILE B CA 1
ATOM 7042 C C . ILE B 1 375 ? 20 11.789 -18.172 1 96.25 375 ILE B C 1
ATOM 7044 O O . ILE B 1 375 ? 20.109 12.836 -17.531 1 96.25 375 ILE B O 1
ATOM 7048 N N . GLN B 1 376 ? 19.016 11.016 -18.156 1 96.25 376 GLN B N 1
ATOM 7049 C CA . GLN B 1 376 ? 17.875 11.352 -17.281 1 96.25 376 GLN B CA 1
ATOM 7050 C C . GLN B 1 376 ? 18.312 11.445 -15.828 1 96.25 376 GLN B C 1
ATOM 7052 O O . GLN B 1 376 ? 17.938 12.375 -15.117 1 96.25 376 GLN B O 1
ATOM 7057 N N . VAL B 1 377 ? 19.094 10.531 -15.352 1 96.31 377 VAL B N 1
ATOM 7058 C CA . VAL B 1 377 ? 19.578 10.523 -13.969 1 96.31 377 VAL B CA 1
ATOM 7059 C C . VAL B 1 377 ? 20.516 11.695 -13.734 1 96.31 377 VAL B C 1
ATOM 7061 O O . VAL B 1 377 ? 20.484 12.32 -12.672 1 96.31 377 VAL B O 1
ATOM 7064 N N . MET B 1 378 ? 21.266 12.102 -14.734 1 96.31 378 MET B N 1
ATOM 7065 C CA . MET B 1 378 ? 22.219 13.195 -14.641 1 96.31 378 MET B CA 1
ATOM 7066 C C . MET B 1 378 ? 21.5 14.539 -14.594 1 96.31 378 MET B C 1
ATOM 7068 O O . MET B 1 378 ? 22.031 15.508 -14.039 1 96.31 378 MET B O 1
ATOM 7072 N N . ILE B 1 379 ? 20.375 14.555 -15.133 1 96.25 379 ILE B N 1
ATOM 7073 C CA . ILE B 1 379 ? 19.594 15.797 -15.125 1 96.25 379 ILE B CA 1
ATOM 7074 C C . ILE B 1 379 ? 18.75 15.867 -13.852 1 96.25 379 ILE B C 1
ATOM 7076 O O . ILE B 1 379 ? 18.625 16.938 -13.242 1 96.25 379 ILE B O 1
ATOM 7080 N N . GLN B 1 380 ? 18.25 14.789 -13.445 1 97.44 380 GLN B N 1
ATOM 7081 C CA . GLN B 1 380 ? 17.344 14.758 -12.297 1 97.44 380 GLN B CA 1
ATOM 7082 C C . GLN B 1 380 ? 18.109 15.016 -11 1 97.44 380 GLN B C 1
ATOM 7084 O O . GLN B 1 380 ? 17.594 15.664 -10.094 1 97.44 380 GLN B O 1
ATOM 7089 N N . SER B 1 381 ? 19.344 14.539 -10.875 1 97.44 381 SER B N 1
ATOM 7090 C CA . SER B 1 381 ? 20.125 14.633 -9.641 1 97.44 381 SER B CA 1
ATOM 7091 C C . SER B 1 381 ? 20.391 16.078 -9.266 1 97.44 381 SER B C 1
ATOM 7093 O O . SER B 1 381 ? 20.109 16.516 -8.148 1 97.44 381 SER B O 1
ATOM 7095 N N . PRO B 1 382 ? 20.891 16.906 -10.18 1 95.94 382 PRO B N 1
ATOM 7096 C CA . PRO B 1 382 ? 21.078 18.312 -9.812 1 95.94 382 PRO B CA 1
ATOM 7097 C C . PRO B 1 382 ? 19.766 19.047 -9.57 1 95.94 382 PRO B C 1
ATOM 7099 O O . PRO B 1 382 ? 19.703 19.953 -8.742 1 95.94 382 PRO B O 1
ATOM 7102 N N . PHE B 1 383 ? 18.75 18.672 -10.273 1 97 383 PHE B N 1
ATOM 7103 C CA . PHE B 1 383 ? 17.438 19.234 -10.023 1 97 383 PHE B CA 1
ATOM 7104 C C . PHE B 1 383 ? 17.016 19.031 -8.578 1 97 383 PHE B C 1
ATOM 7106 O O . PHE B 1 383 ? 16.547 19.953 -7.918 1 97 383 PHE B O 1
ATOM 7113 N N . ILE B 1 384 ? 17.188 17.828 -8.086 1 96.88 384 ILE B N 1
ATOM 7114 C CA . ILE B 1 384 ? 16.781 17.484 -6.73 1 96.88 384 ILE B CA 1
ATOM 7115 C C . ILE B 1 384 ? 17.672 18.219 -5.727 1 96.88 384 ILE B C 1
ATOM 7117 O O . ILE B 1 384 ? 17.172 18.859 -4.793 1 96.88 384 ILE B O 1
ATOM 7121 N N . VAL B 1 385 ? 18.984 18.219 -5.902 1 94.5 385 VAL B N 1
ATOM 7122 C CA . VAL B 1 385 ? 19.938 18.812 -4.969 1 94.5 385 VAL B CA 1
ATOM 7123 C C . VAL B 1 385 ? 19.703 20.328 -4.883 1 94.5 385 VAL B C 1
ATOM 7125 O O . VAL B 1 385 ? 19.719 20.906 -3.793 1 94.5 385 VAL B O 1
ATOM 7128 N N . ASP B 1 386 ? 19.375 20.922 -5.945 1 94.25 386 ASP B N 1
ATOM 7129 C CA . ASP B 1 386 ? 19.156 22.375 -5.98 1 94.25 386 ASP B CA 1
ATOM 7130 C C . ASP B 1 386 ? 17.844 22.734 -5.301 1 94.25 386 ASP B C 1
ATOM 7132 O O . ASP B 1 386 ? 17.797 23.672 -4.492 1 94.25 386 ASP B O 1
ATOM 7136 N N . ASN B 1 387 ? 16.828 22.031 -5.586 1 94.69 387 ASN B N 1
ATOM 7137 C CA . ASN B 1 387 ? 15.516 22.422 -5.105 1 94.69 387 ASN B CA 1
ATOM 7138 C C . ASN B 1 387 ? 15.312 22.031 -3.645 1 94.69 387 ASN B C 1
ATOM 7140 O O . ASN B 1 387 ? 14.391 22.531 -2.99 1 94.69 387 ASN B O 1
ATOM 7144 N N . LEU B 1 388 ? 16.188 21.203 -3.127 1 92.12 388 LEU B N 1
ATOM 7145 C CA . LEU B 1 388 ? 16.172 20.922 -1.696 1 92.12 388 LEU B CA 1
ATOM 7146 C C . LEU B 1 388 ? 16.594 22.141 -0.892 1 92.12 388 LEU B C 1
ATOM 7148 O O . LEU B 1 388 ? 16.25 22.266 0.287 1 92.12 388 LEU B O 1
ATOM 7152 N N . ARG B 1 389 ? 17.25 23.047 -1.52 1 91.44 389 ARG B N 1
ATOM 7153 C CA . ARG B 1 389 ? 17.781 24.234 -0.856 1 91.44 389 ARG B CA 1
ATOM 7154 C C . ARG B 1 389 ? 16.984 25.469 -1.251 1 91.44 389 ARG B C 1
ATOM 7156 O O . ARG B 1 389 ? 17.5 26.594 -1.189 1 91.44 389 ARG B O 1
ATOM 7163 N N . ARG B 1 390 ? 15.82 25.281 -1.634 1 91.81 390 ARG B N 1
ATOM 7164 C CA . ARG B 1 390 ? 14.992 26.422 -2.016 1 91.81 390 ARG B CA 1
ATOM 7165 C C . ARG B 1 390 ? 13.828 26.609 -1.048 1 91.81 390 ARG B C 1
ATOM 7167 O O . ARG B 1 390 ? 13.453 25.672 -0.341 1 91.81 390 ARG B O 1
ATOM 7174 N N . CYS B 1 391 ? 13.398 27.797 -0.972 1 90.5 391 CYS B N 1
ATOM 7175 C CA . CYS B 1 391 ? 12.281 28.188 -0.123 1 90.5 391 CYS B CA 1
ATOM 7176 C C . CYS B 1 391 ? 11.461 29.281 -0.777 1 90.5 391 CYS B C 1
ATOM 7178 O O . CYS B 1 391 ? 11.781 29.734 -1.881 1 90.5 391 CYS B O 1
ATOM 7180 N N . SER B 1 392 ? 10.383 29.562 -0.221 1 91.19 392 SER B N 1
ATOM 7181 C CA . SER B 1 392 ? 9.516 30.625 -0.731 1 91.19 392 SER B CA 1
ATOM 7182 C C . SER B 1 392 ? 9.273 31.703 0.328 1 91.19 392 SER B C 1
ATOM 7184 O O . SER B 1 392 ? 8.508 31.484 1.27 1 91.19 392 SER B O 1
ATOM 7186 N N . ASN B 1 393 ? 9.852 32.906 0.094 1 87.56 393 ASN B N 1
ATOM 7187 C CA . ASN B 1 393 ? 9.664 34 1.03 1 87.56 393 ASN B CA 1
ATOM 7188 C C . ASN B 1 393 ? 8.516 34.906 0.605 1 87.56 393 ASN B C 1
ATOM 7190 O O . ASN B 1 393 ? 7.953 35.625 1.429 1 87.56 393 ASN B O 1
ATOM 7194 N N . ASN B 1 394 ? 8.156 34.844 -0.602 1 87.5 394 ASN B N 1
ATOM 7195 C CA . ASN B 1 394 ? 7.047 35.625 -1.132 1 87.5 394 ASN B CA 1
ATOM 7196 C C . ASN B 1 394 ? 5.707 34.938 -0.897 1 87.5 394 ASN B C 1
ATOM 7198 O O . ASN B 1 394 ? 5.508 33.812 -1.327 1 87.5 394 ASN B O 1
ATOM 7202 N N . PRO B 1 395 ? 4.805 35.562 -0.232 1 86.19 395 PRO B N 1
ATOM 7203 C CA . PRO B 1 395 ? 3.506 34.969 0.068 1 86.19 395 PRO B CA 1
ATOM 7204 C C . PRO B 1 395 ? 2.721 34.594 -1.189 1 86.19 395 PRO B C 1
ATOM 7206 O O . PRO B 1 395 ? 1.961 33.625 -1.186 1 86.19 395 PRO B O 1
ATOM 7209 N N . LYS B 1 396 ? 2.924 35.375 -2.26 1 83.94 396 LYS B N 1
ATOM 7210 C CA . LYS B 1 396 ? 2.221 35.062 -3.502 1 83.94 396 LYS B CA 1
ATOM 7211 C C . LYS B 1 396 ? 2.682 33.719 -4.074 1 83.94 396 LYS B C 1
ATOM 7213 O O . LYS B 1 396 ? 1.866 32.938 -4.555 1 83.94 396 LYS B O 1
ATOM 7218 N N . VAL B 1 397 ? 3.953 33.531 -3.959 1 88.25 397 VAL B N 1
ATOM 7219 C CA . VAL B 1 397 ? 4.527 32.312 -4.469 1 88.25 397 VAL B CA 1
ATOM 7220 C C . VAL B 1 397 ? 4.125 31.141 -3.57 1 88.25 397 VAL B C 1
ATOM 7222 O O . VAL B 1 397 ? 3.896 30.031 -4.051 1 88.25 397 VAL B O 1
ATOM 7225 N N . ARG B 1 398 ? 3.949 31.391 -2.309 1 85.75 398 ARG B N 1
ATOM 7226 C CA . ARG B 1 398 ? 3.543 30.344 -1.366 1 85.75 398 ARG B CA 1
ATOM 7227 C C . ARG B 1 398 ? 2.107 29.906 -1.626 1 85.75 398 ARG B C 1
ATOM 7229 O O . ARG B 1 398 ? 1.751 28.75 -1.372 1 85.75 398 ARG B O 1
ATOM 7236 N N . PHE B 1 399 ? 1.437 30.766 -2.184 1 82.31 399 PHE B N 1
ATOM 7237 C CA . PHE B 1 399 ? 0.041 30.453 -2.461 1 82.31 399 PHE B CA 1
ATOM 7238 C C . PHE B 1 399 ? -0.097 29.75 -3.809 1 82.31 399 PHE B C 1
ATOM 7240 O O . PHE B 1 399 ? -0.799 28.75 -3.924 1 82.31 399 PHE B O 1
ATOM 7247 N N . ARG B 1 400 ? 0.529 30.297 -4.805 1 85.19 400 ARG B N 1
ATOM 7248 C CA . ARG B 1 400 ? 0.418 29.734 -6.145 1 85.19 400 ARG B CA 1
ATOM 7249 C C . ARG B 1 400 ? 1.173 28.406 -6.25 1 85.19 400 ARG B C 1
ATOM 7251 O O . ARG B 1 400 ? 0.752 27.5 -6.973 1 85.19 400 ARG B O 1
ATOM 7258 N N . LYS B 1 401 ? 2.25 28.312 -5.496 1 89.81 401 LYS B N 1
ATOM 7259 C CA . LYS B 1 401 ? 3.123 27.141 -5.461 1 89.81 401 LYS B CA 1
ATOM 7260 C C . LYS B 1 401 ? 3.449 26.656 -6.867 1 89.81 401 LYS B C 1
ATOM 7262 O O . LYS B 1 401 ? 3.105 25.531 -7.234 1 89.81 401 LYS B O 1
ATOM 7267 N N . PRO B 1 402 ? 4.07 27.438 -7.602 1 89.88 402 PRO B N 1
ATOM 7268 C CA . PRO B 1 402 ? 4.41 27.078 -8.977 1 89.88 402 PRO B CA 1
ATOM 7269 C C . PRO B 1 402 ? 5.289 25.828 -9.055 1 89.88 402 PRO B C 1
ATOM 7271 O O . PRO B 1 402 ? 6.238 25.688 -8.281 1 89.88 402 PRO B O 1
ATOM 7274 N N . GLY B 1 403 ? 5.023 24.938 -9.953 1 92.88 403 GLY B N 1
ATOM 7275 C CA . GLY B 1 403 ? 5.84 23.75 -10.203 1 92.88 403 GLY B CA 1
ATOM 7276 C C . GLY B 1 403 ? 5.523 22.609 -9.266 1 92.88 403 GLY B C 1
ATOM 7277 O O . GLY B 1 403 ? 6.074 21.516 -9.414 1 92.88 403 GLY B O 1
ATOM 7278 N N . ARG B 1 404 ? 4.691 22.859 -8.359 1 93.44 404 ARG B N 1
ATOM 7279 C CA . ARG B 1 404 ? 4.395 21.828 -7.371 1 93.44 404 ARG B CA 1
ATOM 7280 C C . ARG B 1 404 ? 3.719 20.625 -8.023 1 93.44 404 ARG B C 1
ATOM 7282 O O . ARG B 1 404 ? 3.957 19.484 -7.633 1 93.44 404 ARG B O 1
ATOM 7289 N N . GLU B 1 405 ? 2.863 20.828 -9.016 1 94.25 405 GLU B N 1
ATOM 7290 C CA . GLU B 1 405 ? 2.217 19.75 -9.766 1 94.25 405 GLU B CA 1
ATOM 7291 C C . GLU B 1 405 ? 3.244 18.891 -10.492 1 94.25 405 GLU B C 1
ATOM 7293 O O . GLU B 1 405 ? 3.109 17.672 -10.555 1 94.25 405 GLU B O 1
ATOM 7298 N N . LEU B 1 406 ? 4.164 19.531 -11 1 96.38 406 LEU B N 1
ATOM 7299 C CA . LEU B 1 406 ? 5.195 18.812 -11.742 1 96.38 406 LEU B CA 1
ATOM 7300 C C . LEU B 1 406 ? 6.078 18 -10.797 1 96.38 406 LEU B C 1
ATOM 7302 O O . LEU B 1 406 ? 6.496 16.891 -11.125 1 96.38 406 LEU B O 1
ATOM 7306 N N . VAL B 1 407 ? 6.363 18.547 -9.617 1 96.5 407 VAL B N 1
ATOM 7307 C CA . VAL B 1 407 ? 7.145 17.828 -8.617 1 96.5 407 VAL B CA 1
ATOM 7308 C C . VAL B 1 407 ? 6.402 16.562 -8.188 1 96.5 407 VAL B C 1
ATOM 7310 O O . VAL B 1 407 ? 7.004 15.5 -8.047 1 96.5 407 VAL B O 1
ATOM 7313 N N . THR B 1 408 ? 5.121 16.672 -8.023 1 95.62 408 THR B N 1
ATOM 7314 C CA . THR B 1 408 ? 4.305 15.516 -7.676 1 95.62 408 THR B CA 1
ATOM 7315 C C . THR B 1 408 ? 4.344 14.469 -8.789 1 95.62 408 THR B C 1
ATOM 7317 O O . THR B 1 408 ? 4.445 13.273 -8.523 1 95.62 408 THR B O 1
ATOM 7320 N N . LEU B 1 409 ? 4.285 14.93 -9.977 1 97.19 409 LEU B N 1
ATOM 7321 C CA . LEU B 1 409 ? 4.34 14.031 -11.125 1 97.19 409 LEU B CA 1
ATOM 7322 C C . LEU B 1 409 ? 5.684 13.305 -11.188 1 97.19 409 LEU B C 1
ATOM 7324 O O . LEU B 1 409 ? 5.727 12.094 -11.391 1 97.19 409 LEU B O 1
ATOM 7328 N N . ILE B 1 410 ? 6.77 14.062 -11.023 1 98.06 410 ILE B N 1
ATOM 7329 C CA . ILE B 1 410 ? 8.094 13.461 -11.031 1 98.06 410 ILE B CA 1
ATOM 7330 C C . ILE B 1 410 ? 8.211 12.453 -9.898 1 98.06 410 ILE B C 1
ATOM 7332 O O . ILE B 1 410 ? 8.828 11.398 -10.055 1 98.06 410 ILE B O 1
ATOM 7336 N N . LEU B 1 411 ? 7.68 12.781 -8.758 1 97.44 411 LEU B N 1
ATOM 7337 C CA . LEU B 1 411 ? 7.688 11.875 -7.613 1 97.44 411 LEU B CA 1
ATOM 7338 C C . LEU B 1 411 ? 7.027 10.547 -7.965 1 97.44 411 LEU B C 1
ATOM 7340 O O . LEU B 1 411 ? 7.609 9.484 -7.738 1 97.44 411 LEU B O 1
ATOM 7344 N N . ILE B 1 412 ? 5.879 10.57 -8.578 1 96.88 412 ILE B N 1
ATOM 7345 C CA . ILE B 1 412 ? 5.152 9.352 -8.914 1 96.88 412 ILE B CA 1
ATOM 7346 C C . ILE B 1 412 ? 5.883 8.609 -10.031 1 96.88 412 ILE B C 1
ATOM 7348 O O . ILE B 1 412 ? 5.91 7.375 -10.047 1 96.88 412 ILE B O 1
ATOM 7352 N N . LEU B 1 413 ? 6.461 9.344 -10.914 1 97.69 413 LEU B N 1
ATOM 7353 C CA . LEU B 1 413 ? 7.227 8.711 -11.984 1 97.69 413 LEU B CA 1
ATOM 7354 C C . LEU B 1 413 ? 8.414 7.938 -11.414 1 97.69 413 LEU B C 1
ATOM 7356 O O . LEU B 1 413 ? 8.727 6.844 -11.891 1 97.69 413 LEU B O 1
ATOM 7360 N N . ASN B 1 414 ? 9.07 8.492 -10.43 1 97.88 414 ASN B N 1
ATOM 7361 C CA . ASN B 1 414 ? 10.18 7.781 -9.805 1 97.88 414 ASN B CA 1
ATOM 7362 C C . ASN B 1 414 ? 9.695 6.523 -9.086 1 97.88 414 ASN B C 1
ATOM 7364 O O . ASN B 1 414 ? 10.359 5.484 -9.133 1 97.88 414 ASN B O 1
ATOM 7368 N N . VAL B 1 415 ? 8.594 6.59 -8.453 1 96.69 415 VAL B N 1
ATOM 7369 C CA . VAL B 1 415 ? 8.031 5.41 -7.805 1 96.69 415 VAL B CA 1
ATOM 7370 C C . VAL B 1 415 ? 7.664 4.367 -8.859 1 96.69 415 VAL B C 1
ATOM 7372 O O . VAL B 1 415 ? 7.895 3.172 -8.664 1 96.69 415 VAL B O 1
ATOM 7375 N N . THR B 1 416 ? 7.125 4.832 -9.945 1 97.06 416 THR B N 1
ATOM 7376 C CA . THR B 1 416 ? 6.742 3.936 -11.031 1 97.06 416 THR B CA 1
ATOM 7377 C C . THR B 1 416 ? 7.969 3.236 -11.617 1 97.06 416 THR B C 1
ATOM 7379 O O . THR B 1 416 ? 7.945 2.027 -11.859 1 97.06 416 THR B O 1
ATOM 7382 N N . LEU B 1 417 ? 8.961 3.967 -11.812 1 96.94 417 LEU B N 1
ATOM 7383 C CA . LEU B 1 417 ? 10.211 3.391 -12.312 1 96.94 417 LEU B CA 1
ATOM 7384 C C . LEU B 1 417 ? 10.789 2.396 -11.312 1 96.94 417 LEU B C 1
ATOM 7386 O O . LEU B 1 417 ? 11.352 1.373 -11.703 1 96.94 417 LEU B O 1
ATOM 7390 N N . TRP B 1 418 ? 10.68 2.707 -10.039 1 96.06 418 TRP B N 1
ATOM 7391 C CA . TRP B 1 418 ? 11.117 1.791 -8.992 1 96.06 418 TRP B CA 1
ATOM 7392 C C . TRP B 1 418 ? 10.352 0.475 -9.062 1 96.06 418 TRP B C 1
ATOM 7394 O O . TRP B 1 418 ? 10.945 -0.603 -9 1 96.06 418 TRP B O 1
ATOM 7404 N N . ILE B 1 419 ? 9.062 0.553 -9.219 1 93.88 419 ILE B N 1
ATOM 7405 C CA . ILE B 1 419 ? 8.219 -0.636 -9.297 1 93.88 419 ILE B CA 1
ATOM 7406 C C . ILE B 1 419 ? 8.586 -1.446 -10.539 1 93.88 419 ILE B C 1
ATOM 7408 O O . ILE B 1 419 ? 8.766 -2.664 -10.461 1 93.88 419 ILE B O 1
ATOM 7412 N N . LEU B 1 420 ? 8.75 -0.787 -11.625 1 94.69 420 LEU B N 1
ATOM 7413 C CA . LEU B 1 420 ? 9.039 -1.44 -12.891 1 94.69 420 LEU B CA 1
ATOM 7414 C C . LEU B 1 420 ? 10.383 -2.158 -12.836 1 94.69 420 LEU B C 1
ATOM 7416 O O . LEU B 1 420 ? 10.484 -3.328 -13.211 1 94.69 420 LEU B O 1
ATOM 7420 N N . ASN B 1 421 ? 11.375 -1.504 -12.328 1 93.06 421 ASN B N 1
ATOM 7421 C CA . ASN B 1 421 ? 12.703 -2.102 -12.25 1 93.06 421 ASN B CA 1
ATOM 7422 C C . ASN B 1 421 ? 12.75 -3.223 -11.219 1 93.06 421 ASN B C 1
ATOM 7424 O O . ASN B 1 421 ? 13.484 -4.199 -11.391 1 93.06 421 ASN B O 1
ATOM 7428 N N . THR B 1 422 ? 11.984 -3.146 -10.219 1 91.94 422 THR B N 1
ATOM 7429 C CA . THR B 1 422 ? 11.953 -4.176 -9.188 1 91.94 422 THR B CA 1
ATOM 7430 C C . THR B 1 422 ? 11.305 -5.449 -9.711 1 91.94 422 THR B C 1
ATOM 7432 O O . THR B 1 422 ? 11.781 -6.555 -9.453 1 91.94 422 THR B O 1
ATOM 7435 N N . LEU B 1 423 ? 10.305 -5.332 -10.516 1 89.38 423 LEU B N 1
ATOM 7436 C CA . LEU B 1 423 ? 9.508 -6.488 -10.891 1 89.38 423 LEU B CA 1
ATOM 7437 C C . LEU B 1 423 ? 10 -7.094 -12.203 1 89.38 423 LEU B C 1
ATOM 7439 O O . LEU B 1 423 ? 10.008 -8.32 -12.359 1 89.38 423 LEU B O 1
ATOM 7443 N N . GLU B 1 424 ? 10.461 -6.219 -13.125 1 90.19 424 GLU B N 1
ATOM 7444 C CA . GLU B 1 424 ? 10.633 -6.738 -14.477 1 90.19 424 GLU B CA 1
ATOM 7445 C C . GLU B 1 424 ? 12.102 -6.797 -14.867 1 90.19 424 GLU B C 1
ATOM 7447 O O . GLU B 1 424 ? 12.5 -7.617 -15.695 1 90.19 424 GLU B O 1
ATOM 7452 N N . LEU B 1 425 ? 12.898 -6.004 -14.359 1 87.06 425 LEU B N 1
ATOM 7453 C CA . LEU B 1 425 ? 14.234 -5.793 -14.906 1 87.06 425 LEU B CA 1
ATOM 7454 C C . LEU B 1 425 ? 15.055 -7.074 -14.852 1 87.06 425 LEU B C 1
ATOM 7456 O O . LEU B 1 425 ? 15.688 -7.461 -15.836 1 87.06 425 LEU B O 1
ATOM 7460 N N . LYS B 1 426 ? 15.008 -7.797 -13.789 1 83.44 426 LYS B N 1
ATOM 7461 C CA . LYS B 1 426 ? 15.797 -9.016 -13.648 1 83.44 426 LYS B CA 1
ATOM 7462 C C . LYS B 1 426 ? 15.352 -10.078 -14.648 1 83.44 426 LYS B C 1
ATOM 7464 O O . LYS B 1 426 ? 16.172 -10.82 -15.188 1 83.44 426 LYS B O 1
ATOM 7469 N N . THR B 1 427 ? 14.133 -10.117 -14.922 1 85.69 427 THR B N 1
ATOM 7470 C CA . THR B 1 427 ? 13.586 -11.125 -15.82 1 85.69 427 THR B CA 1
ATOM 7471 C C . THR B 1 427 ? 13.906 -10.789 -17.281 1 85.69 427 THR B C 1
ATOM 7473 O O . THR B 1 427 ? 14.242 -11.672 -18.062 1 85.69 427 THR B O 1
ATOM 7476 N N . VAL B 1 428 ? 13.859 -9.57 -17.594 1 88.75 428 VAL B N 1
ATOM 7477 C CA . VAL B 1 428 ? 14.031 -9.172 -19 1 88.75 428 VAL B CA 1
ATOM 7478 C C . VAL B 1 428 ? 15.516 -9.188 -19.359 1 88.75 428 VAL B C 1
ATOM 7480 O O . VAL B 1 428 ? 15.875 -9.383 -20.516 1 88.75 428 VAL B O 1
ATOM 7483 N N . GLU B 1 429 ? 16.375 -9.016 -18.438 1 87.5 429 GLU B N 1
ATOM 7484 C CA . GLU B 1 429 ? 17.812 -8.961 -18.672 1 87.5 429 GLU B CA 1
ATOM 7485 C C . GLU B 1 429 ? 18.344 -10.289 -19.219 1 87.5 429 GLU B C 1
ATOM 7487 O O . GLU B 1 429 ? 19.391 -10.328 -19.859 1 87.5 429 GLU B O 1
ATOM 7492 N N . GLU B 1 430 ? 17.594 -11.297 -19 1 84.06 430 GLU B N 1
ATOM 7493 C CA . GLU B 1 430 ? 17.969 -12.602 -19.531 1 84.06 430 GLU B CA 1
ATOM 7494 C C . GLU B 1 430 ? 17.875 -12.609 -21.062 1 84.06 430 GLU B C 1
ATOM 7496 O O . GLU B 1 430 ? 18.547 -13.414 -21.719 1 84.06 430 GLU B O 1
ATOM 7501 N N . TYR B 1 431 ? 17.125 -11.695 -21.547 1 83.12 431 TYR B N 1
ATOM 7502 C CA . TYR B 1 431 ? 16.906 -11.672 -23 1 83.12 431 TYR B CA 1
ATOM 7503 C C . TYR B 1 431 ? 17.672 -10.531 -23.641 1 83.12 431 TYR B C 1
ATOM 7505 O O . TYR B 1 431 ? 17.562 -10.32 -24.859 1 83.12 431 TYR B O 1
ATOM 7513 N N . HIS B 1 432 ? 18.422 -9.852 -22.828 1 85.75 432 HIS B N 1
ATOM 7514 C CA . HIS B 1 432 ? 19.219 -8.75 -23.344 1 85.75 432 HIS B CA 1
ATOM 7515 C C . HIS B 1 432 ? 20.594 -9.234 -23.812 1 85.75 432 HIS B C 1
ATOM 7517 O O . HIS B 1 432 ? 20.984 -10.359 -23.531 1 85.75 432 HIS B O 1
ATOM 7523 N N . ALA B 1 433 ? 21.219 -8.391 -24.531 1 85.19 433 ALA B N 1
ATOM 7524 C CA . ALA B 1 433 ? 22.516 -8.703 -25.141 1 85.19 433 ALA B CA 1
ATOM 7525 C C . ALA B 1 433 ? 23.578 -8.953 -24.078 1 85.19 433 ALA B C 1
ATOM 7527 O O . ALA B 1 433 ? 24.562 -9.656 -24.328 1 85.19 433 ALA B O 1
ATOM 7528 N N . THR B 1 434 ? 23.328 -8.461 -22.953 1 86.75 434 THR B N 1
ATOM 7529 C CA . THR B 1 434 ? 24.297 -8.617 -21.875 1 86.75 434 THR B CA 1
ATOM 7530 C C . THR B 1 434 ? 24.469 -10.086 -21.5 1 86.75 434 THR B C 1
ATOM 7532 O O . THR B 1 434 ? 25.594 -10.539 -21.234 1 86.75 434 THR B O 1
ATOM 7535 N N . HIS B 1 435 ? 23.406 -10.727 -21.484 1 86.44 435 HIS B N 1
ATOM 7536 C CA . HIS B 1 435 ? 23.422 -12.148 -21.156 1 86.44 435 HIS B CA 1
ATOM 7537 C C . HIS B 1 435 ? 24.156 -12.945 -22.219 1 86.44 435 HIS B C 1
ATOM 7539 O O . HIS B 1 435 ? 24.906 -13.883 -21.906 1 86.44 435 HIS B O 1
ATOM 7545 N N . GLU B 1 436 ? 24.031 -12.641 -23.438 1 85.12 436 GLU B N 1
ATOM 7546 C CA . GLU B 1 436 ? 24.641 -13.367 -24.547 1 85.12 436 GLU B CA 1
ATOM 7547 C C . GLU B 1 436 ? 26.109 -13 -24.703 1 85.12 436 GLU B C 1
ATOM 7549 O O . GLU B 1 436 ? 26.953 -13.875 -24.953 1 85.12 436 GLU B O 1
ATOM 7554 N N . TYR B 1 437 ? 26.406 -11.82 -24.484 1 89.19 437 TYR B N 1
ATOM 7555 C CA . TYR B 1 437 ? 27.766 -11.344 -24.75 1 89.19 437 TYR B CA 1
ATOM 7556 C C . TYR B 1 437 ? 28.672 -11.625 -23.562 1 89.19 437 TYR B C 1
ATOM 7558 O O . TYR B 1 437 ? 29.766 -12.172 -23.719 1 89.19 437 TYR B O 1
ATOM 7566 N N . PHE B 1 438 ? 28.328 -11.227 -22.344 1 90.06 438 PHE B N 1
ATOM 7567 C CA . PHE B 1 438 ? 29.172 -11.344 -21.172 1 90.06 438 PHE B CA 1
ATOM 7568 C C . PHE B 1 438 ? 28.984 -12.703 -20.5 1 90.06 438 PHE B C 1
ATOM 7570 O O . PHE B 1 438 ? 29.828 -13.125 -19.703 1 90.06 438 PHE B O 1
ATOM 7577 N N . GLY B 1 439 ? 27.922 -13.328 -20.781 1 86.69 439 GLY B N 1
ATOM 7578 C CA . GLY B 1 439 ? 27.656 -14.602 -20.141 1 86.69 439 GLY B CA 1
ATOM 7579 C C . GLY B 1 439 ? 26.688 -14.5 -18.969 1 86.69 439 GLY B C 1
ATOM 7580 O O . GLY B 1 439 ? 26.375 -13.398 -18.516 1 86.69 439 GLY B O 1
ATOM 7581 N N . GLU B 1 440 ? 26.219 -15.594 -18.547 1 83.81 440 GLU B N 1
ATOM 7582 C CA . GLU B 1 440 ? 25.188 -15.664 -17.5 1 83.81 440 GLU B CA 1
ATOM 7583 C C . GLU B 1 440 ? 25.75 -15.234 -16.156 1 83.81 440 GLU B C 1
ATOM 7585 O O . GLU B 1 440 ? 25.094 -14.492 -15.414 1 83.81 440 GLU B O 1
ATOM 7590 N N . PHE B 1 441 ? 26.891 -15.672 -15.859 1 82.31 441 PHE B N 1
ATOM 7591 C CA . PHE B 1 441 ? 27.484 -15.391 -14.555 1 82.31 441 PHE B CA 1
ATOM 7592 C C . PHE B 1 441 ? 27.797 -13.906 -14.406 1 82.31 441 PHE B C 1
ATOM 7594 O O . PHE B 1 441 ? 27.469 -13.305 -13.391 1 82.31 441 PHE B O 1
ATOM 7601 N N . PHE B 1 442 ? 28.438 -13.336 -15.367 1 86.25 442 PHE B N 1
ATOM 7602 C CA . PHE B 1 442 ? 28.766 -11.914 -15.328 1 86.25 442 PHE B CA 1
ATOM 7603 C C . PHE B 1 442 ? 27.484 -11.07 -15.266 1 86.25 442 PHE B C 1
ATOM 7605 O O . PHE B 1 442 ? 27.438 -10.086 -14.531 1 86.25 442 PHE B O 1
ATOM 7612 N N . THR B 1 443 ? 26.531 -11.414 -16.016 1 88.25 443 THR B N 1
ATOM 7613 C CA . THR B 1 443 ? 25.281 -10.68 -16.016 1 88.25 443 THR B CA 1
ATOM 7614 C C . THR B 1 443 ? 24.609 -10.742 -14.648 1 88.25 443 THR B C 1
ATOM 7616 O O . THR B 1 443 ? 24.031 -9.758 -14.188 1 88.25 443 THR B O 1
ATOM 7619 N N . MET B 1 444 ? 24.734 -11.859 -14.023 1 87.25 444 MET B N 1
ATOM 7620 C CA . MET B 1 444 ? 24.188 -12.023 -12.688 1 87.25 444 MET B CA 1
ATOM 7621 C C . MET B 1 444 ? 24.891 -11.109 -11.688 1 87.25 444 MET B C 1
ATOM 7623 O O . MET B 1 444 ? 24.234 -10.438 -10.891 1 87.25 444 MET B O 1
ATOM 7627 N N . ILE B 1 445 ? 26.188 -11.047 -11.742 1 86.56 445 ILE B N 1
ATOM 7628 C CA . ILE B 1 445 ? 26.953 -10.211 -10.828 1 86.56 445 ILE B CA 1
ATOM 7629 C C . ILE B 1 445 ? 26.656 -8.734 -11.102 1 86.56 445 ILE B C 1
ATOM 7631 O O . ILE B 1 445 ? 26.453 -7.957 -10.172 1 86.56 445 ILE B O 1
ATOM 7635 N N . LEU B 1 446 ? 26.641 -8.438 -12.336 1 90.62 446 LEU B N 1
ATOM 7636 C CA . LEU B 1 446 ? 26.375 -7.055 -12.727 1 90.62 446 LEU B CA 1
ATOM 7637 C C . LEU B 1 446 ? 24.984 -6.617 -12.242 1 90.62 446 LEU B C 1
ATOM 7639 O O . LEU B 1 446 ? 24.859 -5.566 -11.609 1 90.62 446 LEU B O 1
ATOM 7643 N N . SER B 1 447 ? 24.031 -7.391 -12.461 1 91 447 SER B N 1
ATOM 7644 C CA . SER B 1 447 ? 22.656 -7.055 -12.117 1 91 447 SER B CA 1
ATOM 7645 C C . SER B 1 447 ? 22.469 -6.965 -10.602 1 91 447 SER B C 1
ATOM 7647 O O . SER B 1 447 ? 21.875 -6.012 -10.102 1 91 447 SER B O 1
ATOM 7649 N N . HIS B 1 448 ? 23.031 -7.84 -9.844 1 91.5 448 HIS B N 1
ATOM 7650 C CA . HIS B 1 448 ? 22.797 -7.891 -8.406 1 91.5 448 HIS B CA 1
ATOM 7651 C C . HIS B 1 448 ? 23.641 -6.867 -7.668 1 91.5 448 HIS B C 1
ATOM 7653 O O . HIS B 1 448 ? 23.375 -6.539 -6.512 1 91.5 448 HIS B O 1
ATOM 7659 N N . THR B 1 449 ? 24.672 -6.371 -8.344 1 90.56 449 THR B N 1
ATOM 7660 C CA . THR B 1 449 ? 25.484 -5.328 -7.727 1 90.56 449 THR B CA 1
ATOM 7661 C C . THR B 1 449 ? 24.938 -3.943 -8.047 1 90.56 449 THR B C 1
ATOM 7663 O O . THR B 1 449 ? 24.953 -3.049 -7.203 1 90.56 449 THR B O 1
ATOM 7666 N N . THR B 1 450 ? 24.391 -3.758 -9.203 1 94.69 450 THR B N 1
ATOM 7667 C CA . THR B 1 450 ? 24.016 -2.42 -9.641 1 94.69 450 THR B CA 1
ATOM 7668 C C . THR B 1 450 ? 22.531 -2.176 -9.383 1 94.69 450 THR B C 1
ATOM 7670 O O . THR B 1 450 ? 22.125 -1.069 -9.016 1 94.69 450 THR B O 1
ATOM 7673 N N . LEU B 1 451 ? 21.719 -3.131 -9.469 1 93.81 451 LEU B N 1
ATOM 7674 C CA . LEU B 1 451 ? 20.266 -2.963 -9.406 1 93.81 451 LEU B CA 1
ATOM 7675 C C . LEU B 1 451 ? 19.844 -2.434 -8.039 1 93.81 451 LEU B C 1
ATOM 7677 O O . LEU B 1 451 ? 19.047 -1.499 -7.953 1 93.81 451 LEU B O 1
ATOM 7681 N N . PRO B 1 452 ? 20.375 -2.941 -6.965 1 92.25 452 PRO B N 1
ATOM 7682 C CA . PRO B 1 452 ? 19.938 -2.426 -5.664 1 92.25 452 PRO B CA 1
ATOM 7683 C C . PRO B 1 452 ? 20.219 -0.932 -5.5 1 92.25 452 PRO B C 1
ATOM 7685 O O . PRO B 1 452 ? 19.391 -0.206 -4.945 1 92.25 452 PRO B O 1
ATOM 7688 N N . MET B 1 453 ? 21.297 -0.501 -5.984 1 94 453 MET B N 1
ATOM 7689 C CA . MET B 1 453 ? 21.641 0.91 -5.867 1 94 453 MET B CA 1
ATOM 7690 C C . MET B 1 453 ? 20.797 1.768 -6.789 1 94 453 MET B C 1
ATOM 7692 O O . MET B 1 453 ? 20.422 2.887 -6.438 1 94 453 MET B O 1
ATOM 7696 N N . MET B 1 454 ? 20.531 1.229 -7.906 1 96.12 454 MET B N 1
ATOM 7697 C CA . MET B 1 454 ? 19.672 1.951 -8.836 1 96.12 454 MET B CA 1
ATOM 7698 C C . MET B 1 454 ? 18.266 2.08 -8.281 1 96.12 454 MET B C 1
ATOM 7700 O O . MET B 1 454 ? 17.641 3.139 -8.391 1 96.12 454 MET B O 1
ATOM 7704 N N . LEU B 1 455 ? 17.797 1.016 -7.668 1 95.81 455 LEU B N 1
ATOM 7705 C CA . LEU B 1 455 ? 16.484 1.044 -7.031 1 95.81 455 LEU B CA 1
ATOM 7706 C C . LEU B 1 455 ? 16.469 2.025 -5.863 1 95.81 455 LEU B C 1
ATOM 7708 O O . LEU B 1 455 ? 15.5 2.752 -5.668 1 95.81 455 LEU B O 1
ATOM 7712 N N . PHE B 1 456 ? 17.531 2.031 -5.172 1 94.94 456 PHE B N 1
ATOM 7713 C CA . PHE B 1 456 ? 17.641 2.953 -4.047 1 94.94 456 PHE B CA 1
ATOM 7714 C C . PHE B 1 456 ? 17.594 4.398 -4.527 1 94.94 456 PHE B C 1
ATOM 7716 O O . PHE B 1 456 ? 16.984 5.258 -3.885 1 94.94 456 PHE B O 1
ATOM 7723 N N . TYR B 1 457 ? 18.219 4.68 -5.602 1 96.88 457 TYR B N 1
ATOM 7724 C CA . TYR B 1 457 ? 18.219 6.023 -6.168 1 96.88 457 TYR B CA 1
ATOM 7725 C C . TYR B 1 457 ? 16.797 6.5 -6.422 1 96.88 457 TYR B C 1
ATOM 7727 O O . TYR B 1 457 ? 16.438 7.629 -6.074 1 96.88 457 TYR B O 1
ATOM 7735 N N . ARG B 1 458 ? 16.031 5.691 -7.047 1 97.19 458 ARG B N 1
ATOM 7736 C CA . ARG B 1 458 ? 14.664 6.059 -7.406 1 97.19 458 ARG B CA 1
ATOM 7737 C C . ARG B 1 458 ? 13.812 6.273 -6.164 1 97.19 458 ARG B C 1
ATOM 7739 O O . ARG B 1 458 ? 13.039 7.23 -6.09 1 97.19 458 ARG B O 1
ATOM 7746 N N . PHE B 1 459 ? 13.969 5.465 -5.203 1 95.44 459 PHE B N 1
ATOM 7747 C CA . PHE B 1 459 ? 13.203 5.621 -3.973 1 95.44 459 PHE B CA 1
ATOM 7748 C C . PHE B 1 459 ? 13.633 6.875 -3.221 1 95.44 459 PHE B C 1
ATOM 7750 O O . PHE B 1 459 ? 12.789 7.676 -2.811 1 95.44 459 PHE B O 1
ATOM 7757 N N . HIS B 1 460 ? 14.875 6.945 -3.061 1 95.38 460 HIS B N 1
ATOM 7758 C CA . HIS B 1 460 ? 15.352 8.094 -2.297 1 95.38 460 HIS B CA 1
ATOM 7759 C C . HIS B 1 460 ? 15.055 9.398 -3.027 1 95.38 460 HIS B C 1
ATOM 7761 O O . HIS B 1 460 ? 14.82 10.43 -2.393 1 95.38 460 HIS B O 1
ATOM 7767 N N . SER B 1 461 ? 15.125 9.383 -4.379 1 97.25 461 SER B N 1
ATOM 7768 C CA . SER B 1 461 ? 14.695 10.547 -5.137 1 97.25 461 SER B CA 1
ATOM 7769 C C . SER B 1 461 ? 13.25 10.914 -4.809 1 97.25 461 SER B C 1
ATOM 7771 O O . SER B 1 461 ? 12.914 12.094 -4.676 1 97.25 461 SER B O 1
ATOM 7773 N N . SER B 1 462 ? 12.414 9.93 -4.672 1 96.5 462 SER B N 1
ATOM 7774 C CA . SER B 1 462 ? 11.023 10.195 -4.316 1 96.5 462 SER B CA 1
ATOM 7775 C C . SER B 1 462 ? 10.922 10.797 -2.918 1 96.5 462 SER B C 1
ATOM 7777 O O . SER B 1 462 ? 10.055 11.633 -2.664 1 96.5 462 SER B O 1
ATOM 7779 N N . VAL B 1 463 ? 11.781 10.383 -2.006 1 94.69 463 VAL B N 1
ATOM 7780 C CA . VAL B 1 463 ? 11.82 10.953 -0.664 1 94.69 463 VAL B CA 1
ATOM 7781 C C . VAL B 1 463 ? 12.195 12.43 -0.745 1 94.69 463 VAL B C 1
ATOM 7783 O O . VAL B 1 463 ? 11.531 13.289 -0.157 1 94.69 463 VAL B O 1
ATOM 7786 N N . CYS B 1 464 ? 13.195 12.695 -1.484 1 95.62 464 CYS B N 1
ATOM 7787 C CA . CYS B 1 464 ? 13.664 14.07 -1.619 1 95.62 464 CYS B CA 1
ATOM 7788 C C . CYS B 1 464 ? 12.625 14.938 -2.314 1 95.62 464 CYS B C 1
ATOM 7790 O O . CYS B 1 464 ? 12.438 16.094 -1.95 1 95.62 464 CYS B O 1
ATOM 7792 N N . LEU B 1 465 ? 12.023 14.398 -3.289 1 96.62 465 LEU B N 1
ATOM 7793 C CA . LEU B 1 465 ? 10.984 15.141 -3.994 1 96.62 465 LEU B CA 1
ATOM 7794 C C . LEU B 1 465 ? 9.805 15.438 -3.07 1 96.62 465 LEU B C 1
ATOM 7796 O O . LEU B 1 465 ? 9.164 16.484 -3.191 1 96.62 465 LEU B O 1
ATOM 7800 N N . SER B 1 466 ? 9.516 14.547 -2.143 1 93.31 466 SER B N 1
ATOM 7801 C CA . SER B 1 466 ? 8.477 14.812 -1.154 1 93.31 466 SER B CA 1
ATOM 7802 C C . SER B 1 466 ? 8.867 15.961 -0.233 1 93.31 466 SER B C 1
ATOM 7804 O O . SER B 1 466 ? 8.023 16.75 0.177 1 93.31 466 SER B O 1
ATOM 7806 N N . HIS B 1 467 ? 10.148 16.062 0.037 1 91.88 467 HIS B N 1
ATOM 7807 C CA . HIS B 1 467 ? 10.648 17.188 0.829 1 91.88 467 HIS B CA 1
ATOM 7808 C C . HIS B 1 467 ? 10.508 18.5 0.069 1 91.88 467 HIS B C 1
ATOM 7810 O O . HIS B 1 467 ? 10.094 19.516 0.641 1 91.88 467 HIS B O 1
ATOM 7816 N N . ILE B 1 468 ? 10.883 18.406 -1.131 1 93.44 468 ILE B N 1
ATOM 7817 C CA . ILE B 1 468 ? 10.773 19.594 -1.966 1 93.44 468 ILE B CA 1
ATOM 7818 C C . ILE B 1 468 ? 9.312 20.031 -2.055 1 93.44 468 ILE B C 1
ATOM 7820 O O . ILE B 1 468 ? 9 21.219 -1.938 1 93.44 468 ILE B O 1
ATOM 7824 N N . TRP B 1 469 ? 8.484 19.078 -2.277 1 92.19 469 TRP B N 1
ATOM 7825 C CA . TRP B 1 469 ? 7.055 19.328 -2.395 1 92.19 469 TRP B CA 1
ATOM 7826 C C . TRP B 1 469 ? 6.523 20.047 -1.158 1 92.19 469 TRP B C 1
ATOM 7828 O O . TRP B 1 469 ? 5.645 20.906 -1.262 1 92.19 469 TRP B O 1
ATOM 7838 N N . LYS B 1 470 ? 7.094 19.797 -0.032 1 87.62 470 LYS B N 1
ATOM 7839 C CA . LYS B 1 470 ? 6.605 20.375 1.215 1 87.62 470 LYS B CA 1
ATOM 7840 C C . LYS B 1 470 ? 7.359 21.656 1.557 1 87.62 470 LYS B C 1
ATOM 7842 O O . LYS B 1 470 ? 6.754 22.719 1.738 1 87.62 470 LYS B O 1
ATOM 7847 N N . TYR B 1 471 ? 8.641 21.688 1.496 1 87.75 471 TYR B N 1
ATOM 7848 C CA . TYR B 1 471 ? 9.438 22.719 2.143 1 87.75 471 TYR B CA 1
ATOM 7849 C C . TYR B 1 471 ? 9.836 23.797 1.149 1 87.75 471 TYR B C 1
ATOM 7851 O O . TYR B 1 471 ? 10.133 24.938 1.541 1 87.75 471 TYR B O 1
ATOM 7859 N N . ALA B 1 472 ? 9.844 23.5 -0.053 1 90.44 472 ALA B N 1
ATOM 7860 C CA . ALA B 1 472 ? 10.234 24.5 -1.035 1 90.44 472 ALA B CA 1
ATOM 7861 C C . ALA B 1 472 ? 9.219 25.641 -1.072 1 90.44 472 ALA B C 1
ATOM 7863 O O . ALA B 1 472 ? 9.547 26.766 -1.484 1 90.44 472 ALA B O 1
ATOM 7864 N N . TYR B 1 473 ? 8.07 25.406 -0.63 1 89.31 473 TYR B N 1
ATOM 7865 C CA . TYR B 1 473 ? 7.023 26.422 -0.716 1 89.31 473 TYR B CA 1
ATOM 7866 C C . TYR B 1 473 ? 6.684 26.969 0.663 1 89.31 473 TYR B C 1
ATOM 7868 O O . TYR B 1 473 ? 5.625 27.578 0.853 1 89.31 473 TYR B O 1
ATOM 7876 N N . GLU B 1 474 ? 7.492 26.656 1.587 1 85.75 474 GLU B N 1
ATOM 7877 C CA . GLU B 1 474 ? 7.375 27.234 2.928 1 85.75 474 GLU B CA 1
ATOM 7878 C C . GLU B 1 474 ? 8.43 28.312 3.164 1 85.75 474 GLU B C 1
ATOM 7880 O O . GLU B 1 474 ? 9.43 28.375 2.441 1 85.75 474 GLU B O 1
ATOM 7885 N N . LYS B 1 475 ? 8.117 29.141 4.176 1 84 475 LYS B N 1
ATOM 7886 C CA . LYS B 1 475 ? 9.055 30.203 4.508 1 84 475 LYS B CA 1
ATOM 7887 C C . LYS B 1 475 ? 10.32 29.656 5.148 1 84 475 LYS B C 1
ATOM 7889 O O . LYS B 1 475 ? 10.281 28.641 5.848 1 84 475 LYS B O 1
ATOM 7894 N N . ASP B 1 476 ? 11.359 30.281 4.742 1 79.25 476 ASP B N 1
ATOM 7895 C CA . ASP B 1 476 ? 12.633 29.906 5.344 1 79.25 476 ASP B CA 1
ATOM 7896 C C . ASP B 1 476 ? 12.602 30.078 6.859 1 79.25 476 ASP B C 1
ATOM 7898 O O . ASP B 1 476 ? 11.875 30.938 7.371 1 79.25 476 ASP B O 1
ATOM 7902 N N . GLU B 1 477 ? 13.086 29.156 7.637 1 66.69 477 GLU B N 1
ATOM 7903 C CA . GLU B 1 477 ? 13.156 29.25 9.094 1 66.69 477 GLU B CA 1
ATOM 7904 C C . GLU B 1 477 ? 13.938 30.484 9.531 1 66.69 477 GLU B C 1
ATOM 7906 O O . GLU B 1 477 ? 14.867 30.922 8.836 1 66.69 477 GLU B O 1
#

Foldseek 3Di:
DQQKFFFDDQPSFQPLVLVLLVVLLVLQLVLLVVVLVLQVVCVVVVPVLQHDVVSNVVSVVVNVVSVVLSVCCNFDLGMAGAPPLVVLLVVLVVQLVVLVVQLVVLLLVLLLVVVLVVLVVVCVVVVDPCSPPPPVVVPDDDPVVSVVVSVSCNVSVVVRVVPDVCVVCNNLSSLSSNLSSVSSSLSSVLNSVNYNVDPPCLRHPCPVVCVVVVVVVVVPPPDPPPPPPPVPPPVRPGPDDDDDDDCPQAVVLQVVLVVLLVVLVVLLVVLVVQCPPPVRVVVSLVSLLVNLVVLLVVLVPLLVVLLVFLVVAWAFFDPSPLDDSSLVSLLCLLPVLLVLLVLLLVLLLVLLCPDPVNVDPVSVSSNVSSVSVSVSSVSLSVSLSRLLRIAHPDVVCLVNVTSLNSLSNLLSSLVSVLVSLSRPVVSSLCVGSSCVRVHDSVSSVSCSVNSSSVSSNSSSSSSSSVSSSPGNSHHHD/DQQKFFFDDQPSFQPLVLVLLVVLLVLQLVLLVVVLVLQVVCVVVVPVLLHDVVSNVVSVVVNVVSVVLSVCCNFDLGMAGAPPLVVLLVVLVVQLVVLVVQLVVLLLVLLLVVVLVVLVVVCVVVVDPCSPPPPVVVPDDDPVVVVVVSVSCNVSVVVRVVPDVCVVCNNLSSLSSNLSSVSSSLSSVLNSVNYNVDPLCVRHPCPVVCVVVVVVVVVPPPDPPPPPPPCPPPSRPGRDDDDDDDCPQAVVLQVVLVVLLVVLVVLLVVLVVQCPPPVRVVVSLVSLLVNLVVLLVVLVPLLVVLLVFLVVAWAFFDPSPLDDSSLVSLLCLLPVLLVLLVLLLVLLLVLLCPDPVNVDPSSVSSNVSSVSVSVSSVSLSVSLSRLLRIAHPDVVCLVNVTSLNSLSNLLSSLVSVLVSLSRPVVSSLCVGSSCVRVHDSVSSVSCSVNSSSVSSNSSSSSSSSVSSSPGNSHDHD

Solvent-accessible surface area (backbone atoms only — not comparable to full-atom values): 50237 Å² total; per-residue (Å²): 127,73,48,65,42,59,56,49,47,89,78,47,73,48,63,64,52,51,52,49,46,51,52,20,44,53,32,27,44,46,44,50,42,54,53,46,52,53,45,49,49,25,56,74,67,65,36,73,88,67,42,50,69,68,56,52,52,50,48,54,49,48,47,55,49,53,53,51,50,50,52,48,44,72,63,49,57,37,43,26,41,57,49,63,53,67,60,49,47,52,53,34,49,50,50,28,51,50,22,50,48,52,28,52,50,48,41,51,50,49,44,48,50,53,53,40,52,53,51,49,52,52,36,65,70,59,76,53,88,74,73,68,83,58,59,57,79,70,61,62,76,94,48,60,69,58,49,53,51,47,52,51,49,41,58,42,44,56,61,43,46,79,58,24,74,61,60,74,51,46,77,66,25,49,61,24,36,36,48,36,22,51,52,47,27,50,50,36,46,52,35,53,71,36,46,65,70,77,78,59,62,80,49,48,57,61,65,65,53,48,54,52,46,51,61,47,47,65,66,58,58,70,76,80,81,72,77,74,74,74,75,71,62,70,75,63,70,62,70,61,52,72,43,74,44,73,49,62,57,28,53,68,19,42,52,52,26,49,50,51,44,49,53,49,52,44,52,52,54,54,29,67,38,24,48,83,33,82,88,33,30,65,57,23,51,51,51,52,53,51,51,53,46,52,54,50,52,49,48,61,53,49,52,58,53,30,48,55,48,33,62,78,67,43,39,72,48,56,75,88,67,58,74,36,72,67,54,51,48,53,48,49,59,58,52,64,27,51,62,37,48,50,54,51,33,48,50,40,34,50,21,24,62,68,38,93,65,25,84,37,68,69,34,47,52,48,38,50,47,34,52,49,49,51,50,45,53,63,53,49,51,56,52,51,61,53,41,64,43,26,13,20,80,47,68,67,49,40,67,61,32,66,39,37,20,50,43,41,23,52,29,40,47,29,48,43,51,34,51,48,50,62,71,44,44,76,66,50,45,68,76,34,44,32,27,73,63,67,26,64,66,53,38,47,52,50,46,52,63,24,46,59,38,45,43,42,32,27,50,51,48,30,42,50,37,52,46,30,64,55,47,27,44,28,63,69,130,128,75,47,65,41,59,57,50,48,90,78,46,74,49,62,64,53,50,51,49,46,51,53,20,43,52,32,27,44,47,44,49,42,53,54,48,51,52,46,50,49,26,56,73,67,65,36,74,85,67,42,51,70,67,56,51,51,51,50,53,48,48,46,55,48,52,53,49,50,50,54,46,44,72,63,50,57,36,44,26,41,57,49,63,53,67,59,49,46,51,52,35,51,50,50,28,51,49,24,51,48,52,28,52,50,47,40,53,50,48,45,48,52,51,53,41,51,55,51,50,52,52,37,63,71,57,77,51,89,76,75,64,87,58,58,56,80,72,60,61,78,94,49,61,70,57,50,53,50,47,52,52,48,40,56,44,44,56,61,43,46,78,60,25,72,63,59,73,52,48,79,67,25,49,62,24,36,36,48,35,22,51,53,48,26,51,50,38,46,52,35,52,72,35,47,63,70,75,79,59,63,80,48,51,58,61,65,66,52,48,55,54,45,51,58,48,47,65,64,58,59,70,76,80,80,73,75,75,72,74,76,74,63,71,77,62,71,63,71,60,51,72,43,76,43,72,49,64,57,28,53,68,18,42,52,53,26,49,50,51,44,50,54,50,52,44,50,50,54,52,29,66,37,24,47,82,33,82,88,33,29,66,56,22,51,50,51,52,53,50,52,52,46,52,54,49,54,49,49,62,54,50,51,59,54,31,48,56,47,32,62,77,66,43,40,71,46,56,77,87,67,58,7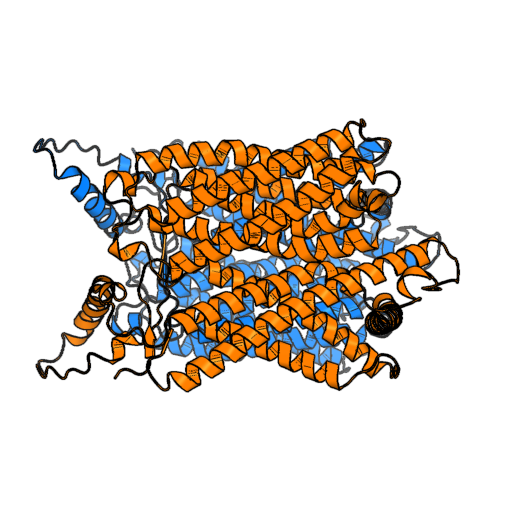3,38,72,65,54,51,49,50,48,49,58,58,53,64,26,50,61,36,45,49,52,51,34,48,50,41,33,49,21,25,61,68,37,92,66,25,83,36,68,67,34,48,51,46,37,51,46,33,52,49,49,51,51,43,52,63,52,49,51,56,53,51,62,53,42,64,41,26,12,19,80,49,67,67,49,40,67,61,33,65,40,36,21,48,43,41,22,52,27,42,46,28,48,41,50,34,52,48,51,62,70,43,45,74,67,50,45,68,76,34,43,33,27,73,63,66,27,64,66,53,38,46,53,50,48,52,64,24,47,60,37,46,43,43,33,26,48,51,49,28,43,50,37,53,46,29,64,56,45,26,44,28,63,68,131

Secondary structure (DSSP, 8-state):
--SEEE-BSTTTS-HHHHHHHHHHHHHHHHHHHHHHH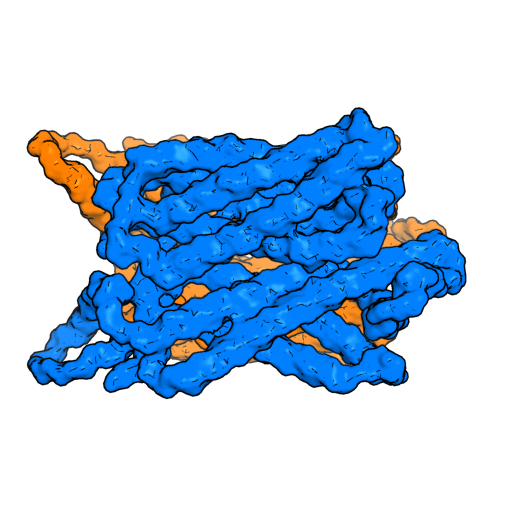HHHHHHHTT-TTT--HHHHHHHHHHHHHHHHHHHHHHHHTTEEE-SSHHHHHHHHHHHHHHHHHHHHHHHHHHHHHHHHHHHHHHHHHTT-S------HHHHSSS-HHHHHHHHHHHHHHHHHHTT-GGGGGHHHHHHHHHHHHHHHHHHHHHHHHTTT----GGGB-HHHHHHHHHHHHHHTTSS----------SGGG----EEEEE-TT-HHHHHHHHHHHHHHHHHHHHHHHHHTSGGGHHHHHHHHHHHHHHHHHHHHHHHHHHHHHHHHHPEEPPHHHHT-HHHHHHHHHHHTTHHHHHHHHHHHHHHHHHSTTTTSHHHHHHHHHHHHHHHHHHHHHHHHHHHTTEE--SHHHHHH-TTHHHHHHHHHHHHHHHHHIIIIIHHHGGGSHHHHHH-HHHHHHHHHHHHHHHHHHHHHHHHHHHHHHHHTTSPP-/--SEEE-BSTTTS-HHHHHHHHHHHHHHHHHHHHHHHHHHHHHHTT-TTT--HHHHHHHHHHHHHHHHHHHHHHHHTTEEE-SSHHHHHHHHHHHHHHHHHHHHHHHHHHHHHHHHHHHHHHHHHTT-S------HHHHSSS-HHHHHHHHHHHHHHHHHHTT-GGGGGHHHHHHHHHHHHHHHHHHHHHHHHTTT----GGGB-HHHHHHHHHHHHHHHTSS----------SGGG----EEEEE-TT-HHHHHHHHHHHHHHHHHHHHHHHHHTSGGGHHHHHHHHHHHHHHHHHHHHHHHHHHHHHHHTTPEEPPHHHHT-HHHHHHHHHHHTTHHHHHHHHHHHHHHHHHSTTTTSHHHHHHHHHHHHHHHHHHHHHHHHHHHTTEE--SHHHHHH-TTHHHHHHHHHHHHHHHHHIIIIIHHHGGGSHHHHHH-HHHHHHHHHHHHHHHHHHHHHHHHHHHHHHHHTTSPP-

Nearest PDB structures (foldseek):
  8ug4-assembly1_B  TM=7.626E-01  e=1.052E-10  Caenorhabditis elegans
  8ug5-assembly1_B  TM=8.120E-01  e=4.458E-08  Caenorhabditis elegans
  8ug6-assembly1_B  TM=7.616E-01  e=1.639E-08  Mus musculus
  8uga-assembly1_B  TM=8.084E-01  e=3.447E-07  Mus musculus
  6o84-assembly1_B  TM=6.547E-01  e=1.170E-05  Xenopus tropicalis

Radius of gyration: 29.71 Å; Cα contacts (8 Å, |Δi|>4): 1053; chains: 2; bounding box: 76×90×78 Å

InterPro domains:
  IPR004878 Otopetrin [PF03189] (16-459)
  IPR004878 Otopetrin [PTHR21522] (9-473)

Organism: Dermatophagoides pteronyssinus (NCBI:txid6956)

Sequence (954 aa):
MIAYRYFHGRHANDFYLKIGMIVFCFGSITHIGIDLAKQTYFFVHNDNECQCISLLFMESVRLLFSFYQLYFIFKYSNIIINRYKNLARFALMHLIGTSISFWLDTIIDDAIDDYVDKKLNDYYQQNQSIVIIDDNSIINGEFHGLKNHIIFEENCSKKAIISNESLHALPYLYPFTIEYNIILASIWYMIWSNIGKVKDRSLFSESYEKDLLHKYRIFNDDEETEQDDGDDGDDYNRSSLLLTVDCHASNKGLFLGLAILLIILITVIIFFSTIHKDVSTHFAVVIYTLQILLLTLSCFVIIPIAYYRMRNQLDVVNFEHRNNSFMMMDDILILIPIPFYFIHYTCSAIASIMINNSMECNNLTLIGIDFLTIIQVMIQSPFIVDNLRRCSNNPKVRFRKPGRELVTLILILNVTLWILNTLELKTVEEYHATHEYFGEFFTMILSHTTLPMMLFYRFHSSVCLSHIWKYAYEKDEMIAYRYFHGRHANDFYLKIGMIVFCFGSITHIGIDLAKQTYFFVHNDNECQCISLLFMESVRLLFSFYQLYFIFKYSNIIINRYKNLARFALMHLIGTSISFWLDTIIDDAIDDYVDKKLNDYYQQNQSIVIIDDNSIINGEFHGLKNHIIFEENCSKKAIISNESLHALPYLYPFTIEYNIILASIWYMIWSNIGKVKDRSLFSESYEKDLLHKYRIFNDDEETEQDDGDDGDDYNRSSLLLTVDCHASNKGLFLGLAILLIILITVIIFFSTIHKDVSTHFAVVIYTLQILLLTLSCFVIIPIAYYRMRNQLDVVNFEHRNNSFMMMDDILILIPIPFYFIHYTCSAIASIMINNSMECNNLTLIGIDFLTIIQVMIQSPFIVDNLRRCSNNPKVRFRKPGRELVTLILILNVTLWILNTLELKTVEEYHATHEYFGEFFTMILSHTTLPMMLFYRFHSSVCLSHIWKYAYEKDE

pLDDT: mean 80.58, std 17.59, range [30.22, 98.06]